Protein AF-0000000068953647 (afdb_homodimer)

Organism: Cupriavidus necator (strain ATCC 17699 / DSM 428 / KCTC 22496 / NCIMB 10442 / H16 / Stanier 337) (NCBI:txid381666)

Radius of gyration: 33.57 Å; Cα contacts (8 Å, |Δi|>4): 2293; chains: 2; bounding box: 99×95×108 Å

Foldseek 3Di:
DCPDPPPPDPPPPPPPPPPDPPDDDDADPVLLVLLCVLCPPPDLELLCLVVSLCSNCVVQVAAELNNLVSNCVSSVHDSVQSVCLQVLFPQHHYFYADPVRDTDGHAPWEKEWELELLQVLLPRVVLLVPQDVVQDDSYHYYYAHDLQPSLQHRWMATQLDIDGVDDSVSSNVCVVVVVHDHAADDAQADVNCVVVVFCVVVVCPQVVVDDLVVLLVLQQLLLQFFLQFPGHRQSVLLVLLLPADDPEAEEEDALQGFRLHRQLVVCLSYYVRLLVSLVQSSCSSSVHQEYEYEHEQSSRNSVVRCVVRVVVCVVPPPDPDGHHYHYHYHRHFSLCSPPQLVLCSSSNGHSDHDFDPPDCCDQGRVGHRYRYGYRVSSSCSVVSSVVTSCVQQVQAPPPGGGWAFAQEHAFFQRGDTDIHHQFAFQVCCRVPPRVHGHPPWAFFWKQQAGLLFAIAGPVRRNFGRDAPRCVVVLGHNGSRRMYTDTPVDDLLVSLLSSLVSLQVNDSCPDDLSNVLSVVQSVQSVDLAHPVVVLVVSLVCQLPPPRDSSSNRSSRSVVNCVVHVVVSRD/DPPPPPPPDPPPPPPPPPPPPPDDDDADPVLLVLLCVLCDPPDLELLCLVVSLCSSCVVQVAAELNNLVSNCVSSVHDSVFSVCLQVLFPQHHYFYADPVRDTDGHAPWEKEWELELLQVLLPRVVLQVPQDVVQDDSYHYYYAHALQPSLQHRWMATQLDIDGVDDSVSSNVCVVVVVHDHAADDAQADVNCVVVVFCVVVVCPQVVVDPLVVLLVLQQLLLQFFLQFPGHRQSVLLVLLLPADDPEAEEEDALQRFRLHRQLVVCLSYYVRLLVSLVQSSCSSSVHQEYEYEHEQSSRNSVVRCVVRVVVCVVPPPDPDGHHYHYHYHRHFSLCSPPQLVLCSSSNGHSDHDFDPPDCCDQGRVGHRYRYGYRVSSSCSVVSSVVTSCVQQVQAPPPGGGWAFAQEHAFFQRGDTDIHHQFAFQVCCRVPPRVHGHPPWAFFWKQQAGLLFAIAGPVRRNFGRDAPRCVVLLGHNGSRRMYTDTPVDDLLVSLLSSLVSLQVNDSCPDDLSNVLSVVCSVQSVDLAHPVVVLVVSLVCQLPPPRDSSSNRSSRSVVNCVVHVVVSRD

Sequence (1138 aa):
MNQVVIPLEATGLGRQRKRRQPKGRQVDAAALAEVRVALGDMPRRRDLLIEHLHCINDRYGQLAMPHLVALASELRLSMTEVYEVATFYHHFDVVREDADGQIAPPPALTVRVCEGIACELAGAQALIDKLPALLGTEVRVVAAPCIGRCEKAPAALVGQNPVDTATAEAIDAAVQAKAVRHAPEPYIGYDAYRKDGGYALLKSLASGDLDPAAVLCTMEDSGLRGLGGAGFPTGRKWRIVQNEPAPRLMAINIDEGEPGTFKDRVYLERDPHRFLEGMLIAATVVNVSAIYIYLRDEYAGCRELLAEELQRLQQDPPIPGLPTIELRRGAGAYICGEESAMIESIEGKRGMPRLRPPYVAQVGLFGRPTLEHNFETLYWVRDIIEKGAEWFASQGRNGRKGLRSFSVSGRVKRPGVHLAPAGITVRELIDEYCGGMLDGHAFYGYLPGGASGGILPASMGNIPLDFDTLQPYGCFIGSAAVVILSDQDSATQAARNLMHFFKHESCGQCTPCRTGTAKTLDLIRQPKWDLPALDDLSAVMRDASICGLGQAAPNPVDCVIKYFPHELAMNQVVIPLEATGLGRQRKRRQPKGRQVDAAALAEVRVALGDMPRRRDLLIEHLHCINDRYGQLAMPHLVALASELRLSMTEVYEVATFYHHFDVVREDADGQIAPPPALTVRVCEGIACELAGAQALIDKLPALLGTEVRVVAAPCIGRCEKAPAALVGQNPVDTATAEAIDAAVQAKAVRHAPEPYIGYDAYRKDGGYALLKSLASGDLDPAAVLCTMEDSGLRGLGGAGFPTGRKWRIVQNEPAPRLMAINIDEGEPGTFKDRVYLERDPHRFLEGMLIAATVVNVSAIYIYLRDEYAGCRELLAEELQRLQQDPPIPGLPTIELRRGAGAYICGEESAMIESIEGKRGMPRLRPPYVAQVGLFGRPTLEHNFETLYWVRDIIEKGAEWFASQGRNGRKGLRSFSVSGRVKRPGVHLAPAGITVRELIDEYCGGMLDGHAFYGYLPGGASGGILPASMGNIPLDFDTLQPYGCFIGSAAVVILSDQDSATQAARNLMHFFKHESCGQCTPCRTGTAKTLDLIRQPKWDLPALDDLSAVMRDASICGLGQAAPNPVDCVIKYFPHELA

Nearest PDB structures (foldseek):
  8j83-assembly1_B  TM=9.722E-01  e=3.122E-77  Methylorubrum extorquens AM1
  7vw6-assembly1_B  TM=9.761E-01  e=2.009E-76  Methylorubrum extorquens AM1
  7p5h-assembly1_b  TM=7.940E-01  e=3.194E-42  Thermotoga maritima MSB8
  7p91-assembly1_b  TM=7.967E-01  e=4.437E-42  Thermotoga maritima MSB8
  7p92-assembly1_B  TM=7.937E-01  e=2.294E-41  Thermotoga maritima MSB8

InterPro domains:
  IPR001949 NADH:ubiquinone oxidoreductase, 51kDa subunit, conserved site [PS00644] (330-345)
  IPR001949 NADH:ubiquinone oxidoreductase, 51kDa subunit, conserved site [PS00645] (505-516)
  IPR011538 NADH-ubiquinone oxidoreductase 51kDa subunit, FMN-binding domain [PF01512] (220-381)
  IPR019554 Soluble ligand binding domain [PF10531] (407-441)
  IPR019575 NADH-ubiquinone oxidoreductase 51kDa subunit, iron-sulphur binding domain [PF10589] (494-568)
  IPR019575 NADH-ubiquinone oxidoreductase 51kDa subunit, iron-sulphur binding domain [SM00928] (492-537)
  IPR036249 Thioredoxin-like superfamily [SSF52833] (29-198)
  IPR037207 NADH-ubiquinone oxidoreductase 51kDa subunit, iron-sulphur binding domain superfamily [G3DSA:1.20.1440.230] (491-569)
  IPR037207 NADH-ubiquinone oxidoreductase 51kDa subunit, iron-sulphur binding domain superfamily [SSF140490] (491-568)
  IPR037225 NADH-ubiquinone oxidoreductase 51kDa subunit, FMN-binding domain superfamily [G3DSA:3.40.50.11540] (224-394)
  IPR037225 NADH-ubiquinone oxidoreductase 51kDa subunit, FMN-binding domain superfamily [SSF142019] (187-402)
  IPR041921 NADH-quinone oxidoreductase subunit E, N-terminal [G3DSA:1.10.10.1590] (28-94)

Structure (mmCIF, N/CA/C/O backbone):
data_AF-0000000068953647-model_v1
#
loop_
_entity.id
_entity.type
_entity.pdbx_description
1 polymer 'NADH-quinone oxidoreductase subunit F'
#
loop_
_atom_site.group_PDB
_atom_site.id
_atom_site.type_symbol
_atom_site.label_atom_id
_atom_site.label_alt_id
_atom_site.label_comp_id
_atom_site.label_asym_id
_atom_site.label_entity_id
_atom_site.label_seq_id
_atom_site.pdbx_PDB_ins_code
_atom_site.Cartn_x
_atom_site.Cartn_y
_atom_site.Cartn_z
_atom_site.occupancy
_atom_site.B_iso_or_equiv
_atom_site.auth_seq_id
_atom_site.auth_comp_id
_atom_site.auth_asym_id
_atom_site.auth_atom_id
_atom_site.pdbx_PDB_model_num
ATOM 1 N N . MET A 1 1 ? -36.5 26.703 68 1 23.91 1 MET A N 1
ATOM 2 C CA . MET A 1 1 ? -37.406 26.5 66.875 1 23.91 1 MET A CA 1
ATOM 3 C C . MET A 1 1 ? -36.656 25.812 65.75 1 23.91 1 MET A C 1
ATOM 5 O O . MET A 1 1 ? -35.625 26.281 65.25 1 23.91 1 MET A O 1
ATOM 9 N N . ASN A 1 2 ? -36.781 24.422 65.375 1 23.78 2 ASN A N 1
ATOM 10 C CA . ASN A 1 2 ? -36.125 23.203 64.938 1 23.78 2 ASN A CA 1
ATOM 11 C C . ASN A 1 2 ? -36.125 23.094 63.438 1 23.78 2 ASN A C 1
ATOM 13 O O . ASN A 1 2 ? -37.094 22.672 62.844 1 23.78 2 ASN A O 1
ATOM 17 N N . GLN A 1 3 ? -35.719 24.109 62.719 1 24.86 3 GLN A N 1
ATOM 18 C CA . GLN A 1 3 ? -36.219 24.203 61.344 1 24.86 3 GLN A CA 1
ATOM 19 C C . GLN A 1 3 ? -35.75 23.016 60.531 1 24.86 3 GLN A C 1
ATOM 21 O O . GLN A 1 3 ? -34.562 22.688 60.5 1 24.86 3 GLN A O 1
ATOM 26 N N . VAL A 1 4 ? -36.5 22.047 60.125 1 27.14 4 VAL A N 1
ATOM 27 C CA . VAL A 1 4 ? -36.469 20.719 59.531 1 27.14 4 VAL A CA 1
ATOM 28 C C . VAL A 1 4 ? -35.906 20.797 58.125 1 27.14 4 VAL A C 1
ATOM 30 O O . VAL A 1 4 ? -36.469 21.516 57.281 1 27.14 4 VAL A O 1
ATOM 33 N N . VAL A 1 5 ? -34.625 20.766 57.875 1 28.38 5 VAL A N 1
ATOM 34 C CA . VAL A 1 5 ? -33.969 20.906 56.562 1 28.38 5 VAL A CA 1
ATOM 35 C C . VAL A 1 5 ? -34.531 19.891 55.594 1 28.38 5 VAL A C 1
ATOM 37 O O . VAL A 1 5 ? -34.531 18.688 55.875 1 28.38 5 VAL A O 1
ATOM 40 N N . ILE A 1 6 ? -35.406 20.125 54.75 1 28.08 6 ILE A N 1
ATOM 41 C CA . ILE A 1 6 ? -36.219 19.25 53.906 1 28.08 6 ILE A CA 1
ATOM 42 C C . ILE A 1 6 ? -35.344 18.484 52.938 1 28.08 6 ILE A C 1
ATOM 44 O O . ILE A 1 6 ? -34.594 19.078 52.188 1 28.08 6 ILE A O 1
ATOM 48 N N . PRO A 1 7 ? -35.031 17.109 53.031 1 26.98 7 PRO A N 1
ATOM 49 C CA . PRO A 1 7 ? -34.094 16.234 52.344 1 26.98 7 PRO A CA 1
ATOM 50 C C . PRO A 1 7 ? -34.406 16.109 50.875 1 26.98 7 PRO A C 1
ATOM 52 O O . PRO A 1 7 ? -35.531 15.891 50.469 1 26.98 7 PRO A O 1
ATOM 55 N N . LEU A 1 8 ? -33.875 16.984 50 1 29.28 8 LEU A N 1
ATOM 56 C CA . LEU A 1 8 ? -34.438 16.938 48.656 1 29.28 8 LEU A CA 1
ATOM 57 C C . LEU A 1 8 ? -34.406 15.516 48.094 1 29.28 8 LEU A C 1
ATOM 59 O O . LEU A 1 8 ? -33.438 14.797 48.281 1 29.28 8 LEU A O 1
ATOM 63 N N . GLU A 1 9 ? -35.406 14.828 48 1 24.08 9 GLU A N 1
ATOM 64 C CA . GLU A 1 9 ? -35.781 13.516 47.5 1 24.08 9 GLU A CA 1
ATOM 65 C C . GLU A 1 9 ? -35.156 13.258 46.125 1 24.08 9 GLU A C 1
ATOM 67 O O . GLU A 1 9 ? -35.312 14.055 45.219 1 24.08 9 GLU A O 1
ATOM 72 N N . ALA A 1 10 ? -33.969 12.406 46.062 1 29.42 10 ALA A N 1
ATOM 73 C CA . ALA A 1 10 ? -33.156 11.656 45.094 1 29.42 10 ALA A CA 1
ATOM 74 C C . ALA A 1 10 ? -34.031 10.844 44.156 1 29.42 10 ALA A C 1
ATOM 76 O O . ALA A 1 10 ? -34.469 9.742 44.5 1 29.42 10 ALA A O 1
ATOM 77 N N . THR A 1 11 ? -34.969 11.375 43.531 1 28.66 11 THR A N 1
ATOM 78 C CA . THR A 1 11 ? -35.906 10.633 42.688 1 28.66 11 THR A CA 1
ATOM 79 C C . THR A 1 11 ? -35.188 9.906 41.562 1 28.66 11 THR A C 1
ATOM 81 O O . THR A 1 11 ? -34.406 10.508 40.844 1 28.66 11 THR A O 1
ATOM 84 N N . GLY A 1 12 ? -34.875 8.539 41.531 1 24.95 12 GLY A N 1
ATOM 85 C CA . GLY A 1 12 ? -34.031 7.438 41.062 1 24.95 12 GLY A CA 1
ATOM 86 C C . GLY A 1 12 ? -34.094 7.25 39.531 1 24.95 12 GLY A C 1
ATOM 87 O O . GLY A 1 12 ? -33.812 6.168 39.031 1 24.95 12 GLY A O 1
ATOM 88 N N . LEU A 1 13 ? -34.844 7.938 38.719 1 29.42 13 LEU A N 1
ATOM 89 C CA . LEU A 1 13 ? -35.125 7.531 37.344 1 29.42 13 LEU A CA 1
ATOM 90 C C . LEU A 1 13 ? -33.844 7.516 36.5 1 29.42 13 LEU A C 1
ATOM 92 O O . LEU A 1 13 ? -33.312 8.57 36.188 1 29.42 13 LEU A O 1
ATOM 96 N N . GLY A 1 14 ? -32.812 6.645 36.75 1 24.61 14 GLY A N 1
ATOM 97 C CA . GLY A 1 14 ? -31.438 6.391 36.312 1 24.61 14 GLY A CA 1
ATOM 98 C C . GLY A 1 14 ? -31.297 6.254 34.812 1 24.61 14 GLY A C 1
ATOM 99 O O . GLY A 1 14 ? -31.734 5.262 34.25 1 24.61 14 GLY A O 1
ATOM 100 N N . ARG A 1 15 ? -31.453 7.281 33.969 1 29.62 15 ARG A N 1
ATOM 101 C CA . ARG A 1 15 ? -31.422 7.234 32.531 1 29.62 15 ARG A CA 1
ATOM 102 C C . ARG A 1 15 ? -30.234 6.426 32 1 29.62 15 ARG A C 1
ATOM 104 O O . ARG A 1 15 ? -29.094 6.68 32.406 1 29.62 15 ARG A O 1
ATOM 111 N N . GLN A 1 16 ? -30.359 5.242 31.484 1 26.58 16 GLN A N 1
ATOM 112 C CA . GLN A 1 16 ? -29.547 4.32 30.703 1 26.58 16 GLN A CA 1
ATOM 113 C C . GLN A 1 16 ? -28.672 5.074 29.688 1 26.58 16 GLN A C 1
ATOM 115 O O . GLN A 1 16 ? -29.188 5.738 28.797 1 26.58 16 GLN A O 1
ATOM 120 N N . ARG A 1 17 ? -27.641 5.789 29.984 1 29.88 17 ARG A N 1
ATOM 121 C CA . ARG A 1 17 ? -26.625 6.387 29.125 1 29.88 17 ARG A CA 1
ATOM 122 C C . ARG A 1 17 ? -26.406 5.551 27.875 1 29.88 17 ARG A C 1
ATOM 124 O O . ARG A 1 17 ? -25.984 4.395 27.953 1 29.88 17 ARG A O 1
ATOM 131 N N . LYS A 1 18 ? -27.156 5.727 26.875 1 30.94 18 LYS A N 1
ATOM 132 C CA . LYS A 1 18 ? -26.859 5.184 25.562 1 30.94 18 LYS A CA 1
ATOM 133 C C . LYS A 1 18 ? -25.359 5.219 25.266 1 30.94 18 LYS A C 1
ATOM 135 O O . LYS A 1 18 ? -24.75 6.289 25.266 1 30.94 18 LYS A O 1
ATOM 140 N N . ARG A 1 19 ? -24.641 4.238 25.641 1 31.31 19 ARG A N 1
ATOM 141 C CA . ARG A 1 19 ? -23.266 3.9 25.312 1 31.31 19 ARG A CA 1
ATOM 142 C C . ARG A 1 19 ? -22.844 4.496 23.969 1 31.31 19 ARG A C 1
ATOM 144 O O . ARG A 1 19 ? -23.609 4.449 23 1 31.31 19 ARG A O 1
ATOM 151 N N . ARG A 1 20 ? -21.844 5.312 23.906 1 33.91 20 ARG A N 1
ATOM 152 C CA . ARG A 1 20 ? -21.156 5.871 22.75 1 33.91 20 ARG A CA 1
ATOM 153 C C . ARG A 1 20 ? -21.062 4.844 21.625 1 33.91 20 ARG A C 1
ATOM 155 O O . ARG A 1 20 ? -20.484 3.773 21.797 1 33.91 20 ARG A O 1
ATOM 162 N N . GLN A 1 21 ? -21.969 4.648 20.734 1 35 21 GLN A N 1
ATOM 163 C CA . GLN A 1 21 ? -21.891 3.777 19.562 1 35 21 GLN A CA 1
ATOM 164 C C . GLN A 1 21 ? -20.516 3.818 18.938 1 35 21 GLN A C 1
ATOM 166 O O . GLN A 1 21 ? -19.984 4.898 18.641 1 35 21 GLN A O 1
ATOM 171 N N . PRO A 1 22 ? -19.531 2.906 19.141 1 41.19 22 PRO A N 1
ATOM 172 C CA . PRO A 1 22 ? -18.203 2.855 18.5 1 41.19 22 PRO A CA 1
ATOM 173 C C . PRO A 1 22 ? -18.219 3.34 17.062 1 41.19 22 PRO A C 1
ATOM 175 O O . PRO A 1 22 ? -19.234 3.215 16.375 1 41.19 22 PRO A O 1
ATOM 178 N N . LYS A 1 23 ? -17.297 4.137 16.75 1 49.72 23 LYS A N 1
ATOM 179 C CA . LYS A 1 23 ? -17 4.59 15.391 1 49.72 23 LYS A CA 1
ATOM 180 C C . LYS A 1 23 ? -16.797 3.412 14.445 1 49.72 23 LYS A C 1
ATOM 182 O O . LYS A 1 23 ? -16.047 2.488 14.742 1 49.72 23 LYS A O 1
ATOM 187 N N . GLY A 1 24 ? -17.812 3.164 13.531 1 60.97 24 GLY A N 1
ATOM 188 C CA . GLY A 1 24 ? -17.812 2.152 12.492 1 60.97 24 GLY A CA 1
ATOM 189 C C . GLY A 1 24 ? -19.141 1.426 12.375 1 60.97 24 GLY A C 1
ATOM 190 O O . GLY A 1 24 ? -20.062 1.658 13.164 1 60.97 24 GLY A O 1
ATOM 191 N N . ARG A 1 25 ? -19.297 0.699 11.438 1 70.88 25 ARG A N 1
ATOM 192 C CA . ARG A 1 25 ? -20.516 -0.078 11.188 1 70.88 25 ARG A CA 1
ATOM 193 C C . ARG A 1 25 ? -20.766 -1.073 12.312 1 70.88 25 ARG A C 1
ATOM 195 O O . ARG A 1 25 ? -19.844 -1.746 12.773 1 70.88 25 ARG A O 1
ATOM 202 N N . GLN A 1 26 ? -21.984 -1.005 12.898 1 80.25 26 GLN A N 1
ATOM 203 C CA . GLN A 1 26 ? -22.359 -1.912 13.977 1 80.25 26 GLN A CA 1
ATOM 204 C C . GLN A 1 26 ? -22.656 -3.311 13.445 1 80.25 26 GLN A C 1
ATOM 206 O O . GLN A 1 26 ? -23.109 -3.465 12.312 1 80.25 26 GLN A O 1
ATOM 211 N N . VAL A 1 27 ? -22.422 -4.273 14.266 1 91.12 27 VAL A N 1
ATOM 212 C CA . VAL A 1 27 ? -22.594 -5.676 13.906 1 91.12 27 VAL A CA 1
ATOM 213 C C . VAL A 1 27 ? -24.094 -6.008 13.859 1 91.12 27 VAL A C 1
ATOM 215 O O . VAL A 1 27 ? -24.828 -5.711 14.812 1 91.12 27 VAL A O 1
ATOM 218 N N . ASP A 1 28 ? -24.531 -6.512 12.766 1 91.38 28 ASP A N 1
ATOM 219 C CA . ASP A 1 28 ? -25.891 -7.012 12.602 1 91.38 28 ASP A CA 1
ATOM 220 C C . ASP A 1 28 ? -26.047 -8.406 13.203 1 91.38 28 ASP A C 1
ATOM 222 O O . ASP A 1 28 ? -25.312 -9.328 12.836 1 91.38 28 ASP A O 1
ATOM 226 N N . ALA A 1 29 ? -27.016 -8.602 14.055 1 94.56 29 ALA A N 1
ATOM 227 C CA . ALA A 1 29 ? -27.188 -9.852 14.797 1 94.56 29 ALA A CA 1
ATOM 228 C C . ALA A 1 29 ? -27.484 -11.016 13.852 1 94.56 29 ALA A C 1
ATOM 230 O O . ALA A 1 29 ? -27 -12.133 14.062 1 94.56 29 ALA A O 1
ATOM 231 N N . ALA A 1 30 ? -28.297 -10.781 12.875 1 95.5 30 ALA A N 1
ATOM 232 C CA . ALA A 1 30 ? -28.625 -11.828 11.914 1 95.5 30 ALA A CA 1
ATOM 233 C C . ALA A 1 30 ? -27.391 -12.242 11.117 1 95.5 30 ALA A C 1
ATOM 235 O O . ALA A 1 30 ? -27.156 -13.43 10.883 1 95.5 30 ALA A O 1
ATOM 236 N N . ALA A 1 31 ? -26.656 -11.289 10.688 1 96.25 31 ALA A N 1
ATOM 237 C CA . ALA A 1 31 ? -25.422 -11.555 9.938 1 96.25 31 ALA A CA 1
ATOM 238 C C . ALA A 1 31 ? -24.422 -12.328 10.789 1 96.25 31 ALA A C 1
ATOM 240 O O . ALA A 1 31 ? -23.719 -13.211 10.289 1 96.25 31 ALA A O 1
ATOM 241 N N . LEU A 1 32 ? -24.328 -11.953 12.016 1 97.31 32 LEU A N 1
ATOM 242 C CA . LEU A 1 32 ? -23.422 -12.633 12.922 1 97.31 32 LEU A CA 1
ATOM 243 C C . LEU A 1 32 ? -23.797 -14.102 13.078 1 97.31 32 LEU A C 1
ATOM 245 O O . LEU A 1 32 ? -22.922 -14.977 13.078 1 97.31 32 LEU A O 1
ATOM 249 N N . ALA A 1 33 ? -25.078 -14.367 13.195 1 97.62 33 ALA A N 1
ATOM 250 C CA . ALA A 1 33 ? -25.547 -15.742 13.305 1 97.62 33 ALA A CA 1
ATOM 251 C C . ALA A 1 33 ? -25.219 -16.531 12.039 1 97.62 33 ALA A C 1
ATOM 253 O O . ALA A 1 33 ? -24.812 -17.688 12.117 1 97.62 33 ALA A O 1
ATOM 254 N N . GLU A 1 34 ? -25.406 -15.938 10.93 1 97.88 34 GLU A N 1
ATOM 255 C CA . GLU A 1 34 ? -25.125 -16.578 9.648 1 97.88 34 GLU A CA 1
ATOM 256 C C . GLU A 1 34 ? -23.641 -16.891 9.516 1 97.88 34 GLU A C 1
ATOM 258 O O . GLU A 1 34 ? -23.266 -17.969 9.047 1 97.88 34 GLU A O 1
ATOM 263 N N . VAL A 1 35 ? -22.828 -15.984 9.914 1 98.25 35 VAL A N 1
ATOM 264 C CA . VAL A 1 35 ? -21.375 -16.156 9.836 1 98.25 35 VAL A CA 1
ATOM 265 C C . VAL A 1 35 ? -20.953 -17.312 10.75 1 98.25 35 VAL A C 1
ATOM 267 O O . VAL A 1 35 ? -20.141 -18.156 10.359 1 98.25 35 VAL A O 1
ATOM 270 N N . ARG A 1 36 ? -21.516 -17.375 11.93 1 97.94 36 ARG A N 1
ATOM 271 C CA . ARG A 1 36 ? -21.172 -18.438 12.875 1 97.94 36 ARG A CA 1
ATOM 272 C C . ARG A 1 36 ? -21.578 -19.797 12.328 1 97.94 36 ARG A C 1
ATOM 274 O O . ARG A 1 36 ? -20.859 -20.781 12.516 1 97.94 36 ARG A O 1
ATOM 281 N N . VAL A 1 37 ? -22.672 -19.859 11.656 1 97.88 37 VAL A N 1
ATOM 282 C CA . VAL A 1 37 ? -23.094 -21.109 11.023 1 97.88 37 VAL A CA 1
ATOM 283 C C . VAL A 1 37 ? -22.109 -21.5 9.922 1 97.88 37 VAL A C 1
ATOM 285 O O . VAL A 1 37 ? -21.719 -22.656 9.828 1 97.88 37 VAL A O 1
ATOM 288 N N . ALA A 1 38 ? -21.703 -20.578 9.117 1 98.06 38 ALA A N 1
ATOM 289 C CA . ALA A 1 38 ? -20.797 -20.844 8 1 98.06 38 ALA A CA 1
ATOM 290 C C . ALA A 1 38 ? -19.438 -21.328 8.508 1 98.06 38 ALA A C 1
ATOM 292 O O . ALA A 1 38 ? -18.812 -22.203 7.891 1 98.06 38 ALA A O 1
ATOM 293 N N . LEU A 1 39 ? -18.969 -20.797 9.57 1 97.81 39 LEU A N 1
ATOM 294 C CA . LEU A 1 39 ? -17.625 -21.109 10.078 1 97.81 39 LEU A CA 1
ATOM 295 C C . LEU A 1 39 ? -17.641 -22.422 10.852 1 97.81 39 LEU A C 1
ATOM 297 O O . LEU A 1 39 ? -16.609 -23.094 10.945 1 97.81 39 LEU A O 1
ATOM 301 N N . GLY A 1 40 ? -18.797 -22.734 11.477 1 96.94 40 GLY A N 1
ATOM 302 C CA . GLY A 1 40 ? -18.891 -23.953 12.273 1 96.94 40 GLY A CA 1
ATOM 303 C C . GLY A 1 40 ? -17.906 -23.969 13.43 1 96.94 40 GLY A C 1
ATOM 304 O O . GLY A 1 40 ? -17.812 -23 14.188 1 96.94 40 GLY A O 1
ATOM 305 N N . ASP A 1 41 ? -17.141 -25.062 13.531 1 95.5 41 ASP A N 1
ATOM 306 C CA . ASP A 1 41 ? -16.25 -25.266 14.68 1 95.5 41 ASP A CA 1
ATOM 307 C C . ASP A 1 41 ? -14.82 -24.891 14.336 1 95.5 41 ASP A C 1
ATOM 309 O O . ASP A 1 41 ? -13.906 -25.109 15.133 1 95.5 41 ASP A O 1
ATOM 313 N N . MET A 1 42 ? -14.609 -24.375 13.227 1 95.75 42 MET A N 1
ATOM 314 C CA . MET A 1 42 ? -13.258 -23.969 12.852 1 95.75 42 MET A CA 1
ATOM 315 C C . MET A 1 42 ? -12.68 -23 13.875 1 95.75 42 MET A C 1
ATOM 317 O O . MET A 1 42 ? -13.375 -22.109 14.367 1 95.75 42 MET A O 1
ATOM 321 N N . PRO A 1 43 ? -11.414 -23.156 14.203 1 96.38 43 PRO A N 1
ATOM 322 C CA . PRO A 1 43 ? -10.805 -22.219 15.148 1 96.38 43 PRO A CA 1
ATOM 323 C C . PRO A 1 43 ? -10.875 -20.766 14.664 1 96.38 43 PRO A C 1
ATOM 325 O O . PRO A 1 43 ? -10.688 -20.5 13.469 1 96.38 43 PRO A O 1
ATOM 328 N N . ARG A 1 44 ? -11.078 -19.875 15.578 1 97 44 ARG A N 1
ATOM 329 C CA . ARG A 1 44 ? -11.164 -18.453 15.25 1 97 44 ARG A CA 1
ATOM 330 C C . ARG A 1 44 ? -9.797 -17.781 15.32 1 97 44 ARG A C 1
ATOM 332 O O . ARG A 1 44 ? -9.578 -16.891 16.141 1 97 44 ARG A O 1
ATOM 339 N N . ARG A 1 45 ? -8.922 -18.219 14.438 1 96.56 45 ARG A N 1
ATOM 340 C CA . ARG A 1 45 ? -7.566 -17.688 14.352 1 96.56 45 ARG A CA 1
ATOM 341 C C . ARG A 1 45 ? -7.449 -16.672 13.234 1 96.56 45 ARG A C 1
ATOM 343 O O . ARG A 1 45 ? -8.062 -16.828 12.172 1 96.56 45 ARG A O 1
ATOM 350 N N . ARG A 1 46 ? -6.648 -15.695 13.469 1 95.19 46 ARG A N 1
ATOM 351 C CA . ARG A 1 46 ? -6.457 -14.617 12.508 1 95.19 46 ARG A CA 1
ATOM 352 C C . ARG A 1 46 ? -5.883 -15.148 11.195 1 95.19 46 ARG A C 1
ATOM 354 O O . ARG A 1 46 ? -6.242 -14.672 10.117 1 95.19 46 ARG A O 1
ATOM 361 N N . ASP A 1 47 ? -4.961 -16.172 11.289 1 97.56 47 ASP A N 1
ATOM 362 C CA . ASP A 1 47 ? -4.293 -16.656 10.086 1 97.56 47 ASP A CA 1
ATOM 363 C C . ASP A 1 47 ? -5.246 -17.484 9.219 1 97.56 47 ASP A C 1
ATOM 365 O O . ASP A 1 47 ? -4.934 -17.797 8.07 1 97.56 47 ASP A O 1
ATOM 369 N N . LEU A 1 48 ? -6.469 -17.734 9.68 1 98.44 48 LEU A N 1
ATOM 370 C CA . LEU A 1 48 ? -7.461 -18.5 8.938 1 98.44 48 LEU A CA 1
ATOM 371 C C . LEU A 1 48 ? -8.492 -17.578 8.297 1 98.44 48 LEU A C 1
ATOM 373 O O . LEU A 1 48 ? -9.547 -18.031 7.844 1 98.44 48 LEU A O 1
ATOM 377 N N . LEU A 1 49 ? -8.195 -16.312 8.234 1 98.5 49 LEU A N 1
ATOM 378 C CA . LEU A 1 49 ? -9.148 -15.336 7.715 1 98.5 49 LEU A CA 1
ATOM 379 C C . LEU A 1 49 ? -9.594 -15.703 6.305 1 98.5 49 LEU A C 1
ATOM 381 O O . LEU A 1 49 ? -10.789 -15.672 5.996 1 98.5 49 LEU A O 1
ATOM 385 N N . ILE A 1 50 ? -8.672 -16.062 5.469 1 98.69 50 ILE A N 1
ATOM 386 C CA . ILE A 1 50 ? -8.992 -16.391 4.086 1 98.69 50 ILE A CA 1
ATOM 387 C C . ILE A 1 50 ? -9.852 -17.641 4.035 1 98.69 50 ILE A C 1
ATOM 389 O O . ILE A 1 50 ? -10.805 -17.719 3.254 1 98.69 50 ILE A O 1
ATOM 393 N N . GLU A 1 51 ? -9.562 -18.609 4.891 1 98.56 51 GLU A N 1
ATOM 394 C CA . GLU A 1 51 ? -10.398 -19.812 5 1 98.56 51 GLU A CA 1
ATOM 395 C C . GLU A 1 51 ? -11.82 -19.453 5.418 1 98.56 51 GLU A C 1
ATOM 397 O O . GLU A 1 51 ? -12.789 -20 4.879 1 98.56 51 GLU A O 1
ATOM 402 N N . HIS A 1 52 ? -11.914 -18.547 6.375 1 98.75 52 HIS A N 1
ATOM 403 C CA . HIS A 1 52 ? -13.227 -18.109 6.84 1 98.75 52 HIS A CA 1
ATOM 404 C C . HIS A 1 52 ? -13.992 -17.391 5.734 1 98.75 52 HIS A C 1
ATOM 406 O O . HIS A 1 52 ? -15.195 -17.594 5.578 1 98.75 52 HIS A O 1
ATOM 412 N N . LEU A 1 53 ? -13.312 -16.562 5.02 1 98.75 53 LEU A N 1
ATOM 413 C CA . LEU A 1 53 ? -13.938 -15.867 3.896 1 98.75 53 LEU A CA 1
ATOM 414 C C . LEU A 1 53 ? -14.445 -16.859 2.859 1 98.75 53 LEU A C 1
ATOM 416 O O . LEU A 1 53 ? -15.523 -16.688 2.289 1 98.75 53 LEU A O 1
ATOM 420 N N . HIS A 1 54 ? -13.68 -17.922 2.596 1 98.38 54 HIS A N 1
ATOM 421 C CA . HIS A 1 54 ? -14.125 -18.969 1.691 1 98.38 54 HIS A CA 1
ATOM 422 C C . HIS A 1 54 ? -15.406 -19.625 2.203 1 98.38 54 HIS A C 1
ATOM 424 O O . HIS A 1 54 ? -16.344 -19.859 1.43 1 98.38 54 HIS A O 1
ATOM 430 N N . CYS A 1 55 ? -15.445 -19.938 3.496 1 98.31 55 CYS A N 1
ATOM 431 C CA . CYS A 1 55 ? -16.625 -20.578 4.074 1 98.31 55 CYS A CA 1
ATOM 432 C C . CYS A 1 55 ? -17.875 -19.75 3.822 1 98.31 55 CYS A C 1
ATOM 434 O O . CYS A 1 55 ? -18.906 -20.281 3.418 1 98.31 55 CYS A O 1
ATOM 436 N N . ILE A 1 56 ? -17.75 -18.469 4.027 1 98.5 56 ILE A N 1
ATOM 437 C CA . ILE A 1 56 ? -18.891 -17.578 3.85 1 98.5 56 ILE A CA 1
ATOM 438 C C . ILE A 1 56 ? -19.219 -17.453 2.365 1 98.5 56 ILE A C 1
ATOM 440 O O . ILE A 1 56 ? -20.375 -17.594 1.971 1 98.5 56 ILE A O 1
ATOM 444 N N . ASN A 1 57 ? -18.234 -17.219 1.558 1 97.62 57 ASN A N 1
ATOM 445 C CA . ASN A 1 57 ? -18.422 -17.047 0.12 1 97.62 57 ASN A CA 1
ATOM 446 C C . ASN A 1 57 ? -19.016 -18.297 -0.518 1 97.62 57 ASN A C 1
ATOM 448 O O . ASN A 1 57 ? -19.875 -18.203 -1.397 1 97.62 57 ASN A O 1
ATOM 452 N N . ASP A 1 58 ? -18.547 -19.469 -0.117 1 95.75 58 ASP A N 1
ATOM 453 C CA . ASP A 1 58 ? -19.047 -20.719 -0.671 1 95.75 58 ASP A CA 1
ATOM 454 C C . ASP A 1 58 ? -20.5 -20.969 -0.272 1 95.75 58 ASP A C 1
ATOM 456 O O . ASP A 1 58 ? -21.297 -21.469 -1.068 1 95.75 58 ASP A O 1
ATOM 460 N N . ARG A 1 59 ? -20.844 -20.625 0.919 1 96.31 59 ARG A N 1
ATOM 461 C CA . ARG A 1 59 ? -22.172 -20.891 1.432 1 96.31 59 ARG A CA 1
ATOM 462 C C . ARG A 1 59 ? -23.203 -19.938 0.846 1 96.31 59 ARG A C 1
ATOM 464 O O . ARG A 1 59 ? -24.312 -20.328 0.484 1 96.31 59 ARG A O 1
ATOM 471 N N . TYR A 1 60 ? -22.844 -18.703 0.726 1 96.5 60 TYR A N 1
ATOM 472 C CA . TYR A 1 60 ? -23.844 -17.703 0.383 1 96.5 60 TYR A CA 1
ATOM 473 C C . TYR A 1 60 ? -23.625 -17.172 -1.033 1 96.5 60 TYR A C 1
ATOM 475 O O . TYR A 1 60 ? -24.438 -16.391 -1.539 1 96.5 60 TYR A O 1
ATOM 483 N N . GLY A 1 61 ? -22.547 -17.562 -1.684 1 94.75 61 GLY A N 1
ATOM 484 C CA . GLY A 1 61 ? -22.266 -17.203 -3.062 1 94.75 61 GLY A CA 1
ATOM 485 C C . GLY A 1 61 ? -21.672 -15.812 -3.201 1 94.75 61 GLY A C 1
ATOM 486 O O . GLY A 1 61 ? -21.406 -15.352 -4.312 1 94.75 61 GLY A O 1
ATOM 487 N N . GLN A 1 62 ? -21.531 -15.109 -2.066 1 96.75 62 GLN A N 1
ATOM 488 C CA . GLN A 1 62 ? -21 -13.75 -2.018 1 96.75 62 GLN A CA 1
ATOM 489 C C . GLN A 1 62 ? -20.578 -13.375 -0.6 1 96.75 62 GLN A C 1
ATOM 491 O O . GLN A 1 62 ? -20.812 -14.133 0.344 1 96.75 62 GLN A O 1
ATOM 496 N N . LEU A 1 63 ? -19.875 -12.289 -0.482 1 97.75 63 LEU A N 1
ATOM 497 C CA . LEU A 1 63 ? -19.5 -11.688 0.792 1 97.75 63 LEU A CA 1
ATOM 498 C C . LEU A 1 63 ? -20.203 -10.352 0.993 1 97.75 63 LEU A C 1
ATOM 500 O O . LEU A 1 63 ? -19.688 -9.305 0.581 1 97.75 63 LEU A O 1
ATOM 504 N N . ALA A 1 64 ? -21.328 -10.438 1.652 1 96.19 64 ALA A N 1
ATOM 505 C CA . ALA A 1 64 ? -22.062 -9.203 1.929 1 96.19 64 ALA A CA 1
ATOM 506 C C . ALA A 1 64 ? -21.375 -8.398 3.029 1 96.19 64 ALA A C 1
ATOM 508 O O . ALA A 1 64 ? -20.828 -8.969 3.977 1 96.19 64 ALA A O 1
ATOM 509 N N . MET A 1 65 ? -21.5 -7.098 2.953 1 93.94 65 MET A N 1
ATOM 510 C CA . MET A 1 65 ? -20.844 -6.203 3.904 1 93.94 65 MET A CA 1
ATOM 511 C C . MET A 1 65 ? -21.234 -6.547 5.336 1 93.94 65 MET A C 1
ATOM 513 O O . MET A 1 65 ? -20.391 -6.574 6.227 1 93.94 65 MET A O 1
ATOM 517 N N . PRO A 1 66 ? -22.5 -6.824 5.645 1 94.56 66 PRO A N 1
ATOM 518 C CA . PRO A 1 66 ? -22.844 -7.203 7.02 1 94.56 66 PRO A CA 1
ATOM 519 C C . PRO A 1 66 ? -22.109 -8.461 7.48 1 94.56 66 PRO A C 1
ATOM 521 O O . PRO A 1 66 ? -21.766 -8.586 8.664 1 94.56 66 PRO A O 1
ATOM 524 N N . HIS A 1 67 ? -21.875 -9.391 6.539 1 97.56 67 HIS A N 1
ATOM 525 C CA . HIS A 1 67 ? -21.125 -10.586 6.875 1 97.56 67 HIS A CA 1
ATOM 526 C C . HIS A 1 67 ? -19.672 -10.242 7.23 1 97.56 67 HIS A C 1
ATOM 528 O O . HIS A 1 67 ? -19.109 -10.836 8.148 1 97.56 67 HIS A O 1
ATOM 534 N N . LEU A 1 68 ? -19.141 -9.336 6.469 1 96.94 68 LEU A N 1
ATOM 535 C CA . LEU A 1 68 ? -17.766 -8.945 6.723 1 96.94 68 LEU A CA 1
ATOM 536 C C . LEU A 1 68 ? -17.625 -8.258 8.078 1 96.94 68 LEU A C 1
ATOM 538 O O . LEU A 1 68 ? -16.672 -8.492 8.805 1 96.94 68 LEU A O 1
ATOM 542 N N . VAL A 1 69 ? -18.562 -7.383 8.422 1 94.5 69 VAL A N 1
ATOM 543 C CA . VAL A 1 69 ? -18.578 -6.715 9.719 1 94.5 69 VAL A CA 1
ATOM 544 C C . VAL A 1 69 ? -18.703 -7.75 10.828 1 94.5 69 VAL A C 1
ATOM 546 O O . VAL A 1 69 ? -18 -7.676 11.844 1 94.5 69 VAL A O 1
ATOM 549 N N . ALA A 1 70 ? -19.578 -8.695 10.641 1 97.25 70 ALA A N 1
ATOM 550 C CA . ALA A 1 70 ? -19.781 -9.766 11.617 1 97.25 70 ALA A CA 1
ATOM 551 C C . ALA A 1 70 ? -18.516 -10.594 11.789 1 97.25 70 ALA A C 1
ATOM 553 O O . ALA A 1 70 ? -18.141 -10.953 12.914 1 97.25 70 ALA A O 1
ATOM 554 N N . LEU A 1 71 ? -17.875 -10.93 10.68 1 98 71 LEU A N 1
ATOM 555 C CA . LEU A 1 71 ? -16.641 -11.719 10.719 1 98 71 LEU A CA 1
ATOM 556 C C . LEU A 1 71 ? -15.539 -10.977 11.469 1 98 71 LEU A C 1
ATOM 558 O O . LEU A 1 71 ? -14.805 -11.57 12.258 1 98 71 LEU A O 1
ATOM 562 N N . ALA A 1 72 ? -15.398 -9.703 11.164 1 94.69 72 ALA A N 1
ATOM 563 C CA . ALA A 1 72 ? -14.422 -8.875 11.859 1 94.69 72 ALA A CA 1
ATOM 564 C C . ALA A 1 72 ? -14.625 -8.922 13.367 1 94.69 72 ALA A C 1
ATOM 566 O O . ALA A 1 72 ? -13.672 -9.07 14.133 1 94.69 72 ALA A O 1
ATOM 567 N N . SER A 1 73 ? -15.836 -8.805 13.75 1 94.88 73 SER A N 1
ATOM 568 C CA . SER A 1 73 ? -16.172 -8.859 15.164 1 94.88 73 SER A CA 1
ATOM 569 C C . SER A 1 73 ? -15.867 -10.234 15.75 1 94.88 73 SER A C 1
ATOM 571 O O . SER A 1 73 ? -15.289 -10.336 16.844 1 94.88 73 SER A O 1
ATOM 573 N N . GLU A 1 74 ? -16.219 -11.266 14.992 1 95.75 74 GLU A N 1
ATOM 574 C CA . GLU A 1 74 ? -16.016 -12.641 15.438 1 95.75 74 GLU A CA 1
ATOM 575 C C . GLU A 1 74 ? -14.539 -12.945 15.633 1 95.75 74 GLU A C 1
ATOM 577 O O . GLU A 1 74 ? -14.164 -13.688 16.547 1 95.75 74 GLU A O 1
ATOM 582 N N . LEU A 1 75 ? -13.695 -12.391 14.852 1 96.06 75 LEU A N 1
ATOM 583 C CA . LEU A 1 75 ? -12.266 -12.672 14.891 1 96.06 75 LEU A CA 1
ATOM 584 C C . LEU A 1 75 ? -11.516 -11.602 15.688 1 96.06 75 LEU A C 1
ATOM 586 O O . LEU A 1 75 ? -10.305 -11.688 15.867 1 96.06 75 LEU A O 1
ATOM 590 N N . ARG A 1 76 ? -12.266 -10.57 16.125 1 92 76 ARG A N 1
ATOM 591 C CA . ARG A 1 76 ? -11.68 -9.445 16.844 1 92 76 ARG A CA 1
ATOM 592 C C . ARG A 1 76 ? -10.633 -8.727 15.992 1 92 76 ARG A C 1
ATOM 594 O O . ARG A 1 76 ? -9.516 -8.492 16.438 1 92 76 ARG A O 1
ATOM 601 N N . LEU A 1 77 ? -11 -8.547 14.727 1 91.38 77 LEU A N 1
ATOM 602 C CA . LEU A 1 77 ? -10.211 -7.773 13.773 1 91.38 77 LEU A CA 1
ATOM 603 C C . LEU A 1 77 ? -10.922 -6.477 13.406 1 91.38 77 LEU A C 1
ATOM 605 O O . LEU A 1 77 ? -12.125 -6.34 13.617 1 91.38 77 LEU A O 1
ATOM 609 N N . SER A 1 78 ? -10.117 -5.512 12.883 1 87.19 78 SER A N 1
ATOM 610 C CA . SER A 1 78 ? -10.75 -4.312 12.352 1 87.19 78 SER A CA 1
ATOM 611 C C . SER A 1 78 ? -11.484 -4.605 11.047 1 87.19 78 SER A C 1
ATOM 613 O O . SER A 1 78 ? -11.078 -5.48 10.281 1 87.19 78 SER A O 1
ATOM 615 N N . MET A 1 79 ? -12.523 -3.904 10.797 1 88.19 79 MET A N 1
ATOM 616 C CA . MET A 1 79 ? -13.297 -4.062 9.562 1 88.19 79 MET A CA 1
ATOM 617 C C . MET A 1 79 ? -12.43 -3.781 8.344 1 88.19 79 MET A C 1
ATOM 619 O O . MET A 1 79 ? -12.57 -4.441 7.312 1 88.19 79 MET A O 1
ATOM 623 N N . THR A 1 80 ? -11.539 -2.846 8.445 1 88.69 80 THR A N 1
ATOM 624 C CA . THR A 1 80 ? -10.672 -2.482 7.328 1 88.69 80 THR A CA 1
ATOM 625 C C . THR A 1 80 ? -9.773 -3.656 6.93 1 88.69 80 THR A C 1
ATOM 627 O O . THR A 1 80 ? -9.586 -3.922 5.742 1 88.69 80 THR A O 1
ATOM 630 N N . GLU A 1 81 ? -9.266 -4.328 7.922 1 91.81 81 GLU A N 1
ATOM 631 C CA . GLU A 1 81 ? -8.398 -5.473 7.648 1 91.81 81 GLU A CA 1
ATOM 632 C C . GLU A 1 81 ? -9.156 -6.566 6.902 1 91.81 81 GLU A C 1
ATOM 634 O O . GLU A 1 81 ? -8.648 -7.121 5.926 1 91.81 81 GLU A O 1
ATOM 639 N N . VAL A 1 82 ? -10.344 -6.875 7.359 1 95.5 82 VAL A N 1
ATOM 640 C CA . VAL A 1 82 ? -11.156 -7.926 6.746 1 95.5 82 VAL A CA 1
ATOM 641 C C . VAL A 1 82 ? -11.562 -7.508 5.336 1 95.5 82 VAL A C 1
ATOM 643 O O . VAL A 1 82 ? -11.469 -8.297 4.398 1 95.5 82 VAL A O 1
ATOM 646 N N . TYR A 1 83 ? -11.945 -6.238 5.156 1 94.5 83 TYR A N 1
ATOM 647 C CA . TYR A 1 83 ? -12.383 -5.723 3.865 1 94.5 83 TYR A CA 1
ATOM 648 C C . TYR A 1 83 ? -11.242 -5.734 2.857 1 94.5 83 TYR A C 1
ATOM 650 O O . TYR A 1 83 ? -11.438 -6.098 1.695 1 94.5 83 TYR A O 1
ATOM 658 N N . GLU A 1 84 ? -10.109 -5.316 3.312 1 93.19 84 GLU A N 1
ATOM 659 C CA . GLU A 1 84 ? -8.953 -5.25 2.422 1 93.19 84 GLU A CA 1
ATOM 660 C C . GLU A 1 84 ? -8.547 -6.637 1.934 1 93.19 84 GLU A C 1
ATOM 662 O O . GLU A 1 84 ? -8.18 -6.809 0.771 1 93.19 84 GLU A O 1
ATOM 667 N N . VAL A 1 85 ? -8.609 -7.629 2.812 1 97.06 85 VAL A N 1
ATOM 668 C CA . VAL A 1 85 ? -8.281 -8.992 2.408 1 97.06 85 VAL A CA 1
ATOM 669 C C . VAL A 1 85 ? -9.359 -9.523 1.46 1 97.06 85 VAL A C 1
ATOM 671 O O . VAL A 1 85 ? -9.039 -10.094 0.414 1 97.06 85 VAL A O 1
ATOM 674 N N . ALA A 1 86 ? -10.617 -9.258 1.781 1 97.75 86 ALA A N 1
ATOM 675 C CA . ALA A 1 86 ? -11.727 -9.758 0.974 1 97.75 86 ALA A CA 1
ATOM 676 C C . ALA A 1 86 ? -11.688 -9.18 -0.439 1 97.75 86 ALA A C 1
ATOM 678 O O . ALA A 1 86 ? -11.992 -9.875 -1.41 1 97.75 86 ALA A O 1
ATOM 679 N N . THR A 1 87 ? -11.258 -7.926 -0.541 1 95.56 87 THR A N 1
ATOM 680 C CA . THR A 1 87 ? -11.312 -7.254 -1.835 1 95.56 87 THR A CA 1
ATOM 681 C C . THR A 1 87 ? -10.008 -7.441 -2.6 1 95.56 87 THR A C 1
ATOM 683 O O . THR A 1 87 ? -9.922 -7.113 -3.783 1 95.56 87 THR A O 1
ATOM 686 N N . PHE A 1 88 ? -9.031 -7.984 -1.895 1 96.31 88 PHE A N 1
ATOM 687 C CA . PHE A 1 88 ? -7.742 -8.211 -2.531 1 96.31 88 PHE A CA 1
ATOM 688 C C . PHE A 1 88 ? -7.805 -9.414 -3.469 1 96.31 88 PHE A C 1
ATOM 690 O O . PHE A 1 88 ? -7.211 -9.391 -4.547 1 96.31 88 PHE A O 1
ATOM 697 N N . TYR A 1 89 ? -8.484 -10.414 -3.066 1 97.69 89 TYR A N 1
ATOM 698 C CA . TYR A 1 89 ? -8.516 -11.68 -3.791 1 97.69 89 TYR A CA 1
ATOM 699 C C . TYR A 1 89 ? -9.688 -11.727 -4.762 1 97.69 89 TYR A C 1
ATOM 701 O O . TYR A 1 89 ? -10.812 -11.383 -4.398 1 97.69 89 TYR A O 1
ATOM 709 N N . HIS A 1 90 ? -9.484 -12.219 -5.953 1 95.25 90 HIS A N 1
ATOM 710 C CA . HIS A 1 90 ? -10.406 -12.094 -7.074 1 95.25 90 HIS A CA 1
ATOM 711 C C . HIS A 1 90 ? -11.586 -13.055 -6.926 1 95.25 90 HIS A C 1
ATOM 713 O O . HIS A 1 90 ? -12.617 -12.883 -7.574 1 95.25 90 HIS A O 1
ATOM 719 N N . HIS A 1 91 ? -11.438 -14.039 -6.148 1 96.12 91 HIS A N 1
ATOM 720 C CA . HIS A 1 91 ? -12.477 -15.062 -6.094 1 96.12 91 HIS A CA 1
ATOM 721 C C . HIS A 1 91 ? -13.508 -14.742 -5.012 1 96.12 91 HIS A C 1
ATOM 723 O O . HIS A 1 91 ? -14.453 -15.5 -4.809 1 96.12 91 HIS A O 1
ATOM 729 N N . PHE A 1 92 ? -13.352 -13.641 -4.305 1 96.94 92 PHE A N 1
ATOM 730 C CA . PHE A 1 92 ? -14.352 -13.172 -3.355 1 96.94 92 PHE A CA 1
ATOM 731 C C . PHE A 1 92 ? -15.219 -12.086 -3.98 1 96.94 92 PHE A C 1
ATOM 733 O O . PHE A 1 92 ? -14.711 -11.156 -4.617 1 96.94 92 PHE A O 1
ATOM 740 N N . ASP A 1 93 ? -16.484 -12.234 -3.85 1 95.06 93 ASP A N 1
ATOM 741 C CA . ASP A 1 93 ? -17.453 -11.266 -4.367 1 95.06 93 ASP A CA 1
ATOM 742 C C . ASP A 1 93 ? -18.031 -10.406 -3.244 1 95.06 93 ASP A C 1
ATOM 744 O O . ASP A 1 93 ? -19.094 -10.719 -2.701 1 95.06 93 ASP A O 1
ATOM 748 N N . VAL A 1 94 ? -17.453 -9.289 -3.039 1 95.06 94 VAL A N 1
ATOM 749 C CA . VAL A 1 94 ? -17.891 -8.398 -1.971 1 95.06 94 VAL A CA 1
ATOM 750 C C . VAL A 1 94 ? -19.047 -7.52 -2.469 1 95.06 94 VAL A C 1
ATOM 752 O O . VAL A 1 94 ? -18.906 -6.844 -3.49 1 95.06 94 VAL A O 1
ATOM 755 N N . VAL A 1 95 ? -20.125 -7.574 -1.77 1 93.88 95 VAL A N 1
ATOM 756 C CA . VAL A 1 95 ? -21.297 -6.809 -2.188 1 93.88 95 VAL A CA 1
ATOM 757 C C . VAL A 1 95 ? -21.797 -5.945 -1.03 1 93.88 95 VAL A C 1
ATOM 759 O O . VAL A 1 95 ? -21.594 -6.285 0.138 1 93.88 95 VAL A O 1
ATOM 762 N N . ARG A 1 96 ? -22.438 -4.902 -1.375 1 89.19 96 ARG A N 1
ATOM 763 C CA . ARG A 1 96 ? -22.953 -3.969 -0.379 1 89.19 96 ARG A CA 1
ATOM 764 C C . ARG A 1 96 ? -24.469 -3.801 -0.514 1 89.19 96 ARG A C 1
ATOM 766 O O . ARG A 1 96 ? -25.047 -4.191 -1.525 1 89.19 96 ARG A O 1
ATOM 773 N N . GLU A 1 97 ? -24.969 -3.197 0.53 1 88.44 97 GLU A N 1
ATOM 774 C CA . GLU A 1 97 ? -26.391 -2.877 0.499 1 88.44 97 GLU A CA 1
ATOM 775 C C . GLU A 1 97 ? -26.688 -1.766 -0.504 1 88.44 97 GLU A C 1
ATOM 777 O O . GLU A 1 97 ? -25.875 -0.865 -0.698 1 88.44 97 GLU A O 1
ATOM 782 N N . ASP A 1 98 ? -27.828 -1.96 -1.11 1 82.5 98 ASP A N 1
ATOM 783 C CA . ASP A 1 98 ? -28.25 -0.875 -1.986 1 82.5 98 ASP A CA 1
ATOM 784 C C . ASP A 1 98 ? -28.875 0.266 -1.184 1 82.5 98 ASP A C 1
ATOM 786 O O . ASP A 1 98 ? -28.797 0.284 0.047 1 82.5 98 ASP A O 1
ATOM 790 N N . ALA A 1 99 ? -29.5 1.279 -1.856 1 74.19 99 ALA A N 1
ATOM 791 C CA . ALA A 1 99 ? -30.047 2.48 -1.242 1 74.19 99 ALA A CA 1
ATOM 792 C C . ALA A 1 99 ? -31.188 2.131 -0.277 1 74.19 99 ALA A C 1
ATOM 794 O O . ALA A 1 99 ? -31.406 2.846 0.702 1 74.19 99 ALA A O 1
ATOM 795 N N . ASP A 1 100 ? -31.812 0.988 -0.543 1 79.19 100 ASP A N 1
ATOM 796 C CA . ASP A 1 100 ? -32.938 0.542 0.291 1 79.19 100 ASP A CA 1
ATOM 797 C C . ASP A 1 100 ? -32.438 -0.404 1.388 1 79.19 100 ASP A C 1
ATOM 799 O O . ASP A 1 100 ? -33.25 -0.969 2.127 1 79.19 100 ASP A O 1
ATOM 803 N N . GLY A 1 101 ? -31.125 -0.574 1.364 1 82.69 101 GLY A N 1
ATOM 804 C CA . GLY A 1 101 ? -30.531 -1.421 2.393 1 82.69 101 GLY A CA 1
ATOM 805 C C . GLY A 1 101 ? -30.578 -2.896 2.043 1 82.69 101 GLY A C 1
ATOM 806 O O . GLY A 1 101 ? -30.344 -3.748 2.9 1 82.69 101 GLY A O 1
ATOM 807 N N . GLN A 1 102 ? -30.891 -3.18 0.812 1 90.19 102 GLN A N 1
ATOM 808 C CA . GLN A 1 102 ? -31.016 -4.574 0.396 1 90.19 102 GLN A CA 1
ATOM 809 C C . GLN A 1 102 ? -29.75 -5.055 -0.298 1 90.19 102 GLN A C 1
ATOM 811 O O . GLN A 1 102 ? -29.047 -4.266 -0.943 1 90.19 102 GLN A O 1
ATOM 816 N N . ILE A 1 103 ? -29.469 -6.367 -0.11 1 91.94 103 ILE A N 1
ATOM 817 C CA . ILE A 1 103 ? -28.344 -7.012 -0.784 1 91.94 103 ILE A CA 1
ATOM 818 C C . ILE A 1 103 ? -28.844 -7.766 -2.012 1 91.94 103 ILE A C 1
ATOM 820 O O . ILE A 1 103 ? -29.719 -8.633 -1.901 1 91.94 103 ILE A O 1
ATOM 824 N N . ALA A 1 104 ? -28.312 -7.422 -3.121 1 90.44 104 ALA A N 1
ATOM 825 C CA . ALA A 1 104 ? -28.688 -8.133 -4.34 1 90.44 104 ALA A CA 1
ATOM 826 C C . ALA A 1 104 ? -28.297 -9.609 -4.258 1 90.44 104 ALA A C 1
ATOM 828 O O . ALA A 1 104 ? -27.234 -9.953 -3.732 1 90.44 104 ALA A O 1
ATOM 829 N N . PRO A 1 105 ? -29.203 -10.461 -4.723 1 92.56 105 PRO A N 1
ATOM 830 C CA . PRO A 1 105 ? -28.859 -11.891 -4.719 1 92.56 105 PRO A CA 1
ATOM 831 C C . PRO A 1 105 ? -27.641 -12.203 -5.598 1 92.56 105 PRO A C 1
ATOM 833 O O . PRO A 1 105 ? -27.422 -11.539 -6.613 1 92.56 105 PRO A O 1
ATOM 836 N N . PRO A 1 106 ? -26.844 -13.203 -5.172 1 93.88 106 PRO A N 1
ATOM 837 C CA . PRO A 1 106 ? -25.719 -13.602 -6.012 1 93.88 106 PRO A CA 1
ATOM 838 C C . PRO A 1 106 ? -26.156 -14.273 -7.312 1 93.88 106 PRO A C 1
ATOM 840 O O . PRO A 1 106 ? -27.281 -14.758 -7.41 1 93.88 106 PRO A O 1
ATOM 843 N N . PRO A 1 107 ? -25.234 -14.25 -8.289 1 91.62 107 PRO A N 1
ATOM 844 C CA . PRO A 1 107 ? -25.562 -15.047 -9.477 1 91.62 107 PRO A CA 1
ATOM 845 C C . PRO A 1 107 ? -25.719 -16.531 -9.164 1 91.62 107 PRO A C 1
ATOM 847 O O . PRO A 1 107 ? -25.047 -17.062 -8.273 1 91.62 107 PRO A O 1
ATOM 850 N N . ALA A 1 108 ? -26.594 -17.125 -9.961 1 91.5 108 ALA A N 1
ATOM 851 C CA . ALA A 1 108 ? -26.859 -18.547 -9.758 1 91.5 108 ALA A CA 1
ATOM 852 C C . ALA A 1 108 ? -25.609 -19.375 -10.078 1 91.5 108 ALA A C 1
ATOM 854 O O . ALA A 1 108 ? -25.391 -20.422 -9.453 1 91.5 108 ALA A O 1
ATOM 855 N N . LEU A 1 109 ? -24.953 -18.938 -11.07 1 94.81 109 LEU A N 1
ATOM 856 C CA . LEU A 1 109 ? -23.75 -19.641 -11.531 1 94.81 109 LEU A CA 1
ATOM 857 C C . LEU A 1 109 ? -22.766 -18.688 -12.18 1 94.81 109 LEU A C 1
ATOM 859 O O . LEU A 1 109 ? -23.172 -17.703 -12.805 1 94.81 109 LEU A O 1
ATOM 863 N N . THR A 1 110 ? -21.531 -18.891 -11.914 1 95.31 110 THR A N 1
ATOM 864 C CA . THR A 1 110 ? -20.484 -18.109 -12.562 1 95.31 110 THR A CA 1
ATOM 865 C C . THR A 1 110 ? -19.641 -18.984 -13.492 1 95.31 110 THR A C 1
ATOM 867 O O . THR A 1 110 ? -19.188 -20.047 -13.094 1 95.31 110 THR A O 1
ATOM 870 N N . VAL A 1 111 ? -19.516 -18.562 -14.703 1 97.31 111 VAL A N 1
ATOM 871 C CA . VAL A 1 111 ? -18.625 -19.172 -15.68 1 97.31 111 VAL A CA 1
ATOM 872 C C . VAL A 1 111 ? -17.391 -18.297 -15.867 1 97.31 111 VAL A C 1
ATOM 874 O O . VAL A 1 111 ? -17.5 -17.094 -16.156 1 97.31 111 VAL A O 1
ATOM 877 N N . ARG A 1 112 ? -16.219 -18.875 -15.648 1 97.31 112 ARG A N 1
ATOM 878 C CA . ARG A 1 112 ? -14.961 -18.172 -15.844 1 97.31 112 ARG A CA 1
ATOM 879 C C . ARG A 1 112 ? -14.242 -18.656 -17.094 1 97.31 112 ARG A C 1
ATOM 881 O O . ARG A 1 112 ? -13.922 -19.844 -17.219 1 97.31 112 ARG A O 1
ATOM 888 N N . VAL A 1 113 ? -14.008 -17.766 -18.016 1 98.12 113 VAL A N 1
ATOM 889 C CA . VAL A 1 113 ? -13.273 -18.094 -19.234 1 98.12 113 VAL A CA 1
ATOM 890 C C . VAL A 1 113 ? -11.844 -17.562 -19.141 1 98.12 113 VAL A C 1
ATOM 892 O O . VAL A 1 113 ? -11.633 -16.375 -18.922 1 98.12 113 VAL A O 1
ATOM 895 N N . CYS A 1 114 ? -10.906 -18.484 -19.281 1 98 114 CYS A N 1
ATOM 896 C CA . CYS A 1 114 ? -9.508 -18.078 -19.203 1 98 114 CYS A CA 1
ATOM 897 C C . CYS A 1 114 ? -9.148 -17.125 -20.328 1 98 114 CYS A C 1
ATOM 899 O O . CYS A 1 114 ? -9.406 -17.422 -21.5 1 98 114 CYS A O 1
ATOM 901 N N . GLU A 1 115 ? -8.57 -16.016 -19.938 1 97.25 115 GLU A N 1
ATOM 902 C CA . GLU A 1 115 ? -8.148 -15.047 -20.953 1 97.25 115 GLU A CA 1
ATOM 903 C C . GLU A 1 115 ? -6.629 -14.977 -21.062 1 97.25 115 GLU A C 1
ATOM 905 O O . GLU A 1 115 ? -6.078 -14.031 -21.625 1 97.25 115 GLU A O 1
ATOM 910 N N . GLY A 1 116 ? -5.91 -15.977 -20.5 1 96.81 116 GLY A N 1
ATOM 911 C CA . GLY A 1 116 ? -4.461 -16.047 -20.609 1 96.81 116 GLY A CA 1
ATOM 912 C C . GLY A 1 116 ? -3.98 -16.203 -22.031 1 96.81 116 GLY A C 1
ATOM 913 O O . GLY A 1 116 ? -4.777 -16.469 -22.938 1 96.81 116 GLY A O 1
ATOM 914 N N . ILE A 1 117 ? -2.729 -16.125 -22.234 1 97.62 117 ILE A N 1
ATOM 915 C CA . ILE A 1 117 ? -2.111 -15.984 -23.547 1 97.62 117 ILE A CA 1
ATOM 916 C C . ILE A 1 117 ? -2.484 -17.188 -24.406 1 97.62 117 ILE A C 1
ATOM 918 O O . ILE A 1 117 ? -2.912 -17.016 -25.562 1 97.62 117 ILE A O 1
ATOM 922 N N . ALA A 1 118 ? -2.324 -18.375 -23.906 1 97.81 118 ALA A N 1
ATOM 923 C CA . ALA A 1 118 ? -2.635 -19.562 -24.703 1 97.81 118 ALA A CA 1
ATOM 924 C C . ALA A 1 118 ? -4.117 -19.609 -25.062 1 97.81 118 ALA A C 1
ATOM 926 O O . ALA A 1 118 ? -4.484 -19.984 -26.188 1 97.81 118 ALA A O 1
ATOM 927 N N . CYS A 1 119 ? -5 -19.266 -24.125 1 98.06 119 CYS A N 1
ATOM 928 C CA . CYS A 1 119 ? -6.441 -19.281 -24.359 1 98.06 119 CYS A CA 1
ATOM 929 C C . CYS A 1 119 ? -6.848 -18.172 -25.328 1 98.06 119 CYS A C 1
ATOM 931 O O . CYS A 1 119 ? -7.742 -18.344 -26.156 1 98.06 119 CYS A O 1
ATOM 933 N N . GLU A 1 120 ? -6.211 -17.016 -25.188 1 97.12 120 GLU A N 1
ATOM 934 C CA . GLU A 1 120 ? -6.469 -15.945 -26.141 1 97.12 120 GLU A CA 1
ATOM 935 C C . GLU A 1 120 ? -6.137 -16.375 -27.562 1 97.12 120 GLU A C 1
ATOM 937 O O . GLU A 1 120 ? -6.902 -16.125 -28.484 1 97.12 120 GLU A O 1
ATOM 942 N N . LEU A 1 121 ? -4.98 -17.016 -27.75 1 96.69 121 LEU A N 1
ATOM 943 C CA . LEU A 1 121 ? -4.566 -17.516 -29.062 1 96.69 121 LEU A CA 1
ATOM 944 C C . LEU A 1 121 ? -5.598 -18.5 -29.609 1 96.69 121 LEU A C 1
ATOM 946 O O . LEU A 1 121 ? -5.781 -18.594 -30.828 1 96.69 121 LEU A O 1
ATOM 950 N N . ALA A 1 122 ? -6.281 -19.172 -28.688 1 97 122 ALA A N 1
ATOM 951 C CA . ALA A 1 122 ? -7.211 -20.234 -29.078 1 97 122 ALA A CA 1
ATOM 952 C C . ALA A 1 122 ? -8.633 -19.688 -29.219 1 97 122 ALA A C 1
ATOM 954 O O . ALA A 1 122 ? -9.578 -20.453 -29.438 1 97 122 ALA A O 1
ATOM 955 N N . GLY A 1 123 ? -8.844 -18.438 -28.969 1 95.81 123 GLY A N 1
ATOM 956 C CA . GLY A 1 123 ? -10.133 -17.828 -29.281 1 95.81 123 GLY A CA 1
ATOM 957 C C . GLY A 1 123 ? -10.977 -17.562 -28.047 1 95.81 123 GLY A C 1
ATOM 958 O O . GLY A 1 123 ? -12.203 -17.5 -28.125 1 95.81 123 GLY A O 1
ATOM 959 N N . ALA A 1 124 ? -10.406 -17.375 -26.953 1 97.31 124 ALA A N 1
ATOM 960 C CA . ALA A 1 124 ? -11.109 -17.172 -25.703 1 97.31 124 ALA A CA 1
ATOM 961 C C . ALA A 1 124 ? -11.961 -15.898 -25.75 1 97.31 124 ALA A C 1
ATOM 963 O O . ALA A 1 124 ? -13.047 -15.852 -25.172 1 97.31 124 ALA A O 1
ATOM 964 N N . GLN A 1 125 ? -11.477 -14.82 -26.359 1 96.25 125 GLN A N 1
ATOM 965 C CA . GLN A 1 125 ? -12.203 -13.555 -26.406 1 96.25 125 GLN A CA 1
ATOM 966 C C . GLN A 1 125 ? -13.562 -13.727 -27.078 1 96.25 125 GLN A C 1
ATOM 968 O O . GLN A 1 125 ? -14.555 -13.156 -26.625 1 96.25 125 GLN A O 1
ATOM 973 N N . ALA A 1 126 ? -13.562 -14.453 -28.141 1 95.94 126 ALA A N 1
ATOM 974 C CA . ALA A 1 126 ? -14.812 -14.711 -28.844 1 95.94 126 ALA A CA 1
ATOM 975 C C . ALA A 1 126 ? -15.812 -15.43 -27.938 1 95.94 126 ALA A C 1
ATOM 977 O O . ALA A 1 126 ? -17.016 -15.172 -28 1 95.94 126 ALA A O 1
ATOM 978 N N . LEU A 1 127 ? -15.328 -16.359 -27.156 1 96.62 127 LEU A N 1
ATOM 979 C CA . LEU A 1 127 ? -16.172 -17.062 -26.203 1 96.62 127 LEU A CA 1
ATOM 980 C C . LEU A 1 127 ? -16.734 -16.109 -25.156 1 96.62 127 LEU A C 1
ATOM 982 O O . LEU A 1 127 ? -17.922 -16.141 -24.844 1 96.62 127 LEU A O 1
ATOM 986 N N . ILE A 1 128 ? -15.906 -15.258 -24.609 1 97.12 128 ILE A N 1
ATOM 987 C CA . ILE A 1 128 ? -16.297 -14.297 -23.578 1 97.12 128 ILE A CA 1
ATOM 988 C C . ILE A 1 128 ? -17.391 -13.375 -24.109 1 97.12 128 ILE A C 1
ATOM 990 O O . ILE A 1 128 ? -18.328 -13.031 -23.391 1 97.12 128 ILE A O 1
ATOM 994 N N . ASP A 1 129 ? -17.312 -13.023 -25.344 1 96.06 129 ASP A N 1
ATOM 995 C CA . ASP A 1 129 ? -18.25 -12.102 -25.953 1 96.06 129 ASP A CA 1
ATOM 996 C C . ASP A 1 129 ? -19.594 -12.781 -26.219 1 96.06 129 ASP A C 1
ATOM 998 O O . ASP A 1 129 ? -20.641 -12.156 -26.109 1 96.06 129 ASP A O 1
ATOM 1002 N N . LYS A 1 130 ? -19.562 -14.008 -26.5 1 96.62 130 LYS A N 1
ATOM 1003 C CA . LYS A 1 130 ? -20.75 -14.734 -26.969 1 96.62 130 LYS A CA 1
ATOM 1004 C C . LYS A 1 130 ? -21.531 -15.312 -25.797 1 96.62 130 LYS A C 1
ATOM 1006 O O . LYS A 1 130 ? -22.766 -15.43 -25.875 1 96.62 130 LYS A O 1
ATOM 1011 N N . LEU A 1 131 ? -20.953 -15.672 -24.766 1 97.31 131 LEU A N 1
ATOM 1012 C CA . LEU A 1 131 ? -21.531 -16.516 -23.719 1 97.31 131 LEU A CA 1
ATOM 1013 C C . LEU A 1 131 ? -22.625 -15.781 -22.969 1 97.31 131 LEU A C 1
ATOM 1015 O O . LEU A 1 131 ? -23.641 -16.375 -22.609 1 97.31 131 LEU A O 1
ATOM 1019 N N . PRO A 1 132 ? -22.438 -14.477 -22.719 1 95.56 132 PRO A N 1
ATOM 1020 C CA . PRO A 1 132 ? -23.484 -13.805 -21.938 1 95.56 132 PRO A CA 1
ATOM 1021 C C . PRO A 1 132 ? -24.844 -13.883 -22.625 1 95.56 132 PRO A C 1
ATOM 1023 O O . PRO A 1 132 ? -25.859 -14.117 -21.953 1 95.56 132 PRO A O 1
ATOM 1026 N N . ALA A 1 133 ? -24.922 -13.711 -23.875 1 95 133 ALA A N 1
ATOM 1027 C CA . ALA A 1 133 ? -26.172 -13.797 -24.609 1 95 133 ALA A CA 1
ATOM 1028 C C . ALA A 1 133 ? -26.703 -15.227 -24.641 1 95 133 ALA A C 1
ATOM 1030 O O . ALA A 1 133 ? -27.922 -15.445 -24.594 1 95 133 ALA A O 1
ATOM 1031 N N . LEU A 1 134 ? -25.859 -16.156 -24.734 1 95.44 134 LEU A N 1
ATOM 1032 C CA . LEU A 1 134 ? -26.234 -17.562 -24.859 1 95.44 134 LEU A CA 1
ATOM 1033 C C . LEU A 1 134 ? -26.75 -18.109 -23.531 1 95.44 134 LEU A C 1
ATOM 1035 O O . LEU A 1 134 ? -27.703 -18.891 -23.5 1 95.44 134 LEU A O 1
ATOM 1039 N N . LEU A 1 135 ? -26.141 -17.734 -22.438 1 95.19 135 LEU A N 1
ATOM 1040 C CA . LEU A 1 135 ? -26.391 -18.359 -21.156 1 95.19 135 LEU A CA 1
ATOM 1041 C C . LEU A 1 135 ? -27.469 -17.609 -20.375 1 95.19 135 LEU A C 1
ATOM 1043 O O . LEU A 1 135 ? -28.031 -18.141 -19.422 1 95.19 135 LEU A O 1
ATOM 1047 N N . GLY A 1 136 ? -27.75 -16.406 -20.75 1 90.25 136 GLY A N 1
ATOM 1048 C CA . GLY A 1 136 ? -28.781 -15.633 -20.094 1 90.25 136 GLY A CA 1
ATOM 1049 C C . GLY A 1 136 ? -28.266 -14.805 -18.938 1 90.25 136 GLY A C 1
ATOM 1050 O O . GLY A 1 136 ? -27.062 -14.75 -18.688 1 90.25 136 GLY A O 1
ATOM 1051 N N . THR A 1 137 ? -29.188 -14.273 -18.156 1 87.56 137 THR A N 1
ATOM 1052 C CA . THR A 1 137 ? -28.828 -13.273 -17.156 1 87.56 137 THR A CA 1
ATOM 1053 C C . THR A 1 137 ? -28.562 -13.938 -15.812 1 87.56 137 THR A C 1
ATOM 1055 O O . THR A 1 137 ? -27.953 -13.32 -14.922 1 87.56 137 THR A O 1
ATOM 1058 N N . GLU A 1 138 ? -28.922 -15.102 -15.727 1 89.62 138 GLU A N 1
ATOM 1059 C CA . GLU A 1 138 ? -28.75 -15.781 -14.445 1 89.62 138 GLU A CA 1
ATOM 1060 C C . GLU A 1 138 ? -27.328 -16.297 -14.266 1 89.62 138 GLU A C 1
ATOM 1062 O O . GLU A 1 138 ? -26.891 -16.531 -13.141 1 89.62 138 GLU A O 1
ATOM 1067 N N . VAL A 1 139 ? -26.672 -16.484 -15.43 1 94.75 139 VAL A N 1
ATOM 1068 C CA . VAL A 1 139 ? -25.297 -16.969 -15.406 1 94.75 139 VAL A CA 1
ATOM 1069 C C . VAL A 1 139 ? -24.328 -15.812 -15.641 1 94.75 139 VAL A C 1
ATOM 1071 O O . VAL A 1 139 ? -24.438 -15.102 -16.641 1 94.75 139 VAL A O 1
ATOM 1074 N N . ARG A 1 140 ? -23.469 -15.602 -14.672 1 95.56 140 ARG A N 1
ATOM 1075 C CA . ARG A 1 140 ? -22.422 -14.578 -14.805 1 95.56 140 ARG A CA 1
ATOM 1076 C C . ARG A 1 140 ? -21.219 -15.117 -15.562 1 95.56 140 ARG A C 1
ATOM 1078 O O . ARG A 1 140 ? -20.719 -16.203 -15.25 1 95.56 140 ARG A O 1
ATOM 1085 N N . VAL A 1 141 ? -20.812 -14.477 -16.578 1 96.62 141 VAL A N 1
ATOM 1086 C CA . VAL A 1 141 ? -19.625 -14.828 -17.328 1 96.62 141 VAL A CA 1
ATOM 1087 C C . VAL A 1 141 ? -18.5 -13.836 -17.031 1 96.62 141 VAL A C 1
ATOM 1089 O O . VAL A 1 141 ? -18.688 -12.625 -17.188 1 96.62 141 VAL A O 1
ATOM 1092 N N . VAL A 1 142 ? -17.359 -14.352 -16.547 1 95.12 142 VAL A N 1
ATOM 1093 C CA . VAL A 1 142 ? -16.25 -13.477 -16.219 1 95.12 142 VAL A CA 1
ATOM 1094 C C . VAL A 1 142 ? -14.969 -13.992 -16.859 1 95.12 142 VAL A C 1
ATOM 1096 O O . VAL A 1 142 ? -14.797 -15.203 -17.031 1 95.12 142 VAL A O 1
ATOM 1099 N N . ALA A 1 143 ? -14.109 -13.07 -17.281 1 96.06 143 ALA A N 1
ATOM 1100 C CA . ALA A 1 143 ? -12.773 -13.438 -17.734 1 96.06 143 ALA A CA 1
ATOM 1101 C C . ALA A 1 143 ? -11.859 -13.766 -16.547 1 96.06 143 ALA A C 1
ATOM 1103 O O . ALA A 1 143 ? -11.898 -13.094 -15.523 1 96.06 143 ALA A O 1
ATOM 1104 N N . ALA A 1 144 ? -11.156 -14.852 -16.625 1 94.81 144 ALA A N 1
ATOM 1105 C CA . ALA A 1 144 ? -10.164 -15.234 -15.625 1 94.81 144 ALA A CA 1
ATOM 1106 C C . ALA A 1 144 ? -8.75 -15.133 -16.188 1 94.81 144 ALA A C 1
ATOM 1108 O O . ALA A 1 144 ? -8.5 -15.477 -17.344 1 94.81 144 ALA A O 1
ATOM 1109 N N . PRO A 1 145 ? -7.855 -14.688 -15.352 1 93 145 PRO A N 1
ATOM 1110 C CA . PRO A 1 145 ? -6.504 -14.484 -15.875 1 93 145 PRO A CA 1
ATOM 1111 C C . PRO A 1 145 ? -5.781 -15.789 -16.188 1 93 145 PRO A C 1
ATOM 1113 O O . PRO A 1 145 ? -5 -15.859 -17.141 1 93 145 PRO A O 1
ATOM 1116 N N . CYS A 1 146 ? -5.855 -16.812 -15.359 1 94.75 146 CYS A N 1
ATOM 1117 C CA . CYS A 1 146 ? -5.227 -18.109 -15.578 1 94.75 146 CYS A CA 1
ATOM 1118 C C . CYS A 1 146 ? -5.941 -19.203 -14.789 1 94.75 146 CYS A C 1
ATOM 1120 O O . CYS A 1 146 ? -6.078 -19.094 -13.57 1 94.75 146 CYS A O 1
ATOM 1122 N N . ILE A 1 147 ? -6.316 -20.25 -15.531 1 94.94 147 ILE A N 1
ATOM 1123 C CA . ILE A 1 147 ? -6.961 -21.344 -14.781 1 94.94 147 ILE A CA 1
ATOM 1124 C C . ILE A 1 147 ? -6.074 -22.578 -14.812 1 94.94 147 ILE A C 1
ATOM 1126 O O . ILE A 1 147 ? -6.496 -23.656 -14.391 1 94.94 147 ILE A O 1
ATOM 1130 N N . GLY A 1 148 ? -4.848 -22.469 -15.391 1 96.06 148 GLY A N 1
ATOM 1131 C CA . GLY A 1 148 ? -3.832 -23.5 -15.305 1 96.06 148 GLY A CA 1
ATOM 1132 C C . GLY A 1 148 ? -4.113 -24.688 -16.203 1 96.06 148 GLY A C 1
ATOM 1133 O O . GLY A 1 148 ? -3.873 -25.844 -15.828 1 96.06 148 GLY A O 1
ATOM 1134 N N . ARG A 1 149 ? -4.633 -24.391 -17.453 1 97.38 149 ARG A N 1
ATOM 1135 C CA . ARG A 1 149 ? -4.98 -25.469 -18.375 1 97.38 149 ARG A CA 1
ATOM 1136 C C . ARG A 1 149 ? -4.66 -25.062 -19.812 1 97.38 149 ARG A C 1
ATOM 1138 O O . ARG A 1 149 ? -5.469 -25.281 -20.719 1 97.38 149 ARG A O 1
ATOM 1145 N N . CYS A 1 150 ? -3.531 -24.516 -19.984 1 97.62 150 CYS A N 1
ATOM 1146 C CA . CYS A 1 150 ? -3.137 -23.969 -21.281 1 97.62 150 CYS A CA 1
ATOM 1147 C C . CYS A 1 150 ? -3.045 -25.078 -22.328 1 97.62 150 CYS A C 1
ATOM 1149 O O . CYS A 1 150 ? -3.217 -24.812 -23.516 1 97.62 150 CYS A O 1
ATOM 1151 N N . GLU A 1 151 ? -2.74 -26.312 -21.969 1 97.38 151 GLU A N 1
ATOM 1152 C CA . GLU A 1 151 ? -2.639 -27.422 -22.922 1 97.38 151 GLU A CA 1
ATOM 1153 C C . GLU A 1 151 ? -4.004 -27.766 -23.516 1 97.38 151 GLU A C 1
ATOM 1155 O O . GLU A 1 151 ? -4.086 -28.453 -24.531 1 97.38 151 GLU A O 1
ATOM 1160 N N . LYS A 1 152 ? -5.016 -27.281 -22.891 1 97.12 152 LYS A N 1
ATOM 1161 C CA . LYS A 1 152 ? -6.387 -27.531 -23.312 1 97.12 152 LYS A CA 1
ATOM 1162 C C . LYS A 1 152 ? -7.09 -26.219 -23.688 1 97.12 152 LYS A C 1
ATOM 1164 O O . LYS A 1 152 ? -8.305 -26.094 -23.516 1 97.12 152 LYS A O 1
ATOM 1169 N N . ALA A 1 153 ? -6.41 -25.281 -24.172 1 97.81 153 ALA A N 1
ATOM 1170 C CA . ALA A 1 153 ? -6.938 -23.969 -24.5 1 97.81 153 ALA A CA 1
ATOM 1171 C C . ALA A 1 153 ? -7.883 -24.031 -25.703 1 97.81 153 ALA A C 1
ATOM 1173 O O . ALA A 1 153 ? -7.684 -24.828 -26.609 1 97.81 153 ALA A O 1
ATOM 1174 N N . PRO A 1 154 ? -8.945 -23.219 -25.797 1 97.81 154 PRO A N 1
ATOM 1175 C CA . PRO A 1 154 ? -9.367 -22.375 -24.688 1 97.81 154 PRO A CA 1
ATOM 1176 C C . PRO A 1 154 ? -10.039 -23.172 -23.562 1 97.81 154 PRO A C 1
ATOM 1178 O O . PRO A 1 154 ? -10.688 -24.188 -23.812 1 97.81 154 PRO A O 1
ATOM 1181 N N . ALA A 1 155 ? -9.828 -22.734 -22.375 1 98.06 155 ALA A N 1
ATOM 1182 C CA . ALA A 1 155 ? -10.375 -23.438 -21.234 1 98.06 155 ALA A CA 1
ATOM 1183 C C . ALA A 1 155 ? -11.297 -22.531 -20.422 1 98.06 155 ALA A C 1
ATOM 1185 O O . ALA A 1 155 ? -11.148 -21.312 -20.438 1 98.06 155 ALA A O 1
ATOM 1186 N N . ALA A 1 156 ? -12.234 -23.109 -19.75 1 98.12 156 ALA A N 1
ATOM 1187 C CA . ALA A 1 156 ? -13.188 -22.375 -18.906 1 98.12 156 ALA A CA 1
ATOM 1188 C C . ALA A 1 156 ? -13.531 -23.188 -17.656 1 98.12 156 ALA A C 1
ATOM 1190 O O . ALA A 1 156 ? -13.258 -24.391 -17.594 1 98.12 156 ALA A O 1
ATOM 1191 N N . LEU A 1 157 ? -14.039 -22.5 -16.703 1 97.56 157 LEU A N 1
ATOM 1192 C CA . LEU A 1 157 ? -14.586 -23.125 -15.5 1 97.56 157 LEU A CA 1
ATOM 1193 C C . LEU A 1 157 ? -16.078 -22.844 -15.375 1 97.56 157 LEU A C 1
ATOM 1195 O O . LEU A 1 157 ? -16.5 -21.688 -15.336 1 97.56 157 LEU A O 1
ATOM 1199 N N . VAL A 1 158 ? -16.875 -23.875 -15.375 1 97.5 158 VAL A N 1
ATOM 1200 C CA . VAL A 1 158 ? -18.266 -23.781 -14.977 1 97.5 158 VAL A CA 1
ATOM 1201 C C . VAL A 1 158 ? -18.406 -24.094 -13.484 1 97.5 158 VAL A C 1
ATOM 1203 O O . VAL A 1 158 ? -18.391 -25.266 -13.094 1 97.5 158 VAL A O 1
ATOM 1206 N N . GLY A 1 159 ? -18.594 -23.047 -12.656 1 95 159 GLY A N 1
ATOM 1207 C CA . GLY A 1 159 ? -18.328 -23.25 -11.242 1 95 159 GLY A CA 1
ATOM 1208 C C . GLY A 1 159 ? -16.891 -23.672 -10.961 1 95 159 GLY A C 1
ATOM 1209 O O . GLY A 1 159 ? -15.953 -22.922 -11.266 1 95 159 GLY A O 1
ATOM 1210 N N . GLN A 1 160 ? -16.797 -24.859 -10.523 1 94.88 160 GLN A N 1
ATOM 1211 C CA . GLN A 1 160 ? -15.461 -25.391 -10.258 1 94.88 160 GLN A CA 1
ATOM 1212 C C . GLN A 1 160 ? -15.07 -26.453 -11.281 1 94.88 160 GLN A C 1
ATOM 1214 O O . GLN A 1 160 ? -13.969 -26.984 -11.242 1 94.88 160 GLN A O 1
ATOM 1219 N N . ASN A 1 161 ? -15.898 -26.625 -12.289 1 96.5 161 ASN A N 1
ATOM 1220 C CA . ASN A 1 161 ? -15.711 -27.688 -13.273 1 96.5 161 ASN A CA 1
ATOM 1221 C C . ASN A 1 161 ? -14.977 -27.188 -14.508 1 96.5 161 ASN A C 1
ATOM 1223 O O . ASN A 1 161 ? -15.508 -26.359 -15.258 1 96.5 161 ASN A O 1
ATOM 1227 N N . PRO A 1 162 ? -13.844 -27.75 -14.789 1 96.88 162 PRO A N 1
ATOM 1228 C CA . PRO A 1 162 ? -13.141 -27.312 -16 1 96.88 162 PRO A CA 1
ATOM 1229 C C . PRO A 1 162 ? -13.766 -27.859 -17.281 1 96.88 162 PRO A C 1
ATOM 1231 O O . PRO A 1 162 ? -14.211 -29 -17.312 1 96.88 162 PRO A O 1
ATOM 1234 N N . VAL A 1 163 ? -13.898 -27.016 -18.25 1 97.5 163 VAL A N 1
ATOM 1235 C CA . VAL A 1 163 ? -14.266 -27.375 -19.609 1 97.5 163 VAL A CA 1
ATOM 1236 C C . VAL A 1 163 ? -13.07 -27.172 -20.547 1 97.5 163 VAL A C 1
ATOM 1238 O O . VAL A 1 163 ? -12.719 -26.031 -20.859 1 97.5 163 VAL A O 1
ATOM 1241 N N . ASP A 1 164 ? -12.508 -28.281 -20.969 1 96.31 164 ASP A N 1
ATOM 1242 C CA . ASP A 1 164 ? -11.328 -28.281 -21.828 1 96.31 164 ASP A CA 1
ATOM 1243 C C . ASP A 1 164 ? -11.719 -28.062 -23.281 1 96.31 164 ASP A C 1
ATOM 1245 O O . ASP A 1 164 ? -12.812 -28.453 -23.719 1 96.31 164 ASP A O 1
ATOM 1249 N N . THR A 1 165 ? -10.758 -27.484 -24.016 1 96.94 165 THR A N 1
ATOM 1250 C CA . THR A 1 165 ? -11.062 -27.141 -25.406 1 96.94 165 THR A CA 1
ATOM 1251 C C . THR A 1 165 ? -12.477 -26.578 -25.531 1 96.94 165 THR A C 1
ATOM 1253 O O . THR A 1 165 ? -13.273 -27.078 -26.328 1 96.94 165 THR A O 1
ATOM 1256 N N . ALA A 1 166 ? -12.695 -25.578 -24.797 1 97.94 166 ALA A N 1
ATOM 1257 C CA . ALA A 1 166 ? -14.039 -25.078 -24.531 1 97.94 166 ALA A CA 1
ATOM 1258 C C . ALA A 1 166 ? -14.648 -24.453 -25.781 1 97.94 166 ALA A C 1
ATOM 1260 O O . ALA A 1 166 ? -13.969 -23.719 -26.516 1 97.94 166 ALA A O 1
ATOM 1261 N N . THR A 1 167 ? -15.828 -24.781 -26.047 1 97.69 167 THR A N 1
ATOM 1262 C CA . THR A 1 167 ? -16.703 -24.109 -27.016 1 97.69 167 THR A CA 1
ATOM 1263 C C . THR A 1 167 ? -17.953 -23.578 -26.328 1 97.69 167 THR A C 1
ATOM 1265 O O . THR A 1 167 ? -18.25 -23.953 -25.188 1 97.69 167 THR A O 1
ATOM 1268 N N . ALA A 1 168 ? -18.562 -22.656 -27.031 1 97.62 168 ALA A N 1
ATOM 1269 C CA . ALA A 1 168 ? -19.797 -22.109 -26.484 1 97.62 168 ALA A CA 1
ATOM 1270 C C . ALA A 1 168 ? -20.797 -23.234 -26.188 1 97.62 168 ALA A C 1
ATOM 1272 O O . ALA A 1 168 ? -21.469 -23.203 -25.156 1 97.62 168 ALA A O 1
ATOM 1273 N N . GLU A 1 169 ? -20.859 -24.203 -27 1 97.06 169 GLU A N 1
ATOM 1274 C CA . GLU A 1 169 ? -21.797 -25.328 -26.875 1 97.06 169 GLU A CA 1
ATOM 1275 C C . GLU A 1 169 ? -21.422 -26.203 -25.688 1 97.06 169 GLU A C 1
ATOM 1277 O O . GLU A 1 169 ? -22.297 -26.625 -24.922 1 97.06 169 GLU A O 1
ATOM 1282 N N . ALA A 1 170 ? -20.188 -26.484 -25.594 1 97.69 170 ALA A N 1
ATOM 1283 C CA . ALA A 1 170 ? -19.719 -27.344 -24.5 1 97.69 170 ALA A CA 1
ATOM 1284 C C . ALA A 1 170 ? -19.984 -26.672 -23.141 1 97.69 170 ALA A C 1
ATOM 1286 O O . ALA A 1 170 ? -20.359 -27.344 -22.188 1 97.69 170 ALA A O 1
ATOM 1287 N N . ILE A 1 171 ? -19.766 -25.375 -23.047 1 97.94 171 ILE A N 1
ATOM 1288 C CA . ILE A 1 171 ? -20 -24.625 -21.828 1 97.94 171 ILE A CA 1
ATOM 1289 C C . ILE A 1 171 ? -21.5 -24.609 -21.5 1 97.94 171 ILE A C 1
ATOM 1291 O O . ILE A 1 171 ? -21.891 -24.859 -20.359 1 97.94 171 ILE A O 1
ATOM 1295 N N . ASP A 1 172 ? -22.25 -24.359 -22.531 1 97.56 172 ASP A N 1
ATOM 1296 C CA . ASP A 1 172 ? -23.688 -24.359 -22.344 1 97.56 172 ASP A CA 1
ATOM 1297 C C . ASP A 1 172 ? -24.188 -25.719 -21.859 1 97.56 172 ASP A C 1
ATOM 1299 O O . ASP A 1 172 ? -25.047 -25.797 -20.984 1 97.56 172 ASP A O 1
ATOM 1303 N N . ALA A 1 173 ? -23.656 -26.719 -22.422 1 97.56 173 ALA A N 1
ATOM 1304 C CA . ALA A 1 173 ? -24.031 -28.062 -22.031 1 97.56 173 ALA A CA 1
ATOM 1305 C C . ALA A 1 173 ? -23.703 -28.312 -20.547 1 97.56 173 ALA A C 1
ATOM 1307 O O . ALA A 1 173 ? -24.5 -28.922 -19.828 1 97.56 173 ALA A O 1
ATOM 1308 N N . ALA A 1 174 ? -22.547 -27.891 -20.141 1 97.06 174 ALA A N 1
ATOM 1309 C CA . ALA A 1 174 ? -22.141 -28.047 -18.75 1 97.06 174 ALA A CA 1
ATOM 1310 C C . ALA A 1 174 ? -23.062 -27.25 -17.812 1 97.06 174 ALA A C 1
ATOM 1312 O O . ALA A 1 174 ? -23.391 -27.719 -16.734 1 97.06 174 ALA A O 1
ATOM 1313 N N . VAL A 1 175 ? -23.406 -26.062 -18.234 1 97 175 VAL A N 1
ATOM 1314 C CA . VAL A 1 175 ? -24.281 -25.203 -17.453 1 97 175 VAL A CA 1
ATOM 1315 C C . VAL A 1 175 ? -25.656 -25.859 -17.328 1 97 175 VAL A C 1
ATOM 1317 O O . VAL A 1 175 ? -26.219 -25.938 -16.219 1 97 175 VAL A O 1
ATOM 1320 N N . GLN A 1 176 ? -26.188 -26.406 -18.406 1 95.75 176 GLN A N 1
ATOM 1321 C CA . GLN A 1 176 ? -27.5 -27.031 -18.406 1 95.75 176 GLN A CA 1
ATOM 1322 C C . GLN A 1 176 ? -27.516 -28.297 -17.547 1 95.75 176 GLN A C 1
ATOM 1324 O O . GLN A 1 176 ? -28.516 -28.594 -16.891 1 95.75 176 GLN A O 1
ATOM 1329 N N . ALA A 1 177 ? -26.484 -28.938 -17.625 1 96.31 177 ALA A N 1
ATOM 1330 C CA . ALA A 1 177 ? -26.359 -30.172 -16.859 1 96.31 177 ALA A CA 1
ATOM 1331 C C . ALA A 1 177 ? -26.078 -29.891 -15.398 1 96.31 177 ALA A C 1
ATOM 1333 O O . ALA A 1 177 ? -26.047 -30.812 -14.57 1 96.31 177 ALA A O 1
ATOM 1334 N N . LYS A 1 178 ? -25.75 -28.641 -15.078 1 94.75 178 LYS A N 1
ATOM 1335 C CA . LYS A 1 178 ? -25.375 -28.219 -13.734 1 94.75 178 LYS A CA 1
ATOM 1336 C C . LYS A 1 178 ? -24.125 -28.969 -13.266 1 94.75 178 LYS A C 1
ATOM 1338 O O . LYS A 1 178 ? -24.031 -29.375 -12.109 1 94.75 178 LYS A O 1
ATOM 1343 N N . ALA A 1 179 ? -23.25 -29.25 -14.242 1 95.12 179 ALA A N 1
ATOM 1344 C CA . ALA A 1 179 ? -21.969 -29.859 -13.93 1 95.12 179 ALA A CA 1
ATOM 1345 C C . ALA A 1 179 ? -20.984 -28.828 -13.406 1 95.12 179 ALA A C 1
ATOM 1347 O O . ALA A 1 179 ? -20.172 -28.281 -14.164 1 95.12 179 ALA A O 1
ATOM 1348 N N . VAL A 1 180 ? -21 -28.609 -12.109 1 94.88 180 VAL A N 1
ATOM 1349 C CA . VAL A 1 180 ? -20.297 -27.453 -11.57 1 94.88 180 VAL A CA 1
ATOM 1350 C C . VAL A 1 180 ? -19.141 -27.922 -10.68 1 94.88 180 VAL A C 1
ATOM 1352 O O . VAL A 1 180 ? -18.359 -27.109 -10.18 1 94.88 180 VAL A O 1
ATOM 1355 N N . ARG A 1 181 ? -19 -29.188 -10.508 1 92.81 181 ARG A N 1
ATOM 1356 C CA . ARG A 1 181 ? -17.938 -29.719 -9.664 1 92.81 181 ARG A CA 1
ATOM 1357 C C . ARG A 1 181 ? -16.922 -30.516 -10.492 1 92.81 181 ARG A C 1
ATOM 1359 O O . ARG A 1 181 ? -17.297 -31.219 -11.43 1 92.81 181 ARG A O 1
ATOM 1366 N N . HIS A 1 182 ? -15.688 -30.406 -10.102 1 89.75 182 HIS A N 1
ATOM 1367 C CA . HIS A 1 182 ? -14.617 -31.141 -10.758 1 89.75 182 HIS A CA 1
ATOM 1368 C C . HIS A 1 182 ? -14.414 -32.5 -10.109 1 89.75 182 HIS A C 1
ATOM 1370 O O . HIS A 1 182 ? -13.93 -32.594 -8.977 1 89.75 182 HIS A O 1
ATOM 1376 N N . ALA A 1 183 ? -14.805 -33.469 -10.805 1 84.81 183 ALA A N 1
ATOM 1377 C CA . ALA A 1 183 ? -14.539 -34.812 -10.305 1 84.81 183 ALA A CA 1
ATOM 1378 C C . ALA A 1 183 ? -13.109 -35.25 -10.594 1 84.81 183 ALA A C 1
ATOM 1380 O O . ALA A 1 183 ? -12.633 -35.094 -11.727 1 84.81 183 ALA A O 1
ATOM 1381 N N . PRO A 1 184 ? -12.484 -35.688 -9.641 1 84.56 184 PRO A N 1
ATOM 1382 C CA . PRO A 1 184 ? -11.086 -36.094 -9.875 1 84.56 184 PRO A CA 1
ATOM 1383 C C . PRO A 1 184 ? -10.953 -37.25 -10.859 1 84.56 184 PRO A C 1
ATOM 1385 O O . PRO A 1 184 ? -11.812 -38.125 -10.883 1 84.56 184 PRO A O 1
ATOM 1388 N N . GLU A 1 185 ? -9.875 -37.219 -11.633 1 85.31 185 GLU A N 1
ATOM 1389 C CA . GLU A 1 185 ? -9.484 -38.375 -12.469 1 85.31 185 GLU A CA 1
ATOM 1390 C C . GLU A 1 185 ? -8.781 -39.438 -11.648 1 85.31 185 GLU A C 1
ATOM 1392 O O . GLU A 1 185 ? -8.398 -39.219 -10.5 1 85.31 185 GLU A O 1
ATOM 1397 N N . PRO A 1 186 ? -8.742 -40.625 -12.266 1 92.06 186 PRO A N 1
ATOM 1398 C CA . PRO A 1 186 ? -8 -41.656 -11.547 1 92.06 186 PRO A CA 1
ATOM 1399 C C . PRO A 1 186 ? -6.539 -41.281 -11.305 1 92.06 186 PRO A C 1
ATOM 1401 O O . PRO A 1 186 ? -5.898 -40.688 -12.18 1 92.06 186 PRO A O 1
ATOM 1404 N N . TYR A 1 187 ? -6.098 -41.5 -10.141 1 96.25 187 TYR A N 1
ATOM 1405 C CA . TYR A 1 187 ? -4.73 -41.188 -9.742 1 96.25 187 TYR A CA 1
ATOM 1406 C C . TYR A 1 187 ? -4.168 -42.25 -8.82 1 96.25 187 TYR A C 1
ATOM 1408 O O . TYR A 1 187 ? -4.891 -43.156 -8.383 1 96.25 187 TYR A O 1
ATOM 1416 N N . ILE A 1 188 ? -2.846 -42.281 -8.516 1 97.75 188 ILE A N 1
ATOM 1417 C CA . ILE A 1 188 ? -2.182 -43.219 -7.609 1 97.75 188 ILE A CA 1
ATOM 1418 C C . ILE A 1 188 ? -2.424 -42.781 -6.164 1 97.75 188 ILE A C 1
ATOM 1420 O O . ILE A 1 188 ? -1.713 -41.938 -5.633 1 97.75 188 ILE A O 1
ATOM 1424 N N . GLY A 1 189 ? -3.371 -43.438 -5.52 1 97.12 189 GLY A N 1
ATOM 1425 C CA . GLY A 1 189 ? -3.742 -43.094 -4.152 1 97.12 189 GLY A CA 1
ATOM 1426 C C . GLY A 1 189 ? -2.781 -43.656 -3.121 1 97.12 189 GLY A C 1
ATOM 1427 O O . GLY A 1 189 ? -1.783 -44.312 -3.475 1 97.12 189 GLY A O 1
ATOM 1428 N N . TYR A 1 190 ? -3.102 -43.438 -1.904 1 97.94 190 TYR A N 1
ATOM 1429 C CA . TYR A 1 190 ? -2.24 -43.781 -0.772 1 97.94 190 TYR A CA 1
ATOM 1430 C C . TYR A 1 190 ? -1.885 -45.25 -0.765 1 97.94 190 TYR A C 1
ATOM 1432 O O . TYR A 1 190 ? -0.708 -45.625 -0.697 1 97.94 190 TYR A O 1
ATOM 1440 N N . ASP A 1 191 ? -2.848 -46.156 -0.894 1 97.06 191 ASP A N 1
ATOM 1441 C CA . ASP A 1 191 ? -2.635 -47.594 -0.8 1 97.06 191 ASP A CA 1
ATOM 1442 C C . ASP A 1 191 ? -1.83 -48.125 -1.992 1 97.06 191 ASP A C 1
ATOM 1444 O O . ASP A 1 191 ? -0.918 -48.938 -1.827 1 97.06 191 ASP A O 1
ATOM 1448 N N . ALA A 1 192 ? -2.236 -47.594 -3.115 1 97.75 192 ALA A N 1
ATOM 1449 C CA . ALA A 1 192 ? -1.531 -48.031 -4.324 1 97.75 192 ALA A CA 1
ATOM 1450 C C . ALA A 1 192 ? -0.072 -47.562 -4.293 1 97.75 192 ALA A C 1
ATOM 1452 O O . ALA A 1 192 ? 0.821 -48.312 -4.707 1 97.75 192 ALA A O 1
ATOM 1453 N N . TYR A 1 193 ? 0.127 -46.406 -3.867 1 98.12 193 TYR A N 1
ATOM 1454 C CA . TYR A 1 193 ? 1.479 -45.875 -3.787 1 98.12 193 TYR A CA 1
ATOM 1455 C C . TYR A 1 193 ? 2.34 -46.688 -2.836 1 98.12 193 TYR A C 1
ATOM 1457 O O . TYR A 1 193 ? 3.482 -47.031 -3.158 1 98.12 193 TYR A O 1
ATOM 1465 N N . ARG A 1 194 ? 1.885 -47.062 -1.699 1 97.31 194 ARG A N 1
ATOM 1466 C CA . ARG A 1 194 ? 2.596 -47.844 -0.7 1 97.31 194 ARG A CA 1
ATOM 1467 C C . ARG A 1 194 ? 2.889 -49.25 -1.222 1 97.31 194 ARG A C 1
ATOM 1469 O O . ARG A 1 194 ? 3.973 -49.812 -0.992 1 97.31 194 ARG A O 1
ATOM 1476 N N . LYS A 1 195 ? 1.892 -49.781 -1.864 1 97.31 195 LYS A N 1
ATOM 1477 C CA . LYS A 1 195 ? 2.045 -51.125 -2.41 1 97.31 195 LYS A CA 1
ATOM 1478 C C . LYS A 1 195 ? 3.205 -51.188 -3.398 1 97.31 195 LYS A C 1
ATOM 1480 O O . LYS A 1 195 ? 3.889 -52.219 -3.494 1 97.31 195 LYS A O 1
ATOM 1485 N N . ASP A 1 196 ? 3.447 -50.094 -4.031 1 96.69 196 ASP A N 1
ATOM 1486 C CA . ASP A 1 196 ? 4.496 -50.031 -5.047 1 96.69 196 ASP A CA 1
ATOM 1487 C C . ASP A 1 196 ? 5.801 -49.5 -4.469 1 96.69 196 ASP A C 1
ATOM 1489 O O . ASP A 1 196 ? 6.66 -49.031 -5.207 1 96.69 196 ASP A O 1
ATOM 1493 N N . GLY A 1 197 ? 5.918 -49.531 -3.186 1 96.31 197 GLY A N 1
ATOM 1494 C CA . GLY A 1 197 ? 7.176 -49.188 -2.545 1 96.31 197 GLY A CA 1
ATOM 1495 C C . GLY A 1 197 ? 7.215 -47.75 -2.035 1 96.31 197 GLY A C 1
ATOM 1496 O O . GLY A 1 197 ? 8.234 -47.281 -1.524 1 96.31 197 GLY A O 1
ATOM 1497 N N . GLY A 1 198 ? 6.137 -47.094 -2.133 1 97.81 198 GLY A N 1
ATOM 1498 C CA . GLY A 1 198 ? 6.055 -45.719 -1.647 1 97.81 198 GLY A CA 1
ATOM 1499 C C . GLY A 1 198 ? 6.336 -45.594 -0.162 1 97.81 198 GLY A C 1
ATOM 1500 O O . GLY A 1 198 ? 5.988 -46.5 0.617 1 97.81 198 GLY A O 1
ATOM 1501 N N . TYR A 1 199 ? 7.012 -44.5 0.231 1 98.12 199 TYR A N 1
ATOM 1502 C CA . TYR A 1 199 ? 7.328 -44.125 1.597 1 98.12 199 TYR A CA 1
ATOM 1503 C C . TYR A 1 199 ? 8.398 -45 2.197 1 98.12 199 TYR A C 1
ATOM 1505 O O . TYR A 1 199 ? 8.711 -44.906 3.387 1 98.12 199 TYR A O 1
ATOM 1513 N N . ALA A 1 200 ? 9.008 -45.875 1.42 1 97.62 200 ALA A N 1
ATOM 1514 C CA . ALA A 1 200 ? 10.094 -46.719 1.906 1 97.62 200 ALA A CA 1
ATOM 1515 C C . ALA A 1 200 ? 11.312 -45.875 2.279 1 97.62 200 ALA A C 1
ATOM 1517 O O . ALA A 1 200 ? 11.977 -46.156 3.287 1 97.62 200 ALA A O 1
ATOM 1518 N N . LEU A 1 201 ? 11.602 -44.938 1.444 1 97.56 201 LEU A N 1
ATOM 1519 C CA . LEU A 1 201 ? 12.734 -44.062 1.719 1 97.56 201 LEU A CA 1
ATOM 1520 C C . LEU A 1 201 ? 12.508 -43.25 3.002 1 97.56 201 LEU A C 1
ATOM 1522 O O . LEU A 1 201 ? 13.43 -43.094 3.805 1 97.56 201 LEU A O 1
ATOM 1526 N N . LEU A 1 202 ? 11.328 -42.781 3.152 1 98 202 LEU A N 1
ATOM 1527 C CA . LEU A 1 202 ? 10.977 -42.031 4.359 1 98 202 LEU A CA 1
ATOM 1528 C C . LEU A 1 202 ? 11.125 -42.906 5.598 1 98 202 LEU A C 1
ATOM 1530 O O . LEU A 1 202 ? 11.641 -42.469 6.625 1 98 202 LEU A O 1
ATOM 1534 N N . LYS A 1 203 ? 10.695 -44.125 5.523 1 97.25 203 LYS A N 1
ATOM 1535 C CA . LYS A 1 203 ? 10.812 -45.062 6.629 1 97.25 203 LYS A CA 1
ATOM 1536 C C . LYS A 1 203 ? 12.273 -45.344 6.977 1 97.25 203 LYS A C 1
ATOM 1538 O O . LYS A 1 203 ? 12.633 -45.406 8.156 1 97.25 203 LYS A O 1
ATOM 1543 N N . SER A 1 204 ? 13.031 -45.5 5.941 1 97.31 204 SER A N 1
ATOM 1544 C CA . SER A 1 204 ? 14.453 -45.719 6.152 1 97.31 204 SER A CA 1
ATOM 1545 C C . SER A 1 204 ? 15.109 -44.531 6.848 1 97.31 204 SER A C 1
ATOM 1547 O O . SER A 1 204 ? 16.016 -44.688 7.668 1 97.31 204 SER A O 1
ATOM 1549 N N . LEU A 1 205 ? 14.703 -43.375 6.512 1 96.06 205 LEU A N 1
ATOM 1550 C CA . LEU A 1 205 ? 15.211 -42.156 7.148 1 96.06 205 LEU A CA 1
ATOM 1551 C C . LEU A 1 205 ? 14.797 -42.094 8.617 1 96.06 205 LEU A C 1
ATOM 1553 O O . LEU A 1 205 ? 15.609 -41.781 9.484 1 96.06 205 LEU A O 1
ATOM 1557 N N . ALA A 1 206 ? 13.57 -42.438 8.875 1 94.88 206 ALA A N 1
ATOM 1558 C CA . ALA A 1 206 ? 13.023 -42.406 10.227 1 94.88 206 ALA A CA 1
ATOM 1559 C C . ALA A 1 206 ? 13.672 -43.438 11.125 1 94.88 206 ALA A C 1
ATOM 1561 O O . ALA A 1 206 ? 13.859 -43.188 12.32 1 94.88 206 ALA A O 1
ATOM 1562 N N . SER A 1 207 ? 14 -44.562 10.562 1 94.62 207 SER A N 1
ATOM 1563 C CA . SER A 1 207 ? 14.57 -45.656 11.344 1 94.62 207 SER A CA 1
ATOM 1564 C C . SER A 1 207 ? 16.062 -45.438 11.57 1 94.62 207 SER A C 1
ATOM 1566 O O . SER A 1 207 ? 16.656 -46.094 12.43 1 94.62 207 SER A O 1
ATOM 1568 N N . GLY A 1 208 ? 16.609 -44.594 10.758 1 94 208 GLY A N 1
ATOM 1569 C CA . GLY A 1 208 ? 18.031 -44.375 10.875 1 94 208 GLY A CA 1
ATOM 1570 C C . GLY A 1 208 ? 18.859 -45.188 9.898 1 94 208 GLY A C 1
ATOM 1571 O O . GLY A 1 208 ? 20.078 -45 9.805 1 94 208 GLY A O 1
ATOM 1572 N N . ASP A 1 209 ? 18.281 -45.969 9.102 1 95.94 209 ASP A N 1
ATOM 1573 C CA . ASP A 1 209 ? 18.969 -46.75 8.094 1 95.94 209 ASP A CA 1
ATOM 1574 C C . ASP A 1 209 ? 19.547 -45.875 6.996 1 95.94 209 ASP A C 1
ATOM 1576 O O . ASP A 1 209 ? 20.531 -46.25 6.355 1 95.94 209 ASP A O 1
ATOM 1580 N N . LEU A 1 210 ? 18.891 -44.812 6.734 1 96.31 210 LEU A N 1
ATOM 1581 C CA . LEU A 1 210 ? 19.375 -43.781 5.809 1 96.31 210 LEU A CA 1
ATOM 1582 C C . LEU A 1 210 ? 19.781 -42.531 6.555 1 96.31 210 LEU A C 1
ATOM 1584 O O . LEU A 1 210 ? 19 -41.969 7.34 1 96.31 210 LEU A O 1
ATOM 1588 N N . ASP A 1 211 ? 21.016 -42.125 6.332 1 96.88 211 ASP A N 1
ATOM 1589 C CA . ASP A 1 211 ? 21.578 -40.969 7.027 1 96.88 211 ASP A CA 1
ATOM 1590 C C . ASP A 1 211 ? 21.062 -39.656 6.422 1 96.88 211 ASP A C 1
ATOM 1592 O O . ASP A 1 211 ? 21.281 -39.406 5.234 1 96.88 211 ASP A O 1
ATOM 1596 N N . PRO A 1 212 ? 20.469 -38.875 7.27 1 97 212 PRO A N 1
ATOM 1597 C CA . PRO A 1 212 ? 19.984 -37.594 6.758 1 97 212 PRO A CA 1
ATOM 1598 C C . PRO A 1 212 ? 21.094 -36.75 6.109 1 97 212 PRO A C 1
ATOM 1600 O O . PRO A 1 212 ? 20.859 -36.062 5.129 1 97 212 PRO A O 1
ATOM 1603 N N . ALA A 1 213 ? 22.25 -36.781 6.645 1 97.31 213 ALA A N 1
ATOM 1604 C CA . ALA A 1 213 ? 23.375 -36.062 6.082 1 97.31 213 ALA A CA 1
ATOM 1605 C C . ALA A 1 213 ? 23.719 -36.531 4.676 1 97.31 213 ALA A C 1
ATOM 1607 O O . ALA A 1 213 ? 24.078 -35.75 3.805 1 97.31 213 ALA A O 1
ATOM 1608 N N . ALA A 1 214 ? 23.656 -37.812 4.516 1 97.38 214 ALA A N 1
ATOM 1609 C CA . ALA A 1 214 ? 23.906 -38.375 3.197 1 97.38 214 ALA A CA 1
ATOM 1610 C C . ALA A 1 214 ? 22.844 -37.938 2.197 1 97.38 214 ALA A C 1
ATOM 1612 O O . ALA A 1 214 ? 23.141 -37.688 1.028 1 97.38 214 ALA A O 1
ATOM 1613 N N . VAL A 1 215 ? 21.625 -37.938 2.646 1 98.19 215 VAL A N 1
ATOM 1614 C CA . VAL A 1 215 ? 20.516 -37.469 1.809 1 98.19 215 VAL A CA 1
ATOM 1615 C C . VAL A 1 215 ? 20.766 -36.031 1.383 1 98.19 215 VAL A C 1
ATOM 1617 O O . VAL A 1 215 ? 20.609 -35.688 0.208 1 98.19 215 VAL A O 1
ATOM 1620 N N . LEU A 1 216 ? 21.109 -35.156 2.355 1 98.19 216 LEU A N 1
ATOM 1621 C CA . LEU A 1 216 ? 21.391 -33.781 2.072 1 98.19 216 LEU A CA 1
ATOM 1622 C C . LEU A 1 216 ? 22.516 -33.625 1.047 1 98.19 216 LEU A C 1
ATOM 1624 O O . LEU A 1 216 ? 22.422 -32.812 0.121 1 98.19 216 LEU A O 1
ATOM 1628 N N . CYS A 1 217 ? 23.516 -34.406 1.176 1 97.75 217 CYS A N 1
ATOM 1629 C CA . CYS A 1 217 ? 24.641 -34.375 0.241 1 97.75 217 CYS A CA 1
ATOM 1630 C C . CYS A 1 217 ? 24.203 -34.781 -1.155 1 97.75 217 CYS A C 1
ATOM 1632 O O . CYS A 1 217 ? 24.609 -34.188 -2.148 1 97.75 217 CYS A O 1
ATOM 1634 N N . THR A 1 218 ? 23.438 -35.844 -1.211 1 98.19 218 THR A N 1
ATOM 1635 C CA . THR A 1 218 ? 22.922 -36.312 -2.494 1 98.19 218 THR A CA 1
ATOM 1636 C C . THR A 1 218 ? 22.125 -35.188 -3.178 1 98.19 218 THR A C 1
ATOM 1638 O O . THR A 1 218 ? 22.266 -34.969 -4.383 1 98.19 218 THR A O 1
ATOM 1641 N N . MET A 1 219 ? 21.312 -34.531 -2.436 1 98.12 219 MET A N 1
ATOM 1642 C CA . MET A 1 219 ? 20.516 -33.406 -2.984 1 98.12 219 MET A CA 1
ATOM 1643 C C . MET A 1 219 ? 21.422 -32.281 -3.459 1 98.12 219 MET A C 1
ATOM 1645 O O . MET A 1 219 ? 21.156 -31.688 -4.504 1 98.12 219 MET A O 1
ATOM 1649 N N . GLU A 1 220 ? 22.438 -31.938 -2.695 1 97.62 220 GLU A N 1
ATOM 1650 C CA . GLU A 1 220 ? 23.391 -30.906 -3.092 1 97.62 220 GLU A CA 1
ATOM 1651 C C . GLU A 1 220 ? 24.125 -31.297 -4.371 1 97.62 220 GLU A C 1
ATOM 1653 O O . GLU A 1 220 ? 24.297 -30.469 -5.273 1 97.62 220 GLU A O 1
ATOM 1658 N N . ASP A 1 221 ? 24.438 -32.562 -4.461 1 97.06 221 ASP A N 1
ATOM 1659 C CA . ASP A 1 221 ? 25.234 -33.062 -5.586 1 97.06 221 ASP A CA 1
ATOM 1660 C C . ASP A 1 221 ? 24.375 -33.188 -6.844 1 97.06 221 ASP A C 1
ATOM 1662 O O . ASP A 1 221 ? 24.891 -33.156 -7.961 1 97.06 221 ASP A O 1
ATOM 1666 N N . SER A 1 222 ? 23.141 -33.344 -6.684 1 96.69 222 SER A N 1
ATOM 1667 C CA . SER A 1 222 ? 22.234 -33.531 -7.812 1 96.69 222 SER A CA 1
ATOM 1668 C C . SER A 1 222 ? 22.156 -32.281 -8.688 1 96.69 222 SER A C 1
ATOM 1670 O O . SER A 1 222 ? 21.844 -32.375 -9.875 1 96.69 222 SER A O 1
ATOM 1672 N N . GLY A 1 223 ? 22.359 -31.141 -8.055 1 95.12 223 GLY A N 1
ATOM 1673 C CA . GLY A 1 223 ? 22.234 -29.891 -8.789 1 95.12 223 GLY A CA 1
ATOM 1674 C C . GLY A 1 223 ? 20.797 -29.484 -9.016 1 95.12 223 GLY A C 1
ATOM 1675 O O . GLY A 1 223 ? 20.516 -28.531 -9.766 1 95.12 223 GLY A O 1
ATOM 1676 N N . LEU A 1 224 ? 19.875 -30.188 -8.375 1 97.06 224 LEU A N 1
ATOM 1677 C CA . LEU A 1 224 ? 18.469 -29.797 -8.492 1 97.06 224 LEU A CA 1
ATOM 1678 C C . LEU A 1 224 ? 18.266 -28.359 -8.023 1 97.06 224 LEU A C 1
ATOM 1680 O O . LEU A 1 224 ? 18.719 -27.984 -6.941 1 97.06 224 LEU A O 1
ATOM 1684 N N . ARG A 1 225 ? 17.641 -27.578 -8.891 1 96.25 225 ARG A N 1
ATOM 1685 C CA . ARG A 1 225 ? 17.297 -26.203 -8.562 1 96.25 225 ARG A CA 1
ATOM 1686 C C . ARG A 1 225 ? 15.789 -26.047 -8.352 1 96.25 225 ARG A C 1
ATOM 1688 O O . ARG A 1 225 ? 15.008 -26.922 -8.742 1 96.25 225 ARG A O 1
ATOM 1695 N N . GLY A 1 226 ? 15.461 -25.016 -7.641 1 95.88 226 GLY A N 1
ATOM 1696 C CA . GLY A 1 226 ? 14.039 -24.75 -7.469 1 95.88 226 GLY A CA 1
ATOM 1697 C C . GLY A 1 226 ? 13.289 -24.609 -8.781 1 95.88 226 GLY A C 1
ATOM 1698 O O . GLY A 1 226 ? 13.594 -23.719 -9.578 1 95.88 226 GLY A O 1
ATOM 1699 N N . LEU A 1 227 ? 12.305 -25.359 -8.922 1 96.94 227 LEU A N 1
ATOM 1700 C CA . LEU A 1 227 ? 11.688 -25.484 -10.234 1 96.94 227 LEU A CA 1
ATOM 1701 C C . LEU A 1 227 ? 10.398 -24.672 -10.32 1 96.94 227 LEU A C 1
ATOM 1703 O O . LEU A 1 227 ? 9.664 -24.766 -11.305 1 96.94 227 LEU A O 1
ATOM 1707 N N . GLY A 1 228 ? 10.156 -23.875 -9.32 1 93.38 228 GLY A N 1
ATOM 1708 C CA . GLY A 1 228 ? 9.062 -22.906 -9.367 1 93.38 228 GLY A CA 1
ATOM 1709 C C . GLY A 1 228 ? 9.414 -21.641 -10.133 1 93.38 228 GLY A C 1
ATOM 1710 O O . GLY A 1 228 ? 8.547 -20.797 -10.359 1 93.38 228 GLY A O 1
ATOM 1711 N N . GLY A 1 229 ? 10.695 -21.484 -10.477 1 89.81 229 GLY A N 1
ATOM 1712 C CA . GLY A 1 229 ? 11.062 -20.344 -11.305 1 89.81 229 GLY A CA 1
ATOM 1713 C C . GLY A 1 229 ? 12.336 -19.656 -10.844 1 89.81 229 GLY A C 1
ATOM 1714 O O . GLY A 1 229 ? 13.109 -19.156 -11.656 1 89.81 229 GLY A O 1
ATOM 1715 N N . ALA A 1 230 ? 12.656 -19.672 -9.609 1 87.12 230 ALA A N 1
ATOM 1716 C CA . ALA A 1 230 ? 13.773 -18.906 -9.07 1 87.12 230 ALA A CA 1
ATOM 1717 C C . ALA A 1 230 ? 15.102 -19.609 -9.328 1 87.12 230 ALA A C 1
ATOM 1719 O O . ALA A 1 230 ? 16.141 -18.953 -9.461 1 87.12 230 ALA A O 1
ATOM 1720 N N . GLY A 1 231 ? 15.102 -20.922 -9.227 1 92.62 231 GLY A N 1
ATOM 1721 C CA . GLY A 1 231 ? 16.266 -21.703 -9.609 1 92.62 231 GLY A CA 1
ATOM 1722 C C . GLY A 1 231 ? 17.344 -21.75 -8.531 1 92.62 231 GLY A C 1
ATOM 1723 O O . GLY A 1 231 ? 18.516 -21.984 -8.828 1 92.62 231 GLY A O 1
ATOM 1724 N N . PHE A 1 232 ? 16.984 -21.5 -7.301 1 93.56 232 PHE A N 1
ATOM 1725 C CA . PHE A 1 232 ? 17.953 -21.609 -6.211 1 93.56 232 PHE A CA 1
ATOM 1726 C C . PHE A 1 232 ? 18.297 -23.078 -5.957 1 93.56 232 PHE A C 1
ATOM 1728 O O . PHE A 1 232 ? 17.422 -23.938 -5.984 1 93.56 232 PHE A O 1
ATOM 1735 N N . PRO A 1 233 ? 19.516 -23.391 -5.707 1 96.69 233 PRO A N 1
ATOM 1736 C CA . PRO A 1 233 ? 19.906 -24.781 -5.469 1 96.69 233 PRO A CA 1
ATOM 1737 C C . PRO A 1 233 ? 19.172 -25.391 -4.266 1 96.69 233 PRO A C 1
ATOM 1739 O O . PRO A 1 233 ? 19.297 -24.891 -3.15 1 96.69 233 PRO A O 1
ATOM 1742 N N . THR A 1 234 ? 18.562 -26.531 -4.484 1 97.69 234 THR A N 1
ATOM 1743 C CA . THR A 1 234 ? 17.656 -27.125 -3.5 1 97.69 234 THR A CA 1
ATOM 1744 C C . THR A 1 234 ? 18.438 -27.609 -2.281 1 97.69 234 THR A C 1
ATOM 1746 O O . THR A 1 234 ? 18.062 -27.328 -1.143 1 97.69 234 THR A O 1
ATOM 1749 N N . GLY A 1 235 ? 19.516 -28.359 -2.502 1 98 235 GLY A N 1
ATOM 1750 C CA . GLY A 1 235 ? 20.312 -28.859 -1.391 1 98 235 GLY A CA 1
ATOM 1751 C C . GLY A 1 235 ? 20.859 -27.75 -0.503 1 98 235 GLY A C 1
ATOM 1752 O O . GLY A 1 235 ? 20.859 -27.875 0.723 1 98 235 GLY A O 1
ATOM 1753 N N . ARG A 1 236 ? 21.297 -26.734 -1.13 1 97.25 236 ARG A N 1
ATOM 1754 C CA . ARG A 1 236 ? 21.812 -25.594 -0.391 1 97.25 236 ARG A CA 1
ATOM 1755 C C . ARG A 1 236 ? 20.719 -24.938 0.454 1 97.25 236 ARG A C 1
ATOM 1757 O O . ARG A 1 236 ? 20.969 -24.516 1.583 1 97.25 236 ARG A O 1
ATOM 1764 N N . LYS A 1 237 ? 19.578 -24.891 -0.1 1 97.06 237 LYS A N 1
ATOM 1765 C CA . LYS A 1 237 ? 18.453 -24.328 0.633 1 97.06 237 LYS A CA 1
ATOM 1766 C C . LYS A 1 237 ? 18.172 -25.125 1.899 1 97.06 237 LYS A C 1
ATOM 1768 O O . LYS A 1 237 ? 17.859 -24.562 2.949 1 97.06 237 LYS A O 1
ATOM 1773 N N . TRP A 1 238 ? 18.203 -26.422 1.783 1 98.62 238 TRP A N 1
ATOM 1774 C CA . TRP A 1 238 ? 18 -27.297 2.938 1 98.62 238 TRP A CA 1
ATOM 1775 C C . TRP A 1 238 ? 19.016 -27 4.031 1 98.62 238 TRP A C 1
ATOM 1777 O O . TRP A 1 238 ? 18.656 -26.859 5.203 1 98.62 238 TRP A O 1
ATOM 1787 N N . ARG A 1 239 ? 20.25 -26.906 3.641 1 97.81 239 ARG A N 1
ATOM 1788 C CA . ARG A 1 239 ? 21.344 -26.656 4.578 1 97.81 239 ARG A CA 1
ATOM 1789 C C . ARG A 1 239 ? 21.172 -25.328 5.293 1 97.81 239 ARG A C 1
ATOM 1791 O O . ARG A 1 239 ? 21.359 -25.234 6.508 1 97.81 239 ARG A O 1
ATOM 1798 N N . ILE A 1 240 ? 20.812 -24.281 4.555 1 97.62 240 ILE A N 1
ATOM 1799 C CA . ILE A 1 24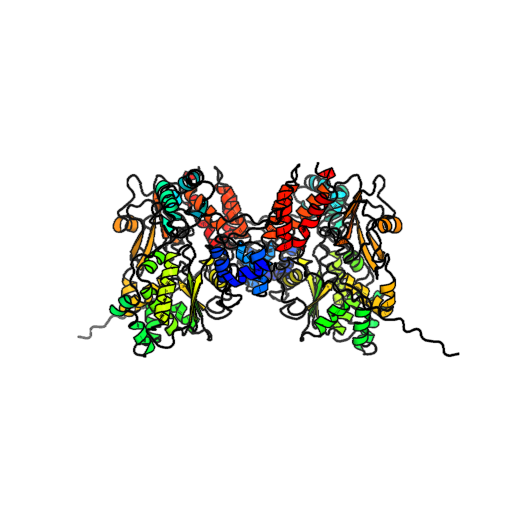0 ? 20.641 -22.938 5.102 1 97.62 240 ILE A CA 1
ATOM 1800 C C . ILE A 1 240 ? 19.562 -22.969 6.184 1 97.62 240 ILE A C 1
ATOM 1802 O O . ILE A 1 240 ? 19.781 -22.469 7.293 1 97.62 240 ILE A O 1
ATOM 1806 N N . VAL A 1 241 ? 18.438 -23.562 5.93 1 98.38 241 VAL A N 1
ATOM 1807 C CA . VAL A 1 241 ? 17.312 -23.531 6.871 1 98.38 241 VAL A CA 1
ATOM 1808 C C . VAL A 1 241 ? 17.609 -24.453 8.047 1 98.38 241 VAL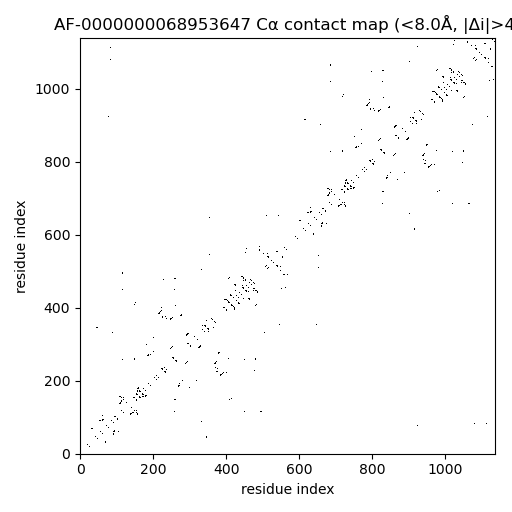 A C 1
ATOM 1810 O O . VAL A 1 241 ? 17.234 -24.156 9.188 1 98.38 241 VAL A O 1
ATOM 1813 N N . GLN A 1 242 ? 18.297 -25.531 7.758 1 97.81 242 GLN A N 1
ATOM 1814 C CA . GLN A 1 242 ? 18.688 -26.453 8.812 1 97.81 242 GLN A CA 1
ATOM 1815 C C . GLN A 1 242 ? 19.547 -25.781 9.867 1 97.81 242 GLN A C 1
ATOM 1817 O O . GLN A 1 242 ? 19.484 -26.125 11.047 1 97.81 242 GLN A O 1
ATOM 1822 N N . ASN A 1 243 ? 20.281 -24.828 9.461 1 97.62 243 ASN A N 1
ATOM 1823 C CA . ASN A 1 243 ? 21.203 -24.141 10.352 1 97.62 243 ASN A CA 1
ATOM 1824 C C . ASN A 1 243 ? 20.531 -23.016 11.125 1 97.62 243 ASN A C 1
ATOM 1826 O O . ASN A 1 243 ? 21.141 -22.375 11.984 1 97.62 243 ASN A O 1
ATOM 1830 N N . GLU A 1 244 ? 19.297 -22.719 10.828 1 97.81 244 GLU A N 1
ATOM 1831 C CA . GLU A 1 244 ? 18.531 -21.719 11.555 1 97.81 244 GLU A CA 1
ATOM 1832 C C . GLU A 1 244 ? 17.938 -22.297 12.836 1 97.81 244 GLU A C 1
ATOM 1834 O O . GLU A 1 244 ? 17.734 -23.5 12.945 1 97.81 244 GLU A O 1
ATOM 1839 N N . PRO A 1 245 ? 17.609 -21.469 13.828 1 97.25 245 PRO A N 1
ATOM 1840 C CA . PRO A 1 245 ? 17.062 -21.969 15.094 1 97.25 245 PRO A CA 1
ATOM 1841 C C . PRO A 1 245 ? 15.672 -22.578 14.945 1 97.25 245 PRO A C 1
ATOM 1843 O O . PRO A 1 245 ? 14.859 -22.078 14.164 1 97.25 245 PRO A O 1
ATOM 1846 N N . ALA A 1 246 ? 15.438 -23.656 15.688 1 95.88 246 ALA A N 1
ATOM 1847 C CA . ALA A 1 246 ? 14.109 -24.266 15.75 1 95.88 246 ALA A CA 1
ATOM 1848 C C . ALA A 1 246 ? 13.156 -23.406 16.578 1 95.88 246 ALA A C 1
ATOM 1850 O O . ALA A 1 246 ? 13.586 -22.625 17.422 1 95.88 246 ALA A O 1
ATOM 1851 N N . PRO A 1 247 ? 11.891 -23.578 16.375 1 97.69 247 PRO A N 1
ATOM 1852 C CA . PRO A 1 247 ? 11.219 -24.438 15.398 1 97.69 247 PRO A CA 1
ATOM 1853 C C . PRO A 1 247 ? 11.266 -23.859 13.977 1 97.69 247 PRO A C 1
ATOM 1855 O O . PRO A 1 247 ? 11.18 -22.656 13.789 1 97.69 247 PRO A O 1
ATOM 1858 N N . ARG A 1 248 ? 11.469 -24.766 13.031 1 98.44 248 ARG A N 1
ATOM 1859 C CA . ARG A 1 248 ? 11.469 -24.422 11.609 1 98.44 248 ARG A CA 1
ATOM 1860 C C . ARG A 1 248 ? 10.18 -24.891 10.938 1 98.44 248 ARG A C 1
ATOM 1862 O O . ARG A 1 248 ? 9.609 -25.906 11.312 1 98.44 248 ARG A O 1
ATOM 1869 N N . LEU A 1 249 ? 9.727 -24.094 10.023 1 98.81 249 LEU A N 1
ATOM 1870 C CA . LEU A 1 249 ? 8.492 -24.406 9.32 1 98.81 249 LEU A CA 1
ATOM 1871 C C . LEU A 1 249 ? 8.758 -24.625 7.832 1 98.81 249 LEU A C 1
ATOM 1873 O O . LEU A 1 249 ? 9.875 -24.391 7.355 1 98.81 249 LEU A O 1
ATOM 1877 N N . MET A 1 250 ? 7.762 -25.125 7.145 1 98.81 250 MET A N 1
ATOM 1878 C CA . MET A 1 250 ? 7.863 -25.375 5.707 1 98.81 250 MET A CA 1
ATOM 1879 C C . MET A 1 250 ? 6.621 -24.859 4.98 1 98.81 250 MET A C 1
ATOM 1881 O O . MET A 1 250 ? 5.504 -25 5.477 1 98.81 250 MET A O 1
ATOM 1885 N N . ALA A 1 251 ? 6.844 -24.172 3.887 1 98.75 251 ALA A N 1
ATOM 1886 C CA . ALA A 1 251 ? 5.766 -23.734 3.01 1 98.75 251 ALA A CA 1
ATOM 1887 C C . ALA A 1 251 ? 5.926 -24.312 1.606 1 98.75 251 ALA A C 1
ATOM 1889 O O . ALA A 1 251 ? 7.023 -24.312 1.048 1 98.75 251 ALA A O 1
ATOM 1890 N N . ILE A 1 252 ? 4.891 -24.844 1.087 1 98.75 252 ILE A N 1
ATOM 1891 C CA . ILE A 1 252 ? 4.883 -25.406 -0.257 1 98.75 252 ILE A CA 1
ATOM 1892 C C . ILE A 1 252 ? 4.008 -24.562 -1.172 1 98.75 252 ILE A C 1
ATOM 1894 O O . ILE A 1 252 ? 2.842 -24.297 -0.869 1 98.75 252 ILE A O 1
ATOM 1898 N N . ASN A 1 253 ? 4.555 -24.188 -2.271 1 98.19 253 ASN A N 1
ATOM 1899 C CA . ASN A 1 253 ? 3.875 -23.297 -3.215 1 98.19 253 ASN A CA 1
ATOM 1900 C C . ASN A 1 253 ? 3.285 -24.078 -4.387 1 98.19 253 ASN A C 1
ATOM 1902 O O . ASN A 1 253 ? 4.02 -24.562 -5.254 1 98.19 253 ASN A O 1
ATOM 1906 N N . ILE A 1 254 ? 2.035 -24.219 -4.418 1 98.31 254 ILE A N 1
ATOM 1907 C CA . ILE A 1 254 ? 1.341 -24.797 -5.559 1 98.31 254 ILE A CA 1
ATOM 1908 C C . ILE A 1 254 ? 0.412 -23.766 -6.188 1 98.31 254 ILE A C 1
ATOM 1910 O O . ILE A 1 254 ? -0.704 -24.094 -6.602 1 98.31 254 ILE A O 1
ATOM 1914 N N . ASP A 1 255 ? 0.753 -22.531 -6.023 1 97 255 ASP A N 1
ATOM 1915 C CA . ASP A 1 255 ? 0.064 -21.438 -6.719 1 97 255 ASP A CA 1
ATOM 1916 C C . ASP A 1 255 ? 0.64 -21.234 -8.117 1 97 255 ASP A C 1
ATOM 1918 O O . ASP A 1 255 ? 1.24 -20.203 -8.398 1 97 255 ASP A O 1
ATOM 1922 N N . GLU A 1 256 ? 0.333 -22.109 -8.945 1 93.19 256 GLU A N 1
ATOM 1923 C CA . GLU A 1 256 ? 0.787 -22.141 -10.328 1 93.19 256 GLU A CA 1
ATOM 1924 C C . GLU A 1 256 ? -0.031 -21.188 -11.195 1 93.19 256 GLU A C 1
ATOM 1926 O O . GLU A 1 256 ? -0.789 -21.609 -12.062 1 93.19 256 GLU A O 1
ATOM 1931 N N . GLY A 1 257 ? 0.177 -19.844 -10.953 1 93.56 257 GLY A N 1
ATOM 1932 C CA . GLY A 1 257 ? -0.677 -18.844 -11.586 1 93.56 257 GLY A CA 1
ATOM 1933 C C . GLY A 1 257 ? -0.046 -18.203 -12.805 1 93.56 257 GLY A C 1
ATOM 1934 O O . GLY A 1 257 ? -0.711 -17.484 -13.547 1 93.56 257 GLY A O 1
ATOM 1935 N N . GLU A 1 258 ? 1.263 -18.562 -13.094 1 93.88 258 GLU A N 1
ATOM 1936 C CA . GLU A 1 258 ? 1.942 -18.031 -14.273 1 93.88 258 GLU A CA 1
ATOM 1937 C C . GLU A 1 258 ? 1.322 -18.562 -15.562 1 93.88 258 GLU A C 1
ATOM 1939 O O . GLU A 1 258 ? 1.325 -19.781 -15.797 1 93.88 258 GLU A O 1
ATOM 1944 N N . PRO A 1 259 ? 0.77 -17.625 -16.375 1 95.81 259 PRO A N 1
ATOM 1945 C CA . PRO A 1 259 ? 0.207 -18.125 -17.641 1 95.81 259 PRO A CA 1
ATOM 1946 C C . PRO A 1 259 ? 1.186 -19 -18.422 1 95.81 259 PRO A C 1
ATOM 1948 O O . PRO A 1 259 ? 2.352 -18.641 -18.578 1 95.81 259 PRO A O 1
ATOM 1951 N N . GLY A 1 260 ? 0.711 -20.109 -18.844 1 96.56 260 GLY A N 1
ATOM 1952 C CA . GLY A 1 260 ? 1.532 -21.062 -19.547 1 96.56 260 GLY A CA 1
ATOM 1953 C C . GLY A 1 260 ? 1.979 -22.234 -18.672 1 96.56 260 GLY A C 1
ATOM 1954 O O . GLY A 1 260 ? 2.418 -23.266 -19.188 1 96.56 260 GLY A O 1
ATOM 1955 N N . THR A 1 261 ? 1.881 -22.094 -17.391 1 97.31 261 THR A N 1
ATOM 1956 C CA . THR A 1 261 ? 2.375 -23.125 -16.469 1 97.31 261 THR A CA 1
ATOM 1957 C C . THR A 1 261 ? 1.234 -24.031 -16 1 97.31 261 THR A C 1
ATOM 1959 O O . THR A 1 261 ? 0.181 -23.531 -15.594 1 97.31 261 THR A O 1
ATOM 1962 N N . PHE A 1 262 ? 1.417 -25.359 -16.047 1 98 262 PHE A N 1
ATOM 1963 C CA . PHE A 1 262 ? 0.392 -26.281 -15.578 1 98 262 PHE A CA 1
ATOM 1964 C C . PHE A 1 262 ? 1.002 -27.625 -15.211 1 98 262 PHE A C 1
ATOM 1966 O O . PHE A 1 262 ? 0.289 -28.625 -15.086 1 98 262 PHE A O 1
ATOM 1973 N N . LYS A 1 263 ? 2.279 -27.688 -15.078 1 98 263 LYS A N 1
ATOM 1974 C CA . LYS A 1 263 ? 2.988 -28.938 -14.836 1 98 263 LYS A CA 1
ATOM 1975 C C . LYS A 1 263 ? 2.67 -29.5 -13.453 1 98 263 LYS A C 1
ATOM 1977 O O . LYS A 1 263 ? 2.496 -30.703 -13.281 1 98 263 LYS A O 1
ATOM 1982 N N . ASP A 1 264 ? 2.639 -28.672 -12.422 1 98 264 ASP A N 1
ATOM 1983 C CA . ASP A 1 264 ? 2.367 -29.125 -11.062 1 98 264 ASP A CA 1
ATOM 1984 C C . ASP A 1 264 ? 0.977 -29.75 -10.961 1 98 264 ASP A C 1
ATOM 1986 O O . ASP A 1 264 ? 0.8 -30.781 -10.312 1 98 264 ASP A O 1
ATOM 1990 N N . ARG A 1 265 ? 0.047 -29.078 -11.594 1 97.25 265 ARG A N 1
ATOM 1991 C CA . ARG A 1 265 ? -1.303 -29.641 -11.617 1 97.25 265 ARG A CA 1
ATOM 1992 C C . ARG A 1 265 ? -1.311 -31.031 -12.219 1 97.25 265 ARG A C 1
ATOM 1994 O O . ARG A 1 265 ? -1.892 -31.953 -11.648 1 97.25 265 ARG A O 1
ATOM 2001 N N . VAL A 1 266 ? -0.669 -31.156 -13.367 1 97.19 266 VAL A N 1
ATOM 2002 C CA . VAL A 1 266 ? -0.665 -32.406 -14.109 1 97.19 266 VAL A CA 1
ATOM 2003 C C . VAL A 1 266 ? -0.075 -33.531 -13.242 1 97.19 266 VAL A C 1
ATOM 2005 O O . VAL A 1 266 ? -0.625 -34.625 -13.172 1 97.19 266 VAL A O 1
ATOM 2008 N N . TYR A 1 267 ? 0.993 -33.219 -12.57 1 97.69 267 TYR A N 1
ATOM 2009 C CA . TYR A 1 267 ? 1.628 -34.219 -11.711 1 97.69 267 TYR A CA 1
ATOM 2010 C C . TYR A 1 267 ? 0.778 -34.5 -10.477 1 97.69 267 TYR A C 1
ATOM 2012 O O . TYR A 1 267 ? 0.63 -35.656 -10.07 1 97.69 267 TYR A O 1
ATOM 2020 N N . LEU A 1 268 ? 0.239 -33.469 -9.883 1 97.75 268 LEU A N 1
ATOM 2021 C CA . LEU A 1 268 ? -0.547 -33.594 -8.664 1 97.75 268 LEU A CA 1
ATOM 2022 C C . LEU A 1 268 ? -1.79 -34.469 -8.914 1 97.75 268 LEU A C 1
ATOM 2024 O O . LEU A 1 268 ? -2.15 -35.281 -8.086 1 97.75 268 LEU A O 1
ATOM 2028 N N . GLU A 1 269 ? -2.393 -34.281 -10.039 1 96.62 269 GLU A N 1
ATOM 2029 C CA . GLU A 1 269 ? -3.619 -35 -10.391 1 96.62 269 GLU A CA 1
ATOM 2030 C C . GLU A 1 269 ? -3.344 -36.469 -10.641 1 96.62 269 GLU A C 1
ATOM 2032 O O . GLU A 1 269 ? -4.27 -37.281 -10.688 1 96.62 269 GLU A O 1
ATOM 2037 N N . ARG A 1 270 ? -2.096 -36.906 -10.695 1 96.62 270 ARG A N 1
ATOM 2038 C CA . ARG A 1 270 ? -1.781 -38.25 -11.117 1 96.62 270 ARG A CA 1
ATOM 2039 C C . ARG A 1 270 ? -1.033 -39 -10.023 1 96.62 270 ARG A C 1
ATOM 2041 O O . ARG A 1 270 ? -1.268 -40.219 -9.812 1 96.62 270 ARG A O 1
ATOM 2048 N N . ASP A 1 271 ? -0.133 -38.344 -9.391 1 97.38 271 ASP A N 1
ATOM 2049 C CA . ASP A 1 271 ? 0.749 -39 -8.438 1 97.38 271 ASP A CA 1
ATOM 2050 C C . ASP A 1 271 ? 1.021 -38.094 -7.23 1 97.38 271 ASP A C 1
ATOM 2052 O O . ASP A 1 271 ? 2.164 -37.719 -6.988 1 97.38 271 ASP A O 1
ATOM 2056 N N . PRO A 1 272 ? -0.025 -37.844 -6.391 1 97.94 272 PRO A N 1
ATOM 2057 C CA . PRO A 1 272 ? 0.123 -36.906 -5.289 1 97.94 272 PRO A CA 1
ATOM 2058 C C . PRO A 1 272 ? 1.102 -37.375 -4.219 1 97.94 272 PRO A C 1
ATOM 2060 O O . PRO A 1 272 ? 1.814 -36.562 -3.621 1 97.94 272 PRO A O 1
ATOM 2063 N N . HIS A 1 273 ? 1.253 -38.656 -3.975 1 98.44 273 HIS A N 1
ATOM 2064 C CA . HIS A 1 273 ? 2.031 -39.156 -2.854 1 98.44 273 HIS A CA 1
ATOM 2065 C C . HIS A 1 273 ? 3.527 -39.125 -3.15 1 98.44 273 HIS A C 1
ATOM 2067 O O . HIS A 1 273 ? 4.344 -39.031 -2.23 1 98.44 273 HIS A O 1
ATOM 2073 N N . ARG A 1 274 ? 3.9 -39.156 -4.434 1 98.06 274 ARG A N 1
ATOM 2074 C CA . ARG A 1 274 ? 5.305 -38.938 -4.773 1 98.06 274 ARG A CA 1
ATOM 2075 C C . ARG A 1 274 ? 5.797 -37.594 -4.266 1 98.06 274 ARG A C 1
ATOM 2077 O O . ARG A 1 274 ? 6.895 -37.5 -3.711 1 98.06 274 ARG A O 1
ATOM 2084 N N . PHE A 1 275 ? 4.996 -36.656 -4.449 1 98.38 275 PHE A N 1
ATOM 2085 C CA . PHE A 1 275 ? 5.254 -35.312 -3.928 1 98.38 275 PHE A CA 1
ATOM 2086 C C . PHE A 1 275 ? 5.242 -35.312 -2.404 1 98.38 275 PHE A C 1
ATOM 2088 O O . PHE A 1 275 ? 6.148 -34.75 -1.771 1 98.38 275 PHE A O 1
ATOM 2095 N N . LEU A 1 276 ? 4.242 -35.844 -1.791 1 98.69 276 LEU A N 1
ATOM 2096 C CA . LEU A 1 276 ? 4.102 -35.844 -0.339 1 98.69 276 LEU A CA 1
ATOM 2097 C C . LEU A 1 276 ? 5.293 -36.531 0.319 1 98.69 276 LEU A C 1
ATOM 2099 O O . LEU A 1 276 ? 5.77 -36.094 1.368 1 98.69 276 LEU A O 1
ATOM 2103 N N . GLU A 1 277 ? 5.766 -37.656 -0.305 1 98.62 277 GLU A N 1
ATOM 2104 C CA . GLU A 1 277 ? 6.941 -38.312 0.248 1 98.62 277 GLU A CA 1
ATOM 2105 C C . GLU A 1 277 ? 8.172 -37.406 0.173 1 98.62 277 GLU A C 1
ATOM 2107 O O . GLU A 1 277 ? 8.938 -37.312 1.134 1 98.62 277 GLU A O 1
ATOM 2112 N N . GLY A 1 278 ? 8.367 -36.781 -1.024 1 98.75 278 GLY A N 1
ATOM 2113 C CA . GLY A 1 278 ? 9.469 -35.844 -1.138 1 98.75 278 GLY A CA 1
ATOM 2114 C C . GLY A 1 278 ? 9.406 -34.719 -0.108 1 98.75 278 GLY A C 1
ATOM 2115 O O . GLY A 1 278 ? 10.438 -34.344 0.455 1 98.75 278 GLY A O 1
ATOM 2116 N N . MET A 1 279 ? 8.211 -34.188 0.144 1 98.75 279 MET A N 1
ATOM 2117 C CA . MET A 1 279 ? 7.957 -33.156 1.138 1 98.75 279 MET A CA 1
ATOM 2118 C C . MET A 1 279 ? 8.359 -33.625 2.531 1 98.75 279 MET A C 1
ATOM 2120 O O . MET A 1 279 ? 9.055 -32.906 3.254 1 98.75 279 MET A O 1
ATOM 2124 N N . LEU A 1 280 ? 7.973 -34.812 2.867 1 98.56 280 LEU A N 1
ATOM 2125 C CA . LEU A 1 280 ? 8.227 -35.344 4.203 1 98.56 280 LEU A CA 1
ATOM 2126 C C . LEU A 1 280 ? 9.703 -35.688 4.391 1 98.56 280 LEU A C 1
ATOM 2128 O O . LEU A 1 280 ? 10.242 -35.531 5.488 1 98.56 280 LEU A O 1
ATOM 2132 N N . ILE A 1 281 ? 10.359 -36.156 3.336 1 98.56 281 ILE A N 1
ATOM 2133 C CA . ILE A 1 281 ? 11.797 -36.406 3.396 1 98.56 281 ILE A CA 1
ATOM 2134 C C . ILE A 1 281 ? 12.539 -35.094 3.691 1 98.56 281 ILE A C 1
ATOM 2136 O O . ILE A 1 281 ? 13.367 -35.031 4.602 1 98.56 281 ILE A O 1
ATOM 2140 N N . ALA A 1 282 ? 12.211 -34.062 2.93 1 98.75 282 ALA A N 1
ATOM 2141 C CA . ALA A 1 282 ? 12.82 -32.781 3.164 1 98.75 282 ALA A CA 1
ATOM 2142 C C . ALA A 1 282 ? 12.57 -32.281 4.59 1 98.75 282 ALA A C 1
ATOM 2144 O O . ALA A 1 282 ? 13.477 -31.797 5.258 1 98.75 282 ALA A O 1
ATOM 2145 N N . ALA A 1 283 ? 11.352 -32.438 5.016 1 98.38 283 ALA A N 1
ATOM 2146 C CA . ALA A 1 283 ? 10.961 -32.031 6.359 1 98.38 283 ALA A CA 1
ATOM 2147 C C . ALA A 1 283 ? 11.766 -32.75 7.422 1 98.38 283 ALA A C 1
ATOM 2149 O O . ALA A 1 283 ? 12.164 -32.156 8.43 1 98.38 283 ALA A O 1
ATOM 2150 N N . THR A 1 284 ? 11.977 -34.031 7.219 1 97.38 284 THR A N 1
ATOM 2151 C CA . THR A 1 284 ? 12.711 -34.844 8.172 1 97.38 284 THR A CA 1
ATOM 2152 C C . THR A 1 284 ? 14.18 -34.438 8.219 1 97.38 284 THR A C 1
ATOM 2154 O O . THR A 1 284 ? 14.75 -34.281 9.297 1 97.38 284 THR A O 1
ATOM 2157 N N . VAL A 1 285 ? 14.734 -34.25 7.066 1 97.88 285 VAL A N 1
ATOM 2158 C CA . VAL A 1 285 ? 16.156 -33.906 6.973 1 97.88 285 VAL A CA 1
ATOM 2159 C C . VAL A 1 285 ? 16.391 -32.562 7.629 1 97.88 285 VAL A C 1
ATOM 2161 O O . VAL A 1 285 ? 17.391 -32.375 8.336 1 97.88 285 VAL A O 1
ATOM 2164 N N . VAL A 1 286 ? 15.484 -31.562 7.496 1 98.06 286 VAL A N 1
ATOM 2165 C CA . VAL A 1 286 ? 15.656 -30.188 7.957 1 98.06 286 VAL A CA 1
ATOM 2166 C C . VAL A 1 286 ? 15.047 -30.031 9.352 1 98.06 286 VAL A C 1
ATOM 2168 O O . VAL A 1 286 ? 15.203 -28.984 9.992 1 98.06 286 VAL A O 1
ATOM 2171 N N . ASN A 1 287 ? 14.391 -31.031 9.844 1 96.56 287 ASN A N 1
ATOM 2172 C CA . ASN A 1 287 ? 13.711 -31.031 11.133 1 96.56 287 ASN A CA 1
ATOM 2173 C C . ASN A 1 287 ? 12.633 -29.953 11.203 1 96.56 287 ASN A C 1
ATOM 2175 O O . ASN A 1 287 ? 12.664 -29.094 12.086 1 96.56 287 ASN A O 1
ATOM 2179 N N . VAL A 1 288 ? 11.648 -30.031 10.352 1 97.75 288 VAL A N 1
ATOM 2180 C CA . VAL A 1 288 ? 10.531 -29.109 10.227 1 97.75 288 VAL A CA 1
ATOM 2181 C C . VAL A 1 288 ? 9.406 -29.516 11.172 1 97.75 288 VAL A C 1
ATOM 2183 O O . VAL A 1 288 ? 9.078 -30.703 11.281 1 97.75 288 VAL A O 1
ATOM 2186 N N . SER A 1 289 ? 8.812 -28.5 11.852 1 97.56 289 SER A N 1
ATOM 2187 C CA . SER A 1 289 ? 7.801 -28.781 12.867 1 97.56 289 SER A CA 1
ATOM 2188 C C . SER A 1 289 ? 6.398 -28.781 12.266 1 97.56 289 SER A C 1
ATOM 2190 O O . SER A 1 289 ? 5.5 -29.453 12.773 1 97.56 289 SER A O 1
ATOM 2192 N N . ALA A 1 290 ? 6.207 -27.984 11.258 1 98.44 290 ALA A N 1
ATOM 2193 C CA . ALA A 1 290 ? 4.902 -27.891 10.609 1 98.44 290 ALA A CA 1
ATOM 2194 C C . ALA A 1 290 ? 5.043 -27.516 9.141 1 98.44 290 ALA A C 1
ATOM 2196 O O . ALA A 1 290 ? 5.977 -26.812 8.758 1 98.44 290 ALA A O 1
ATOM 2197 N N . ILE A 1 291 ? 4.145 -28.062 8.336 1 98.75 291 ILE A N 1
ATOM 2198 C CA . ILE A 1 291 ? 4.156 -27.859 6.895 1 98.75 291 ILE A CA 1
ATOM 2199 C C . ILE A 1 291 ? 2.842 -27.203 6.461 1 98.75 291 ILE A C 1
ATOM 2201 O O . ILE A 1 291 ? 1.762 -27.656 6.848 1 98.75 291 ILE A O 1
ATOM 2205 N N . TYR A 1 292 ? 2.926 -26.125 5.684 1 98.88 292 TYR A N 1
ATOM 2206 C CA . TYR A 1 292 ? 1.772 -25.453 5.09 1 98.88 292 TYR A CA 1
ATOM 2207 C C . TYR A 1 292 ? 1.782 -25.594 3.572 1 98.88 292 TYR A C 1
ATOM 2209 O O . TYR A 1 292 ? 2.695 -25.094 2.904 1 98.88 292 TYR A O 1
ATOM 2217 N N . ILE A 1 293 ? 0.806 -26.266 3.031 1 98.81 293 ILE A N 1
ATOM 2218 C CA . ILE A 1 293 ? 0.655 -26.422 1.587 1 98.81 293 ILE A CA 1
ATOM 2219 C C . ILE A 1 293 ? -0.321 -25.375 1.057 1 98.81 293 ILE A C 1
ATOM 2221 O O . ILE A 1 293 ? -1.491 -25.344 1.443 1 98.81 293 ILE A O 1
ATOM 2225 N N . TYR A 1 294 ? 0.161 -24.484 0.238 1 98.75 294 TYR A N 1
ATOM 2226 C CA . TYR A 1 294 ? -0.665 -23.453 -0.365 1 98.75 294 TYR A CA 1
ATOM 2227 C C . TYR A 1 294 ? -1.098 -23.844 -1.771 1 98.75 294 TYR A C 1
ATOM 2229 O O . TYR A 1 294 ? -0.259 -24.031 -2.656 1 98.75 294 TYR A O 1
ATOM 2237 N N . LEU A 1 295 ? -2.359 -23.984 -1.969 1 98.5 295 LEU A N 1
ATOM 2238 C CA . LEU A 1 295 ? -2.912 -24.422 -3.246 1 98.5 295 LEU A CA 1
ATOM 2239 C C . LEU A 1 295 ? -3.857 -23.375 -3.818 1 98.5 295 LEU A C 1
ATOM 2241 O O . LEU A 1 295 ? -4.758 -22.891 -3.123 1 98.5 295 LEU A O 1
ATOM 2245 N N . ARG A 1 296 ? -3.635 -23.016 -5.047 1 97.5 296 ARG A N 1
ATOM 2246 C CA . ARG A 1 296 ? -4.488 -22.016 -5.68 1 97.5 296 ARG A CA 1
ATOM 2247 C C . ARG A 1 296 ? -5.93 -22.5 -5.762 1 97.5 296 ARG A C 1
ATOM 2249 O O . ARG A 1 296 ? -6.184 -23.703 -5.891 1 97.5 296 ARG A O 1
ATOM 2256 N N . ASP A 1 297 ? -6.863 -21.641 -5.805 1 96.38 297 ASP A N 1
ATOM 2257 C CA . ASP A 1 297 ? -8.289 -21.938 -5.715 1 96.38 297 ASP A CA 1
ATOM 2258 C C . ASP A 1 297 ? -8.805 -22.547 -7.016 1 96.38 297 ASP A C 1
ATOM 2260 O O . ASP A 1 297 ? -9.758 -23.328 -7 1 96.38 297 ASP A O 1
ATOM 2264 N N . GLU A 1 298 ? -8.219 -22.25 -8.133 1 94.56 298 GLU A N 1
ATOM 2265 C CA . GLU A 1 298 ? -8.664 -22.703 -9.438 1 94.56 298 GLU A CA 1
ATOM 2266 C C . GLU A 1 298 ? -8.562 -24.219 -9.562 1 94.56 298 GLU A C 1
ATOM 2268 O O . GLU A 1 298 ? -9.195 -24.828 -10.422 1 94.56 298 GLU A O 1
ATOM 2273 N N . TYR A 1 299 ? -7.723 -24.781 -8.727 1 96.12 299 TYR A N 1
ATOM 2274 C CA . TYR A 1 299 ? -7.5 -26.219 -8.766 1 96.12 299 TYR A CA 1
ATOM 2275 C C . TYR A 1 299 ? -8.375 -26.938 -7.746 1 96.12 299 TYR A C 1
ATOM 2277 O O . TYR A 1 299 ? -7.867 -27.656 -6.887 1 96.12 299 TYR A O 1
ATOM 2285 N N . ALA A 1 300 ? -9.672 -26.828 -7.941 1 95.38 300 ALA A N 1
ATOM 2286 C CA . ALA A 1 300 ? -10.633 -27.375 -6.98 1 95.38 300 ALA A CA 1
ATOM 2287 C C . ALA A 1 300 ? -10.516 -28.891 -6.895 1 95.38 300 ALA A C 1
ATOM 2289 O O . ALA A 1 300 ? -10.617 -29.469 -5.809 1 95.38 300 ALA A O 1
ATOM 2290 N N . GLY A 1 301 ? -10.328 -29.531 -8.023 1 95.25 301 GLY A N 1
ATOM 2291 C CA . GLY A 1 301 ? -10.141 -30.969 -8.008 1 95.25 301 GLY A CA 1
ATOM 2292 C C . GLY A 1 301 ? -8.914 -31.422 -7.234 1 95.25 301 GLY A C 1
ATOM 2293 O O . GLY A 1 301 ? -8.961 -32.406 -6.496 1 95.25 301 GLY A O 1
ATOM 2294 N N . CYS A 1 302 ? -7.863 -30.703 -7.426 1 96.5 302 CYS A N 1
ATOM 2295 C CA . CYS A 1 302 ? -6.633 -31 -6.695 1 96.5 302 CYS A CA 1
ATOM 2296 C C . CYS A 1 302 ? -6.828 -30.797 -5.199 1 96.5 302 CYS A C 1
ATOM 2298 O O . CYS A 1 302 ? -6.266 -31.531 -4.387 1 96.5 302 CYS A O 1
ATOM 2300 N N . ARG A 1 303 ? -7.566 -29.797 -4.832 1 96.44 303 ARG A N 1
ATOM 2301 C CA . ARG A 1 303 ? -7.82 -29.5 -3.424 1 96.44 303 ARG A CA 1
ATOM 2302 C C . ARG A 1 303 ? -8.555 -30.672 -2.756 1 96.44 303 ARG A C 1
ATOM 2304 O O . ARG A 1 303 ? -8.195 -31.078 -1.652 1 96.44 303 ARG A O 1
ATOM 2311 N N . GLU A 1 304 ? -9.57 -31.125 -3.412 1 95.5 304 GLU A N 1
ATOM 2312 C CA . GLU A 1 304 ? -10.328 -32.25 -2.883 1 95.5 304 GLU A CA 1
ATOM 2313 C C . GLU A 1 304 ? -9.453 -33.5 -2.744 1 95.5 304 GLU A C 1
ATOM 2315 O O . GLU A 1 304 ? -9.5 -34.188 -1.72 1 95.5 304 GLU A O 1
ATOM 2320 N N . LEU A 1 305 ? -8.719 -33.719 -3.77 1 96.19 305 LEU A N 1
ATOM 2321 C CA . LEU A 1 305 ? -7.812 -34.844 -3.795 1 96.19 305 LEU A CA 1
ATOM 2322 C C . LEU A 1 305 ? -6.797 -34.75 -2.66 1 96.19 305 LEU A C 1
ATOM 2324 O O . LEU A 1 305 ? -6.598 -35.719 -1.924 1 96.19 305 LEU A O 1
ATOM 2328 N N . LEU A 1 306 ? -6.164 -33.625 -2.531 1 97.06 306 LEU A N 1
ATOM 2329 C CA . LEU A 1 306 ? -5.141 -33.438 -1.507 1 97.06 306 LEU A CA 1
ATOM 2330 C C . LEU A 1 306 ? -5.746 -33.531 -0.11 1 97.06 306 LEU A C 1
ATOM 2332 O O . LEU A 1 306 ? -5.125 -34.094 0.795 1 97.06 306 LEU A O 1
ATOM 2336 N N . ALA A 1 307 ? -6.902 -32.969 0.09 1 96.31 307 ALA A N 1
ATOM 2337 C CA . ALA A 1 307 ? -7.562 -33.062 1.389 1 96.31 307 ALA A CA 1
ATOM 2338 C C . ALA A 1 307 ? -7.801 -34.531 1.79 1 96.31 307 ALA A C 1
ATOM 2340 O O . ALA A 1 307 ? -7.543 -34.906 2.934 1 96.31 307 ALA A O 1
ATOM 2341 N N . GLU A 1 308 ? -8.258 -35.281 0.876 1 96.31 308 GLU A N 1
ATOM 2342 C CA . GLU A 1 308 ? -8.531 -36.688 1.125 1 96.31 308 GLU A CA 1
ATOM 2343 C C . GLU A 1 308 ? -7.25 -37.469 1.435 1 96.31 308 GLU A C 1
ATOM 2345 O O . GLU A 1 308 ? -7.195 -38.219 2.4 1 96.31 308 GLU A O 1
ATOM 2350 N N . GLU A 1 309 ? -6.305 -37.25 0.607 1 97.5 309 GLU A N 1
ATOM 2351 C CA . GLU A 1 309 ? -5.07 -38.031 0.75 1 97.5 309 GLU A CA 1
ATOM 2352 C C . GLU A 1 309 ? -4.301 -37.594 1.999 1 97.5 309 GLU A C 1
ATOM 2354 O O . GLU A 1 309 ? -3.627 -38.406 2.625 1 97.5 309 GLU A O 1
ATOM 2359 N N . LEU A 1 310 ? -4.391 -36.344 2.389 1 97.88 310 LEU A N 1
ATOM 2360 C CA . LEU A 1 310 ? -3.773 -35.875 3.629 1 97.88 310 LEU A CA 1
ATOM 2361 C C . LEU A 1 310 ? -4.469 -36.5 4.84 1 97.88 310 LEU A C 1
ATOM 2363 O O . LEU A 1 310 ? -3.82 -36.812 5.836 1 97.88 310 LEU A O 1
ATOM 2367 N N . GLN A 1 311 ? -5.766 -36.625 4.738 1 96.88 311 GLN A N 1
ATOM 2368 C CA . GLN A 1 311 ? -6.5 -37.312 5.805 1 96.88 311 GLN A CA 1
ATOM 2369 C C . GLN A 1 311 ? -6.062 -38.75 5.941 1 96.88 311 GLN A C 1
ATOM 2371 O O . GLN A 1 311 ? -5.875 -39.25 7.051 1 96.88 311 GLN A O 1
ATOM 2376 N N . ARG A 1 312 ? -5.879 -39.406 4.832 1 96.56 312 ARG A N 1
ATOM 2377 C CA . ARG A 1 312 ? -5.414 -40.781 4.84 1 96.56 312 ARG A CA 1
ATOM 2378 C C . ARG A 1 312 ? -4.027 -40.906 5.469 1 96.56 312 ARG A C 1
ATOM 2380 O O . ARG A 1 312 ? -3.771 -41.812 6.262 1 96.56 312 ARG A O 1
ATOM 2387 N N . LEU A 1 313 ? -3.236 -40 5.066 1 96.25 313 LEU A N 1
ATOM 2388 C CA . LEU A 1 313 ? -1.876 -39.969 5.59 1 96.25 313 LEU A CA 1
ATOM 2389 C C . LEU A 1 313 ? -1.882 -39.781 7.105 1 96.25 313 LEU A C 1
ATOM 2391 O O . LEU A 1 313 ? -1.076 -40.406 7.812 1 96.25 313 LEU A O 1
ATOM 2395 N N . GLN A 1 314 ? -2.736 -38.938 7.59 1 94.69 314 GLN A N 1
ATOM 2396 C CA . GLN A 1 314 ? -2.838 -38.688 9.023 1 94.69 314 GLN A CA 1
ATOM 2397 C C . GLN A 1 314 ? -3.404 -39.906 9.758 1 94.69 314 GLN A C 1
ATOM 2399 O O . GLN A 1 314 ? -2.994 -40.188 10.883 1 94.69 314 GLN A O 1
ATOM 2404 N N . GLN A 1 315 ? -4.285 -40.594 9.172 1 95.75 315 GLN A N 1
ATOM 2405 C CA . GLN A 1 315 ? -4.945 -41.719 9.789 1 95.75 315 GLN A CA 1
ATOM 2406 C C . GLN A 1 315 ? -4.012 -42.938 9.859 1 95.75 315 GLN A C 1
ATOM 2408 O O . GLN A 1 315 ? -4.105 -43.75 10.781 1 95.75 315 GLN A O 1
ATOM 2413 N N . ASP A 1 316 ? -3.223 -43.031 8.836 1 96.5 316 ASP A N 1
ATOM 2414 C CA . ASP A 1 316 ? -2.264 -44.125 8.758 1 96.5 316 ASP A CA 1
ATOM 2415 C C . ASP A 1 316 ? -0.88 -43.625 8.359 1 96.5 316 ASP A C 1
ATOM 2417 O O . ASP A 1 316 ? -0.419 -43.875 7.242 1 96.5 316 ASP A O 1
ATOM 2421 N N . PRO A 1 317 ? -0.267 -43.031 9.258 1 96.94 317 PRO A N 1
ATOM 2422 C CA . PRO A 1 317 ? 1.026 -42.406 8.922 1 96.94 317 PRO A CA 1
ATOM 2423 C C . PRO A 1 317 ? 2.098 -43.469 8.609 1 96.94 317 PRO A C 1
ATOM 2425 O O . PRO A 1 317 ? 2.219 -44.469 9.312 1 96.94 317 PRO A O 1
ATOM 2428 N N . PRO A 1 318 ? 2.846 -43.219 7.629 1 95.62 318 PRO A N 1
ATOM 2429 C CA . PRO A 1 318 ? 3.908 -44.188 7.273 1 95.62 318 PRO A CA 1
ATOM 2430 C C . PRO A 1 318 ? 5.016 -44.25 8.32 1 95.62 318 PRO A C 1
ATOM 2432 O O . PRO A 1 318 ? 5.75 -45.219 8.391 1 95.62 318 PRO A O 1
ATOM 2435 N N . ILE A 1 319 ? 5.164 -43.156 9.023 1 95.12 319 ILE A N 1
ATOM 2436 C CA . ILE A 1 319 ? 6.121 -43.094 10.125 1 95.12 319 ILE A CA 1
ATOM 2437 C C . ILE A 1 319 ? 5.473 -42.406 11.328 1 95.12 319 ILE A C 1
ATOM 2439 O O . ILE A 1 319 ? 4.523 -41.625 11.172 1 95.12 319 ILE A O 1
ATOM 2443 N N . PRO A 1 320 ? 6.047 -42.719 12.523 1 92.12 320 PRO A N 1
ATOM 2444 C CA . PRO A 1 320 ? 5.508 -42 13.688 1 92.12 320 PRO A CA 1
ATOM 2445 C C . PRO A 1 320 ? 5.918 -40.531 13.719 1 92.12 320 PRO A C 1
ATOM 2447 O O . PRO A 1 320 ? 6.996 -40.188 13.234 1 92.12 320 PRO A O 1
ATOM 2450 N N . GLY A 1 321 ? 5.035 -39.719 14.25 1 90.75 321 GLY A N 1
ATOM 2451 C CA . GLY A 1 321 ? 5.383 -38.344 14.555 1 90.75 321 GLY A CA 1
ATOM 2452 C C . GLY A 1 321 ? 5.465 -37.469 13.328 1 90.75 321 GLY A C 1
ATOM 2453 O O . GLY A 1 321 ? 6.379 -36.656 13.203 1 90.75 321 GLY A O 1
ATOM 2454 N N . LEU A 1 322 ? 4.625 -37.562 12.375 1 93.69 322 LEU A N 1
ATOM 2455 C CA . LEU A 1 322 ? 4.566 -36.688 11.234 1 93.69 322 LEU A CA 1
ATOM 2456 C C . LEU A 1 322 ? 4.355 -35.219 11.688 1 93.69 322 LEU A C 1
ATOM 2458 O O . LEU A 1 322 ? 3.643 -34.969 12.656 1 93.69 322 LEU A O 1
ATOM 2462 N N . PRO A 1 323 ? 5.059 -34.281 11.062 1 95.75 323 PRO A N 1
ATOM 2463 C CA . PRO A 1 323 ? 4.727 -32.875 11.359 1 95.75 323 PRO A CA 1
ATOM 2464 C C . PRO A 1 323 ? 3.266 -32.531 11.062 1 95.75 323 PRO A C 1
ATOM 2466 O O . PRO A 1 323 ? 2.605 -33.281 10.312 1 95.75 323 PRO A O 1
ATOM 2469 N N . THR A 1 324 ? 2.848 -31.516 11.727 1 96.12 324 THR A N 1
ATOM 2470 C CA . THR A 1 324 ? 1.53 -31 11.359 1 96.12 324 THR A CA 1
ATOM 2471 C C . THR A 1 324 ? 1.523 -30.516 9.914 1 96.12 324 THR A C 1
ATOM 2473 O O . THR A 1 324 ? 2.459 -29.828 9.477 1 96.12 324 THR A O 1
ATOM 2476 N N . ILE A 1 325 ? 0.529 -31 9.141 1 98.12 325 ILE A N 1
ATOM 2477 C CA . ILE A 1 325 ? 0.386 -30.562 7.754 1 98.12 325 ILE A CA 1
ATOM 2478 C C . ILE A 1 325 ? -0.941 -29.828 7.578 1 98.12 325 ILE A C 1
ATOM 2480 O O . ILE A 1 325 ? -2.006 -30.375 7.875 1 98.12 325 ILE A O 1
ATOM 2484 N N . GLU A 1 326 ? -0.878 -28.547 7.141 1 97.69 326 GLU A N 1
ATOM 2485 C CA . GLU A 1 326 ? -2.084 -27.766 6.895 1 97.69 326 GLU A CA 1
ATOM 2486 C C . GLU A 1 326 ? -2.215 -27.391 5.422 1 97.69 326 GLU A C 1
ATOM 2488 O O . GLU A 1 326 ? -1.239 -26.984 4.789 1 97.69 326 GLU A O 1
ATOM 2493 N N . LEU A 1 327 ? -3.365 -27.688 4.91 1 98.31 327 LEU A N 1
ATOM 2494 C CA . LEU A 1 327 ? -3.701 -27.25 3.559 1 98.31 327 LEU A CA 1
ATOM 2495 C C . LEU A 1 327 ? -4.348 -25.875 3.574 1 98.31 327 LEU A C 1
ATOM 2497 O O . LEU A 1 327 ? -5.297 -25.641 4.324 1 98.31 327 LEU A O 1
ATOM 2501 N N . ARG A 1 328 ? -3.801 -24.922 2.832 1 98.5 328 ARG A N 1
ATOM 2502 C CA . ARG A 1 328 ? -4.316 -23.562 2.711 1 98.5 328 ARG A CA 1
ATOM 2503 C C . ARG A 1 328 ? -4.836 -23.297 1.303 1 98.5 328 ARG A C 1
ATOM 2505 O O . ARG A 1 328 ? -4.133 -23.547 0.319 1 98.5 328 ARG A O 1
ATOM 2512 N N . ARG A 1 329 ? -6.059 -22.797 1.248 1 98.25 329 ARG A N 1
ATOM 2513 C CA . ARG A 1 329 ? -6.73 -22.5 -0.015 1 98.25 329 ARG A CA 1
ATOM 2514 C C . ARG A 1 329 ? -6.477 -21.062 -0.461 1 98.25 329 ARG A C 1
ATOM 2516 O O . ARG A 1 329 ? -6.781 -20.125 0.267 1 98.25 329 ARG A O 1
ATOM 2523 N N . GLY A 1 330 ? -5.844 -20.922 -1.695 1 98 330 GLY A N 1
ATOM 2524 C CA . GLY A 1 330 ? -5.727 -19.594 -2.26 1 98 330 GLY A CA 1
ATOM 2525 C C . GLY A 1 330 ? -7.059 -19 -2.686 1 98 330 GLY A C 1
ATOM 2526 O O . GLY A 1 330 ? -8.094 -19.672 -2.625 1 98 330 GLY A O 1
ATOM 2527 N N . ALA A 1 331 ? -7.059 -17.766 -3.119 1 97.62 331 ALA A N 1
ATOM 2528 C CA . ALA A 1 331 ? -8.328 -17.125 -3.441 1 97.62 331 ALA A CA 1
ATOM 2529 C C . ALA A 1 331 ? -8.211 -16.266 -4.699 1 97.62 331 ALA A C 1
ATOM 2531 O O . ALA A 1 331 ? -8.883 -15.242 -4.828 1 97.62 331 ALA A O 1
ATOM 2532 N N . GLY A 1 332 ? -7.348 -16.625 -5.578 1 96 332 GLY A N 1
ATOM 2533 C CA . GLY A 1 332 ? -7.316 -16.031 -6.898 1 96 332 GLY A CA 1
ATOM 2534 C C . GLY A 1 332 ? -6.379 -14.836 -6.988 1 96 332 GLY A C 1
ATOM 2535 O O . GLY A 1 332 ? -6.762 -13.773 -7.473 1 96 332 GLY A O 1
ATOM 2536 N N . ALA A 1 333 ? -5.141 -15 -6.512 1 96.62 333 ALA A N 1
ATOM 2537 C CA . ALA A 1 333 ? -4.105 -13.977 -6.633 1 96.62 333 ALA A CA 1
ATOM 2538 C C . ALA A 1 333 ? -2.803 -14.578 -7.168 1 96.62 333 ALA A C 1
ATOM 2540 O O . ALA A 1 333 ? -2.105 -15.297 -6.453 1 96.62 333 ALA A O 1
ATOM 2541 N N . TYR A 1 334 ? -2.434 -14.117 -8.383 1 95.88 334 TYR A N 1
ATOM 2542 C CA . TYR A 1 334 ? -1.215 -14.594 -9.031 1 95.88 334 TYR A CA 1
ATOM 2543 C C . TYR A 1 334 ? 0.013 -14.266 -8.195 1 95.88 334 TYR A C 1
ATOM 2545 O O . TYR A 1 334 ? 0.957 -15.055 -8.125 1 95.88 334 TYR A O 1
ATOM 2553 N N . ILE A 1 335 ? -0.025 -13.188 -7.516 1 97.31 335 ILE A N 1
ATOM 2554 C CA . ILE A 1 335 ? 1.128 -12.664 -6.789 1 97.31 335 ILE A CA 1
ATOM 2555 C C . ILE A 1 335 ? 1.531 -13.641 -5.688 1 97.31 335 ILE A C 1
ATOM 2557 O O . ILE A 1 335 ? 2.674 -13.625 -5.227 1 97.31 335 ILE A O 1
ATOM 2561 N N . CYS A 1 336 ? 0.626 -14.484 -5.301 1 97.5 336 CYS A N 1
ATOM 2562 C CA . CYS A 1 336 ? 0.917 -15.43 -4.23 1 97.5 336 CYS A CA 1
ATOM 2563 C C . CYS A 1 336 ? 1.837 -16.547 -4.719 1 97.5 336 CYS A C 1
ATOM 2565 O O . CYS A 1 336 ? 2.357 -17.328 -3.918 1 97.5 336 CYS A O 1
ATOM 2567 N N . GLY A 1 337 ? 2.123 -16.516 -5.984 1 96.06 337 GLY A N 1
ATOM 2568 C CA . GLY A 1 337 ? 3.201 -17.359 -6.469 1 96.06 337 GLY A CA 1
ATOM 2569 C C . GLY A 1 337 ? 4.57 -16.922 -5.988 1 96.06 337 GLY A C 1
ATOM 2570 O O . GLY A 1 337 ? 5.512 -17.719 -5.961 1 96.06 337 GLY A O 1
ATOM 2571 N N . GLU A 1 338 ? 4.66 -15.695 -5.656 1 95.56 338 GLU A N 1
ATOM 2572 C CA . GLU A 1 338 ? 5.863 -15.18 -5.004 1 95.56 338 GLU A CA 1
ATOM 2573 C C . GLU A 1 338 ? 5.953 -15.664 -3.559 1 95.56 338 GLU A C 1
ATOM 2575 O O . GLU A 1 338 ? 4.961 -15.625 -2.824 1 95.56 338 GLU A O 1
ATOM 2580 N N . GLU A 1 339 ? 7.059 -16.125 -3.139 1 96 339 GLU A N 1
ATOM 2581 C CA . GLU A 1 339 ? 7.195 -16.906 -1.907 1 96 339 GLU A CA 1
ATOM 2582 C C . GLU A 1 339 ? 6.73 -16.094 -0.697 1 96 339 GLU A C 1
ATOM 2584 O O . GLU A 1 339 ? 6 -16.609 0.152 1 96 339 GLU A O 1
ATOM 2589 N N . SER A 1 340 ? 7.215 -14.828 -0.559 1 97.06 340 SER A N 1
ATOM 2590 C CA . SER A 1 340 ? 6.844 -14.07 0.628 1 97.06 340 SER A CA 1
ATOM 2591 C C . SER A 1 340 ? 5.383 -13.633 0.567 1 97.06 340 SER A C 1
ATOM 2593 O O . SER A 1 340 ? 4.719 -13.516 1.601 1 97.06 340 SER A O 1
ATOM 2595 N N . ALA A 1 341 ? 4.871 -13.383 -0.592 1 97.94 341 ALA A N 1
ATOM 2596 C CA . ALA A 1 341 ? 3.445 -13.094 -0.75 1 97.94 341 ALA A CA 1
ATOM 2597 C C . ALA A 1 341 ? 2.598 -14.297 -0.335 1 97.94 341 ALA A C 1
ATOM 2599 O O . ALA A 1 341 ? 1.548 -14.133 0.292 1 97.94 341 ALA A O 1
ATOM 2600 N N . MET A 1 342 ? 3.039 -15.43 -0.733 1 98.38 342 MET A N 1
ATOM 2601 C CA . MET A 1 342 ? 2.352 -16.641 -0.315 1 98.38 342 MET A CA 1
ATOM 2602 C C . MET A 1 342 ? 2.303 -16.75 1.206 1 98.38 342 MET A C 1
ATOM 2604 O O . MET A 1 342 ? 1.265 -17.094 1.775 1 98.38 342 MET A O 1
ATOM 2608 N N . ILE A 1 343 ? 3.402 -16.469 1.829 1 98.5 343 ILE A N 1
ATOM 2609 C CA . ILE A 1 343 ? 3.484 -16.531 3.285 1 98.5 343 ILE A CA 1
ATOM 2610 C C . ILE A 1 343 ? 2.48 -15.562 3.898 1 98.5 343 ILE A C 1
ATOM 2612 O O . ILE A 1 343 ? 1.772 -15.906 4.848 1 98.5 343 ILE A O 1
ATOM 2616 N N . GLU A 1 344 ? 2.41 -14.367 3.283 1 98.31 344 GLU A N 1
ATOM 2617 C CA . GLU A 1 344 ? 1.418 -13.406 3.75 1 98.31 344 GLU A CA 1
ATOM 2618 C C . GLU A 1 344 ? 0.003 -13.961 3.615 1 98.31 344 GLU A C 1
ATOM 2620 O O . GLU A 1 344 ? -0.829 -13.773 4.508 1 98.31 344 GLU A O 1
ATOM 2625 N N . SER A 1 345 ? -0.236 -14.625 2.578 1 98.69 345 SER A N 1
ATOM 2626 C CA . SER A 1 345 ? -1.552 -15.211 2.348 1 98.69 345 SER A CA 1
ATOM 2627 C C . SER A 1 345 ? -1.847 -16.312 3.354 1 98.69 345 SER A C 1
ATOM 2629 O O . SER A 1 345 ? -2.941 -16.375 3.916 1 98.69 345 SER A O 1
ATOM 2631 N N . ILE A 1 346 ? -0.897 -17.141 3.576 1 98.75 346 ILE A N 1
ATOM 2632 C CA . ILE A 1 346 ? -1.047 -18.234 4.543 1 98.75 346 ILE A CA 1
ATOM 2633 C C . ILE A 1 346 ? -1.359 -17.656 5.922 1 98.75 346 ILE A C 1
ATOM 2635 O O . ILE A 1 346 ? -2.146 -18.234 6.676 1 98.75 346 ILE A O 1
ATOM 2639 N N . GLU A 1 347 ? -0.813 -16.531 6.211 1 98.44 347 GLU A N 1
ATOM 2640 C CA . GLU A 1 347 ? -1.001 -15.883 7.508 1 98.44 347 GLU A CA 1
ATOM 2641 C C . GLU A 1 347 ? -2.309 -15.094 7.547 1 98.44 347 GLU A C 1
ATOM 2643 O O . GLU A 1 347 ? -2.6 -14.414 8.531 1 98.44 347 GLU A O 1
ATOM 2648 N N . GLY A 1 348 ? -3.123 -15.156 6.465 1 98.12 348 GLY A N 1
ATOM 2649 C CA . GLY A 1 348 ? -4.453 -14.562 6.453 1 98.12 348 GLY A CA 1
ATOM 2650 C C . GLY A 1 348 ? -4.453 -13.109 6.035 1 98.12 348 GLY A C 1
ATOM 2651 O O . GLY A 1 348 ? -5.383 -12.359 6.355 1 98.12 348 GLY A O 1
ATOM 2652 N N . LYS A 1 349 ? -3.404 -12.672 5.367 1 97.5 349 LYS A N 1
ATOM 2653 C CA . LYS A 1 349 ? -3.242 -11.281 4.965 1 97.5 349 LYS A CA 1
ATOM 2654 C C . LYS A 1 349 ? -3.334 -11.133 3.451 1 97.5 349 LYS A C 1
ATOM 2656 O O . LYS A 1 349 ? -3.527 -12.117 2.734 1 97.5 349 LYS A O 1
ATOM 2661 N N . ARG A 1 350 ? -3.344 -9.852 2.945 1 96.69 350 ARG A N 1
ATOM 2662 C CA . ARG A 1 350 ? -3.135 -9.609 1.521 1 96.69 350 ARG A CA 1
ATOM 2663 C C . ARG A 1 350 ? -1.807 -10.203 1.058 1 96.69 350 ARG A C 1
ATOM 2665 O O . ARG A 1 350 ? -0.806 -10.125 1.773 1 96.69 350 ARG A O 1
ATOM 2672 N N . GLY A 1 351 ? -1.819 -10.852 -0.068 1 97.75 351 GLY A N 1
ATOM 2673 C CA . GLY A 1 351 ? -0.612 -11.461 -0.598 1 97.75 351 GLY A CA 1
ATOM 2674 C C . GLY A 1 351 ? 0.383 -10.453 -1.139 1 97.75 351 GLY A C 1
ATOM 2675 O O . GLY A 1 351 ? 0.7 -10.461 -2.33 1 97.75 351 GLY A O 1
ATOM 2676 N N . MET A 1 352 ? 0.935 -9.625 -0.265 1 96.38 352 MET A N 1
ATOM 2677 C CA . MET A 1 352 ? 1.902 -8.602 -0.65 1 96.38 352 MET A CA 1
ATOM 2678 C C . MET A 1 352 ? 3.324 -9.039 -0.317 1 96.38 352 MET A C 1
ATOM 2680 O O . MET A 1 352 ? 3.635 -9.328 0.84 1 96.38 352 MET A O 1
ATOM 2684 N N . PRO A 1 353 ? 4.184 -9.023 -1.296 1 96.31 353 PRO A N 1
ATOM 2685 C CA . PRO A 1 353 ? 5.559 -9.477 -1.065 1 96.31 353 PRO A CA 1
ATOM 2686 C C . PRO A 1 353 ? 6.285 -8.641 -0.011 1 96.31 353 PRO A C 1
ATOM 2688 O O . PRO A 1 353 ? 6.051 -7.434 0.093 1 96.31 353 PRO A O 1
ATOM 2691 N N . ARG A 1 354 ? 7.176 -9.281 0.685 1 93.12 354 ARG A N 1
ATOM 2692 C CA . ARG A 1 354 ? 7.984 -8.625 1.713 1 93.12 354 ARG A CA 1
ATOM 2693 C C . ARG A 1 354 ? 9.281 -8.078 1.126 1 93.12 354 ARG A C 1
ATOM 2695 O O . ARG A 1 354 ? 9.805 -8.617 0.153 1 93.12 354 ARG A O 1
ATOM 2702 N N . LEU A 1 355 ? 9.727 -6.992 1.763 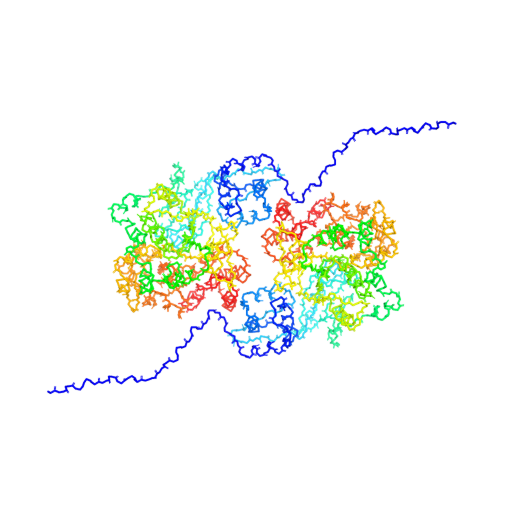1 85.69 355 LEU A N 1
ATOM 2703 C CA . LEU A 1 355 ? 11.055 -6.496 1.432 1 85.69 355 LEU A CA 1
ATOM 2704 C C . LEU A 1 355 ? 12.133 -7.402 2.018 1 85.69 355 LEU A C 1
ATOM 2706 O O . LEU A 1 355 ? 12 -7.891 3.143 1 85.69 355 LEU A O 1
ATOM 2710 N N . ARG A 1 356 ? 13.164 -7.641 1.278 1 82.12 356 ARG A N 1
ATOM 2711 C CA . ARG A 1 356 ? 14.328 -8.414 1.7 1 82.12 356 ARG A CA 1
ATOM 2712 C C . ARG A 1 356 ? 15.57 -7.543 1.777 1 82.12 356 ARG A C 1
ATOM 2714 O O . ARG A 1 356 ? 15.766 -6.656 0.944 1 82.12 356 ARG A O 1
ATOM 2721 N N . PRO A 1 357 ? 16.5 -7.629 2.789 1 82.38 357 PRO A N 1
ATOM 2722 C CA . PRO A 1 357 ? 16.359 -8.57 3.9 1 82.38 357 PRO A CA 1
ATOM 2723 C C . PRO A 1 357 ? 15.359 -8.086 4.957 1 82.38 357 PRO A C 1
ATOM 2725 O O . PRO A 1 357 ? 15.023 -6.902 4.992 1 82.38 357 PRO A O 1
ATOM 2728 N N . PRO A 1 358 ? 15 -9.094 5.883 1 88.44 358 PRO A N 1
ATOM 2729 C CA . PRO A 1 358 ? 15.438 -10.484 6.043 1 88.44 358 PRO A CA 1
ATOM 2730 C C . PRO A 1 358 ? 14.828 -11.422 5 1 88.44 358 PRO A C 1
ATOM 2732 O O . PRO A 1 358 ? 13.82 -11.078 4.375 1 88.44 358 PRO A O 1
ATOM 2735 N N . TYR A 1 359 ? 15.484 -12.586 4.844 1 91.44 359 TYR A N 1
ATOM 2736 C CA . TYR A 1 359 ? 15 -13.609 3.92 1 91.44 359 TYR A CA 1
ATOM 2737 C C . TYR A 1 359 ? 14.055 -14.578 4.621 1 91.44 359 TYR A C 1
ATOM 2739 O O . TYR A 1 359 ? 14.109 -14.734 5.844 1 91.44 359 TYR A O 1
ATOM 2747 N N . VAL A 1 360 ? 13.227 -15.258 3.855 1 95.25 360 VAL A N 1
ATOM 2748 C CA . VAL A 1 360 ? 12.203 -16.156 4.391 1 95.25 360 VAL A CA 1
ATOM 2749 C C . VAL A 1 360 ? 12.859 -17.328 5.102 1 95.25 360 VAL A C 1
ATOM 2751 O O . VAL A 1 360 ? 12.281 -17.906 6.023 1 95.25 360 VAL A O 1
ATOM 2754 N N . ALA A 1 361 ? 14.078 -17.625 4.672 1 96.19 361 ALA A N 1
ATOM 2755 C CA . ALA A 1 361 ? 14.828 -18.719 5.301 1 96.19 361 ALA A CA 1
ATOM 2756 C C . ALA A 1 361 ? 15.109 -18.406 6.77 1 96.19 361 ALA A C 1
ATOM 2758 O O . ALA A 1 361 ? 15.289 -19.312 7.578 1 96.19 361 ALA A O 1
ATOM 2759 N N . GLN A 1 362 ? 15.125 -17.094 7.086 1 96 362 GLN A N 1
ATOM 2760 C CA . GLN A 1 362 ? 15.391 -16.656 8.453 1 96 362 GLN A CA 1
ATOM 2761 C C . GLN A 1 362 ? 14.102 -16.25 9.156 1 96 362 GLN A C 1
ATOM 2763 O O . GLN A 1 362 ? 13.883 -16.594 10.32 1 96 362 GLN A O 1
ATOM 2768 N N . VAL A 1 363 ? 13.328 -15.453 8.477 1 96.5 363 VAL A N 1
ATOM 2769 C CA . VAL A 1 363 ? 12.07 -14.938 9.016 1 96.5 363 VAL A CA 1
ATOM 2770 C C . VAL A 1 363 ? 10.945 -15.141 8.008 1 96.5 363 VAL A C 1
ATOM 2772 O O . VAL A 1 363 ? 10.633 -14.242 7.227 1 96.5 363 VAL A O 1
ATOM 2775 N N . GLY A 1 364 ? 10.266 -16.25 8.117 1 97.75 364 GLY A N 1
ATOM 2776 C CA . GLY A 1 364 ? 9.18 -16.594 7.203 1 97.75 364 GLY A CA 1
ATOM 2777 C C . GLY A 1 364 ? 7.832 -16.688 7.887 1 97.75 364 GLY A C 1
ATOM 2778 O O . GLY A 1 364 ? 7.383 -15.75 8.531 1 97.75 364 GLY A O 1
ATOM 2779 N N . LEU A 1 365 ? 7.281 -17.891 7.879 1 98.38 365 LEU A N 1
ATOM 2780 C CA . LEU A 1 365 ? 5.973 -18.141 8.469 1 98.38 365 LEU A CA 1
ATOM 2781 C C . LEU A 1 365 ? 5.98 -17.844 9.961 1 98.38 365 LEU A C 1
ATOM 2783 O O . LEU A 1 365 ? 6.812 -18.375 10.703 1 98.38 365 LEU A O 1
ATOM 2787 N N . PHE A 1 366 ? 5.043 -16.875 10.297 1 97.69 366 PHE A N 1
ATOM 2788 C CA . PHE A 1 366 ? 4.816 -16.531 11.703 1 97.69 366 PHE A CA 1
ATOM 2789 C C . PHE A 1 366 ? 6.117 -16.125 12.375 1 97.69 366 PHE A C 1
ATOM 2791 O O . PHE A 1 366 ? 6.336 -16.406 13.547 1 97.69 366 PHE A O 1
ATOM 2798 N N . GLY A 1 367 ? 7.023 -15.586 11.602 1 96.44 367 GLY A N 1
ATOM 2799 C CA . GLY A 1 367 ? 8.266 -15.055 12.125 1 96.44 367 GLY A CA 1
ATOM 2800 C C . GLY A 1 367 ? 9.328 -16.109 12.344 1 96.44 367 GLY A C 1
ATOM 2801 O O . GLY A 1 367 ? 10.359 -15.844 12.961 1 96.44 367 GLY A O 1
ATOM 2802 N N . ARG A 1 368 ? 9.156 -17.312 11.75 1 98.12 368 ARG A N 1
ATOM 2803 C CA . ARG A 1 368 ? 10.078 -18.422 11.969 1 98.12 368 ARG A CA 1
ATOM 2804 C C . ARG A 1 368 ? 10.836 -18.766 10.688 1 98.12 368 ARG A C 1
ATOM 2806 O O . ARG A 1 368 ? 10.359 -18.484 9.586 1 98.12 368 ARG A O 1
ATOM 2813 N N . PRO A 1 369 ? 12.031 -19.344 10.898 1 98.31 369 PRO A N 1
ATOM 2814 C CA . PRO A 1 369 ? 12.703 -19.859 9.703 1 98.31 369 PRO A CA 1
ATOM 2815 C C . PRO A 1 369 ? 11.828 -20.797 8.883 1 98.31 369 PRO A C 1
ATOM 2817 O O . PRO A 1 369 ? 11.156 -21.672 9.445 1 98.31 369 PRO A O 1
ATOM 2820 N N . THR A 1 370 ? 11.844 -20.609 7.57 1 98.75 370 THR A N 1
ATOM 2821 C CA . THR A 1 370 ? 10.883 -21.359 6.754 1 98.75 370 THR A CA 1
ATOM 2822 C C . THR A 1 370 ? 11.555 -21.906 5.504 1 98.75 370 THR A C 1
ATOM 2824 O O . THR A 1 370 ? 12.219 -21.172 4.766 1 98.75 370 THR A O 1
ATOM 2827 N N . LEU A 1 371 ? 11.422 -23.203 5.32 1 98.75 371 LEU A N 1
ATOM 2828 C CA . LEU A 1 371 ? 11.836 -23.875 4.094 1 98.75 371 LEU A CA 1
ATOM 2829 C C . LEU A 1 371 ? 10.734 -23.812 3.041 1 98.75 371 LEU A C 1
ATOM 2831 O O . LEU A 1 371 ? 9.68 -24.422 3.201 1 98.75 371 LEU A O 1
ATOM 2835 N N . GLU A 1 372 ? 11 -23.094 1.966 1 98.06 372 GLU A N 1
ATOM 2836 C CA . GLU A 1 372 ? 10 -22.922 0.921 1 98.06 372 GLU A CA 1
ATOM 2837 C C . GLU A 1 372 ? 10.344 -23.75 -0.318 1 98.06 372 GLU A C 1
ATOM 2839 O O . GLU A 1 372 ? 11.492 -23.766 -0.756 1 98.06 372 GLU A O 1
ATOM 2844 N N . HIS A 1 373 ? 9.367 -24.453 -0.853 1 98.19 373 HIS A N 1
ATOM 2845 C CA . HIS A 1 373 ? 9.57 -25.188 -2.096 1 98.19 373 HIS A CA 1
ATOM 2846 C C . HIS A 1 373 ? 8.336 -25.125 -2.986 1 98.19 373 HIS A C 1
ATOM 2848 O O . HIS A 1 373 ? 7.223 -24.938 -2.494 1 98.19 373 HIS A O 1
ATOM 2854 N N . ASN A 1 374 ? 8.656 -25.266 -4.195 1 97.62 374 ASN A N 1
ATOM 2855 C CA . ASN A 1 374 ? 7.613 -25.578 -5.16 1 97.62 374 ASN A CA 1
ATOM 2856 C C . ASN A 1 374 ? 7.297 -27.062 -5.195 1 97.62 374 ASN A C 1
ATOM 2858 O O . ASN A 1 374 ? 8.141 -27.891 -4.836 1 97.62 374 ASN A O 1
ATOM 2862 N N . PHE A 1 375 ? 6.168 -27.391 -5.707 1 98.19 375 PHE A N 1
ATOM 2863 C CA . PHE A 1 375 ? 5.672 -28.766 -5.801 1 98.19 375 PHE A CA 1
ATOM 2864 C C . PHE A 1 375 ? 6.648 -29.641 -6.574 1 98.19 375 PHE A C 1
ATOM 2866 O O . PHE A 1 375 ? 7.082 -30.672 -6.074 1 98.19 375 PHE A O 1
ATOM 2873 N N . GLU A 1 376 ? 7.02 -29.281 -7.766 1 98 376 GLU A N 1
ATOM 2874 C CA . GLU A 1 376 ? 7.82 -30.125 -8.648 1 98 376 GLU A CA 1
ATOM 2875 C C . GLU A 1 376 ? 9.18 -30.438 -8.031 1 98 376 GLU A C 1
ATOM 2877 O O . GLU A 1 376 ? 9.711 -31.531 -8.195 1 98 376 GLU A O 1
ATOM 2882 N N . THR A 1 377 ? 9.719 -29.422 -7.418 1 98.38 377 THR A N 1
ATOM 2883 C CA . THR A 1 377 ? 11.008 -29.625 -6.781 1 98.38 377 THR A CA 1
ATOM 2884 C C . THR A 1 377 ? 10.977 -30.812 -5.836 1 98.38 377 THR A C 1
ATOM 2886 O O . THR A 1 377 ? 11.852 -31.688 -5.887 1 98.38 377 THR A O 1
ATOM 2889 N N . LEU A 1 378 ? 9.945 -30.906 -5.059 1 98.69 378 LEU A N 1
ATOM 2890 C CA . LEU A 1 378 ? 9.82 -31.984 -4.07 1 98.69 378 LEU A CA 1
ATOM 2891 C C . LEU A 1 378 ? 9.445 -33.281 -4.734 1 98.69 378 LEU A C 1
ATOM 2893 O O . LEU A 1 378 ? 9.766 -34.375 -4.223 1 98.69 378 LEU A O 1
ATOM 2897 N N . TYR A 1 379 ? 8.797 -33.156 -5.898 1 98.19 379 TYR A N 1
ATOM 2898 C CA . TYR A 1 379 ? 8.383 -34.312 -6.676 1 98.19 379 TYR A CA 1
ATOM 2899 C C . TYR A 1 379 ? 9.586 -35.125 -7.102 1 98.19 379 TYR A C 1
ATOM 2901 O O . TYR A 1 379 ? 9.492 -36.375 -7.23 1 98.19 379 TYR A O 1
ATOM 2909 N N . TRP A 1 380 ? 10.742 -34.562 -7.234 1 97.88 380 TRP A N 1
ATOM 2910 C CA . TRP A 1 380 ? 11.93 -35.219 -7.762 1 97.88 380 TRP A CA 1
ATOM 2911 C C . TRP A 1 380 ? 12.773 -35.781 -6.637 1 97.88 380 TRP A C 1
ATOM 2913 O O . TRP A 1 380 ? 13.672 -36.594 -6.883 1 97.88 380 TRP A O 1
ATOM 2923 N N . VAL A 1 381 ? 12.516 -35.5 -5.422 1 98.44 381 VAL A N 1
ATOM 2924 C CA . VAL A 1 381 ? 13.383 -35.812 -4.289 1 98.44 381 VAL A CA 1
ATOM 2925 C C . VAL A 1 381 ? 13.547 -37.312 -4.18 1 98.44 381 VAL A C 1
ATOM 2927 O O . VAL A 1 381 ? 14.672 -37.812 -4.094 1 98.44 381 VAL A O 1
ATOM 2930 N N . ARG A 1 382 ? 12.484 -38.062 -4.242 1 97.62 382 ARG A N 1
ATOM 2931 C CA . ARG A 1 382 ? 12.531 -39.5 -4.078 1 97.62 382 ARG A CA 1
ATOM 2932 C C . ARG A 1 382 ? 13.406 -40.156 -5.145 1 97.62 382 ARG A C 1
ATOM 2934 O O . ARG A 1 382 ? 14.305 -40.938 -4.828 1 97.62 382 ARG A O 1
ATOM 2941 N N . ASP A 1 383 ? 13.211 -39.75 -6.422 1 97.12 383 ASP A N 1
ATOM 2942 C CA . ASP A 1 383 ? 13.938 -40.375 -7.531 1 97.12 383 ASP A CA 1
ATOM 2943 C C . ASP A 1 383 ? 15.43 -40.062 -7.441 1 97.12 383 ASP A C 1
ATOM 2945 O O . ASP A 1 383 ? 16.266 -40.906 -7.699 1 97.12 383 ASP A O 1
ATOM 2949 N N . ILE A 1 384 ? 15.703 -38.844 -7.09 1 98.12 384 ILE A N 1
ATOM 2950 C CA . ILE A 1 384 ? 17.094 -38.438 -7.012 1 98.12 384 ILE A CA 1
ATOM 2951 C C . ILE A 1 384 ? 17.812 -39.219 -5.918 1 98.12 384 ILE A C 1
ATOM 2953 O O . ILE A 1 384 ? 18.953 -39.656 -6.102 1 98.12 384 ILE A O 1
ATOM 2957 N N . ILE A 1 385 ? 17.141 -39.438 -4.793 1 97.88 385 ILE A N 1
ATOM 2958 C CA . ILE A 1 385 ? 17.766 -40.156 -3.693 1 97.88 385 ILE A CA 1
ATOM 2959 C C . ILE A 1 385 ? 17.875 -41.625 -4.062 1 97.88 385 ILE A C 1
ATOM 2961 O O . ILE A 1 385 ? 18.891 -42.281 -3.811 1 97.88 385 ILE A O 1
ATOM 2965 N N . GLU A 1 386 ? 16.875 -42.188 -4.672 1 96.81 386 GLU A N 1
ATOM 2966 C CA . GLU A 1 386 ? 16.844 -43.625 -5.016 1 96.81 386 GLU A CA 1
ATOM 2967 C C . GLU A 1 386 ? 17.844 -43.938 -6.121 1 96.81 386 GLU A C 1
ATOM 2969 O O . GLU A 1 386 ? 18.547 -44.969 -6.055 1 96.81 386 GLU A O 1
ATOM 2974 N N . LYS A 1 387 ? 17.938 -43.062 -7.141 1 97.31 387 LYS A N 1
ATOM 2975 C CA . LYS A 1 387 ? 18.719 -43.375 -8.328 1 97.31 387 LYS A CA 1
ATOM 2976 C C . LYS A 1 387 ? 20.094 -42.719 -8.273 1 97.31 387 LYS A C 1
ATOM 2978 O O . LYS A 1 387 ? 21 -43.094 -9.016 1 97.31 387 LYS A O 1
ATOM 2983 N N . GLY A 1 388 ? 20.156 -41.75 -7.406 1 96.56 388 GLY A N 1
ATOM 2984 C CA . GLY A 1 388 ? 21.438 -41.094 -7.219 1 96.56 388 GLY A CA 1
ATOM 2985 C C . GLY A 1 388 ? 21.531 -39.75 -7.918 1 96.56 388 GLY A C 1
ATOM 2986 O O . GLY A 1 388 ? 20.844 -39.531 -8.922 1 96.56 388 GLY A O 1
ATOM 2987 N N . ALA A 1 389 ? 22.391 -38.906 -7.379 1 97.38 389 ALA A N 1
ATOM 2988 C CA . ALA A 1 389 ? 22.594 -37.562 -7.887 1 97.38 389 ALA A CA 1
ATOM 2989 C C . ALA A 1 389 ? 23.062 -37.594 -9.344 1 97.38 389 ALA A C 1
ATOM 2991 O O . ALA A 1 389 ? 22.625 -36.781 -10.156 1 97.38 389 ALA A O 1
ATOM 2992 N N . GLU A 1 390 ? 23.938 -38.438 -9.648 1 97 390 GLU A N 1
ATOM 2993 C CA . GLU A 1 390 ? 24.516 -38.531 -10.984 1 97 390 GLU A CA 1
ATOM 2994 C C . GLU A 1 390 ? 23.469 -38.906 -12.023 1 97 390 GLU A C 1
ATOM 2996 O O . GLU A 1 390 ? 23.547 -38.469 -13.172 1 97 390 GLU A O 1
ATOM 3001 N N . TRP A 1 391 ? 22.641 -39.75 -11.625 1 97.25 391 TRP A N 1
ATOM 3002 C CA . TRP A 1 391 ? 21.562 -40.125 -12.531 1 97.25 391 TRP A CA 1
ATOM 3003 C C . TRP A 1 391 ? 20.812 -38.875 -13.023 1 97.25 391 TRP A C 1
ATOM 3005 O O . TRP A 1 391 ? 20.562 -38.75 -14.227 1 97.25 391 TRP A O 1
ATOM 3015 N N . PHE A 1 392 ? 20.422 -38.031 -12.141 1 96.44 392 PHE A N 1
ATOM 3016 C CA . PHE A 1 392 ? 19.688 -36.812 -12.492 1 96.44 392 PHE A CA 1
ATOM 3017 C C . PHE A 1 392 ? 20.562 -35.875 -13.312 1 96.44 392 PHE A C 1
ATOM 3019 O O . PHE A 1 392 ? 20.125 -35.375 -14.352 1 96.44 392 PHE A O 1
ATOM 3026 N N . ALA A 1 393 ? 21.781 -35.656 -12.906 1 94.88 393 ALA A N 1
ATOM 3027 C CA . ALA A 1 393 ? 22.688 -34.656 -13.5 1 94.88 393 ALA A CA 1
ATOM 3028 C C . ALA A 1 393 ? 23.062 -35.062 -14.922 1 94.88 393 ALA A C 1
ATOM 3030 O O . ALA A 1 393 ? 23.359 -34.188 -15.75 1 94.88 393 ALA A O 1
ATOM 3031 N N . SER A 1 394 ? 22.969 -36.281 -15.258 1 95.19 394 SER A N 1
ATOM 3032 C CA . SER A 1 394 ? 23.453 -36.781 -16.547 1 95.19 394 SER A CA 1
ATOM 3033 C C . SER A 1 394 ? 22.375 -36.656 -17.625 1 95.19 394 SER A C 1
ATOM 3035 O O . SER A 1 394 ? 22.656 -36.875 -18.812 1 95.19 394 SER A O 1
ATOM 3037 N N . GLN A 1 395 ? 21.203 -36.25 -17.312 1 94.69 395 GLN A N 1
ATOM 3038 C CA . GLN A 1 395 ? 20.078 -36.25 -18.234 1 94.69 395 GLN A CA 1
ATOM 3039 C C . GLN A 1 395 ? 20.031 -34.969 -19.062 1 94.69 395 GLN A C 1
ATOM 3041 O O . GLN A 1 395 ? 19.188 -34.844 -19.969 1 94.69 395 GLN A O 1
ATOM 3046 N N . GLY A 1 396 ? 20.875 -34.031 -18.969 1 95.19 396 GLY A N 1
ATOM 3047 C CA . GLY A 1 396 ? 20.812 -32.719 -19.641 1 95.19 396 GLY A CA 1
ATOM 3048 C C . GLY A 1 396 ? 21.312 -32.781 -21.078 1 95.19 396 GLY A C 1
ATOM 3049 O O . GLY A 1 396 ? 21.781 -33.812 -21.547 1 95.19 396 GLY A O 1
ATOM 3050 N N . ARG A 1 397 ? 21.047 -31.734 -21.766 1 96.62 397 ARG A N 1
ATOM 3051 C CA . ARG A 1 397 ? 21.484 -31.516 -23.141 1 96.62 397 ARG A CA 1
ATOM 3052 C C . ARG A 1 397 ? 22.125 -30.141 -23.297 1 96.62 397 ARG A C 1
ATOM 3054 O O . ARG A 1 397 ? 21.859 -29.234 -22.516 1 96.62 397 ARG A O 1
ATOM 3061 N N . ASN A 1 398 ? 23.016 -30.047 -24.312 1 96.56 398 ASN A N 1
ATOM 3062 C CA . ASN A 1 398 ? 23.641 -28.781 -24.672 1 96.56 398 ASN A CA 1
ATOM 3063 C C . ASN A 1 398 ? 24.375 -28.172 -23.469 1 96.56 398 ASN A C 1
ATOM 3065 O O . ASN A 1 398 ? 24.234 -26.969 -23.203 1 96.56 398 ASN A O 1
ATOM 3069 N N . GLY A 1 399 ? 25.031 -29.047 -22.703 1 94.31 399 GLY A N 1
ATOM 3070 C CA . GLY A 1 399 ? 25.875 -28.609 -21.609 1 94.31 399 GLY A CA 1
ATOM 3071 C C . GLY A 1 399 ? 25.125 -28.375 -20.312 1 94.31 399 GLY A C 1
ATOM 3072 O O . GLY A 1 399 ? 25.703 -27.938 -19.312 1 94.31 399 GLY A O 1
ATOM 3073 N N . ARG A 1 400 ? 23.859 -28.641 -20.359 1 95.81 400 ARG A N 1
ATOM 3074 C CA . ARG A 1 400 ? 23.062 -28.438 -19.156 1 95.81 400 ARG A CA 1
ATOM 3075 C C . ARG A 1 400 ? 22.828 -29.766 -18.422 1 95.81 400 ARG A C 1
ATOM 3077 O O . ARG A 1 400 ? 23.172 -30.828 -18.938 1 95.81 400 ARG A O 1
ATOM 3084 N N . LYS A 1 401 ? 22.297 -29.672 -17.234 1 94.75 401 LYS A N 1
ATOM 3085 C CA . LYS A 1 401 ? 22.188 -30.844 -16.375 1 94.75 401 LYS A CA 1
ATOM 3086 C C . LYS A 1 401 ? 20.75 -31.031 -15.891 1 94.75 401 LYS A C 1
ATOM 3088 O O . LYS A 1 401 ? 20.078 -30.062 -15.555 1 94.75 401 LYS A O 1
ATOM 3093 N N . GLY A 1 402 ? 20.344 -32.375 -15.906 1 95.75 402 GLY A N 1
ATOM 3094 C CA . GLY A 1 402 ? 19.078 -32.719 -15.281 1 95.75 402 GLY A CA 1
ATOM 3095 C C . GLY A 1 402 ? 17.906 -32.719 -16.25 1 95.75 402 GLY A C 1
ATOM 3096 O O . GLY A 1 402 ? 18.109 -32.688 -17.469 1 95.75 402 GLY A O 1
ATOM 3097 N N . LEU A 1 403 ? 16.703 -32.844 -15.688 1 96.38 403 LEU A N 1
ATOM 3098 C CA . LEU A 1 403 ? 15.438 -32.906 -16.422 1 96.38 403 LEU A CA 1
ATOM 3099 C C . LEU A 1 403 ? 14.57 -31.688 -16.094 1 96.38 403 LEU A C 1
ATOM 3101 O O . LEU A 1 403 ? 14.727 -31.062 -15.039 1 96.38 403 LEU A O 1
ATOM 3105 N N . ARG A 1 404 ? 13.781 -31.406 -17.047 1 96.38 404 ARG A N 1
ATOM 3106 C CA . ARG A 1 404 ? 12.797 -30.344 -16.859 1 96.38 404 ARG A CA 1
ATOM 3107 C C . ARG A 1 404 ? 11.422 -30.766 -17.359 1 96.38 404 ARG A C 1
ATOM 3109 O O . ARG A 1 404 ? 11.312 -31.453 -18.391 1 96.38 404 ARG A O 1
ATOM 3116 N N . SER A 1 405 ? 10.43 -30.453 -16.547 1 98 405 SER A N 1
ATOM 3117 C CA . SER A 1 405 ? 9.062 -30.578 -17.031 1 98 405 SER A CA 1
ATOM 3118 C C . SER A 1 405 ? 8.625 -29.312 -17.766 1 98 405 SER A C 1
ATOM 3120 O O . SER A 1 405 ? 8.344 -28.297 -17.141 1 98 405 SER A O 1
ATOM 3122 N N . PHE A 1 406 ? 8.539 -29.391 -19.062 1 98.56 406 PHE A N 1
ATOM 3123 C CA . PHE A 1 406 ? 8.125 -28.25 -19.859 1 98.56 406 PHE A CA 1
ATOM 3124 C C . PHE A 1 406 ? 6.609 -28.234 -20.047 1 98.56 406 PHE A C 1
ATOM 3126 O O . PHE A 1 406 ? 6.031 -29.203 -20.547 1 98.56 406 PHE A O 1
ATOM 3133 N N . SER A 1 407 ? 5.953 -27.219 -19.531 1 98.69 407 SER A N 1
ATOM 3134 C CA . SER A 1 407 ? 4.578 -26.953 -19.938 1 98.69 407 SER A CA 1
ATOM 3135 C C . SER A 1 407 ? 4.535 -26.266 -21.297 1 98.69 407 SER A C 1
ATOM 3137 O O . SER A 1 407 ? 4.887 -25.094 -21.422 1 98.69 407 SER A O 1
ATOM 3139 N N . VAL A 1 408 ? 4.125 -26.984 -22.328 1 98.81 408 VAL A N 1
ATOM 3140 C CA . VAL A 1 408 ? 4.141 -26.438 -23.688 1 98.81 408 VAL A CA 1
ATOM 3141 C C . VAL A 1 408 ? 2.707 -26.203 -24.156 1 98.81 408 VAL A C 1
ATOM 3143 O O . VAL A 1 408 ? 1.861 -27.094 -24.047 1 98.81 408 VAL A O 1
ATOM 3146 N N . SER A 1 409 ? 2.414 -25.016 -24.609 1 98.62 409 SER A N 1
ATOM 3147 C CA . SER A 1 409 ? 1.105 -24.656 -25.156 1 98.62 409 SER A CA 1
ATOM 3148 C C . SER A 1 409 ? 1.238 -23.75 -26.375 1 98.62 409 SER A C 1
ATOM 3150 O O . SER A 1 409 ? 2.352 -23.422 -26.797 1 98.62 409 SER A O 1
ATOM 3152 N N . GLY A 1 410 ? 0.14 -23.375 -26.984 1 98.19 410 GLY A N 1
ATOM 3153 C CA . GLY A 1 410 ? 0.133 -22.562 -28.188 1 98.19 410 GLY A CA 1
ATOM 3154 C C . GLY A 1 410 ? -0.034 -23.375 -29.453 1 98.19 410 GLY A C 1
ATOM 3155 O O . GLY A 1 410 ? -0.913 -24.234 -29.531 1 98.19 410 GLY A O 1
ATOM 3156 N N . ARG A 1 411 ? 0.812 -23.016 -30.5 1 98.44 411 ARG A N 1
ATOM 3157 C CA . ARG A 1 411 ? 0.57 -23.5 -31.859 1 98.44 411 ARG A CA 1
ATOM 3158 C C . ARG A 1 411 ? 1.389 -24.75 -32.156 1 98.44 411 ARG A C 1
ATOM 3160 O O . ARG A 1 411 ? 2.143 -24.781 -33.125 1 98.44 411 ARG A O 1
ATOM 3167 N N . VAL A 1 412 ? 1.163 -25.797 -31.391 1 98.62 412 VAL A N 1
ATOM 3168 C CA . VAL A 1 412 ? 1.834 -27.078 -31.609 1 98.62 412 VAL A CA 1
ATOM 3169 C C . VAL A 1 412 ? 0.8 -28.203 -31.688 1 98.62 412 VAL A C 1
ATOM 3171 O O . VAL A 1 412 ? -0.341 -28.031 -31.25 1 98.62 412 VAL A O 1
ATOM 3174 N N . LYS A 1 413 ? 1.201 -29.297 -32.125 1 98.38 413 LYS A N 1
ATOM 3175 C CA . LYS A 1 413 ? 0.295 -30.422 -32.344 1 98.38 413 LYS A CA 1
ATOM 3176 C C . LYS A 1 413 ? -0.017 -31.125 -31.031 1 98.38 413 LYS A C 1
ATOM 3178 O O . LYS A 1 413 ? -1.118 -31.656 -30.844 1 98.38 413 LYS A O 1
ATOM 3183 N N . ARG A 1 414 ? 0.946 -31.203 -30.188 1 98.38 414 ARG A N 1
ATOM 3184 C CA . ARG A 1 414 ? 0.766 -31.922 -28.938 1 98.38 414 ARG A CA 1
ATOM 3185 C C . ARG A 1 414 ? 1.146 -31.047 -27.734 1 98.38 414 ARG A C 1
ATOM 3187 O O . ARG A 1 414 ? 2.146 -31.312 -27.078 1 98.38 414 ARG A O 1
ATOM 3194 N N . PRO A 1 415 ? 0.304 -30.062 -27.453 1 98.44 415 PRO A N 1
ATOM 3195 C CA . PRO A 1 415 ? 0.538 -29.328 -26.203 1 98.44 415 PRO A CA 1
ATOM 3196 C C . PRO A 1 415 ? 0.432 -30.219 -24.969 1 98.44 415 PRO A C 1
ATOM 3198 O O . PRO A 1 415 ? -0.266 -31.234 -25 1 98.44 415 PRO A O 1
ATOM 3201 N N . GLY A 1 416 ? 1.12 -29.922 -23.906 1 98.44 416 GLY A N 1
ATOM 3202 C CA . GLY A 1 416 ? 1.124 -30.734 -22.703 1 98.44 416 GLY A CA 1
ATOM 3203 C C . GLY A 1 416 ? 2.404 -30.609 -21.891 1 98.44 416 GLY A C 1
ATOM 3204 O O . GLY A 1 416 ? 3.24 -29.75 -22.188 1 98.44 416 GLY A O 1
ATOM 3205 N N . VAL A 1 417 ? 2.432 -31.359 -20.859 1 98.62 417 VAL A N 1
ATOM 3206 C CA . VAL A 1 417 ? 3.656 -31.422 -20.062 1 98.62 417 VAL A CA 1
ATOM 3207 C C . VAL A 1 417 ? 4.609 -32.438 -20.672 1 98.62 417 VAL A C 1
ATOM 3209 O O . VAL A 1 417 ? 4.242 -33.625 -20.844 1 98.62 417 VAL A O 1
ATOM 3212 N N . HIS A 1 418 ? 5.766 -31.984 -21.047 1 98.69 418 HIS A N 1
ATOM 3213 C CA . HIS A 1 418 ? 6.777 -32.875 -21.625 1 98.69 418 HIS A CA 1
ATOM 3214 C C . HIS A 1 418 ? 8.023 -32.906 -20.75 1 98.69 418 HIS A C 1
ATOM 3216 O O . HIS A 1 418 ? 8.656 -31.875 -20.5 1 98.69 418 HIS A O 1
ATOM 3222 N N . LEU A 1 419 ? 8.297 -34.062 -20.234 1 98.25 419 LEU A N 1
ATOM 3223 C CA . LEU A 1 419 ? 9.562 -34.281 -19.516 1 98.25 419 LEU A CA 1
ATOM 3224 C C . LEU A 1 419 ? 10.719 -34.406 -20.5 1 98.25 419 LEU A C 1
ATOM 3226 O O . LEU A 1 419 ? 10.75 -35.344 -21.312 1 98.25 419 LEU A O 1
ATOM 3230 N N . ALA A 1 420 ? 11.625 -33.469 -20.516 1 98.31 420 ALA A N 1
ATOM 3231 C CA . ALA A 1 420 ? 12.734 -33.406 -21.469 1 98.31 420 ALA A CA 1
ATOM 3232 C C . ALA A 1 420 ? 14.023 -32.969 -20.781 1 98.31 420 ALA A C 1
ATOM 3234 O O . ALA A 1 420 ? 14 -32.5 -19.641 1 98.31 420 ALA A O 1
ATOM 3235 N N . PRO A 1 421 ? 15.156 -33.25 -21.453 1 97.94 421 PRO A N 1
ATOM 3236 C CA . PRO A 1 421 ? 16.422 -32.812 -20.875 1 97.94 421 PRO A CA 1
ATOM 3237 C C . PRO A 1 421 ? 16.516 -31.297 -20.719 1 97.94 421 PRO A C 1
ATOM 3239 O O . PRO A 1 421 ? 16.094 -30.562 -21.625 1 97.94 421 PRO A O 1
ATOM 3242 N N . ALA A 1 422 ? 17.047 -30.922 -19.531 1 97.44 422 ALA A N 1
ATOM 3243 C CA . ALA A 1 422 ? 17.391 -29.516 -19.406 1 97.44 422 ALA A CA 1
ATOM 3244 C C . ALA A 1 422 ? 18.359 -29.078 -20.5 1 97.44 422 ALA A C 1
ATOM 3246 O O . ALA A 1 422 ? 19.297 -29.797 -20.828 1 97.44 422 ALA A O 1
ATOM 3247 N N . GLY A 1 423 ? 18.094 -27.922 -21.094 1 97.88 423 GLY A N 1
ATOM 3248 C CA . GLY A 1 423 ? 18.984 -27.406 -22.125 1 97.88 423 GLY A CA 1
ATOM 3249 C C . GLY A 1 423 ? 18.516 -27.734 -23.531 1 97.88 423 GLY A C 1
ATOM 3250 O O . GLY A 1 423 ? 19.141 -27.328 -24.516 1 97.88 423 GLY A O 1
ATOM 3251 N N . ILE A 1 424 ? 17.469 -28.469 -23.625 1 98.44 424 ILE A N 1
ATOM 3252 C CA . ILE A 1 424 ? 16.891 -28.688 -24.938 1 98.44 424 ILE A CA 1
ATOM 3253 C C . ILE A 1 424 ? 16.516 -27.344 -25.578 1 98.44 424 ILE A C 1
ATOM 3255 O O . ILE A 1 424 ? 16.297 -26.359 -24.859 1 98.44 424 ILE A O 1
ATOM 3259 N N . THR A 1 425 ? 16.531 -27.266 -26.875 1 98.62 425 THR A N 1
ATOM 3260 C CA . THR A 1 425 ? 16.109 -26.047 -27.562 1 98.62 425 THR A CA 1
ATOM 3261 C C . THR A 1 425 ? 14.617 -26.094 -27.875 1 98.62 425 THR A C 1
ATOM 3263 O O . THR A 1 425 ? 14.008 -27.172 -27.844 1 98.62 425 THR A O 1
ATOM 3266 N N . VAL A 1 426 ? 14.047 -24.938 -28.172 1 98.75 426 VAL A N 1
ATOM 3267 C CA . VAL A 1 426 ? 12.617 -24.922 -28.438 1 98.75 426 VAL A CA 1
ATOM 3268 C C . VAL A 1 426 ? 12.32 -25.672 -29.75 1 98.75 426 VAL A C 1
ATOM 3270 O O . VAL A 1 426 ? 11.289 -26.328 -29.875 1 98.75 426 VAL A O 1
ATOM 3273 N N . ARG A 1 427 ? 13.203 -25.578 -30.734 1 98.62 427 ARG A N 1
ATOM 3274 C CA . ARG A 1 427 ? 13.016 -26.328 -31.969 1 98.62 427 ARG A CA 1
ATOM 3275 C C . ARG A 1 427 ? 13 -27.828 -31.719 1 98.62 427 ARG A C 1
ATOM 3277 O O . ARG A 1 427 ? 12.156 -28.547 -32.25 1 98.62 427 ARG A O 1
ATOM 3284 N N . GLU A 1 428 ? 13.961 -28.281 -30.906 1 98.56 428 GLU A N 1
ATOM 3285 C CA . GLU A 1 428 ? 13.984 -29.688 -30.531 1 98.56 428 GLU A CA 1
ATOM 3286 C C . GLU A 1 428 ? 12.719 -30.078 -29.781 1 98.56 428 GLU A C 1
ATOM 3288 O O . GLU A 1 428 ? 12.164 -31.156 -30 1 98.56 428 GLU A O 1
ATOM 3293 N N . LEU A 1 429 ? 12.289 -29.219 -28.906 1 98.69 429 LEU A N 1
ATOM 3294 C CA . LEU A 1 429 ? 11.086 -29.469 -28.109 1 98.69 429 LEU A CA 1
ATOM 3295 C C . LEU A 1 429 ? 9.867 -29.609 -29.016 1 98.69 429 LEU A C 1
ATOM 3297 O O . LEU A 1 429 ? 9.062 -30.531 -28.828 1 98.69 429 LEU A O 1
ATOM 3301 N N . ILE A 1 430 ? 9.727 -28.688 -29.984 1 98.81 430 ILE A N 1
ATOM 3302 C CA . ILE A 1 430 ? 8.617 -28.719 -30.938 1 98.81 430 ILE A CA 1
ATOM 3303 C C . ILE A 1 430 ? 8.672 -30 -31.766 1 98.81 430 ILE A C 1
ATOM 3305 O O . ILE A 1 430 ? 7.668 -30.703 -31.891 1 98.81 430 ILE A O 1
ATOM 3309 N N . ASP A 1 431 ? 9.836 -30.406 -32.219 1 98.38 431 ASP A N 1
ATOM 3310 C CA . ASP A 1 431 ? 9.992 -31.5 -33.188 1 98.38 431 ASP A CA 1
ATOM 3311 C C . ASP A 1 431 ? 9.93 -32.844 -32.5 1 98.38 431 ASP A C 1
ATOM 3313 O O . ASP A 1 431 ? 9.305 -33.781 -33 1 98.38 431 ASP A O 1
ATOM 3317 N N . GLU A 1 432 ? 10.539 -32.969 -31.344 1 98.44 432 GLU A N 1
ATOM 3318 C CA . GLU A 1 432 ? 10.727 -34.25 -30.734 1 98.44 432 GLU A CA 1
ATOM 3319 C C . GLU A 1 432 ? 9.586 -34.594 -29.766 1 98.44 432 GLU A C 1
ATOM 3321 O O . GLU A 1 432 ? 9.234 -35.75 -29.578 1 98.44 432 GLU A O 1
ATOM 3326 N N . TYR A 1 433 ? 9.023 -33.562 -29.188 1 98.56 433 TYR A N 1
ATOM 3327 C CA . TYR A 1 433 ? 8.102 -33.844 -28.094 1 98.56 433 TYR A CA 1
ATOM 3328 C C . TYR A 1 433 ? 6.691 -33.375 -28.438 1 98.56 433 TYR A C 1
ATOM 3330 O O . TYR A 1 433 ? 5.703 -33.938 -27.969 1 98.56 433 TYR A O 1
ATOM 3338 N N . CYS A 1 434 ? 6.574 -32.344 -29.312 1 98.69 434 CYS A N 1
ATOM 3339 C CA . CYS A 1 434 ? 5.266 -31.734 -29.516 1 98.69 434 CYS A CA 1
ATOM 3340 C C . CYS A 1 434 ? 4.672 -32.156 -30.859 1 98.69 434 CYS A C 1
ATOM 3342 O O . CYS A 1 434 ? 3.605 -31.688 -31.25 1 98.69 434 CYS A O 1
ATOM 3344 N N . GLY A 1 435 ? 5.363 -32.938 -31.578 1 98.19 435 GLY A N 1
ATOM 3345 C CA . GLY A 1 435 ? 4.848 -33.438 -32.844 1 98.19 435 GLY A CA 1
ATOM 3346 C C . GLY A 1 435 ? 4.883 -32.406 -33.938 1 98.19 435 GLY A C 1
ATOM 3347 O O . GLY A 1 435 ? 4.305 -32.625 -35.031 1 98.19 435 GLY A O 1
ATOM 3348 N N . GLY A 1 436 ? 5.492 -31.328 -33.719 1 98.38 436 GLY A N 1
ATOM 3349 C CA . GLY A 1 436 ? 5.562 -30.266 -34.719 1 98.38 436 GLY A CA 1
ATOM 3350 C C . GLY A 1 436 ? 4.539 -29.172 -34.469 1 98.38 436 GLY A C 1
ATOM 3351 O O . GLY A 1 436 ? 3.844 -29.172 -33.469 1 98.38 436 GLY A O 1
ATOM 3352 N N . MET A 1 437 ? 4.57 -28.203 -35.438 1 98.5 437 MET A N 1
ATOM 3353 C CA . MET A 1 437 ? 3.631 -27.094 -35.375 1 98.5 437 MET A CA 1
ATOM 3354 C C . MET A 1 437 ? 2.215 -27.547 -35.688 1 98.5 437 MET A C 1
ATOM 3356 O O . MET A 1 437 ? 2.029 -28.562 -36.375 1 98.5 437 MET A O 1
ATOM 3360 N N . LEU A 1 438 ? 1.249 -26.906 -35.188 1 97.56 438 LEU A N 1
ATOM 3361 C CA . LEU A 1 438 ? -0.135 -27.125 -35.594 1 97.56 438 LEU A CA 1
ATOM 3362 C C . LEU A 1 438 ? -0.284 -27 -37.125 1 97.56 438 LEU A C 1
ATOM 3364 O O . LEU A 1 438 ? 0.394 -26.188 -37.75 1 97.56 438 LEU A O 1
ATOM 3368 N N . ASP A 1 439 ? -1.21 -27.766 -37.656 1 97.31 439 ASP A N 1
ATOM 3369 C CA . ASP A 1 439 ? -1.394 -27.734 -39.125 1 97.31 439 ASP A CA 1
ATOM 3370 C C . ASP A 1 439 ? -1.691 -26.328 -39.594 1 97.31 439 ASP A C 1
ATOM 3372 O O . ASP A 1 439 ? -2.529 -25.625 -39.031 1 97.31 439 ASP A O 1
ATOM 3376 N N . GLY A 1 440 ? -1 -25.938 -40.625 1 97.31 440 GLY A N 1
ATOM 3377 C CA . GLY A 1 440 ? -1.216 -24.625 -41.219 1 97.31 440 GLY A CA 1
ATOM 3378 C C . GLY A 1 440 ? -0.439 -23.516 -40.5 1 97.31 440 GLY A C 1
ATOM 3379 O O . GLY A 1 440 ? -0.505 -22.359 -40.906 1 97.31 440 GLY A O 1
ATOM 3380 N N . HIS A 1 441 ? 0.265 -23.844 -39.531 1 97.94 441 HIS A N 1
ATOM 3381 C CA . HIS A 1 441 ? 1.028 -22.859 -38.781 1 97.94 441 HIS A CA 1
ATOM 3382 C C . HIS A 1 441 ? 2.527 -23.062 -38.969 1 97.94 441 HIS A C 1
ATOM 3384 O O . HIS A 1 441 ? 3.008 -24.188 -39.062 1 97.94 441 HIS A O 1
ATOM 3390 N N . ALA A 1 442 ? 3.227 -21.938 -39.031 1 98.56 442 ALA A N 1
ATOM 3391 C CA . ALA A 1 442 ? 4.688 -21.953 -39.062 1 98.56 442 ALA A CA 1
ATOM 3392 C C . ALA A 1 442 ? 5.27 -21.281 -37.844 1 98.56 442 ALA A C 1
ATOM 3394 O O . ALA A 1 442 ? 4.746 -20.266 -37.375 1 98.56 442 ALA A O 1
ATOM 3395 N N . PHE A 1 443 ? 6.367 -21.859 -37.375 1 98.62 443 PHE A N 1
ATOM 3396 C CA . PHE A 1 443 ? 7.016 -21.359 -36.156 1 98.62 443 PHE A CA 1
ATOM 3397 C C . PHE A 1 443 ? 7.461 -19.922 -36.344 1 98.62 443 PHE A C 1
ATOM 3399 O O . PHE A 1 443 ? 8.242 -19.609 -37.25 1 98.62 443 PHE A O 1
ATOM 3406 N N . TYR A 1 444 ? 6.984 -18.969 -35.469 1 98.69 444 TYR A N 1
ATOM 3407 C CA . TYR A 1 444 ? 7.219 -17.547 -35.625 1 98.69 444 TYR A CA 1
ATOM 3408 C C . TYR A 1 444 ? 7.98 -16.984 -34.438 1 98.69 444 TYR A C 1
ATOM 3410 O O . TYR A 1 444 ? 8.891 -16.172 -34.594 1 98.69 444 TYR A O 1
ATOM 3418 N N . GLY A 1 445 ? 7.574 -17.391 -33.25 1 98.75 445 GLY A N 1
ATOM 3419 C CA . GLY A 1 445 ? 8.172 -16.969 -31.984 1 98.75 445 GLY A CA 1
ATOM 3420 C C . GLY A 1 445 ? 7.711 -17.797 -30.797 1 98.75 445 GLY A C 1
ATOM 3421 O O . GLY A 1 445 ? 6.961 -18.75 -30.953 1 98.75 445 GLY A O 1
ATOM 3422 N N . TYR A 1 446 ? 8.242 -17.438 -29.609 1 98.81 446 TYR A N 1
ATOM 3423 C CA . TYR A 1 446 ? 7.855 -18.219 -28.453 1 98.81 446 TYR A CA 1
ATOM 3424 C C . TYR A 1 446 ? 8.156 -17.453 -27.156 1 98.81 446 TYR A C 1
ATOM 3426 O O . TYR A 1 446 ? 9.008 -16.562 -27.141 1 98.81 446 TYR A O 1
ATOM 3434 N N . LEU A 1 447 ? 7.375 -17.688 -26.156 1 98.75 447 LEU A N 1
ATOM 3435 C CA . LEU A 1 447 ? 7.703 -17.344 -24.781 1 98.75 447 LEU A CA 1
ATOM 3436 C C . LEU A 1 447 ? 8.492 -18.453 -24.094 1 98.75 447 LEU A C 1
ATOM 3438 O O . LEU A 1 447 ? 7.961 -19.547 -23.875 1 98.75 447 LEU A O 1
ATOM 3442 N N . PRO A 1 448 ? 9.664 -18.266 -23.672 1 98.06 448 PRO A N 1
ATOM 3443 C CA . PRO A 1 448 ? 10.492 -19.344 -23.141 1 98.06 448 PRO A CA 1
ATOM 3444 C C . PRO A 1 448 ? 10.195 -19.656 -21.672 1 98.06 448 PRO A C 1
ATOM 3446 O O . PRO A 1 448 ? 10.57 -20.719 -21.172 1 98.06 448 PRO A O 1
ATOM 3449 N N . GLY A 1 449 ? 9.633 -18.766 -21 1 96.5 449 GLY A N 1
ATOM 3450 C CA . GLY A 1 449 ? 9.414 -18.906 -19.562 1 96.5 449 GLY A CA 1
ATOM 3451 C C . GLY A 1 449 ? 8.102 -18.312 -19.094 1 96.5 449 GLY A C 1
ATOM 3452 O O . GLY A 1 449 ? 8.062 -17.625 -18.062 1 96.5 449 GLY A O 1
ATOM 3453 N N . GLY A 1 450 ? 7.055 -18.516 -19.828 1 95.38 450 GLY A N 1
ATOM 3454 C CA . GLY A 1 450 ? 5.758 -17.984 -19.453 1 95.38 450 GLY A CA 1
ATOM 3455 C C . GLY A 1 450 ? 5.633 -16.484 -19.688 1 95.38 450 GLY A C 1
ATOM 3456 O O . GLY A 1 450 ? 6.363 -15.914 -20.5 1 95.38 450 GLY A O 1
ATOM 3457 N N . ALA A 1 451 ? 4.695 -15.883 -19 1 94.81 451 ALA A N 1
ATOM 3458 C CA . ALA A 1 451 ? 4.371 -14.477 -19.188 1 94.81 451 ALA A CA 1
ATOM 3459 C C . ALA A 1 451 ? 5.566 -13.586 -18.859 1 94.81 451 ALA A C 1
ATOM 3461 O O . ALA A 1 451 ? 5.816 -12.586 -19.547 1 94.81 451 ALA A O 1
ATOM 3462 N N . SER A 1 452 ? 6.312 -13.906 -17.859 1 95.06 452 SER A N 1
ATOM 3463 C CA . SER A 1 452 ? 7.398 -13.062 -17.375 1 95.06 452 SER A CA 1
ATOM 3464 C C . SER A 1 452 ? 8.695 -13.336 -18.141 1 95.06 452 SER A C 1
ATOM 3466 O O . SER A 1 452 ? 9.641 -12.547 -18.062 1 95.06 452 SER A O 1
ATOM 3468 N N . GLY A 1 453 ? 8.742 -14.406 -18.891 1 96.5 453 GLY A N 1
ATOM 3469 C CA . GLY A 1 453 ? 10 -14.883 -19.453 1 96.5 453 GLY A CA 1
ATOM 3470 C C . GLY A 1 453 ? 10.422 -14.125 -20.703 1 96.5 453 GLY A C 1
ATOM 3471 O O . GLY A 1 453 ? 11.547 -14.281 -21.172 1 96.5 453 GLY A O 1
ATOM 3472 N N . GLY A 1 454 ? 9.523 -13.289 -21.281 1 97.69 454 GLY A N 1
ATOM 3473 C CA . GLY A 1 454 ? 9.828 -12.555 -22.5 1 97.69 454 GLY A CA 1
ATOM 3474 C C . GLY A 1 454 ? 9.328 -13.242 -23.75 1 97.69 454 GLY A C 1
ATOM 3475 O O . GLY A 1 454 ? 8.547 -14.203 -23.672 1 97.69 454 GLY A O 1
ATOM 3476 N N . ILE A 1 455 ? 9.703 -12.664 -24.938 1 98.75 455 ILE A N 1
ATOM 3477 C CA . ILE A 1 455 ? 9.32 -13.195 -26.25 1 98.75 455 ILE A CA 1
ATOM 3478 C C . ILE A 1 455 ? 10.539 -13.234 -27.172 1 98.75 455 ILE A C 1
ATOM 3480 O O . ILE A 1 455 ? 11.227 -12.227 -27.344 1 98.75 455 ILE A O 1
ATOM 3484 N N . LEU A 1 456 ? 10.781 -14.367 -27.719 1 98.81 456 LEU A N 1
ATOM 3485 C CA . LEU A 1 456 ? 11.891 -14.523 -28.656 1 98.81 456 LEU A CA 1
ATOM 3486 C C . LEU A 1 456 ? 11.391 -14.961 -30.031 1 98.81 456 LEU A C 1
ATOM 3488 O O . LEU A 1 456 ? 10.391 -15.672 -30.141 1 98.81 456 LEU A O 1
ATOM 3492 N N . PRO A 1 457 ? 12.055 -14.555 -31.078 1 98.75 457 PRO A N 1
ATOM 3493 C CA . PRO A 1 457 ? 11.672 -14.961 -32.438 1 98.75 457 PRO A CA 1
ATOM 3494 C C . PRO A 1 457 ? 12.141 -16.375 -32.781 1 98.75 457 PRO A C 1
ATOM 3496 O O . PRO A 1 457 ? 13.016 -16.922 -32.125 1 98.75 457 PRO A O 1
ATOM 3499 N N . ALA A 1 458 ? 11.578 -16.938 -33.812 1 98.56 458 ALA A N 1
ATOM 3500 C CA . ALA A 1 458 ? 11.914 -18.281 -34.312 1 98.56 458 ALA A CA 1
ATOM 3501 C C . ALA A 1 458 ? 13.398 -18.375 -34.656 1 98.56 458 ALA A C 1
ATOM 3503 O O . ALA A 1 458 ? 14.008 -19.438 -34.5 1 98.56 458 ALA A O 1
ATOM 3504 N N . SER A 1 459 ? 13.984 -17.297 -35.094 1 98.38 459 SER A N 1
ATOM 3505 C CA . SER A 1 459 ? 15.398 -17.281 -35.469 1 98.38 459 SER A CA 1
ATOM 3506 C C . SER A 1 459 ? 16.281 -17.578 -34.281 1 98.38 459 SER A C 1
ATOM 3508 O O . SER A 1 459 ? 17.453 -17.969 -34.438 1 98.38 459 SER A O 1
ATOM 3510 N N . MET A 1 460 ? 15.742 -17.453 -33.094 1 98.38 460 MET A N 1
ATOM 3511 C CA . MET A 1 460 ? 16.469 -17.719 -31.875 1 98.38 460 MET A CA 1
ATOM 3512 C C . MET A 1 460 ? 15.961 -19 -31.219 1 98.38 460 MET A C 1
ATOM 3514 O O . MET A 1 460 ? 15.914 -19.094 -29.984 1 98.38 460 MET A O 1
ATOM 3518 N N . GLY A 1 461 ? 15.547 -19.906 -32 1 98.38 461 GLY A N 1
ATOM 3519 C CA . GLY A 1 461 ? 14.938 -21.141 -31.516 1 98.38 461 GLY A CA 1
ATOM 3520 C C . GLY A 1 461 ? 15.953 -22.203 -31.141 1 98.38 461 GLY A C 1
ATOM 3521 O O . GLY A 1 461 ? 15.586 -23.281 -30.688 1 98.38 461 GLY A O 1
ATOM 3522 N N . ASN A 1 462 ? 17.219 -21.906 -31.25 1 98.12 462 ASN A N 1
ATOM 3523 C CA . ASN A 1 462 ? 18.25 -22.891 -30.953 1 98.12 462 ASN A CA 1
ATOM 3524 C C . ASN A 1 462 ? 18.969 -22.562 -29.641 1 98.12 462 ASN A C 1
ATOM 3526 O O . ASN A 1 462 ? 19.969 -23.203 -29.312 1 98.12 462 ASN A O 1
ATOM 3530 N N . ILE A 1 463 ? 18.469 -21.609 -28.891 1 98.12 463 ILE A N 1
ATOM 3531 C CA . ILE A 1 463 ? 19.016 -21.281 -27.578 1 98.12 463 ILE A CA 1
ATOM 3532 C C . ILE A 1 463 ? 18.609 -22.344 -26.562 1 98.12 463 ILE A C 1
ATOM 3534 O O . ILE A 1 463 ? 17.422 -22.703 -26.469 1 98.12 463 ILE A O 1
ATOM 3538 N N . PRO A 1 464 ? 19.578 -22.906 -25.828 1 98.19 464 PRO A N 1
ATOM 3539 C CA . PRO A 1 464 ? 19.188 -23.875 -24.797 1 98.19 464 PRO A CA 1
ATOM 3540 C C . PRO A 1 464 ? 18.203 -23.312 -23.781 1 98.19 464 PRO A C 1
ATOM 3542 O O . PRO A 1 464 ? 18.344 -22.156 -23.344 1 98.19 464 PRO A O 1
ATOM 3545 N N . LEU A 1 465 ? 17.172 -24.078 -23.484 1 98.31 465 LEU A N 1
ATOM 3546 C CA . LEU A 1 465 ? 16.172 -23.688 -22.484 1 98.31 465 LEU A CA 1
ATOM 3547 C C . LEU A 1 465 ? 16.578 -24.156 -21.094 1 98.31 465 LEU A C 1
ATOM 3549 O O . LEU A 1 465 ? 16.359 -25.312 -20.734 1 98.31 465 LEU A O 1
ATOM 3553 N N . ASP A 1 466 ? 17.109 -23.297 -20.312 1 97 466 ASP A N 1
ATOM 3554 C CA . ASP A 1 466 ? 17.5 -23.594 -18.938 1 97 466 ASP A CA 1
ATOM 3555 C C . ASP A 1 466 ? 17.766 -22.297 -18.156 1 97 466 ASP A C 1
ATOM 3557 O O . ASP A 1 466 ? 17.672 -21.203 -18.703 1 97 466 ASP A O 1
ATOM 3561 N N . PHE A 1 467 ? 18.031 -22.5 -16.844 1 95.25 467 PHE A N 1
ATOM 3562 C CA . PHE A 1 467 ? 18.453 -21.375 -16.031 1 95.25 467 PHE A CA 1
ATOM 3563 C C . PHE A 1 467 ? 19.734 -20.766 -16.562 1 95.25 467 PHE A C 1
ATOM 3565 O O . PHE A 1 467 ? 20.641 -21.484 -17 1 95.25 467 PHE A O 1
ATOM 3572 N N . ASP A 1 468 ? 19.844 -19.422 -16.641 1 92.69 468 ASP A N 1
ATOM 3573 C CA . ASP A 1 468 ? 21.031 -18.609 -16.906 1 92.69 468 ASP A CA 1
ATOM 3574 C C . ASP A 1 468 ? 21.391 -18.625 -18.391 1 92.69 468 ASP A C 1
ATOM 3576 O O . ASP A 1 468 ? 22.422 -18.078 -18.781 1 92.69 468 ASP A O 1
ATOM 3580 N N . THR A 1 469 ? 20.609 -19.234 -19.234 1 96.25 469 THR A N 1
ATOM 3581 C CA . THR A 1 469 ? 20.938 -19.297 -20.641 1 96.25 469 THR A CA 1
ATOM 3582 C C . THR A 1 469 ? 20.188 -18.219 -21.422 1 96.25 469 THR A C 1
ATOM 3584 O O . THR A 1 469 ? 20.609 -17.844 -22.531 1 96.25 469 THR A O 1
ATOM 3587 N N . LEU A 1 470 ? 19.203 -17.688 -20.906 1 97.44 470 LEU A N 1
ATOM 3588 C CA . LEU A 1 470 ? 18.312 -16.812 -21.656 1 97.44 470 LEU A CA 1
ATOM 3589 C C . LEU A 1 470 ? 18.484 -15.359 -21.25 1 97.44 470 LEU A C 1
ATOM 3591 O O . LEU A 1 470 ? 18.047 -14.453 -21.953 1 97.44 470 LEU A O 1
ATOM 3595 N N . GLN A 1 471 ? 19.172 -15.062 -20.109 1 93.56 471 GLN A N 1
ATOM 3596 C CA . GLN A 1 471 ? 19.328 -13.734 -19.516 1 93.56 471 GLN A CA 1
ATOM 3597 C C . GLN A 1 471 ? 20 -12.773 -20.5 1 93.56 471 GLN A C 1
ATOM 3599 O O . GLN A 1 471 ? 19.594 -11.617 -20.609 1 93.56 471 GLN A O 1
ATOM 3604 N N . PRO A 1 472 ? 20.984 -13.227 -21.297 1 94.88 472 PRO A N 1
ATOM 3605 C CA . PRO A 1 472 ? 21.625 -12.312 -22.234 1 94.88 472 PRO A CA 1
ATOM 3606 C C . PRO A 1 472 ? 20.656 -11.773 -23.281 1 94.88 472 PRO A C 1
ATOM 3608 O O . PRO A 1 472 ? 20.922 -10.766 -23.938 1 94.88 472 PRO A O 1
ATOM 3611 N N . TYR A 1 473 ? 19.594 -12.453 -23.391 1 96.69 473 TYR A N 1
ATOM 3612 C CA . TYR A 1 473 ? 18.641 -12.086 -24.422 1 96.69 473 TYR A CA 1
ATOM 3613 C C . TYR A 1 473 ? 17.422 -11.383 -23.828 1 96.69 473 TYR A C 1
ATOM 3615 O O . TYR A 1 473 ? 16.406 -11.211 -24.484 1 96.69 473 TYR A O 1
ATOM 3623 N N . GLY A 1 474 ? 17.469 -11.031 -22.547 1 94.69 474 GLY A N 1
ATOM 3624 C CA . GLY A 1 474 ? 16.391 -10.328 -21.875 1 94.69 474 GLY A CA 1
ATOM 3625 C C . GLY A 1 474 ? 15.25 -11.234 -21.469 1 94.69 474 GLY A C 1
ATOM 3626 O O . GLY A 1 474 ? 14.125 -10.766 -21.266 1 94.69 474 GLY A O 1
ATOM 3627 N N . CYS A 1 475 ? 15.555 -12.547 -21.391 1 97.06 475 CYS A N 1
ATOM 3628 C CA . CYS A 1 475 ? 14.539 -13.547 -21.078 1 97.06 475 CYS A CA 1
ATOM 3629 C C . CYS A 1 475 ? 14.992 -14.453 -19.938 1 97.06 475 CYS A C 1
ATOM 3631 O O . CYS A 1 475 ? 16.094 -14.289 -19.406 1 97.06 475 CYS A O 1
ATOM 3633 N N . PHE A 1 476 ? 14.086 -15.297 -19.469 1 95.44 476 PHE A N 1
ATOM 3634 C CA . PHE A 1 476 ? 14.453 -16.359 -18.531 1 95.44 476 PHE A CA 1
ATOM 3635 C C . PHE A 1 476 ? 13.469 -17.516 -18.609 1 95.44 476 PHE A C 1
ATOM 3637 O O . PHE A 1 476 ? 12.367 -17.375 -19.141 1 95.44 476 PHE A O 1
ATOM 3644 N N . ILE A 1 477 ? 13.852 -18.609 -18.094 1 96.38 477 ILE A N 1
ATOM 3645 C CA . ILE A 1 477 ? 13.125 -19.859 -18.297 1 96.38 477 ILE A CA 1
ATOM 3646 C C . ILE A 1 477 ? 11.992 -19.969 -17.266 1 96.38 477 ILE A C 1
ATOM 3648 O O . ILE A 1 477 ? 10.969 -20.594 -17.531 1 96.38 477 ILE A O 1
ATOM 3652 N N . GLY A 1 478 ? 12.133 -19.344 -16.047 1 94.44 478 GLY A N 1
ATOM 3653 C CA . GLY A 1 478 ? 11.133 -19.422 -14.992 1 94.44 478 GLY A CA 1
ATOM 3654 C C . GLY A 1 478 ? 10.711 -20.859 -14.68 1 94.44 478 GLY A C 1
ATOM 3655 O O . GLY A 1 478 ? 11.562 -21.719 -14.43 1 94.44 478 GLY A O 1
ATOM 3656 N N . SER A 1 479 ? 9.406 -21.156 -14.742 1 95.12 479 SER A N 1
ATOM 3657 C CA . SER A 1 479 ? 8.859 -22.469 -14.445 1 95.12 479 SER A CA 1
ATOM 3658 C C . SER A 1 479 ? 8.867 -23.359 -15.68 1 95.12 479 SER A C 1
ATOM 3660 O O . SER A 1 479 ? 8.227 -24.422 -15.695 1 95.12 479 SER A O 1
ATOM 3662 N N . ALA A 1 480 ? 9.539 -22.953 -16.688 1 97.44 480 ALA A N 1
ATOM 3663 C CA . ALA A 1 480 ? 9.68 -23.703 -17.938 1 97.44 480 ALA A CA 1
ATOM 3664 C C . ALA A 1 480 ? 8.336 -23.812 -18.656 1 97.44 480 ALA A C 1
ATOM 3666 O O . ALA A 1 480 ? 8 -24.891 -19.188 1 97.44 480 ALA A O 1
ATOM 3667 N N . ALA A 1 481 ? 7.582 -22.766 -18.594 1 98 481 ALA A N 1
ATOM 3668 C CA . ALA A 1 481 ? 6.363 -22.641 -19.391 1 98 481 ALA A CA 1
ATOM 3669 C C . ALA A 1 481 ? 6.656 -22.062 -20.766 1 98 481 ALA A C 1
ATOM 3671 O O . ALA A 1 481 ? 7.094 -20.906 -20.875 1 98 481 ALA A O 1
ATOM 3672 N N . VAL A 1 482 ? 6.465 -22.859 -21.797 1 98.69 482 VAL A N 1
ATOM 3673 C CA . VAL A 1 482 ? 6.793 -22.438 -23.156 1 98.69 482 VAL A CA 1
ATOM 3674 C C . VAL A 1 482 ? 5.516 -22.281 -23.969 1 98.69 482 VAL A C 1
ATOM 3676 O O . VAL A 1 482 ? 4.73 -23.219 -24.094 1 98.69 482 VAL A O 1
ATOM 3679 N N . VAL A 1 483 ? 5.297 -21.094 -24.453 1 98.81 483 VAL A N 1
ATOM 3680 C CA . VAL A 1 483 ? 4.145 -20.844 -25.312 1 98.81 483 VAL A CA 1
ATOM 3681 C C . VAL A 1 483 ? 4.609 -20.578 -26.75 1 98.81 483 VAL A C 1
ATOM 3683 O O . VAL A 1 483 ? 5.387 -19.656 -26.984 1 98.81 483 VAL A O 1
ATOM 3686 N N . ILE A 1 484 ? 4.141 -21.344 -27.703 1 98.88 484 ILE A N 1
ATOM 3687 C CA . ILE A 1 484 ? 4.598 -21.297 -29.078 1 98.88 484 ILE A CA 1
ATOM 3688 C C . ILE A 1 484 ? 3.658 -20.406 -29.906 1 98.88 484 ILE A C 1
ATOM 3690 O O . ILE A 1 484 ? 2.441 -20.609 -29.875 1 98.88 484 ILE A O 1
ATOM 3694 N N . LEU A 1 485 ? 4.219 -19.469 -30.609 1 98.81 485 LEU A N 1
ATOM 3695 C CA . LEU A 1 485 ? 3.494 -18.594 -31.531 1 98.81 485 LEU A CA 1
ATOM 3696 C C . LEU A 1 485 ? 3.754 -18.984 -32.969 1 98.81 485 LEU A C 1
ATOM 3698 O O . LEU A 1 485 ? 4.816 -19.516 -33.281 1 98.81 485 LEU A O 1
ATOM 3702 N N . SER A 1 486 ? 2.852 -18.734 -33.812 1 98.62 486 SER A N 1
ATOM 3703 C CA . SER A 1 486 ? 2.98 -19.031 -35.219 1 98.62 486 SER A CA 1
ATOM 3704 C C . SER A 1 486 ? 2.891 -17.75 -36.062 1 98.62 486 SER A C 1
ATOM 3706 O O . SER A 1 486 ? 2.727 -16.656 -35.531 1 98.62 486 SER A O 1
ATOM 3708 N N . ASP A 1 487 ? 2.992 -17.953 -37.375 1 97.88 487 ASP A N 1
ATOM 3709 C CA . ASP A 1 487 ? 2.928 -16.859 -38.344 1 97.88 487 ASP A CA 1
ATOM 3710 C C . ASP A 1 487 ? 1.52 -16.266 -38.406 1 97.88 487 ASP A C 1
ATOM 3712 O O . ASP A 1 487 ? 1.304 -15.234 -39.031 1 97.88 487 ASP A O 1
ATOM 3716 N N . GLN A 1 488 ? 0.572 -16.844 -37.719 1 97.31 488 GLN A N 1
ATOM 3717 C CA . GLN A 1 488 ? -0.79 -16.328 -37.656 1 97.31 488 GLN A CA 1
ATOM 3718 C C . GLN A 1 488 ? -1.013 -15.461 -36.438 1 97.31 488 GLN A C 1
ATOM 3720 O O . GLN A 1 488 ? -2.092 -14.898 -36.25 1 97.31 488 GLN A O 1
ATOM 3725 N N . ASP A 1 489 ? 0.031 -15.375 -35.625 1 97.88 489 ASP A N 1
ATOM 3726 C CA . ASP A 1 489 ? -0.026 -14.594 -34.375 1 97.88 489 ASP A CA 1
ATOM 3727 C C . ASP A 1 489 ? 0.854 -13.352 -34.5 1 97.88 489 ASP A C 1
ATOM 3729 O O . ASP A 1 489 ? 1.476 -13.102 -35.531 1 97.88 489 ASP A O 1
ATOM 3733 N N . SER A 1 490 ? 0.791 -12.5 -33.438 1 97.19 490 SER A N 1
ATOM 3734 C CA . SER A 1 490 ? 1.61 -11.297 -33.406 1 97.19 490 SER A CA 1
ATOM 3735 C C . SER A 1 490 ? 2.266 -11.141 -32.031 1 97.19 490 SER A C 1
ATOM 3737 O O . SER A 1 490 ? 1.641 -11.414 -31 1 97.19 490 SER A O 1
ATOM 3739 N N . ALA A 1 491 ? 3.502 -10.75 -32.094 1 98.31 491 ALA A N 1
ATOM 3740 C CA . ALA A 1 491 ? 4.227 -10.531 -30.859 1 98.31 491 ALA A CA 1
ATOM 3741 C C . ALA A 1 491 ? 3.668 -9.328 -30.109 1 98.31 491 ALA A C 1
ATOM 3743 O O . ALA A 1 491 ? 3.646 -9.312 -28.875 1 98.31 491 ALA A O 1
ATOM 3744 N N . THR A 1 492 ? 3.205 -8.312 -30.828 1 98.31 492 THR A N 1
ATOM 3745 C CA . THR A 1 492 ? 2.631 -7.129 -30.203 1 98.31 492 THR A CA 1
ATOM 3746 C C . THR A 1 492 ? 1.347 -7.477 -29.453 1 98.31 492 THR A C 1
ATOM 3748 O O . THR A 1 492 ? 1.117 -6.988 -28.344 1 98.31 492 THR A O 1
ATOM 3751 N N . GLN A 1 493 ? 0.562 -8.312 -30.062 1 97.81 493 GLN A N 1
ATOM 3752 C CA . GLN A 1 493 ? -0.672 -8.719 -29.406 1 97.81 493 GLN A CA 1
ATOM 3753 C C . GLN A 1 493 ? -0.379 -9.57 -28.172 1 97.81 493 GLN A C 1
ATOM 3755 O O . GLN A 1 493 ? -1.072 -9.469 -27.156 1 97.81 493 GLN A O 1
ATOM 3760 N N . ALA A 1 494 ? 0.61 -10.438 -28.328 1 98.31 494 ALA A N 1
ATOM 3761 C CA . ALA A 1 494 ? 1.017 -11.234 -27.172 1 98.31 494 ALA A CA 1
ATOM 3762 C C . ALA A 1 494 ? 1.463 -10.344 -26.016 1 98.31 494 ALA A C 1
ATOM 3764 O O . ALA A 1 494 ? 1.07 -10.555 -24.875 1 98.31 494 ALA A O 1
ATOM 3765 N N . ALA A 1 495 ? 2.229 -9.352 -26.328 1 98.62 495 ALA A N 1
ATOM 3766 C CA . ALA A 1 495 ? 2.713 -8.414 -25.312 1 98.62 495 ALA A CA 1
ATOM 3767 C C . ALA A 1 495 ? 1.555 -7.676 -24.641 1 98.62 495 ALA A C 1
ATOM 3769 O O . ALA A 1 495 ? 1.573 -7.43 -23.438 1 98.62 495 ALA A O 1
ATOM 3770 N N . ARG A 1 496 ? 0.596 -7.27 -25.438 1 98.5 496 ARG A N 1
ATOM 3771 C CA . ARG A 1 496 ? -0.577 -6.59 -24.891 1 98.5 496 ARG A CA 1
ATOM 3772 C C . ARG A 1 496 ? -1.33 -7.488 -23.922 1 98.5 496 ARG A C 1
ATOM 3774 O O . ARG A 1 496 ? -1.741 -7.039 -22.844 1 98.5 496 ARG A O 1
ATOM 3781 N N . ASN A 1 497 ? -1.496 -8.734 -24.297 1 98.31 497 ASN A N 1
ATOM 3782 C CA . ASN A 1 497 ? -2.154 -9.695 -23.406 1 98.31 497 ASN A CA 1
ATOM 3783 C C . ASN A 1 497 ? -1.39 -9.875 -22.109 1 98.31 497 ASN A C 1
ATOM 3785 O O . ASN A 1 497 ? -1.986 -9.859 -21.031 1 98.31 497 ASN A O 1
ATOM 3789 N N . LEU A 1 498 ? -0.126 -10.008 -22.25 1 98.56 498 LEU A N 1
ATOM 3790 C CA . LEU A 1 498 ? 0.709 -10.266 -21.078 1 98.56 498 LEU A CA 1
ATOM 3791 C C . LEU A 1 498 ? 0.747 -9.055 -20.156 1 98.56 498 LEU A C 1
ATOM 3793 O O . LEU A 1 498 ? 0.715 -9.195 -18.938 1 98.56 498 LEU A O 1
ATOM 3797 N N . MET A 1 499 ? 0.82 -7.875 -20.703 1 98.56 499 MET A N 1
ATOM 3798 C CA . MET A 1 499 ? 0.825 -6.664 -19.875 1 98.56 499 MET A CA 1
ATOM 3799 C C . MET A 1 499 ? -0.522 -6.465 -19.188 1 98.56 499 MET A C 1
ATOM 3801 O O . MET A 1 499 ? -0.583 -5.977 -18.062 1 98.56 499 MET A O 1
ATOM 3805 N N . HIS A 1 500 ? -1.573 -6.797 -19.922 1 98.06 500 HIS A N 1
ATOM 3806 C CA . HIS A 1 500 ? -2.891 -6.793 -19.297 1 98.06 500 HIS A CA 1
ATOM 3807 C C . HIS A 1 500 ? -2.926 -7.711 -18.078 1 98.06 500 HIS A C 1
ATOM 3809 O O . HIS A 1 500 ? -3.475 -7.348 -17.047 1 98.06 500 HIS A O 1
ATOM 3815 N N . PHE A 1 501 ? -2.361 -8.82 -18.219 1 97.81 501 PHE A N 1
ATOM 3816 C CA . PHE A 1 501 ? -2.27 -9.781 -17.125 1 97.81 501 PHE A CA 1
ATOM 3817 C C . PHE A 1 501 ? -1.508 -9.188 -15.945 1 97.81 501 PHE A C 1
ATOM 3819 O O . PHE A 1 501 ? -1.967 -9.258 -14.805 1 97.81 501 PHE A O 1
ATOM 3826 N N . PHE A 1 502 ? -0.335 -8.578 -16.188 1 98.31 502 PHE A N 1
ATOM 3827 C CA . PHE A 1 502 ? 0.505 -8.039 -15.133 1 98.31 502 PHE A CA 1
ATOM 3828 C C . PHE A 1 502 ? -0.193 -6.883 -14.43 1 98.31 502 PHE A C 1
ATOM 3830 O O . PHE A 1 502 ? -0.112 -6.758 -13.203 1 98.31 502 PHE A O 1
ATOM 3837 N N . LYS A 1 503 ? -0.824 -6.035 -15.195 1 97.5 503 LYS A N 1
ATOM 3838 C CA . LYS A 1 503 ? -1.586 -4.949 -14.586 1 97.5 503 LYS A CA 1
ATOM 3839 C C . LYS A 1 503 ? -2.674 -5.488 -13.664 1 97.5 503 LYS A C 1
ATOM 3841 O O . LYS A 1 503 ? -2.824 -5.016 -12.531 1 97.5 503 LYS A O 1
ATOM 3846 N N . HIS A 1 504 ? -3.342 -6.465 -14.164 1 96.19 504 HIS A N 1
ATOM 3847 C CA . HIS A 1 504 ? -4.449 -7.051 -13.422 1 96.19 504 HIS A CA 1
ATOM 3848 C C . HIS A 1 504 ? -3.961 -7.73 -12.148 1 96.19 504 HIS A C 1
ATOM 3850 O O . HIS A 1 504 ? -4.617 -7.652 -11.109 1 96.19 504 HIS A O 1
ATOM 3856 N N . GLU A 1 505 ? -2.824 -8.391 -12.203 1 96.31 505 GLU A N 1
ATOM 3857 C CA . GLU A 1 505 ? -2.369 -9.258 -11.117 1 96.31 505 GLU A CA 1
ATOM 3858 C C . GLU A 1 505 ? -1.39 -8.531 -10.203 1 96.31 505 GLU A C 1
ATOM 3860 O O . GLU A 1 505 ? -0.882 -9.109 -9.242 1 96.31 505 GLU A O 1
ATOM 3865 N N . SER A 1 506 ? -1.095 -7.238 -10.531 1 95.62 506 SER A N 1
ATOM 3866 C CA . SER A 1 506 ? -0.292 -6.445 -9.609 1 95.62 506 SER A CA 1
ATOM 3867 C C . SER A 1 506 ? -0.966 -6.34 -8.242 1 95.62 506 SER A C 1
ATOM 3869 O O . SER A 1 506 ? -2.178 -6.125 -8.156 1 95.62 506 SER A O 1
ATOM 3871 N N . CYS A 1 507 ? -0.143 -6.531 -7.207 1 95.38 507 CYS A N 1
ATOM 3872 C CA . CYS A 1 507 ? -0.727 -6.449 -5.871 1 95.38 507 CYS A CA 1
ATOM 3873 C C . CYS A 1 507 ? -0.961 -5 -5.469 1 95.38 507 CYS A C 1
ATOM 3875 O O . CYS A 1 507 ? -1.686 -4.727 -4.508 1 95.38 507 CYS A O 1
ATOM 3877 N N . GLY A 1 508 ? -0.272 -4.109 -6.168 1 92.25 508 GLY A N 1
ATOM 3878 C CA . GLY A 1 508 ? -0.524 -2.691 -5.973 1 92.25 508 GLY A CA 1
ATOM 3879 C C . GLY A 1 508 ? 0.313 -2.084 -4.863 1 92.25 508 GLY A C 1
ATOM 3880 O O . GLY A 1 508 ? 0.221 -0.884 -4.594 1 92.25 508 GLY A O 1
ATOM 3881 N N . GLN A 1 509 ? 1.172 -2.816 -4.266 1 91.12 509 GLN A N 1
ATOM 3882 C CA . GLN A 1 509 ? 1.944 -2.352 -3.119 1 91.12 509 GLN A CA 1
ATOM 3883 C C . GLN A 1 509 ? 2.916 -1.245 -3.521 1 91.12 509 GLN A C 1
ATOM 3885 O O . GLN A 1 509 ? 2.984 -0.203 -2.865 1 91.12 509 GLN A O 1
ATOM 3890 N N . CYS A 1 510 ? 3.713 -1.449 -4.512 1 91.12 510 CYS A N 1
ATOM 3891 C CA . CYS A 1 510 ? 4.703 -0.458 -4.922 1 91.12 510 CYS A CA 1
ATOM 3892 C C . CYS A 1 510 ? 4.195 0.355 -6.109 1 91.12 510 CYS A C 1
ATOM 3894 O O . CYS A 1 510 ? 3.555 -0.186 -7.012 1 91.12 510 CYS A O 1
ATOM 3896 N N . THR A 1 511 ? 4.484 1.561 -6.141 1 88.5 511 THR A N 1
ATOM 3897 C CA . THR A 1 511 ? 3.986 2.496 -7.145 1 88.5 511 THR A CA 1
ATOM 3898 C C . THR A 1 511 ? 4.566 2.178 -8.516 1 88.5 511 THR A C 1
ATOM 3900 O O . THR A 1 511 ? 3.842 2.162 -9.516 1 88.5 511 THR A O 1
ATOM 3903 N N . PRO A 1 512 ? 5.895 1.92 -8.562 1 91.38 512 PRO A N 1
ATOM 3904 C CA . PRO A 1 512 ? 6.457 1.666 -9.891 1 91.38 512 PRO A CA 1
ATOM 3905 C C . PRO A 1 512 ? 5.758 0.523 -10.617 1 91.38 512 PRO A C 1
ATOM 3907 O O . PRO A 1 512 ? 5.504 0.619 -11.82 1 91.38 512 PRO A O 1
ATOM 3910 N N . CYS A 1 513 ? 5.414 -0.514 -9.938 1 95.81 513 CYS A N 1
ATOM 3911 C CA . CYS A 1 513 ? 4.75 -1.653 -10.562 1 95.81 513 CYS A CA 1
ATOM 3912 C C . CYS A 1 513 ? 3.295 -1.333 -10.867 1 95.81 513 CYS A C 1
ATOM 3914 O O . CYS A 1 513 ? 2.834 -1.539 -11.992 1 95.81 513 CYS A O 1
ATOM 3916 N N . ARG A 1 514 ? 2.557 -0.803 -9.891 1 93.88 514 ARG A N 1
ATOM 3917 C CA . ARG A 1 514 ? 1.13 -0.525 -10.023 1 93.88 514 ARG A CA 1
ATOM 3918 C C . ARG A 1 514 ? 0.868 0.483 -11.133 1 93.88 514 ARG A C 1
ATOM 3920 O O . ARG A 1 514 ? 0.066 0.227 -12.039 1 93.88 514 ARG A O 1
ATOM 3927 N N . THR A 1 515 ? 1.525 1.574 -11.148 1 92.06 515 THR A N 1
ATOM 3928 C CA . THR A 1 515 ? 1.335 2.619 -12.148 1 92.06 515 THR A CA 1
ATOM 3929 C C . THR A 1 515 ? 2.051 2.262 -13.445 1 92.06 515 THR A C 1
ATOM 3931 O O . THR A 1 515 ? 1.552 2.553 -14.539 1 92.06 515 THR A O 1
ATOM 3934 N N . GLY A 1 516 ? 3.234 1.654 -13.297 1 96.06 516 GLY A N 1
ATOM 3935 C CA . GLY A 1 516 ? 4.027 1.303 -14.469 1 96.06 516 GLY A CA 1
ATOM 3936 C C . GLY A 1 516 ? 3.316 0.343 -15.398 1 96.06 516 GLY A C 1
ATOM 3937 O O . GLY A 1 516 ? 3.316 0.54 -16.625 1 96.06 516 GLY A O 1
ATOM 3938 N N . THR A 1 517 ? 2.721 -0.685 -14.867 1 98.06 517 THR A N 1
ATOM 3939 C CA . THR A 1 517 ? 2.025 -1.656 -15.703 1 98.06 517 THR A CA 1
ATOM 3940 C C . THR A 1 517 ? 0.81 -1.021 -16.375 1 98.06 517 THR A C 1
ATOM 3942 O O . THR A 1 517 ? 0.545 -1.267 -17.547 1 98.06 517 THR A O 1
ATOM 3945 N N . ALA A 1 518 ? 0.103 -0.199 -15.664 1 96.62 518 ALA A N 1
ATOM 3946 C CA . ALA A 1 518 ? -1.071 0.471 -16.219 1 96.62 518 ALA A CA 1
ATOM 3947 C C . ALA A 1 518 ? -0.683 1.408 -17.359 1 96.62 518 ALA A C 1
ATOM 3949 O O . ALA A 1 518 ? -1.288 1.374 -18.422 1 96.62 518 ALA A O 1
ATOM 3950 N N . LYS A 1 519 ? 0.315 2.193 -17.156 1 96.94 519 LYS A N 1
ATOM 3951 C CA . LYS A 1 519 ? 0.75 3.15 -18.172 1 96.94 519 LYS A CA 1
ATOM 3952 C C . LYS A 1 519 ? 1.335 2.438 -19.375 1 96.94 519 LYS A C 1
ATOM 3954 O O . LYS A 1 519 ? 1.111 2.852 -20.516 1 96.94 519 LYS A O 1
ATOM 3959 N N . THR A 1 520 ? 2.117 1.444 -19.125 1 98.5 520 THR A N 1
ATOM 3960 C CA . THR A 1 520 ? 2.688 0.672 -20.234 1 98.5 520 THR A CA 1
ATOM 3961 C C . THR A 1 520 ? 1.587 0.086 -21.109 1 98.5 520 THR A C 1
ATOM 3963 O O . THR A 1 520 ? 1.661 0.157 -22.328 1 98.5 520 THR A O 1
ATOM 3966 N N . LEU A 1 521 ? 0.597 -0.512 -20.469 1 98.5 521 LEU A N 1
ATOM 3967 C CA . LEU A 1 521 ? -0.501 -1.092 -21.234 1 98.5 521 LEU A CA 1
ATOM 3968 C C . LEU A 1 521 ? -1.188 -0.032 -22.094 1 98.5 521 LEU A C 1
ATOM 3970 O O . LEU A 1 521 ? -1.507 -0.28 -23.266 1 98.5 521 LEU A O 1
ATOM 3974 N N . ASP A 1 522 ? -1.387 1.118 -21.547 1 97.56 522 ASP A N 1
ATOM 3975 C CA . ASP A 1 522 ? -2.014 2.211 -22.281 1 97.56 522 ASP A CA 1
ATOM 3976 C C . ASP A 1 522 ? -1.184 2.598 -23.5 1 97.56 522 ASP A C 1
ATOM 3978 O O . ASP A 1 522 ? -1.73 2.848 -24.578 1 97.56 522 ASP A O 1
ATOM 3982 N N . LEU A 1 523 ? 0.08 2.645 -23.328 1 97.88 523 LEU A N 1
ATOM 3983 C CA . LEU A 1 523 ? 0.982 3.049 -24.406 1 97.88 523 LEU A CA 1
ATOM 3984 C C . LEU A 1 523 ? 1.005 2.008 -25.516 1 97.88 523 LEU A C 1
ATOM 3986 O O . LEU A 1 523 ? 1.013 2.357 -26.703 1 97.88 523 LEU A O 1
ATOM 3990 N N . ILE A 1 524 ? 0.942 0.75 -25.172 1 98.38 524 ILE A N 1
ATOM 3991 C CA . ILE A 1 524 ? 1.144 -0.273 -26.188 1 98.38 524 ILE A CA 1
ATOM 3992 C C . ILE A 1 524 ? -0.196 -0.636 -26.828 1 98.38 524 ILE A C 1
ATOM 3994 O O . ILE A 1 524 ? -0.241 -1.379 -27.812 1 98.38 524 ILE A O 1
ATOM 3998 N N . ARG A 1 525 ? -1.275 -0.182 -26.281 1 97.19 525 ARG A N 1
ATOM 3999 C CA . ARG A 1 525 ? -2.578 -0.334 -26.922 1 97.19 525 ARG A CA 1
ATOM 4000 C C . ARG A 1 525 ? -2.717 0.612 -28.109 1 97.19 525 ARG A C 1
ATOM 4002 O O . ARG A 1 525 ? -3.58 0.417 -28.969 1 97.19 525 ARG A O 1
ATOM 4009 N N . GLN A 1 526 ? -1.819 1.581 -28.156 1 96.12 526 GLN A N 1
ATOM 4010 C CA . GLN A 1 526 ? -1.817 2.498 -29.297 1 96.12 526 GLN A CA 1
ATOM 4011 C C . GLN A 1 526 ? -1.19 1.848 -30.516 1 96.12 526 GLN A C 1
ATOM 4013 O O . GLN A 1 526 ? -0.377 0.93 -30.391 1 96.12 526 GLN A O 1
ATOM 4018 N N . PRO A 1 527 ? -1.622 2.387 -31.703 1 94.19 527 PRO A N 1
ATOM 4019 C CA . PRO A 1 527 ? -1.01 1.847 -32.906 1 94.19 527 PRO A CA 1
ATOM 4020 C C . PRO A 1 527 ? 0.491 2.119 -33 1 94.19 527 PRO A C 1
ATOM 4022 O O . PRO A 1 527 ? 1.259 1.254 -33.438 1 94.19 527 PRO A O 1
ATOM 4025 N N . LYS A 1 528 ? 0.834 3.344 -32.531 1 96.44 528 LYS A N 1
ATOM 4026 C CA . LYS A 1 528 ? 2.25 3.697 -32.469 1 96.44 528 LYS A CA 1
ATOM 4027 C C . LYS A 1 528 ? 2.752 3.725 -31.031 1 96.44 528 LYS A C 1
ATOM 4029 O O . LYS A 1 528 ? 2.211 4.449 -30.188 1 96.44 528 LYS A O 1
ATOM 4034 N N . TRP A 1 529 ? 3.82 2.908 -30.859 1 97.75 529 TRP A N 1
ATOM 4035 C CA . TRP A 1 529 ? 4.367 2.814 -29.5 1 97.75 529 TRP A CA 1
ATOM 4036 C C . TRP A 1 529 ? 5.297 3.988 -29.219 1 97.75 529 TRP A C 1
ATOM 4038 O O . TRP A 1 529 ? 6.141 4.344 -30.047 1 97.75 529 TRP A O 1
ATOM 4048 N N . ASP A 1 530 ? 5.172 4.656 -28.062 1 96.69 530 ASP A N 1
ATOM 4049 C CA . ASP A 1 530 ? 6.094 5.676 -27.578 1 96.69 530 ASP A CA 1
ATOM 4050 C C . ASP A 1 530 ? 7.332 5.039 -26.953 1 96.69 530 ASP A C 1
ATOM 4052 O O . ASP A 1 530 ? 7.395 4.859 -25.734 1 96.69 530 ASP A O 1
ATOM 4056 N N . LEU A 1 531 ? 8.336 4.805 -27.812 1 96.5 531 LEU A N 1
ATOM 4057 C CA . LEU A 1 531 ? 9.484 3.99 -27.422 1 96.5 531 LEU A CA 1
ATOM 4058 C C . LEU A 1 531 ? 10.25 4.648 -26.281 1 96.5 531 LEU A C 1
ATOM 4060 O O . LEU A 1 531 ? 10.633 3.977 -25.312 1 96.5 531 LEU A O 1
ATOM 4064 N N . PRO A 1 532 ? 10.453 6.004 -26.266 1 92.25 532 PRO A N 1
ATOM 4065 C CA . PRO A 1 532 ? 11.156 6.621 -25.141 1 92.25 532 PRO A CA 1
ATOM 4066 C C . PRO A 1 532 ? 10.398 6.469 -23.828 1 92.25 532 PRO A C 1
ATOM 4068 O O . PRO A 1 532 ? 11.008 6.176 -22.781 1 92.25 532 PRO A O 1
ATOM 4071 N N . ALA A 1 533 ? 9.125 6.609 -23.859 1 94.06 533 ALA A N 1
ATOM 4072 C CA . ALA A 1 533 ? 8.312 6.477 -22.656 1 94.06 533 ALA A CA 1
ATOM 4073 C C . ALA A 1 533 ? 8.344 5.043 -22.125 1 94.06 533 ALA A C 1
ATOM 4075 O O . ALA A 1 533 ? 8.391 4.824 -20.922 1 94.06 533 ALA A O 1
ATOM 4076 N N . LEU A 1 534 ? 8.289 4.16 -23.062 1 97.19 534 LEU A N 1
ATOM 4077 C CA . LEU A 1 534 ? 8.32 2.754 -22.688 1 97.19 534 LEU A CA 1
ATOM 4078 C C . LEU A 1 534 ? 9.664 2.387 -22.062 1 97.19 534 LEU A C 1
ATOM 4080 O O . LEU A 1 534 ? 9.719 1.582 -21.125 1 97.19 534 LEU A O 1
ATOM 4084 N N . ASP A 1 535 ? 10.703 2.963 -22.562 1 94.69 535 ASP A N 1
ATOM 4085 C CA . ASP A 1 535 ? 12.039 2.725 -22.016 1 94.69 535 ASP A CA 1
ATOM 4086 C C . ASP A 1 535 ? 12.133 3.246 -20.578 1 94.69 535 ASP A C 1
ATOM 4088 O O . ASP A 1 535 ? 12.695 2.58 -19.703 1 94.69 535 ASP A O 1
ATOM 4092 N N . ASP A 1 536 ? 11.562 4.371 -20.375 1 90.38 536 ASP A N 1
ATOM 4093 C CA . ASP A 1 536 ? 11.555 4.969 -19.047 1 90.38 536 ASP A CA 1
ATOM 4094 C C . ASP A 1 536 ? 10.773 4.105 -18.062 1 90.38 536 ASP A C 1
ATOM 4096 O O . ASP A 1 536 ? 11.227 3.861 -16.938 1 90.38 536 ASP A O 1
ATOM 4100 N N . LEU A 1 537 ? 9.664 3.717 -18.469 1 94.38 537 LEU A N 1
ATOM 4101 C CA . LEU A 1 537 ? 8.805 2.898 -17.609 1 94.38 537 LEU A CA 1
ATOM 4102 C C . LEU A 1 537 ? 9.469 1.563 -17.297 1 94.38 537 LEU A C 1
ATOM 4104 O O . LEU A 1 537 ? 9.406 1.091 -16.156 1 94.38 537 LEU A O 1
ATOM 4108 N N . SER A 1 538 ? 10.102 0.972 -18.281 1 96 538 SER A N 1
ATOM 4109 C CA . SER A 1 538 ? 10.805 -0.292 -18.094 1 96 538 SER A CA 1
ATOM 4110 C C . SER A 1 538 ? 11.906 -0.162 -17.062 1 96 538 SER A C 1
ATOM 4112 O O . SER A 1 538 ? 12.016 -0.989 -16.141 1 96 538 SER A O 1
ATOM 4114 N N . ALA A 1 539 ? 12.641 0.836 -17.141 1 91.25 539 ALA A N 1
ATOM 4115 C CA . ALA A 1 539 ? 13.766 1.053 -16.234 1 91.25 539 ALA A CA 1
ATOM 4116 C C . ALA A 1 539 ? 13.289 1.237 -14.797 1 91.25 539 ALA A C 1
ATOM 4118 O O . ALA A 1 539 ? 13.859 0.658 -13.867 1 91.25 539 ALA A O 1
ATOM 4119 N N . VAL A 1 540 ? 12.273 2.023 -14.633 1 89.56 540 VAL A N 1
ATOM 4120 C CA . VAL A 1 540 ? 11.766 2.314 -13.297 1 89.56 540 VAL A CA 1
ATOM 4121 C C . VAL A 1 540 ? 11.195 1.043 -12.664 1 89.56 540 VAL A C 1
ATOM 4123 O O . VAL A 1 540 ? 11.445 0.76 -11.492 1 89.56 540 VAL A O 1
ATOM 4126 N N . MET A 1 541 ? 10.461 0.3 -13.383 1 94.19 541 MET A N 1
ATOM 4127 C CA . MET A 1 541 ? 9.867 -0.929 -12.867 1 94.19 541 MET A CA 1
ATOM 4128 C C . MET A 1 541 ? 10.945 -1.934 -12.477 1 94.19 541 MET A C 1
ATOM 4130 O O . MET A 1 541 ? 10.875 -2.549 -11.414 1 94.19 541 MET A O 1
ATOM 4134 N N . ARG A 1 542 ? 11.961 -2.08 -13.273 1 92.62 542 ARG A N 1
ATOM 4135 C CA . ARG A 1 542 ? 13.031 -3.033 -13.008 1 92.62 542 ARG A CA 1
ATOM 4136 C C . ARG A 1 542 ? 13.844 -2.621 -11.789 1 92.62 542 ARG A C 1
ATOM 4138 O O . ARG A 1 542 ? 14.211 -3.465 -10.969 1 92.62 542 ARG A O 1
ATOM 4145 N N . ASP A 1 543 ? 13.992 -1.372 -11.617 1 86.12 543 ASP A N 1
ATOM 4146 C CA . ASP A 1 543 ? 14.922 -0.874 -10.609 1 86.12 543 ASP A CA 1
ATOM 4147 C C . ASP A 1 543 ? 14.234 -0.714 -9.258 1 86.12 543 ASP A C 1
ATOM 4149 O O . ASP A 1 543 ? 14.883 -0.823 -8.211 1 86.12 543 ASP A O 1
ATOM 4153 N N . ALA A 1 544 ? 12.961 -0.508 -9.328 1 88.88 544 ALA A N 1
ATOM 4154 C CA . ALA A 1 544 ? 12.391 0.026 -8.094 1 88.88 544 ALA A CA 1
ATOM 4155 C C . ALA A 1 544 ? 11.203 -0.816 -7.629 1 88.88 544 ALA A C 1
ATOM 4157 O O . ALA A 1 544 ? 10.594 -0.523 -6.598 1 88.88 544 ALA A O 1
ATOM 4158 N N . SER A 1 545 ? 10.852 -1.863 -8.312 1 93.19 545 SER A N 1
ATOM 4159 C CA . SER A 1 545 ? 9.773 -2.734 -7.84 1 93.19 545 SER A CA 1
ATOM 4160 C C . SER A 1 545 ? 10.258 -3.652 -6.723 1 93.19 545 SER A C 1
ATOM 4162 O O . SER A 1 545 ? 11.43 -4.035 -6.688 1 93.19 545 SER A O 1
ATOM 4164 N N . ILE A 1 546 ? 9.328 -4.031 -5.863 1 91.5 546 ILE A N 1
ATOM 4165 C CA . ILE A 1 546 ? 9.641 -4.832 -4.68 1 91.5 546 ILE A CA 1
ATOM 4166 C C . ILE A 1 546 ? 9.891 -6.281 -5.09 1 91.5 546 ILE A C 1
ATOM 4168 O O . ILE A 1 546 ? 10.789 -6.938 -4.555 1 91.5 546 ILE A O 1
ATOM 4172 N N . CYS A 1 547 ? 9.117 -6.73 -6.016 1 93.62 547 CYS A N 1
ATOM 4173 C CA . CYS A 1 547 ? 9.156 -8.156 -6.309 1 93.62 547 CYS A CA 1
ATOM 4174 C C . CYS A 1 547 ? 9.375 -8.406 -7.797 1 93.62 547 CYS A C 1
ATOM 4176 O O . CYS A 1 547 ? 9.477 -7.457 -8.578 1 93.62 547 CYS A O 1
ATOM 4178 N N . GLY A 1 548 ? 9.469 -9.68 -8.102 1 93.69 548 GLY A N 1
ATOM 4179 C CA . GLY A 1 548 ? 9.797 -10.094 -9.453 1 93.69 548 GLY A CA 1
ATOM 4180 C C . GLY A 1 548 ? 8.734 -9.727 -10.469 1 93.69 548 GLY A C 1
ATOM 4181 O O . GLY A 1 548 ? 9.039 -9.492 -11.641 1 93.69 548 GLY A O 1
ATOM 4182 N N . LEU A 1 549 ? 7.449 -9.625 -10.078 1 95.88 549 LEU A N 1
ATOM 4183 C CA . LEU A 1 549 ? 6.406 -9.273 -11.031 1 95.88 549 LEU A CA 1
ATOM 4184 C C . LEU A 1 549 ? 6.699 -7.93 -11.688 1 95.88 549 LEU A C 1
ATOM 4186 O O . LEU A 1 549 ? 6.781 -7.832 -12.914 1 95.88 549 LEU A O 1
ATOM 4190 N N . GLY A 1 550 ? 6.887 -6.945 -10.852 1 95.81 550 GLY A N 1
ATOM 4191 C CA . GLY A 1 550 ? 7.176 -5.633 -11.406 1 95.81 550 GLY A CA 1
ATOM 4192 C C . GLY A 1 550 ? 8.492 -5.578 -12.156 1 95.81 550 GLY A C 1
ATOM 4193 O O . GLY A 1 550 ? 8.617 -4.879 -13.164 1 95.81 550 GLY A O 1
ATOM 4194 N N . GLN A 1 551 ? 9.469 -6.316 -11.719 1 95.12 551 GLN A N 1
ATOM 4195 C CA . GLN A 1 551 ? 10.805 -6.309 -12.297 1 95.12 551 GLN A CA 1
ATOM 4196 C C . GLN A 1 551 ? 10.812 -6.98 -13.672 1 95.12 551 GLN A C 1
ATOM 4198 O O . GLN A 1 551 ? 11.594 -6.609 -14.547 1 95.12 551 GLN A O 1
ATOM 4203 N N . ALA A 1 552 ? 9.906 -7.926 -13.812 1 96.56 552 ALA A N 1
ATOM 4204 C CA . ALA A 1 552 ? 9.914 -8.719 -15.039 1 96.56 552 ALA A CA 1
ATOM 4205 C C . ALA A 1 552 ? 8.805 -8.273 -15.984 1 96.56 552 ALA A C 1
ATOM 4207 O O . ALA A 1 552 ? 8.812 -8.609 -17.172 1 96.56 552 ALA A O 1
ATOM 4208 N N . ALA A 1 553 ? 7.848 -7.5 -15.531 1 97.75 553 ALA A N 1
ATOM 4209 C CA . ALA A 1 553 ? 6.66 -7.125 -16.297 1 97.75 553 ALA A CA 1
ATOM 4210 C C . ALA A 1 553 ? 7.047 -6.469 -17.625 1 97.75 553 ALA A C 1
ATOM 4212 O O . ALA A 1 553 ? 6.375 -6.656 -18.641 1 97.75 553 ALA A O 1
ATOM 4213 N N . PRO A 1 554 ? 8.203 -5.762 -17.703 1 97.88 554 PRO A N 1
ATOM 4214 C CA . PRO A 1 554 ? 8.547 -5.09 -18.953 1 97.88 554 PRO A CA 1
ATOM 4215 C C . PRO A 1 554 ? 9.117 -6.047 -20 1 97.88 554 PRO A C 1
ATOM 4217 O O . PRO A 1 554 ? 9.25 -5.684 -21.172 1 97.88 554 PRO A O 1
ATOM 4220 N N . ASN A 1 555 ? 9.477 -7.258 -19.656 1 98.25 555 ASN A N 1
ATOM 4221 C CA . ASN A 1 555 ? 10.227 -8.164 -20.516 1 98.25 555 ASN A CA 1
ATOM 4222 C C . ASN A 1 555 ? 9.531 -8.359 -21.859 1 98.25 555 ASN A C 1
ATOM 4224 O O . ASN A 1 555 ? 10.164 -8.211 -22.906 1 98.25 555 ASN A O 1
ATOM 4228 N N . PRO A 1 556 ? 8.227 -8.656 -21.875 1 98.38 556 PRO A N 1
ATOM 4229 C CA . PRO A 1 556 ? 7.598 -8.891 -23.188 1 98.38 556 PRO A CA 1
ATOM 4230 C C . PRO A 1 556 ? 7.648 -7.668 -24.094 1 98.38 556 PRO A C 1
ATOM 4232 O O . PRO A 1 556 ? 7.922 -7.801 -25.297 1 98.38 556 PRO A O 1
ATOM 4235 N N . VAL A 1 557 ? 7.438 -6.535 -23.516 1 98.62 557 VAL A N 1
ATOM 4236 C CA . VAL A 1 557 ? 7.422 -5.305 -24.297 1 98.62 557 VAL A CA 1
ATOM 4237 C C . VAL A 1 557 ? 8.828 -4.996 -24.812 1 98.62 557 VAL A C 1
ATOM 4239 O O . VAL A 1 557 ? 9.008 -4.684 -25.984 1 98.62 557 VAL A O 1
ATOM 4242 N N . ASP A 1 558 ? 9.805 -5.121 -23.969 1 98.38 558 ASP A N 1
ATOM 4243 C CA . ASP A 1 558 ? 11.188 -4.887 -24.344 1 98.38 558 ASP A CA 1
ATOM 4244 C C . ASP A 1 558 ? 11.625 -5.855 -25.453 1 98.38 558 ASP A C 1
ATOM 4246 O O . ASP A 1 558 ? 12.359 -5.477 -26.359 1 98.38 558 ASP A O 1
ATOM 4250 N N . CYS A 1 559 ? 11.211 -7.047 -25.359 1 98.56 559 CYS A N 1
ATOM 4251 C CA . CYS A 1 559 ? 11.562 -8.055 -26.359 1 98.56 559 CYS A CA 1
ATOM 4252 C C . CYS A 1 559 ? 10.945 -7.727 -27.703 1 98.56 559 CYS A C 1
ATOM 4254 O O . CYS A 1 559 ? 11.586 -7.902 -28.75 1 98.56 559 CYS A O 1
ATOM 4256 N N . VAL A 1 560 ? 9.648 -7.285 -27.703 1 98.62 560 VAL A N 1
ATOM 4257 C CA . VAL A 1 560 ? 9.016 -6.918 -28.969 1 98.62 560 VAL A CA 1
ATOM 4258 C C . VAL A 1 560 ? 9.805 -5.797 -29.641 1 98.62 560 VAL A C 1
ATOM 4260 O O . VAL A 1 560 ? 10.078 -5.855 -30.844 1 98.62 560 VAL A O 1
ATOM 4263 N N . ILE A 1 561 ? 10.18 -4.828 -28.844 1 98.31 561 ILE A N 1
ATOM 4264 C CA . ILE A 1 561 ? 10.914 -3.676 -29.359 1 98.31 561 ILE A CA 1
ATOM 4265 C C . ILE A 1 561 ? 12.25 -4.137 -29.938 1 98.31 561 ILE A C 1
ATOM 4267 O O . ILE A 1 561 ? 12.656 -3.688 -31.016 1 98.31 561 ILE A O 1
ATOM 4271 N N . LYS A 1 562 ? 12.875 -5.02 -29.344 1 98.12 562 LYS A N 1
ATOM 4272 C CA . LYS A 1 562 ? 14.219 -5.438 -29.703 1 98.12 562 LYS A CA 1
ATOM 4273 C C . LYS A 1 562 ? 14.188 -6.453 -30.844 1 98.12 562 LYS A C 1
ATOM 4275 O O . LYS A 1 562 ? 15.008 -6.391 -31.766 1 98.12 562 LYS A O 1
ATOM 4280 N N . TYR A 1 563 ? 13.242 -7.391 -30.844 1 98.5 563 TYR A N 1
ATOM 4281 C CA . TYR A 1 563 ? 13.359 -8.562 -31.703 1 98.5 563 TYR A CA 1
ATOM 4282 C C . TYR A 1 563 ? 12.273 -8.562 -32.781 1 98.5 563 TYR A C 1
ATOM 4284 O O . TYR A 1 563 ? 12.352 -9.312 -33.75 1 98.5 563 TYR A O 1
ATOM 4292 N N . PHE A 1 564 ? 11.25 -7.766 -32.594 1 98.38 564 PHE A N 1
ATOM 4293 C CA . PHE A 1 564 ? 10.164 -7.723 -33.562 1 98.38 564 PHE A CA 1
ATOM 4294 C C . PHE A 1 564 ? 9.891 -6.293 -34 1 98.38 564 PHE A C 1
ATOM 4296 O O . PHE A 1 564 ? 8.734 -5.852 -34.031 1 98.38 564 PHE A O 1
ATOM 4303 N N . PRO A 1 565 ? 10.859 -5.539 -34.344 1 97.12 565 PRO A N 1
ATOM 4304 C CA . PRO A 1 565 ? 10.648 -4.137 -34.719 1 97.12 565 PRO A CA 1
ATOM 4305 C C . PRO A 1 565 ? 9.758 -3.979 -35.938 1 97.12 565 PRO A C 1
ATOM 4307 O O . PRO A 1 565 ? 9.102 -2.949 -36.125 1 97.12 565 PRO A O 1
ATOM 4310 N N . HIS A 1 566 ? 9.688 -5 -36.781 1 96.81 566 HIS A N 1
ATOM 4311 C CA . HIS A 1 566 ? 8.891 -4.953 -38 1 96.81 566 HIS A CA 1
ATOM 4312 C C . HIS A 1 566 ? 7.402 -4.84 -37.688 1 96.81 566 HIS A C 1
ATOM 4314 O O . HIS A 1 566 ? 6.621 -4.383 -38.531 1 96.81 566 HIS A O 1
ATOM 4320 N N . GLU A 1 567 ? 6.996 -5.25 -36.469 1 97.25 567 GLU A N 1
ATOM 4321 C CA . GLU A 1 567 ? 5.59 -5.152 -36.094 1 97.25 567 GLU A CA 1
ATOM 4322 C C . GLU A 1 567 ? 5.246 -3.752 -35.594 1 97.25 567 GLU A C 1
ATOM 4324 O O . GLU A 1 567 ? 4.074 -3.424 -35.406 1 97.25 567 GLU A O 1
ATOM 4329 N N . LEU A 1 568 ? 6.266 -2.957 -35.312 1 95.88 568 LEU A N 1
ATOM 4330 C CA . LEU A 1 568 ? 6.055 -1.63 -34.75 1 95.88 568 LEU A CA 1
ATOM 4331 C C . LEU A 1 568 ? 6.09 -0.562 -35.844 1 95.88 568 LEU A C 1
ATOM 4333 O O . LEU A 1 568 ? 5.832 0.613 -35.562 1 95.88 568 LEU A O 1
ATOM 4337 N N . ALA A 1 569 ? 6.516 -0.807 -37 1 81.44 569 ALA A N 1
ATOM 4338 C CA . ALA A 1 569 ? 6.613 0.11 -38.125 1 81.44 569 ALA A CA 1
ATOM 4339 C C . ALA A 1 569 ? 5.23 0.448 -38.688 1 81.44 569 ALA A C 1
ATOM 4341 O O . ALA A 1 569 ? 4.305 -0.366 -38.625 1 81.44 569 ALA A O 1
ATOM 4342 N N . MET B 1 1 ? 61.781 -48.094 -15.781 1 22.45 1 MET B N 1
ATOM 4343 C CA . MET B 1 1 ? 61.5 -47.031 -16.719 1 22.45 1 MET B CA 1
ATOM 4344 C C . MET B 1 1 ? 60.594 -45.969 -16.094 1 22.45 1 MET B C 1
ATOM 4346 O O . MET B 1 1 ? 59.5 -46.25 -15.602 1 22.45 1 MET B O 1
ATOM 4350 N N . ASN B 1 2 ? 61.125 -44.812 -15.664 1 23.48 2 ASN B N 1
ATOM 4351 C CA . ASN B 1 2 ? 60.906 -43.75 -14.695 1 23.48 2 ASN B CA 1
ATOM 4352 C C . ASN B 1 2 ? 59.875 -42.781 -15.188 1 23.48 2 ASN B C 1
ATOM 4354 O O . ASN B 1 2 ? 60.125 -42 -16.109 1 23.48 2 ASN B O 1
ATOM 4358 N N . GLN B 1 3 ? 58.781 -43.219 -15.461 1 22.94 3 GLN B N 1
ATOM 4359 C CA . GLN B 1 3 ? 57.844 -42.469 -16.297 1 22.94 3 GLN B CA 1
ATOM 4360 C C . GLN B 1 3 ? 57.562 -41.094 -15.719 1 22.94 3 GLN B C 1
ATOM 4362 O O . GLN B 1 3 ? 57.219 -40.969 -14.547 1 22.94 3 GLN B O 1
ATOM 4367 N N . VAL B 1 4 ? 58.188 -40.188 -16.203 1 25.55 4 VAL B N 1
ATOM 4368 C CA . VAL B 1 4 ? 58.344 -38.781 -15.93 1 25.55 4 VAL B CA 1
ATOM 4369 C C . VAL B 1 4 ? 56.969 -38.125 -15.891 1 25.55 4 VAL B C 1
ATOM 4371 O O . VAL B 1 4 ? 56.219 -38.156 -16.875 1 25.55 4 VAL B O 1
ATOM 4374 N N . VAL B 1 5 ? 56.375 -38.094 -14.75 1 28.73 5 VAL B N 1
ATOM 4375 C CA . VAL B 1 5 ? 55 -37.594 -14.547 1 28.73 5 VAL B CA 1
ATOM 4376 C C . VAL B 1 5 ? 54.938 -36.125 -14.945 1 28.73 5 VAL B C 1
ATOM 4378 O O . VAL B 1 5 ? 55.688 -35.281 -14.398 1 28.73 5 VAL B O 1
ATOM 4381 N N . ILE B 1 6 ? 54.938 -35.906 -16.125 1 30.62 6 ILE B N 1
ATOM 4382 C CA . ILE B 1 6 ? 55.125 -34.531 -16.609 1 30.62 6 ILE B CA 1
ATOM 4383 C C . ILE B 1 6 ? 54.188 -33.594 -15.867 1 30.62 6 ILE B C 1
ATOM 4385 O O . ILE B 1 6 ? 52.969 -33.812 -15.859 1 30.62 6 ILE B O 1
ATOM 4389 N N . PRO B 1 7 ? 54.656 -32.812 -14.969 1 26.3 7 PRO B N 1
ATOM 4390 C CA . PRO B 1 7 ? 53.906 -31.953 -14.047 1 26.3 7 PRO B CA 1
ATOM 4391 C C . PRO B 1 7 ? 53.062 -30.906 -14.758 1 26.3 7 PRO B C 1
ATOM 4393 O O . PRO B 1 7 ? 53.562 -30.234 -15.672 1 26.3 7 PRO B O 1
ATOM 4396 N N . LEU B 1 8 ? 51.938 -31.266 -15.156 1 28.25 8 LEU B N 1
ATOM 4397 C CA . LEU B 1 8 ? 51.312 -30.297 -16.031 1 28.25 8 LEU B CA 1
ATOM 4398 C C . LEU B 1 8 ? 51.375 -28.891 -15.43 1 28.25 8 LEU B C 1
ATOM 4400 O O . LEU B 1 8 ? 51.031 -28.703 -14.258 1 28.25 8 LEU B O 1
ATOM 4404 N N . GLU B 1 9 ? 52.281 -28.172 -15.672 1 24.39 9 GLU B N 1
ATOM 4405 C CA . GLU B 1 9 ? 52.562 -26.797 -15.32 1 24.39 9 GLU B CA 1
ATOM 4406 C C . GLU B 1 9 ? 51.312 -25.938 -15.352 1 24.39 9 GLU B C 1
ATOM 4408 O O . GLU B 1 9 ? 50.562 -25.953 -16.344 1 24.39 9 GLU B O 1
ATOM 4413 N N . ALA B 1 10 ? 50.875 -25.594 -14.102 1 28.58 10 ALA B N 1
ATOM 4414 C CA . ALA B 1 10 ? 49.812 -24.672 -13.656 1 28.58 10 ALA B CA 1
ATOM 4415 C C . ALA B 1 10 ? 49.906 -23.344 -14.383 1 28.58 10 ALA B C 1
ATOM 4417 O O . ALA B 1 10 ? 50.75 -22.5 -14.047 1 28.58 10 ALA B O 1
ATOM 4418 N N . THR B 1 11 ? 50.062 -23.219 -15.547 1 28 11 THR B N 1
ATOM 4419 C CA . THR B 1 11 ? 50.219 -21.953 -16.25 1 28 11 THR B CA 1
ATOM 4420 C C . THR B 1 11 ? 49.125 -20.969 -15.812 1 28 11 THR B C 1
ATOM 4422 O O . THR B 1 11 ? 47.938 -21.312 -15.836 1 28 11 THR B O 1
ATOM 4425 N N . GLY B 1 12 ? 49.281 -20.016 -14.883 1 25.95 12 GLY B N 1
ATOM 4426 C CA . GLY B 1 12 ? 48.781 -19.156 -13.828 1 25.95 12 GLY B CA 1
ATOM 4427 C C . GLY B 1 12 ? 47.688 -18.203 -14.312 1 25.95 12 GLY B C 1
ATOM 4428 O O . GLY B 1 12 ? 47.438 -17.172 -13.695 1 25.95 12 GLY B O 1
ATOM 4429 N N . LEU B 1 13 ? 47.344 -18.047 -15.547 1 30.02 13 LEU B N 1
ATOM 4430 C CA . LEU B 1 13 ? 46.562 -16.922 -16.031 1 30.02 13 LEU B CA 1
ATOM 4431 C C . LEU B 1 13 ? 45.188 -16.875 -15.344 1 30.02 13 LEU B C 1
ATOM 4433 O O . LEU B 1 13 ? 44.344 -17.719 -15.625 1 30.02 13 LEU B O 1
ATOM 4437 N N . GLY B 1 14 ? 45.062 -16.703 -14.039 1 25.47 14 GLY B N 1
ATOM 4438 C CA . GLY B 1 14 ? 44.094 -16.703 -12.977 1 25.47 14 GLY B CA 1
ATOM 4439 C C . GLY B 1 14 ? 42.875 -15.867 -13.289 1 25.47 14 GLY B C 1
ATOM 4440 O O . GLY B 1 14 ? 42.938 -14.641 -13.305 1 25.47 14 GLY B O 1
ATOM 4441 N N . ARG B 1 15 ? 42.031 -16.234 -14.195 1 29.59 15 ARG B N 1
ATOM 4442 C CA . ARG B 1 15 ? 40.844 -15.508 -14.633 1 29.59 15 ARG B CA 1
ATOM 4443 C C . ARG B 1 15 ? 40 -15.047 -13.445 1 29.59 15 ARG B C 1
ATOM 4445 O O . ARG B 1 15 ? 39.625 -15.859 -12.602 1 29.59 15 ARG B O 1
ATOM 4452 N N . GLN B 1 16 ? 40.156 -13.828 -12.883 1 26.83 16 GLN B N 1
ATOM 4453 C CA . GLN B 1 16 ? 39.344 -13.008 -12 1 26.83 16 GLN B CA 1
ATOM 4454 C C . GLN B 1 16 ? 37.844 -13.25 -12.234 1 26.83 16 GLN B C 1
ATOM 4456 O O . GLN B 1 16 ? 37.312 -12.945 -13.305 1 26.83 16 GLN B O 1
ATOM 4461 N N . ARG B 1 17 ? 37.219 -14.227 -11.836 1 27.28 17 ARG B N 1
ATOM 4462 C CA . ARG B 1 17 ? 35.781 -14.562 -11.852 1 27.28 17 ARG B CA 1
ATOM 4463 C C . ARG B 1 17 ? 34.938 -13.336 -11.555 1 27.28 17 ARG B C 1
ATOM 4465 O O . ARG B 1 17 ? 35.031 -12.742 -10.484 1 27.28 17 ARG B O 1
ATOM 4472 N N . LYS B 1 18 ? 34.594 -12.672 -12.516 1 30.12 18 LYS B N 1
ATOM 4473 C CA . LYS B 1 18 ? 33.625 -11.586 -12.484 1 30.12 18 LYS B CA 1
ATOM 4474 C C . LYS B 1 18 ? 32.438 -11.914 -11.562 1 30.12 18 LYS B C 1
ATOM 4476 O O . LYS B 1 18 ? 31.734 -12.891 -11.789 1 30.12 18 LYS B O 1
ATOM 4481 N N . ARG B 1 19 ? 32.594 -11.672 -10.305 1 30.61 19 ARG B N 1
ATOM 4482 C CA . ARG B 1 19 ? 31.578 -11.703 -9.242 1 30.61 19 ARG B CA 1
ATOM 4483 C C . ARG B 1 19 ? 30.188 -11.461 -9.805 1 30.61 19 ARG B C 1
ATOM 4485 O O . ARG B 1 19 ? 30 -10.594 -10.664 1 30.61 19 ARG B O 1
ATOM 4492 N N . ARG B 1 20 ? 29.266 -12.344 -9.633 1 33.97 20 ARG B N 1
ATOM 4493 C CA . ARG B 1 20 ? 27.844 -12.242 -9.977 1 33.97 20 ARG B CA 1
ATOM 4494 C C . ARG B 1 20 ? 27.312 -10.852 -9.672 1 33.97 20 ARG B C 1
ATOM 4496 O O . ARG B 1 20 ? 27.391 -10.383 -8.531 1 33.97 20 ARG B O 1
ATOM 4503 N N . GLN B 1 21 ? 27.344 -9.883 -10.453 1 34.91 21 GLN B N 1
ATOM 4504 C CA . GLN B 1 21 ? 26.766 -8.547 -10.312 1 34.91 21 GLN B CA 1
ATOM 4505 C C . GLN B 1 21 ? 25.406 -8.609 -9.617 1 34.91 21 GLN B C 1
ATOM 4507 O O . GLN B 1 21 ? 24.531 -9.367 -10.031 1 34.91 21 GLN B O 1
ATOM 4512 N N . PRO B 1 22 ? 25.234 -8.375 -8.273 1 41.12 22 PRO B N 1
ATOM 4513 C CA . PRO B 1 22 ? 23.953 -8.359 -7.586 1 41.12 22 PRO B CA 1
ATOM 4514 C C . PRO B 1 22 ? 22.812 -7.824 -8.461 1 41.12 22 PRO B C 1
ATOM 4516 O O . PRO B 1 22 ? 23.047 -7.004 -9.352 1 41.12 22 PRO B O 1
ATOM 4519 N N . LYS B 1 23 ? 21.766 -8.523 -8.438 1 49.78 23 LYS B N 1
ATOM 4520 C CA . LYS B 1 23 ? 20.5 -8.102 -9.023 1 49.78 23 LYS B CA 1
ATOM 4521 C C . LYS B 1 23 ? 20.094 -6.723 -8.516 1 49.78 23 LYS B C 1
ATOM 4523 O O . LYS B 1 23 ? 20.094 -6.473 -7.309 1 49.78 23 LYS B O 1
ATOM 4528 N N . GLY B 1 24 ? 20.234 -5.664 -9.398 1 61.16 24 GLY B N 1
ATOM 4529 C CA . GLY B 1 24 ? 19.844 -4.281 -9.164 1 61.16 24 GLY B CA 1
ATOM 4530 C C . GLY B 1 24 ? 20.875 -3.281 -9.664 1 61.16 24 GLY B C 1
ATOM 4531 O O . GLY B 1 24 ? 21.953 -3.666 -10.133 1 61.16 24 GLY B O 1
ATOM 4532 N N . ARG B 1 25 ? 20.609 -2.131 -9.672 1 71.38 25 ARG B N 1
ATOM 4533 C CA . ARG B 1 25 ? 21.469 -1.04 -10.117 1 71.38 25 ARG B CA 1
ATOM 4534 C C . ARG B 1 25 ? 22.719 -0.942 -9.242 1 71.38 25 ARG B C 1
ATOM 4536 O O . ARG B 1 25 ? 22.625 -1.03 -8.016 1 71.38 25 ARG B O 1
ATOM 4543 N N . GLN B 1 26 ? 23.906 -0.977 -9.875 1 80.31 26 GLN B N 1
ATOM 4544 C CA . GLN B 1 26 ? 25.172 -0.88 -9.156 1 80.31 26 GLN B CA 1
ATOM 4545 C C . GLN B 1 26 ? 25.438 0.55 -8.695 1 80.31 26 GLN B C 1
ATOM 4547 O O . GLN B 1 26 ? 25.016 1.507 -9.352 1 80.31 26 GLN B O 1
ATOM 4552 N N . VAL B 1 27 ? 26.141 0.654 -7.629 1 91.25 27 VAL B N 1
ATOM 4553 C CA . VAL B 1 27 ? 26.453 1.946 -7.023 1 91.25 27 VAL B CA 1
ATOM 4554 C C . VAL B 1 27 ? 27.516 2.668 -7.863 1 91.25 27 VAL B C 1
ATOM 4556 O O . VAL B 1 27 ? 28.547 2.092 -8.195 1 91.25 27 VAL B O 1
ATOM 4559 N N . ASP B 1 28 ? 27.219 3.857 -8.258 1 91.25 28 ASP B N 1
ATOM 4560 C CA . ASP B 1 28 ? 28.156 4.738 -8.945 1 91.25 28 ASP B CA 1
ATOM 4561 C C . ASP B 1 28 ? 29.094 5.418 -7.957 1 91.25 28 ASP B C 1
ATOM 4563 O O . ASP B 1 28 ? 28.641 6.082 -7.02 1 91.25 28 ASP B O 1
ATOM 4567 N N . ALA B 1 29 ? 30.375 5.332 -8.164 1 94.5 29 ALA B N 1
ATOM 4568 C CA . ALA B 1 29 ? 31.375 5.828 -7.219 1 94.5 29 ALA B CA 1
ATOM 4569 C C . ALA B 1 29 ? 31.281 7.34 -7.059 1 94.5 29 ALA B C 1
ATOM 4571 O O . ALA B 1 29 ? 31.453 7.867 -5.957 1 94.5 29 ALA B O 1
ATOM 4572 N N . ALA B 1 30 ? 31.094 8.023 -8.141 1 95.56 30 ALA B N 1
ATOM 4573 C CA . ALA B 1 30 ? 30.969 9.477 -8.078 1 95.56 30 ALA B CA 1
ATOM 4574 C C . ALA B 1 30 ? 29.734 9.891 -7.285 1 95.56 30 ALA B C 1
ATOM 4576 O O . ALA B 1 30 ? 29.781 10.82 -6.48 1 95.56 30 ALA B O 1
ATOM 4577 N N . ALA B 1 31 ? 28.656 9.242 -7.539 1 96.31 31 ALA B N 1
ATOM 4578 C CA . ALA B 1 31 ? 27.422 9.523 -6.82 1 96.31 31 ALA B CA 1
ATOM 4579 C C . ALA B 1 31 ? 27.562 9.242 -5.328 1 96.31 31 ALA B C 1
ATOM 4581 O O . ALA B 1 31 ? 27.031 9.969 -4.496 1 96.31 31 ALA B O 1
ATOM 4582 N N . LEU B 1 32 ? 28.234 8.188 -5.031 1 97.31 32 LEU B N 1
ATOM 4583 C CA . LEU B 1 32 ? 28.469 7.832 -3.635 1 97.31 32 LEU B CA 1
ATOM 4584 C C . LEU B 1 32 ? 29.266 8.914 -2.926 1 97.31 32 LEU B C 1
ATOM 4586 O O . LEU B 1 32 ? 28.969 9.281 -1.786 1 97.31 32 LEU B O 1
ATOM 4590 N N . ALA B 1 33 ? 30.281 9.422 -3.596 1 97.62 33 ALA B N 1
ATOM 4591 C CA . ALA B 1 33 ? 31.094 10.5 -3.025 1 97.62 33 ALA B CA 1
ATOM 4592 C C . ALA B 1 33 ? 30.25 11.75 -2.791 1 97.62 33 ALA B C 1
ATOM 4594 O O . ALA B 1 33 ? 30.391 12.414 -1.762 1 97.62 33 ALA B O 1
ATOM 4595 N N . GLU B 1 34 ? 29.438 12.062 -3.719 1 97.88 34 GLU B N 1
ATOM 4596 C CA . GLU B 1 34 ? 28.562 13.227 -3.611 1 97.88 34 GLU B CA 1
ATOM 4597 C C . GLU B 1 34 ? 27.594 13.078 -2.441 1 97.88 34 GLU B C 1
ATOM 4599 O O . GLU B 1 34 ? 27.359 14.039 -1.698 1 97.88 34 GLU B O 1
ATOM 4604 N N . VAL B 1 35 ? 27.031 11.93 -2.301 1 98.25 35 VAL B N 1
ATOM 4605 C CA . VAL B 1 35 ? 26.094 11.656 -1.224 1 98.25 35 VAL B CA 1
ATOM 4606 C C . VAL B 1 35 ? 26.781 11.789 0.127 1 98.25 35 VAL B C 1
ATOM 4608 O O . VAL B 1 35 ? 26.25 12.383 1.061 1 98.25 35 VAL B O 1
ATOM 4611 N N . ARG B 1 36 ? 27.984 11.273 0.229 1 97.94 36 ARG B N 1
ATOM 4612 C CA . ARG B 1 36 ? 28.734 11.352 1.478 1 97.94 36 ARG B CA 1
ATOM 4613 C C . ARG B 1 36 ? 29.047 12.797 1.846 1 97.94 36 ARG B C 1
ATOM 4615 O O . ARG B 1 36 ? 29 13.172 3.02 1 97.94 36 ARG B O 1
ATOM 4622 N N . VAL B 1 37 ? 29.312 13.594 0.881 1 97.88 37 VAL B N 1
ATOM 4623 C CA . VAL B 1 37 ? 29.547 15.016 1.117 1 97.88 37 VAL B CA 1
ATOM 4624 C C . VAL B 1 37 ? 28.266 15.68 1.616 1 97.88 37 VAL B C 1
ATOM 4626 O O . VAL B 1 37 ? 28.297 16.453 2.572 1 97.88 37 VAL B O 1
ATOM 4629 N N . ALA B 1 38 ? 27.156 15.391 1.012 1 98.06 38 ALA B N 1
ATOM 4630 C CA . ALA B 1 38 ? 25.875 15.992 1.372 1 98.06 38 ALA B CA 1
ATOM 4631 C C . ALA B 1 38 ? 25.469 15.617 2.795 1 98.06 38 ALA B C 1
ATOM 4633 O O . ALA B 1 38 ? 24.906 16.438 3.525 1 98.06 38 ALA B O 1
ATOM 4634 N N . LEU B 1 39 ? 25.734 14.422 3.199 1 97.81 39 LEU B N 1
ATOM 4635 C CA . LEU B 1 39 ? 25.297 13.922 4.5 1 97.81 39 LEU B CA 1
ATOM 4636 C C . LEU B 1 39 ? 26.25 14.391 5.605 1 97.81 39 LEU B C 1
ATOM 4638 O O . LEU B 1 39 ? 25.844 14.5 6.766 1 97.81 39 LEU B O 1
ATOM 4642 N N . GLY B 1 40 ? 27.547 14.586 5.246 1 96.94 40 GLY B N 1
ATOM 4643 C CA . GLY B 1 40 ? 28.516 14.984 6.242 1 96.94 40 GLY B CA 1
ATOM 4644 C C . GLY B 1 40 ? 28.672 13.984 7.367 1 96.94 40 GLY B C 1
ATOM 4645 O O . GLY B 1 40 ? 28.828 12.781 7.121 1 96.94 40 GLY B O 1
ATOM 4646 N N . ASP B 1 41 ? 28.562 14.469 8.609 1 95.5 41 ASP B N 1
ATOM 4647 C CA . ASP B 1 41 ? 28.828 13.625 9.773 1 95.5 41 ASP B CA 1
ATOM 4648 C C . ASP B 1 41 ? 27.516 13.125 10.391 1 95.5 41 ASP B C 1
ATOM 4650 O O . ASP B 1 41 ? 27.531 12.5 11.453 1 95.5 41 ASP B O 1
ATOM 4654 N N . MET B 1 42 ? 26.469 13.383 9.797 1 95.81 42 MET B N 1
ATOM 4655 C CA . MET B 1 42 ? 25.188 12.906 10.328 1 95.81 42 MET B CA 1
ATOM 4656 C C . MET B 1 42 ? 25.203 11.398 10.516 1 95.81 42 MET B C 1
ATOM 4658 O O . MET B 1 42 ? 25.734 10.672 9.672 1 95.81 42 MET B O 1
ATOM 4662 N N . PRO B 1 43 ? 24.641 10.93 11.602 1 96.38 43 PRO B N 1
ATOM 4663 C CA . PRO B 1 43 ? 24.594 9.477 11.797 1 96.38 43 PRO B CA 1
ATOM 4664 C C . PRO B 1 43 ? 23.859 8.758 10.664 1 96.38 43 PRO B C 1
ATOM 4666 O O . PRO B 1 43 ? 22.844 9.242 10.172 1 96.38 43 PRO B O 1
ATOM 4669 N N . ARG B 1 44 ? 24.344 7.605 10.32 1 97 44 ARG B N 1
ATOM 4670 C CA . ARG B 1 44 ? 23.75 6.812 9.25 1 97 44 ARG B CA 1
ATOM 4671 C C . ARG B 1 44 ? 22.688 5.859 9.805 1 97 44 ARG B C 1
ATOM 4673 O O . ARG B 1 44 ? 22.828 4.641 9.695 1 97 44 ARG B O 1
ATOM 4680 N N . ARG B 1 45 ? 21.656 6.449 10.344 1 96.56 45 ARG B N 1
ATOM 4681 C CA . ARG B 1 45 ? 20.547 5.699 10.914 1 96.56 45 ARG B CA 1
ATOM 4682 C C . ARG B 1 45 ? 19.375 5.617 9.93 1 96.56 45 ARG B C 1
ATOM 4684 O O . ARG B 1 45 ? 19.094 6.578 9.211 1 96.56 45 ARG B O 1
ATOM 4691 N N . ARG B 1 46 ? 18.703 4.527 9.961 1 95.12 46 ARG B N 1
ATOM 4692 C CA . ARG B 1 46 ? 17.594 4.289 9.055 1 95.12 46 ARG B CA 1
ATOM 4693 C C . ARG B 1 46 ? 16.484 5.309 9.281 1 95.12 46 ARG B C 1
ATOM 4695 O O . ARG B 1 46 ? 15.828 5.75 8.328 1 95.12 46 ARG B O 1
ATOM 4702 N N . ASP B 1 47 ? 16.234 5.715 10.578 1 97.56 47 ASP B N 1
ATOM 4703 C CA . ASP B 1 47 ? 15.125 6.605 10.883 1 97.56 47 ASP B CA 1
ATOM 4704 C C . ASP B 1 47 ? 15.414 8.031 10.406 1 97.56 47 ASP B C 1
ATOM 4706 O O . ASP B 1 47 ? 14.516 8.867 10.367 1 97.56 47 ASP B O 1
ATOM 4710 N N . LEU B 1 48 ? 16.641 8.305 9.914 1 98.38 48 LEU B N 1
ATOM 4711 C CA . LEU B 1 48 ? 17.016 9.625 9.422 1 98.38 48 LEU B CA 1
ATOM 4712 C C . LEU B 1 48 ? 16.969 9.672 7.898 1 98.38 48 LEU B C 1
ATOM 4714 O O . LEU B 1 48 ? 17.5 10.602 7.285 1 98.38 48 LEU B O 1
ATOM 4718 N N . LEU B 1 49 ? 16.328 8.688 7.273 1 98.5 49 LEU B N 1
ATOM 4719 C CA . LEU B 1 49 ? 16.312 8.602 5.82 1 98.5 49 LEU B CA 1
ATOM 4720 C C . LEU B 1 49 ? 15.75 9.883 5.207 1 98.5 49 LEU B C 1
ATOM 4722 O O . LEU B 1 49 ? 16.312 10.422 4.254 1 98.5 49 LEU B O 1
ATOM 4726 N N . ILE B 1 50 ? 14.672 10.383 5.75 1 98.69 50 ILE B N 1
ATOM 4727 C CA . ILE B 1 50 ? 14.039 11.578 5.195 1 98.69 50 ILE B CA 1
ATOM 4728 C C . ILE B 1 50 ? 14.961 12.781 5.367 1 98.69 50 ILE B C 1
ATOM 4730 O O . ILE B 1 50 ? 15.078 13.617 4.469 1 98.69 50 ILE B O 1
ATOM 4734 N N . GLU B 1 51 ? 15.664 12.859 6.496 1 98.56 51 GLU B N 1
ATOM 4735 C CA . GLU B 1 51 ? 16.656 13.906 6.707 1 98.56 51 GLU B CA 1
ATOM 4736 C C . GLU B 1 51 ? 17.766 13.828 5.672 1 98.56 51 GLU B C 1
ATOM 4738 O O . GLU B 1 51 ? 18.219 14.852 5.148 1 98.56 51 GLU B O 1
ATOM 4743 N N . HIS B 1 52 ? 18.203 12.617 5.418 1 98.75 52 HIS B N 1
ATOM 4744 C CA . HIS B 1 52 ? 19.25 12.422 4.426 1 98.75 52 HIS B CA 1
ATOM 4745 C C . HIS B 1 52 ? 18.781 12.82 3.033 1 98.75 52 HIS B C 1
ATOM 4747 O O . HIS B 1 52 ? 19.531 13.422 2.268 1 98.75 52 HIS B O 1
ATOM 4753 N N . LEU B 1 53 ? 17.594 12.453 2.707 1 98.75 53 LEU B N 1
ATOM 4754 C CA . LEU B 1 53 ? 17.016 12.844 1.42 1 98.75 53 LEU B CA 1
ATOM 4755 C C . LEU B 1 53 ? 16.953 14.359 1.294 1 98.75 53 LEU B C 1
ATOM 4757 O O . LEU B 1 53 ? 17.219 14.914 0.222 1 98.75 53 LEU B O 1
ATOM 4761 N N . HIS B 1 54 ? 16.594 15.047 2.379 1 98.38 54 HIS B N 1
ATOM 4762 C CA . HIS B 1 54 ? 16.594 16.5 2.379 1 98.38 54 HIS B CA 1
ATOM 4763 C C . HIS B 1 54 ? 17.984 17.062 2.105 1 98.38 54 HIS B C 1
ATOM 4765 O O . HIS B 1 54 ? 18.141 18 1.321 1 98.38 54 HIS B O 1
ATOM 4771 N N . CYS B 1 55 ? 19 16.5 2.764 1 98.31 55 CYS B N 1
ATOM 4772 C CA . CYS B 1 55 ? 20.359 16.969 2.574 1 98.31 55 CYS B CA 1
ATOM 4773 C C . CYS B 1 55 ? 20.766 16.906 1.105 1 98.31 55 CYS B C 1
ATOM 4775 O O . CYS B 1 55 ? 21.344 17.859 0.574 1 98.31 55 CYS B O 1
ATOM 4777 N N . ILE B 1 56 ? 20.422 15.82 0.477 1 98.5 56 ILE B N 1
ATOM 4778 C CA . ILE B 1 56 ? 20.781 15.633 -0.926 1 98.5 56 ILE B CA 1
ATOM 4779 C C . ILE B 1 56 ? 19.938 16.562 -1.798 1 98.5 56 ILE B C 1
ATOM 4781 O O . ILE B 1 56 ? 20.484 17.266 -2.66 1 98.5 56 ILE B O 1
ATOM 4785 N N . ASN B 1 57 ? 18.656 16.594 -1.574 1 97.69 57 ASN B N 1
ATOM 4786 C CA . ASN B 1 57 ? 17.75 17.422 -2.354 1 97.69 57 ASN B CA 1
ATOM 4787 C C . ASN B 1 57 ? 18.094 18.906 -2.236 1 97.69 57 ASN B C 1
ATOM 4789 O O . ASN B 1 57 ? 18.016 19.641 -3.219 1 97.69 57 ASN B O 1
ATOM 4793 N N . ASP B 1 58 ? 18.422 19.344 -1.039 1 95.81 58 ASP B N 1
ATOM 4794 C CA . ASP B 1 58 ? 18.75 20.75 -0.809 1 95.81 58 ASP B CA 1
ATOM 4795 C C . ASP B 1 58 ? 20.062 21.109 -1.503 1 95.81 58 ASP B C 1
ATOM 4797 O O . ASP B 1 58 ? 20.188 22.219 -2.037 1 95.81 58 ASP B O 1
ATOM 4801 N N . ARG B 1 59 ? 21 20.234 -1.485 1 96.38 59 ARG B N 1
ATOM 4802 C CA . ARG B 1 59 ? 22.328 20.531 -2.033 1 96.38 59 ARG B CA 1
ATOM 4803 C C . ARG B 1 59 ? 22.297 20.5 -3.559 1 96.38 59 ARG B C 1
ATOM 4805 O O . ARG B 1 59 ? 22.906 21.359 -4.203 1 96.38 59 ARG B O 1
ATOM 4812 N N . TYR B 1 60 ? 21.594 19.594 -4.125 1 96.5 60 TYR B N 1
ATOM 4813 C CA . TYR B 1 60 ? 21.719 19.391 -5.566 1 96.5 60 TYR B CA 1
ATOM 4814 C C . TYR B 1 60 ? 20.453 19.828 -6.285 1 96.5 60 TYR B C 1
ATOM 4816 O O . TYR B 1 60 ? 20.391 19.828 -7.52 1 96.5 60 TYR B O 1
ATOM 4824 N N . GLY B 1 61 ? 19.422 20.172 -5.551 1 94.88 61 GLY B N 1
ATOM 4825 C CA . GLY B 1 61 ? 18.172 20.672 -6.109 1 94.88 61 GLY B CA 1
ATOM 4826 C C . GLY B 1 61 ? 17.266 19.578 -6.617 1 94.88 61 GLY B C 1
ATOM 4827 O O . GLY B 1 61 ? 16.188 19.859 -7.156 1 94.88 61 GLY B O 1
ATOM 4828 N N . GLN B 1 62 ? 17.734 18.328 -6.52 1 96.81 62 GLN B N 1
ATOM 4829 C CA . GLN B 1 62 ? 17 17.156 -6.98 1 96.81 62 GLN B CA 1
ATOM 4830 C C . GLN B 1 62 ? 17.578 15.875 -6.383 1 96.81 62 GLN B C 1
ATOM 4832 O O . GLN B 1 62 ? 18.594 15.906 -5.703 1 96.81 62 GLN B O 1
ATOM 4837 N N . LEU B 1 63 ? 16.844 14.797 -6.543 1 97.75 63 LEU B N 1
ATOM 4838 C CA . LEU B 1 63 ? 17.281 13.461 -6.172 1 97.75 63 LEU B CA 1
ATOM 4839 C C . LEU B 1 63 ? 17.469 12.586 -7.406 1 97.75 63 LEU B C 1
ATOM 4841 O O . LEU B 1 63 ? 16.531 11.93 -7.855 1 97.75 63 LEU B O 1
ATOM 4845 N N . ALA B 1 64 ? 18.703 12.594 -7.871 1 96.19 64 ALA B N 1
ATOM 4846 C CA . ALA B 1 64 ? 19 11.758 -9.031 1 96.19 64 ALA B CA 1
ATOM 4847 C C . ALA B 1 64 ? 19.047 10.289 -8.648 1 96.19 64 ALA B C 1
ATOM 4849 O O . ALA B 1 64 ? 19.516 9.945 -7.555 1 96.19 64 ALA B O 1
ATOM 4850 N N . MET B 1 65 ? 18.672 9.414 -9.555 1 93.88 65 MET B N 1
ATOM 4851 C CA . MET B 1 65 ? 18.625 7.977 -9.297 1 93.88 65 MET B CA 1
ATOM 4852 C C . MET B 1 65 ? 19.969 7.461 -8.805 1 93.88 65 MET B C 1
ATOM 4854 O O . MET B 1 65 ? 20.031 6.668 -7.867 1 93.88 65 MET B O 1
ATOM 4858 N N . PRO B 1 66 ? 21.109 7.871 -9.383 1 94.56 66 PRO B N 1
ATOM 4859 C CA . PRO B 1 66 ? 22.391 7.398 -8.859 1 94.56 66 PRO B CA 1
ATOM 4860 C C . PRO B 1 66 ? 22.609 7.797 -7.398 1 94.56 66 PRO B C 1
ATOM 4862 O O . PRO B 1 66 ? 23.234 7.047 -6.641 1 94.56 66 PRO B O 1
ATOM 4865 N N . HIS B 1 67 ? 22.094 8.969 -7.023 1 97.56 67 HIS B N 1
ATOM 4866 C CA . HIS B 1 67 ? 22.188 9.391 -5.629 1 97.56 67 HIS B CA 1
ATOM 4867 C C . HIS B 1 67 ? 21.375 8.477 -4.723 1 97.56 67 HIS B C 1
ATOM 4869 O O . HIS B 1 67 ? 21.797 8.156 -3.611 1 97.56 67 HIS B O 1
ATOM 4875 N N . LEU B 1 68 ? 20.219 8.133 -5.207 1 96.94 68 LEU B N 1
ATOM 4876 C CA . LEU B 1 68 ? 19.359 7.266 -4.41 1 96.94 68 LEU B CA 1
ATOM 4877 C C . LEU B 1 68 ? 20 5.891 -4.227 1 96.94 68 LEU B C 1
ATOM 4879 O O . LEU B 1 68 ? 19.938 5.312 -3.139 1 96.94 68 LEU B O 1
ATOM 4883 N N . VAL B 1 69 ? 20.578 5.332 -5.285 1 94.56 69 VAL B N 1
ATOM 4884 C CA . VAL B 1 69 ? 21.266 4.047 -5.207 1 94.56 69 VAL B CA 1
ATOM 4885 C C . VAL B 1 69 ? 22.438 4.145 -4.223 1 94.56 69 VAL B C 1
ATOM 4887 O O . VAL B 1 69 ? 22.641 3.248 -3.404 1 94.56 69 VAL B O 1
ATOM 4890 N N . ALA B 1 70 ? 23.172 5.215 -4.316 1 97.25 70 ALA B N 1
ATOM 4891 C CA . ALA B 1 70 ? 24.297 5.449 -3.418 1 97.25 70 ALA B CA 1
ATOM 4892 C C . ALA B 1 70 ? 23.828 5.555 -1.968 1 97.25 70 ALA B C 1
ATOM 4894 O O . ALA B 1 70 ? 24.469 5.004 -1.066 1 97.25 70 ALA B O 1
ATOM 4895 N N . LEU B 1 71 ? 22.75 6.277 -1.746 1 98 71 LEU B N 1
ATOM 4896 C CA . LEU B 1 71 ? 22.203 6.445 -0.401 1 98 71 LEU B CA 1
ATOM 4897 C C . LEU B 1 71 ? 21.766 5.109 0.179 1 98 71 LEU B C 1
ATOM 4899 O O . LEU B 1 71 ? 22.016 4.824 1.354 1 98 71 LEU B O 1
ATOM 4903 N N . ALA B 1 72 ? 21.078 4.336 -0.627 1 94.69 72 ALA B N 1
ATOM 4904 C CA . ALA B 1 72 ? 20.641 3.006 -0.202 1 94.69 72 ALA B CA 1
ATOM 4905 C C . ALA B 1 72 ? 21.828 2.17 0.261 1 94.69 72 ALA B C 1
ATOM 4907 O O . ALA B 1 72 ? 21.766 1.507 1.3 1 94.69 72 ALA B O 1
ATOM 4908 N N . SER B 1 73 ? 22.859 2.213 -0.5 1 94.81 73 SER B N 1
ATOM 4909 C CA . SER B 1 73 ? 24.078 1.482 -0.158 1 94.81 73 SER B CA 1
ATOM 4910 C C . SER B 1 73 ? 24.688 2.012 1.132 1 94.81 73 SER B C 1
ATOM 4912 O O . SER B 1 73 ? 25.078 1.233 2.004 1 94.81 73 SER B O 1
ATOM 4914 N N . GLU B 1 74 ? 24.719 3.334 1.234 1 95.69 74 GLU B N 1
ATOM 4915 C CA . GLU B 1 74 ? 25.312 3.988 2.395 1 95.69 74 GLU B CA 1
ATOM 4916 C C . GLU B 1 74 ? 24.562 3.631 3.676 1 95.69 74 GLU B C 1
ATOM 4918 O O . GLU B 1 74 ? 25.172 3.488 4.738 1 95.69 74 GLU B O 1
ATOM 4923 N N . LEU B 1 75 ? 23.297 3.443 3.615 1 96.06 75 LEU B N 1
ATOM 4924 C CA . LEU B 1 75 ? 22.453 3.186 4.781 1 96.06 75 LEU B CA 1
ATOM 4925 C C . LEU B 1 75 ? 22.188 1.694 4.934 1 96.06 75 LEU B C 1
ATOM 4927 O O . LEU B 1 75 ? 21.531 1.275 5.895 1 96.06 75 LEU B O 1
ATOM 4931 N N . ARG B 1 76 ? 22.656 0.904 3.959 1 91.94 76 ARG B N 1
ATOM 4932 C CA . ARG B 1 76 ? 22.406 -0.535 3.941 1 91.94 76 ARG B CA 1
ATOM 4933 C C . ARG B 1 76 ? 20.922 -0.836 3.885 1 91.94 76 ARG B C 1
ATOM 4935 O O . ARG B 1 76 ? 20.406 -1.627 4.684 1 91.94 76 ARG B O 1
ATOM 4942 N N . LEU B 1 77 ? 20.234 -0.073 3.039 1 91.44 77 LEU B N 1
ATOM 4943 C CA . LEU B 1 77 ? 18.828 -0.28 2.738 1 91.44 77 LEU B CA 1
ATOM 4944 C C . LEU B 1 77 ? 18.641 -0.77 1.306 1 91.44 77 LEU B C 1
ATOM 4946 O O . LEU B 1 77 ? 19.547 -0.625 0.475 1 91.44 77 LEU B O 1
ATOM 4950 N N . SER B 1 78 ? 17.469 -1.379 1.057 1 87.19 78 SER B N 1
ATOM 4951 C CA . SER B 1 78 ? 17.156 -1.722 -0.327 1 87.19 78 SER B CA 1
ATOM 4952 C C . SER B 1 78 ? 16.828 -0.476 -1.147 1 87.19 78 SER B C 1
ATOM 4954 O O . SER B 1 78 ? 16.312 0.506 -0.617 1 87.19 78 SER B O 1
ATOM 4956 N N . MET B 1 79 ? 17.141 -0.509 -2.395 1 88 79 MET B N 1
ATOM 4957 C CA . MET B 1 79 ? 16.859 0.604 -3.297 1 88 79 MET B CA 1
ATOM 4958 C C . MET B 1 79 ? 15.359 0.891 -3.348 1 88 79 MET B C 1
ATOM 4960 O O . MET B 1 79 ? 14.953 2.049 -3.43 1 88 79 MET B O 1
ATOM 4964 N N . THR B 1 80 ? 14.555 -0.121 -3.271 1 88.69 80 THR B N 1
ATOM 4965 C CA . THR B 1 80 ? 13.102 0.04 -3.328 1 88.69 80 THR B CA 1
ATOM 4966 C C . THR B 1 80 ? 12.602 0.86 -2.145 1 88.69 80 THR B C 1
ATOM 4968 O O . THR B 1 80 ? 11.742 1.731 -2.303 1 88.69 80 THR B O 1
ATOM 4971 N N . GLU B 1 81 ? 13.141 0.576 -1.005 1 91.81 81 GLU B N 1
ATOM 4972 C CA . GLU B 1 81 ? 12.734 1.307 0.192 1 91.81 81 GLU B CA 1
ATOM 4973 C C . GLU B 1 81 ? 13.055 2.793 0.068 1 91.81 81 GLU B C 1
ATOM 4975 O O . GLU B 1 81 ? 12.227 3.645 0.387 1 91.81 81 GLU B O 1
ATOM 4980 N N . VAL B 1 82 ? 14.258 3.1 -0.38 1 95.5 82 VAL B N 1
ATOM 4981 C CA . VAL B 1 82 ? 14.695 4.484 -0.514 1 95.5 82 VAL B CA 1
ATOM 4982 C C . VAL B 1 82 ? 13.875 5.184 -1.592 1 95.5 82 VAL B C 1
ATOM 4984 O O . VAL B 1 82 ? 13.414 6.312 -1.396 1 95.5 82 VAL B O 1
ATOM 4987 N N . TYR B 1 83 ? 13.625 4.508 -2.715 1 94.38 83 TYR B N 1
ATOM 4988 C CA . TYR B 1 83 ? 12.875 5.074 -3.828 1 94.38 83 TYR B CA 1
ATOM 4989 C C . TYR B 1 83 ? 11.43 5.355 -3.426 1 94.38 83 TYR B C 1
ATOM 4991 O O . TYR B 1 83 ? 10.875 6.398 -3.777 1 94.38 83 TYR B O 1
ATOM 4999 N N . GLU B 1 84 ? 10.852 4.422 -2.719 1 93.19 84 GLU B N 1
ATOM 5000 C CA . GLU B 1 84 ? 9.461 4.57 -2.307 1 93.19 84 GLU B CA 1
ATOM 5001 C C . GLU B 1 84 ? 9.289 5.75 -1.356 1 93.19 84 GLU B C 1
ATOM 5003 O O . GLU B 1 84 ? 8.297 6.484 -1.441 1 93.19 84 GLU B O 1
ATOM 5008 N N . VAL B 1 85 ? 10.234 5.934 -0.45 1 97.06 85 VAL B N 1
ATOM 5009 C CA . VAL B 1 85 ? 10.164 7.066 0.465 1 97.06 85 VAL B CA 1
ATOM 5010 C C . VAL B 1 85 ? 10.383 8.367 -0.305 1 97.06 85 VAL B C 1
ATOM 5012 O O . VAL B 1 85 ? 9.633 9.336 -0.135 1 97.06 85 VAL B O 1
ATOM 5015 N N . ALA B 1 86 ? 11.352 8.367 -1.22 1 97.75 86 ALA B N 1
ATOM 5016 C CA . ALA B 1 86 ? 11.688 9.57 -1.979 1 97.75 86 ALA B CA 1
ATOM 5017 C C . ALA B 1 86 ? 10.516 10.016 -2.844 1 97.75 86 ALA B C 1
ATOM 5019 O O . ALA B 1 86 ? 10.273 11.219 -2.998 1 97.75 86 ALA B O 1
ATOM 5020 N N . THR B 1 87 ? 9.773 9.07 -3.377 1 95.44 87 THR B N 1
ATOM 5021 C CA . THR B 1 87 ? 8.727 9.406 -4.328 1 95.44 87 THR B CA 1
ATOM 5022 C C . THR B 1 87 ? 7.391 9.609 -3.615 1 95.44 87 THR B C 1
ATOM 5024 O O . THR B 1 87 ? 6.418 10.055 -4.223 1 95.44 87 THR B O 1
ATOM 5027 N N . PHE B 1 88 ? 7.371 9.234 -2.34 1 96.25 88 PHE B N 1
ATOM 5028 C CA . PHE B 1 88 ? 6.152 9.398 -1.559 1 96.25 88 PHE B CA 1
ATOM 5029 C C . PHE B 1 88 ? 5.918 10.859 -1.221 1 96.25 88 PHE B C 1
ATOM 5031 O O . PHE B 1 88 ? 4.777 11.336 -1.235 1 96.25 88 PHE B O 1
ATOM 5038 N N . TYR B 1 89 ? 6.98 11.547 -0.907 1 97.62 89 TYR B N 1
ATOM 5039 C CA . TYR B 1 89 ? 6.895 12.922 -0.422 1 97.62 89 TYR B CA 1
ATOM 5040 C C . TYR B 1 89 ? 7.016 13.914 -1.571 1 97.62 89 TYR B C 1
ATOM 5042 O O . TYR B 1 89 ? 7.898 13.781 -2.424 1 97.62 89 TYR B O 1
ATOM 5050 N N . HIS B 1 90 ? 6.211 14.961 -1.562 1 95.38 90 HIS B N 1
ATOM 5051 C CA . HIS B 1 90 ? 6.016 15.852 -2.701 1 95.38 90 HIS B CA 1
ATOM 5052 C C . HIS B 1 90 ? 7.188 16.812 -2.852 1 95.38 90 HIS B C 1
ATOM 5054 O O . HIS B 1 90 ? 7.371 17.422 -3.912 1 95.38 90 HIS B O 1
ATOM 5060 N N . HIS B 1 91 ? 7.938 16.984 -1.846 1 96.19 91 HIS B N 1
ATOM 5061 C CA . HIS B 1 91 ? 8.977 18.016 -1.902 1 96.19 91 HIS B CA 1
ATOM 5062 C C . HIS B 1 91 ? 10.297 17.422 -2.393 1 96.19 91 HIS B C 1
ATOM 5064 O O . HIS B 1 91 ? 11.297 18.141 -2.488 1 96.19 91 HIS B O 1
ATOM 5070 N N . PHE B 1 92 ? 10.336 16.141 -2.701 1 97 92 PHE B N 1
ATOM 5071 C CA . PHE B 1 92 ? 11.5 15.523 -3.316 1 97 92 PHE B CA 1
ATOM 5072 C C . PHE B 1 92 ? 11.312 15.398 -4.824 1 97 92 PHE B C 1
ATOM 5074 O O . PHE B 1 92 ? 10.258 14.977 -5.293 1 97 92 PHE B O 1
ATOM 5081 N N . ASP B 1 93 ? 12.297 15.82 -5.535 1 95.12 93 ASP B N 1
ATOM 5082 C CA . ASP B 1 93 ? 12.273 15.742 -6.992 1 95.12 93 ASP B CA 1
ATOM 5083 C C . ASP B 1 93 ? 13.164 14.602 -7.488 1 95.12 93 ASP B C 1
ATOM 5085 O O . ASP B 1 93 ? 14.328 14.812 -7.82 1 95.12 93 ASP B O 1
ATOM 5089 N N . VAL B 1 94 ? 12.57 13.484 -7.719 1 95.12 94 VAL B N 1
ATOM 5090 C CA . VAL B 1 94 ? 13.32 12.312 -8.164 1 95.12 94 VAL B CA 1
ATOM 5091 C C . VAL B 1 94 ? 13.461 12.336 -9.68 1 95.12 94 VAL B C 1
ATOM 5093 O O . VAL B 1 94 ? 12.469 12.438 -10.406 1 95.12 94 VAL B O 1
ATOM 5096 N N . VAL B 1 95 ? 14.688 12.281 -10.125 1 93.94 95 VAL B N 1
ATOM 5097 C CA . VAL B 1 95 ? 14.938 12.344 -11.562 1 93.94 95 VAL B CA 1
ATOM 5098 C C . VAL B 1 95 ? 15.789 11.156 -11.992 1 93.94 95 VAL B C 1
ATOM 5100 O O . VAL B 1 95 ? 16.547 10.609 -11.195 1 93.94 95 VAL B O 1
ATOM 5103 N N . ARG B 1 96 ? 15.664 10.82 -13.234 1 89.25 96 ARG B N 1
ATOM 5104 C CA . ARG B 1 96 ? 16.406 9.688 -13.781 1 89.25 96 ARG B CA 1
ATOM 5105 C C . ARG B 1 96 ? 17.25 10.117 -14.977 1 89.25 96 ARG B C 1
ATOM 5107 O O . ARG B 1 96 ? 17.062 11.203 -15.523 1 89.25 96 ARG B O 1
ATOM 5114 N N . GLU B 1 97 ? 18.109 9.188 -15.289 1 88.5 97 GLU B N 1
ATOM 5115 C CA . GLU B 1 97 ? 18.938 9.414 -16.484 1 88.5 97 GLU B CA 1
ATOM 5116 C C . GLU B 1 97 ? 18.094 9.328 -17.75 1 88.5 97 GLU B C 1
ATOM 5118 O O . GLU B 1 97 ? 17.141 8.547 -17.828 1 88.5 97 GLU B O 1
ATOM 5123 N N . ASP B 1 98 ? 18.5 10.195 -18.625 1 82.44 98 ASP B N 1
ATOM 5124 C CA . ASP B 1 98 ? 17.844 10.086 -19.938 1 82.44 98 ASP B CA 1
ATOM 5125 C C . ASP B 1 98 ? 18.469 8.953 -20.75 1 82.44 98 ASP B C 1
ATOM 5127 O O . ASP B 1 98 ? 19.25 8.156 -20.234 1 82.44 98 ASP B O 1
ATOM 5131 N N . ALA B 1 99 ? 18.094 8.828 -22.062 1 74.25 99 ALA B N 1
ATOM 5132 C CA . ALA B 1 99 ? 18.516 7.75 -22.953 1 74.25 99 ALA B CA 1
ATOM 5133 C C . ALA B 1 99 ? 20.031 7.758 -23.141 1 74.25 99 ALA B C 1
ATOM 5135 O O . ALA B 1 99 ? 20.641 6.707 -23.359 1 74.25 99 ALA B O 1
ATOM 5136 N N . ASP B 1 100 ? 20.625 8.945 -22.969 1 79.12 100 ASP B N 1
ATOM 5137 C CA . ASP B 1 100 ? 22.062 9.094 -23.141 1 79.12 100 ASP B CA 1
ATOM 5138 C C . ASP B 1 100 ? 22.781 8.953 -21.797 1 79.12 100 ASP B C 1
ATOM 5140 O O . ASP B 1 100 ? 24 9.148 -21.719 1 79.12 100 ASP B O 1
ATOM 5144 N N . GLY B 1 101 ? 21.938 8.664 -20.797 1 82.62 101 GLY B N 1
ATOM 5145 C CA . GLY B 1 101 ? 22.516 8.461 -19.469 1 82.62 101 GLY B CA 1
ATOM 5146 C C . GLY B 1 101 ? 22.75 9.758 -18.719 1 82.62 101 GLY B C 1
ATOM 5147 O O . GLY B 1 101 ? 23.453 9.766 -17.703 1 82.62 101 GLY B O 1
ATOM 5148 N N . GLN B 1 102 ? 22.219 10.82 -19.234 1 90.25 102 GLN B N 1
ATOM 5149 C CA . GLN B 1 102 ? 22.453 12.125 -18.625 1 90.25 102 GLN B CA 1
ATOM 5150 C C . GLN B 1 102 ? 21.281 12.508 -17.719 1 90.25 102 GLN B C 1
ATOM 5152 O O . GLN B 1 102 ? 20.141 12.133 -17.969 1 90.25 102 GLN B O 1
ATOM 5157 N N . ILE B 1 103 ? 21.625 13.25 -16.641 1 91.88 103 ILE B N 1
ATOM 5158 C CA . ILE B 1 103 ? 20.625 13.789 -15.727 1 91.88 103 ILE B CA 1
ATOM 5159 C C . ILE B 1 103 ? 20.344 15.25 -16.062 1 91.88 103 ILE B C 1
ATOM 5161 O O . ILE B 1 103 ? 21.266 16.078 -16.078 1 91.88 103 ILE B O 1
ATOM 5165 N N . ALA B 1 104 ? 19.125 15.531 -16.344 1 90.44 104 ALA B N 1
ATOM 5166 C CA . ALA B 1 104 ? 18.75 16.922 -16.625 1 90.44 104 ALA B CA 1
ATOM 5167 C C . ALA B 1 104 ? 19.016 17.812 -15.414 1 90.44 104 ALA B C 1
ATOM 5169 O O . ALA B 1 104 ? 18.781 17.406 -14.273 1 90.44 104 ALA B O 1
ATOM 5170 N N . PRO B 1 105 ? 19.547 19 -15.672 1 92.62 105 PRO B N 1
ATOM 5171 C CA . PRO B 1 105 ? 19.766 19.922 -14.547 1 92.62 105 PRO B CA 1
ATOM 5172 C C . PRO B 1 105 ? 18.453 20.312 -13.859 1 92.62 105 PRO B C 1
ATOM 5174 O O . PRO B 1 105 ? 17.406 20.406 -14.508 1 92.62 105 PRO B O 1
ATOM 5177 N N . PRO B 1 106 ? 18.531 20.516 -12.523 1 93.94 106 PRO B N 1
ATOM 5178 C CA . PRO B 1 106 ? 17.328 20.969 -11.82 1 93.94 106 PRO B CA 1
ATOM 5179 C C . PRO B 1 106 ? 16.938 22.406 -12.203 1 93.94 106 PRO B C 1
ATOM 5181 O O . PRO B 1 106 ? 17.766 23.156 -12.703 1 93.94 106 PRO B O 1
ATOM 5184 N N . PRO B 1 107 ? 15.648 22.703 -11.969 1 91.62 107 PRO B N 1
ATOM 5185 C CA . PRO B 1 107 ? 15.289 24.109 -12.148 1 91.62 107 PRO B CA 1
ATOM 5186 C C . PRO B 1 107 ? 16.062 25.031 -11.211 1 91.62 107 PRO B C 1
ATOM 5188 O O . PRO B 1 107 ? 16.391 24.656 -10.086 1 91.62 107 PRO B O 1
ATOM 5191 N N . ALA B 1 108 ? 16.281 26.219 -11.75 1 91.5 108 ALA B N 1
ATOM 5192 C CA . ALA B 1 108 ? 17.031 27.188 -10.961 1 91.5 108 ALA B CA 1
ATOM 5193 C C . ALA B 1 108 ? 16.25 27.609 -9.727 1 91.5 108 ALA B C 1
ATOM 5195 O O . ALA B 1 108 ? 16.828 27.906 -8.68 1 91.5 108 ALA B O 1
ATOM 5196 N N . LEU B 1 109 ? 14.984 27.719 -9.922 1 94.81 109 LEU B N 1
ATOM 5197 C CA . LEU B 1 109 ? 14.102 28.141 -8.844 1 94.81 109 LEU B CA 1
ATOM 5198 C C . LEU B 1 109 ? 12.711 27.547 -9.008 1 94.81 109 LEU B C 1
ATOM 5200 O O . LEU B 1 109 ? 12.242 27.359 -10.133 1 94.81 109 LEU B O 1
ATOM 5204 N N . THR B 1 110 ? 12.133 27.156 -7.922 1 95.31 110 THR B N 1
ATOM 5205 C CA . THR B 1 110 ? 10.758 26.672 -7.941 1 95.31 110 THR B CA 1
ATOM 5206 C C . THR B 1 110 ? 9.836 27.625 -7.184 1 95.31 110 THR B C 1
ATOM 5208 O O . THR B 1 110 ? 10.133 28.016 -6.051 1 95.31 110 THR B O 1
ATOM 5211 N N . VAL B 1 111 ? 8.797 28.031 -7.824 1 97.38 111 VAL B N 1
ATOM 5212 C CA . VAL B 1 111 ? 7.719 28.797 -7.211 1 97.38 111 VAL B CA 1
ATOM 5213 C C . VAL B 1 111 ? 6.504 27.906 -6.98 1 97.38 111 VAL B C 1
ATOM 5215 O O . VAL B 1 111 ? 6.02 27.266 -7.906 1 97.38 111 VAL B O 1
ATOM 5218 N N . ARG B 1 112 ? 6.062 27.844 -5.723 1 97.25 112 ARG B N 1
ATOM 5219 C CA . ARG B 1 112 ? 4.879 27.062 -5.367 1 97.25 112 ARG B CA 1
ATOM 5220 C C . ARG B 1 112 ? 3.695 27.969 -5.062 1 97.25 112 ARG B C 1
ATOM 5222 O O . ARG B 1 112 ? 3.758 28.781 -4.145 1 97.25 112 ARG B O 1
ATOM 5229 N N . VAL B 1 113 ? 2.643 27.828 -5.805 1 98.12 113 VAL B N 1
ATOM 5230 C CA . VAL B 1 113 ? 1.422 28.594 -5.566 1 98.12 113 VAL B CA 1
ATOM 5231 C C . VAL B 1 113 ? 0.383 27.703 -4.883 1 98.12 113 VAL B C 1
ATOM 5233 O O . VAL B 1 113 ? 0.036 26.641 -5.395 1 98.12 113 VAL B O 1
ATOM 5236 N N . CYS B 1 114 ? -0.066 28.172 -3.727 1 98 114 CYS B N 1
ATOM 5237 C CA . CYS B 1 114 ? -1.052 27.391 -2.988 1 98 114 CYS B CA 1
ATOM 5238 C C . CYS B 1 114 ? -2.361 27.297 -3.762 1 98 114 CYS B C 1
ATOM 5240 O O . CYS B 1 114 ? -2.9 28.312 -4.207 1 98 114 CYS B O 1
ATOM 5242 N N . GLU B 1 115 ? -2.809 26.078 -3.912 1 97.25 115 GLU B N 1
ATOM 5243 C CA . GLU B 1 115 ? -4.074 25.875 -4.609 1 97.25 115 GLU B CA 1
ATOM 5244 C C . GLU B 1 115 ? -5.168 25.422 -3.648 1 97.25 115 GLU B C 1
ATOM 5246 O O . GLU B 1 115 ? -6.207 24.906 -4.078 1 97.25 115 GLU B O 1
ATOM 5251 N N . GLY B 1 116 ? -4.961 25.562 -2.336 1 96.88 116 GLY B N 1
ATOM 5252 C CA . GLY B 1 116 ? -5.969 25.25 -1.341 1 96.88 116 GLY B CA 1
ATOM 5253 C C . GLY B 1 116 ? -7.219 26.094 -1.461 1 96.88 116 GLY B C 1
ATOM 5254 O O . GLY B 1 116 ? -7.234 27.078 -2.193 1 96.88 116 GLY B O 1
ATOM 5255 N N . ILE B 1 117 ? -8.203 25.766 -0.723 1 97.62 117 ILE B N 1
ATOM 5256 C CA . ILE B 1 117 ? -9.555 26.297 -0.882 1 97.62 117 ILE B CA 1
ATOM 5257 C C . ILE B 1 117 ? -9.539 27.812 -0.728 1 97.62 117 ILE B C 1
ATOM 5259 O O . ILE B 1 117 ? -10.094 28.531 -1.562 1 97.62 117 ILE B O 1
ATOM 5263 N N . ALA B 1 118 ? -8.938 28.328 0.317 1 97.81 118 ALA B N 1
ATOM 5264 C CA . ALA B 1 118 ? -8.922 29.766 0.537 1 97.81 118 ALA B CA 1
ATOM 5265 C C . ALA B 1 118 ? -8.172 30.484 -0.584 1 97.81 118 ALA B C 1
ATOM 5267 O O . ALA B 1 118 ? -8.578 31.562 -1.024 1 97.81 118 ALA B O 1
ATOM 5268 N N . CYS B 1 119 ? -7.051 29.922 -1.058 1 98.06 119 CYS B N 1
ATOM 5269 C CA . CYS B 1 119 ? -6.258 30.516 -2.125 1 98.06 119 CYS B CA 1
ATOM 5270 C C . CYS B 1 119 ? -6.988 30.438 -3.461 1 98.06 119 CYS B C 1
ATOM 5272 O O . CYS B 1 119 ? -6.91 31.359 -4.273 1 98.06 119 CYS B O 1
ATOM 5274 N N . GLU B 1 120 ? -7.66 29.328 -3.676 1 97.06 120 GLU B N 1
ATOM 5275 C CA . GLU B 1 120 ? -8.477 29.219 -4.883 1 97.06 120 GLU B CA 1
ATOM 5276 C C . GLU B 1 120 ? -9.539 30.312 -4.926 1 97.06 120 GLU B C 1
ATOM 5278 O O . GLU B 1 120 ? -9.758 30.938 -5.969 1 97.06 120 GLU B O 1
ATOM 5283 N N . LEU B 1 121 ? -10.234 30.531 -3.822 1 96.62 121 LEU B N 1
ATOM 5284 C CA . LEU B 1 121 ? -11.25 31.578 -3.719 1 96.62 121 LEU B CA 1
ATOM 5285 C C . LEU B 1 121 ? -10.648 32.938 -4.023 1 96.62 121 LEU B C 1
ATOM 5287 O O . LEU B 1 121 ? -11.328 33.812 -4.555 1 96.62 121 LEU B O 1
ATOM 5291 N N . ALA B 1 122 ? -9.359 33.062 -3.725 1 96.94 122 ALA B N 1
ATOM 5292 C CA . ALA B 1 122 ? -8.688 34.344 -3.854 1 96.94 122 ALA B CA 1
ATOM 5293 C C . ALA B 1 122 ? -8.008 34.5 -5.211 1 96.94 122 ALA B C 1
ATOM 5295 O O . ALA B 1 122 ? -7.305 35.469 -5.469 1 96.94 122 ALA B O 1
ATOM 5296 N N . GLY B 1 123 ? -8.086 33.5 -6.051 1 95.69 123 GLY B N 1
ATOM 5297 C CA . GLY B 1 123 ? -7.629 33.656 -7.422 1 95.69 123 GLY B CA 1
ATOM 5298 C C . GLY B 1 123 ? -6.309 32.969 -7.695 1 95.69 123 GLY B C 1
ATOM 5299 O O . GLY B 1 123 ? -5.574 33.344 -8.609 1 95.69 123 GLY B O 1
ATOM 5300 N N . ALA B 1 124 ? -6.004 31.969 -7.012 1 97.31 124 ALA B N 1
ATOM 5301 C CA . ALA B 1 124 ? -4.734 31.25 -7.141 1 97.31 124 ALA B CA 1
ATOM 5302 C C . ALA B 1 124 ? -4.594 30.625 -8.523 1 97.31 124 ALA B C 1
ATOM 5304 O O . ALA B 1 124 ? -3.494 30.578 -9.078 1 97.31 124 ALA B O 1
ATOM 5305 N N . GLN B 1 125 ? -5.664 30.094 -9.094 1 96.25 125 GLN B N 1
ATOM 5306 C CA . GLN B 1 125 ? -5.598 29.438 -10.391 1 96.25 125 GLN B CA 1
ATOM 5307 C C . GLN B 1 125 ? -5.109 30.391 -11.469 1 96.25 125 GLN B C 1
ATOM 5309 O O . GLN B 1 125 ? -4.32 30 -12.336 1 96.25 125 GLN B O 1
ATOM 5314 N N . ALA B 1 126 ? -5.609 31.562 -11.43 1 95.88 126 ALA B N 1
ATOM 5315 C CA . ALA B 1 126 ? -5.18 32.562 -12.391 1 95.88 126 ALA B CA 1
ATOM 5316 C C . ALA B 1 126 ? -3.678 32.844 -12.281 1 95.88 126 ALA B C 1
ATOM 5318 O O . ALA B 1 126 ? -3.006 33.062 -13.289 1 95.88 126 ALA B O 1
ATOM 5319 N N . LEU B 1 127 ? -3.186 32.875 -11.078 1 96.69 127 LEU B N 1
ATOM 5320 C CA . LEU B 1 127 ? -1.755 33.062 -10.852 1 96.69 127 LEU B CA 1
ATOM 5321 C C . LEU B 1 127 ? -0.964 31.891 -11.43 1 96.69 127 LEU B C 1
ATOM 5323 O O . LEU B 1 127 ? 0.049 32.094 -12.102 1 96.69 127 LEU B O 1
ATOM 5327 N N . ILE B 1 128 ? -1.396 30.672 -11.18 1 97.12 128 ILE B N 1
ATOM 5328 C CA . ILE B 1 128 ? -0.731 29.469 -11.648 1 97.12 128 ILE B CA 1
ATOM 5329 C C . ILE B 1 128 ? -0.655 29.469 -13.172 1 97.12 128 ILE B C 1
ATOM 5331 O O . ILE B 1 128 ? 0.357 29.062 -13.75 1 97.12 128 ILE B O 1
ATOM 5335 N N . ASP B 1 129 ? -1.652 29.953 -13.812 1 96.06 129 ASP B N 1
ATOM 5336 C CA . ASP B 1 129 ? -1.734 29.953 -15.266 1 96.06 129 ASP B CA 1
ATOM 5337 C C . ASP B 1 129 ? -0.821 31.031 -15.859 1 96.06 129 ASP B C 1
ATOM 5339 O O . ASP B 1 129 ? -0.236 30.828 -16.922 1 96.06 129 ASP B O 1
ATOM 5343 N N . LYS B 1 130 ? -0.649 32.062 -15.188 1 96.56 130 LYS B N 1
ATOM 5344 C CA . LYS B 1 130 ? 0.029 33.25 -15.719 1 96.56 130 LYS B CA 1
ATOM 5345 C C . LYS B 1 130 ? 1.53 33.188 -15.453 1 96.56 130 LYS B C 1
ATOM 5347 O O . LYS B 1 130 ? 2.328 33.688 -16.25 1 96.56 130 LYS B O 1
ATOM 5352 N N . LEU B 1 131 ? 1.96 32.625 -14.445 1 97.31 131 LEU B N 1
ATOM 5353 C CA . LEU B 1 131 ? 3.311 32.75 -13.914 1 97.31 131 LEU B CA 1
ATOM 5354 C C . LEU B 1 131 ? 4.328 32.094 -14.836 1 97.31 131 LEU B C 1
ATOM 5356 O O . LEU B 1 131 ? 5.43 32.625 -15.031 1 97.31 131 LEU B O 1
ATOM 5360 N N . PRO B 1 132 ? 3.977 30.953 -15.422 1 95.38 132 PRO B N 1
ATOM 5361 C CA . PRO B 1 132 ? 4.988 30.312 -16.266 1 95.38 132 PRO B CA 1
ATOM 5362 C C . PRO B 1 132 ? 5.457 31.203 -17.406 1 95.38 132 PRO B C 1
ATOM 5364 O O . PRO B 1 132 ? 6.652 31.266 -17.703 1 95.38 132 PRO B O 1
ATOM 5367 N N . ALA B 1 133 ? 4.605 31.875 -18.047 1 94.94 133 ALA B N 1
ATOM 5368 C CA . ALA B 1 133 ? 4.957 32.781 -19.141 1 94.94 133 ALA B CA 1
ATOM 5369 C C . ALA B 1 133 ? 5.723 34 -18.625 1 94.94 133 ALA B C 1
ATOM 5371 O O . ALA B 1 133 ? 6.621 34.5 -19.297 1 94.94 133 ALA B O 1
ATOM 5372 N N . LEU B 1 134 ? 5.375 34.438 -17.516 1 95.38 134 LEU B N 1
ATOM 5373 C CA . LEU B 1 134 ? 5.961 35.656 -16.938 1 95.38 134 LEU B CA 1
ATOM 5374 C C . LEU B 1 134 ? 7.379 35.375 -16.438 1 95.38 134 LEU B C 1
ATOM 5376 O O . LEU B 1 134 ? 8.266 36.219 -16.594 1 95.38 134 LEU B O 1
ATOM 5380 N N . LEU B 1 135 ? 7.602 34.25 -15.828 1 95.12 135 LEU B N 1
ATOM 5381 C CA . LEU B 1 135 ? 8.852 34 -15.117 1 95.12 135 LEU B CA 1
ATOM 5382 C C . LEU B 1 135 ? 9.859 33.312 -16.031 1 95.12 135 LEU B C 1
ATOM 5384 O O . LEU B 1 135 ? 11.055 33.25 -15.719 1 95.12 135 LEU B O 1
ATOM 5388 N N . GLY B 1 136 ? 9.43 32.75 -17.094 1 90.31 136 GLY B N 1
ATOM 5389 C CA . GLY B 1 136 ? 10.336 32.125 -18.031 1 90.31 136 GLY B CA 1
ATOM 5390 C C . GLY B 1 136 ? 10.531 30.641 -17.75 1 90.31 136 GLY B C 1
ATOM 5391 O O . GLY B 1 136 ? 9.891 30.078 -16.844 1 90.31 136 GLY B O 1
ATOM 5392 N N . THR B 1 137 ? 11.492 30.062 -18.422 1 87.5 137 THR B N 1
ATOM 5393 C CA . THR B 1 137 ? 11.641 28.609 -18.422 1 87.5 137 THR B CA 1
ATOM 5394 C C . THR B 1 137 ? 12.586 28.156 -17.297 1 87.5 137 THR B C 1
ATOM 5396 O O . THR B 1 137 ? 12.609 26.984 -16.938 1 87.5 137 THR B O 1
ATOM 5399 N N . GLU B 1 138 ? 13.234 29.047 -16.781 1 89.62 138 GLU B N 1
ATOM 5400 C CA . GLU B 1 138 ? 14.211 28.703 -15.766 1 89.62 138 GLU B CA 1
ATOM 5401 C C . GLU B 1 138 ? 13.547 28.516 -14.406 1 89.62 138 GLU B C 1
ATOM 5403 O O . GLU B 1 138 ? 14.102 27.859 -13.523 1 89.62 138 GLU B O 1
ATOM 5408 N N . VAL B 1 139 ? 12.391 29.172 -14.281 1 94.75 139 VAL B N 1
ATOM 5409 C CA . VAL B 1 139 ? 11.641 29.094 -13.031 1 94.75 139 VAL B CA 1
ATOM 5410 C C . VAL B 1 139 ? 10.492 28.109 -13.18 1 94.75 139 VAL B C 1
ATOM 5412 O O . VAL B 1 139 ? 9.656 28.25 -14.078 1 94.75 139 VAL B O 1
ATOM 5415 N N . ARG B 1 140 ? 10.508 27.078 -12.344 1 95.56 140 ARG B N 1
ATOM 5416 C CA . ARG B 1 140 ? 9.414 26.109 -12.32 1 95.56 140 ARG B CA 1
ATOM 5417 C C . ARG B 1 140 ? 8.266 26.594 -11.445 1 95.56 140 ARG B C 1
ATOM 5419 O O . ARG B 1 140 ? 8.484 27.047 -10.32 1 95.56 140 ARG B O 1
ATOM 5426 N N . VAL B 1 141 ? 7.113 26.625 -11.961 1 96.69 141 VAL B N 1
ATOM 5427 C CA . VAL B 1 141 ? 5.918 26.984 -11.203 1 96.69 141 VAL B CA 1
ATOM 5428 C C . VAL B 1 141 ? 5.082 25.734 -10.945 1 96.69 141 VAL B C 1
ATOM 5430 O O . VAL B 1 141 ? 4.723 25.016 -11.875 1 96.69 141 VAL B O 1
ATOM 5433 N N . VAL B 1 142 ? 4.812 25.469 -9.656 1 95.19 142 VAL B N 1
ATOM 5434 C CA . VAL B 1 142 ? 4.031 24.297 -9.312 1 95.19 142 VAL B CA 1
ATOM 5435 C C . VAL B 1 142 ? 2.902 24.688 -8.359 1 95.19 142 VAL B C 1
ATOM 5437 O O . VAL B 1 142 ? 3.043 25.609 -7.562 1 95.19 142 VAL B O 1
ATOM 5440 N N . ALA B 1 143 ? 1.774 24 -8.508 1 96 143 ALA B N 1
ATOM 5441 C CA . ALA B 1 143 ? 0.686 24.141 -7.543 1 96 143 ALA B CA 1
ATOM 5442 C C . ALA B 1 143 ? 0.984 23.359 -6.266 1 96 143 ALA B C 1
ATOM 5444 O O . ALA B 1 143 ? 1.493 22.234 -6.32 1 96 143 ALA B O 1
ATOM 5445 N N . ALA B 1 144 ? 0.812 23.984 -5.133 1 94.88 144 ALA B N 1
ATOM 5446 C CA . ALA B 1 144 ? 0.964 23.328 -3.836 1 94.88 144 ALA B CA 1
ATOM 5447 C C . ALA B 1 144 ? -0.386 23.156 -3.143 1 94.88 144 ALA B C 1
ATOM 5449 O O . ALA B 1 144 ? -1.234 24.047 -3.205 1 94.88 144 ALA B O 1
ATOM 5450 N N . PRO B 1 145 ? -0.541 22.047 -2.492 1 93.12 145 PRO B N 1
ATOM 5451 C CA . PRO B 1 145 ? -1.855 21.812 -1.894 1 93.12 145 PRO B CA 1
ATOM 5452 C C . PRO B 1 145 ? -2.141 22.719 -0.706 1 93.12 145 PRO B C 1
ATOM 5454 O O . PRO B 1 145 ? -3.289 23.125 -0.49 1 93.12 145 PRO B O 1
ATOM 5457 N N . CYS B 1 146 ? -1.214 22.969 0.187 1 94.75 146 CYS B N 1
ATOM 5458 C CA . CYS B 1 146 ? -1.38 23.844 1.341 1 94.75 146 CYS B CA 1
ATOM 5459 C C . CYS B 1 146 ? -0.033 24.375 1.829 1 94.75 146 CYS B C 1
ATOM 5461 O O . CYS B 1 146 ? 0.864 23.578 2.141 1 94.75 146 CYS B O 1
ATOM 5463 N N . ILE B 1 147 ? 0.029 25.703 1.95 1 94.94 147 ILE B N 1
ATOM 5464 C CA . ILE B 1 147 ? 1.293 26.219 2.463 1 94.94 147 ILE B CA 1
ATOM 5465 C C . ILE B 1 147 ? 1.069 26.875 3.83 1 94.94 147 ILE B C 1
ATOM 5467 O O . ILE B 1 147 ? 1.97 27.516 4.375 1 94.94 147 ILE B O 1
ATOM 5471 N N . GLY B 1 148 ? -0.17 26.766 4.375 1 96.06 148 GLY B N 1
ATOM 5472 C CA . GLY B 1 148 ? -0.464 27.141 5.746 1 96.06 148 GLY B CA 1
ATOM 5473 C C . GLY B 1 148 ? -0.537 28.656 5.941 1 96.06 148 GLY B C 1
ATOM 5474 O O . GLY B 1 148 ? -0.089 29.172 6.969 1 96.06 148 GLY B O 1
ATOM 5475 N N . ARG B 1 149 ? -1.127 29.359 4.934 1 97.31 149 ARG B N 1
ATOM 5476 C CA . ARG B 1 149 ? -1.209 30.828 5 1 97.31 149 ARG B CA 1
ATOM 5477 C C . ARG B 1 149 ? -2.529 31.328 4.422 1 97.31 149 ARG B C 1
ATOM 5479 O O . ARG B 1 149 ? -2.549 32.281 3.654 1 97.31 149 ARG B O 1
ATOM 5486 N N . CYS B 1 150 ? -3.561 30.688 4.801 1 97.56 150 CYS B N 1
ATOM 5487 C CA . CYS B 1 150 ? -4.875 30.984 4.238 1 97.56 150 CYS B CA 1
ATOM 5488 C C . CYS B 1 150 ? -5.324 32.406 4.578 1 97.56 150 CYS B C 1
ATOM 5490 O O . CYS B 1 150 ? -6.105 33 3.844 1 97.56 150 CYS B O 1
ATOM 5492 N N . GLU B 1 151 ? -4.902 32.969 5.691 1 97.25 151 GLU B N 1
ATOM 5493 C CA . GLU B 1 151 ? -5.281 34.344 6.082 1 97.25 151 GLU B CA 1
ATOM 5494 C C . GLU B 1 151 ? -4.676 35.375 5.141 1 97.25 151 GLU B C 1
ATOM 5496 O O . GLU B 1 151 ? -5.105 36.531 5.121 1 97.25 151 GLU B O 1
ATOM 5501 N N . LYS B 1 152 ? -3.727 34.938 4.383 1 97.12 152 LYS B N 1
ATOM 5502 C CA . LYS B 1 152 ? -3.037 35.812 3.434 1 97.12 152 LYS B CA 1
ATOM 5503 C C . LYS B 1 152 ? -3.23 35.312 2 1 97.12 152 LYS B C 1
ATOM 5505 O O . LYS B 1 152 ? -2.352 35.5 1.155 1 97.12 152 LYS B O 1
ATOM 5510 N N . ALA B 1 153 ? -4.297 34.719 1.707 1 97.75 153 ALA B N 1
ATOM 5511 C CA . ALA B 1 153 ? -4.582 34.125 0.399 1 97.75 153 ALA B CA 1
ATOM 5512 C C . ALA B 1 153 ? -4.754 35.219 -0.66 1 97.75 153 ALA B C 1
ATOM 5514 O O . ALA B 1 153 ? -5.266 36.312 -0.368 1 97.75 153 ALA B O 1
ATOM 5515 N N . PRO B 1 154 ? -4.375 35.031 -1.928 1 97.81 154 PRO B N 1
ATOM 5516 C CA . PRO B 1 154 ? -3.592 33.844 -2.318 1 97.81 154 PRO B CA 1
ATOM 5517 C C . PRO B 1 154 ? -2.137 33.938 -1.861 1 97.81 154 PRO B C 1
ATOM 5519 O O . PRO B 1 154 ? -1.575 35.031 -1.771 1 97.81 154 PRO B O 1
ATOM 5522 N N . ALA B 1 155 ? -1.589 32.812 -1.538 1 98.06 155 ALA B N 1
ATOM 5523 C CA . ALA B 1 155 ? -0.218 32.781 -1.036 1 98.06 155 ALA B CA 1
ATOM 5524 C C . ALA B 1 155 ? 0.668 31.906 -1.913 1 98.06 155 ALA B C 1
ATOM 5526 O O . ALA B 1 155 ? 0.18 30.984 -2.574 1 98.06 155 ALA B O 1
ATOM 5527 N N . ALA B 1 156 ? 1.918 32.188 -1.956 1 98.12 156 ALA B N 1
ATOM 5528 C CA . ALA B 1 156 ? 2.898 31.453 -2.73 1 98.12 156 ALA B CA 1
ATOM 5529 C C . ALA B 1 156 ? 4.23 31.359 -1.993 1 98.12 156 ALA B C 1
ATOM 5531 O O . ALA B 1 156 ? 4.469 32.094 -1.037 1 98.12 156 ALA B O 1
ATOM 5532 N N . LEU B 1 157 ? 5.016 30.422 -2.393 1 97.56 157 LEU B N 1
ATOM 5533 C CA . LEU B 1 157 ? 6.391 30.297 -1.92 1 97.56 157 LEU B CA 1
ATOM 5534 C C . LEU B 1 157 ? 7.375 30.469 -3.068 1 97.56 157 LEU B C 1
ATOM 5536 O O . LEU B 1 157 ? 7.324 29.734 -4.051 1 97.56 157 LEU B O 1
ATOM 5540 N N . VAL B 1 158 ? 8.211 31.469 -2.971 1 97.5 158 VAL B N 1
ATOM 5541 C CA . VAL B 1 158 ? 9.383 31.578 -3.834 1 97.5 158 VAL B CA 1
ATOM 5542 C C . VAL B 1 158 ? 10.586 30.922 -3.156 1 97.5 158 VAL B C 1
ATOM 5544 O O . VAL B 1 158 ? 11.203 31.516 -2.268 1 97.5 158 VAL B O 1
ATOM 5547 N N . GLY B 1 159 ? 10.969 29.719 -3.623 1 95 159 GLY B N 1
ATOM 5548 C CA . GLY B 1 159 ? 11.82 28.906 -2.773 1 95 159 GLY B CA 1
ATOM 5549 C C . GLY B 1 159 ? 11.195 28.594 -1.429 1 95 159 GLY B C 1
ATOM 5550 O O . GLY B 1 159 ? 10.133 27.953 -1.364 1 95 159 GLY B O 1
ATOM 5551 N N . GLN B 1 160 ? 11.781 29.141 -0.453 1 94.94 160 GLN B N 1
ATOM 5552 C CA . GLN B 1 160 ? 11.25 28.953 0.892 1 94.94 160 GLN B CA 1
ATOM 5553 C C . GLN B 1 160 ? 10.617 30.234 1.418 1 94.94 160 GLN B C 1
ATOM 5555 O O . GLN B 1 160 ? 10.078 30.266 2.525 1 94.94 160 GLN B O 1
ATOM 5560 N N . ASN B 1 161 ? 10.531 31.25 0.584 1 96.56 161 ASN B N 1
ATOM 5561 C CA . ASN B 1 161 ? 10.055 32.562 0.99 1 96.56 161 ASN B CA 1
ATOM 5562 C C . ASN B 1 161 ? 8.57 32.75 0.705 1 96.56 161 ASN B C 1
ATOM 5564 O O . ASN B 1 161 ? 8.156 32.75 -0.456 1 96.56 161 ASN B O 1
ATOM 5568 N N . PRO B 1 162 ? 7.801 32.969 1.734 1 96.81 162 PRO B N 1
ATOM 5569 C CA . PRO B 1 162 ? 6.375 33.188 1.482 1 96.81 162 PRO B CA 1
ATOM 5570 C C . PRO B 1 162 ? 6.082 34.562 0.897 1 96.81 162 PRO B C 1
ATOM 5572 O O . PRO B 1 162 ? 6.707 35.562 1.291 1 96.81 162 PRO B O 1
ATOM 5575 N N . VAL B 1 163 ? 5.242 34.594 -0.088 1 97.56 163 VAL B N 1
ATOM 5576 C CA . VAL B 1 163 ? 4.664 35.812 -0.642 1 97.56 163 VAL B CA 1
ATOM 5577 C C . VAL B 1 163 ? 3.174 35.875 -0.305 1 97.56 163 VAL B C 1
ATOM 5579 O O . VAL B 1 163 ? 2.367 35.156 -0.889 1 97.56 163 VAL B O 1
ATOM 5582 N N . ASP B 1 164 ? 2.85 36.781 0.611 1 96.31 164 ASP B N 1
ATOM 5583 C CA . ASP B 1 164 ? 1.481 36.938 1.087 1 96.31 164 ASP B CA 1
ATOM 5584 C C . ASP B 1 164 ? 0.669 37.812 0.127 1 96.31 164 ASP B C 1
ATOM 5586 O O . ASP B 1 164 ? 1.221 38.688 -0.543 1 96.31 164 ASP B O 1
ATOM 5590 N N . THR B 1 165 ? -0.641 37.562 0.142 1 96.94 165 THR B N 1
ATOM 5591 C CA . THR B 1 165 ? -1.495 38.25 -0.801 1 96.94 165 THR B CA 1
ATOM 5592 C C . THR B 1 165 ? -0.822 38.375 -2.166 1 96.94 165 THR B C 1
ATOM 5594 O O . THR B 1 165 ? -0.687 39.469 -2.711 1 96.94 165 THR B O 1
ATOM 5597 N N . ALA B 1 166 ? -0.476 37.25 -2.656 1 97.94 166 ALA B N 1
ATOM 5598 C CA . ALA B 1 166 ? 0.44 37.125 -3.787 1 97.94 166 ALA B CA 1
ATOM 5599 C C . ALA B 1 166 ? -0.205 37.656 -5.07 1 97.94 166 ALA B C 1
ATOM 5601 O O . ALA B 1 166 ? -1.381 37.375 -5.332 1 97.94 166 ALA B O 1
ATOM 5602 N N . THR B 1 167 ? 0.507 38.438 -5.773 1 97.69 167 THR B N 1
ATOM 5603 C CA . THR B 1 167 ? 0.218 38.812 -7.148 1 97.69 167 THR B CA 1
ATOM 5604 C C . THR B 1 167 ? 1.348 38.375 -8.078 1 97.69 167 THR B C 1
ATOM 5606 O O . THR B 1 167 ? 2.439 38.031 -7.625 1 97.69 167 THR B O 1
ATOM 5609 N N . ALA B 1 168 ? 0.967 38.344 -9.336 1 97.56 168 ALA B N 1
ATOM 5610 C CA . ALA B 1 168 ? 2 38 -10.305 1 97.56 168 ALA B CA 1
ATOM 5611 C C . ALA B 1 168 ? 3.205 38.938 -10.188 1 97.56 168 ALA B C 1
ATOM 5613 O O . ALA B 1 168 ? 4.352 38.469 -10.281 1 97.56 168 ALA B O 1
ATOM 5614 N N . GLU B 1 169 ? 2.992 40.156 -9.945 1 97.06 169 GLU B N 1
ATOM 5615 C CA . GLU B 1 169 ? 4.043 41.156 -9.844 1 97.06 169 GLU B CA 1
ATOM 5616 C C . GLU B 1 169 ? 4.883 40.938 -8.586 1 97.06 169 GLU B C 1
ATOM 5618 O O . GLU B 1 169 ? 6.109 41.031 -8.625 1 97.06 169 GLU B O 1
ATOM 5623 N N . ALA B 1 170 ? 4.215 40.719 -7.527 1 97.62 170 ALA B N 1
ATOM 5624 C CA . ALA B 1 170 ? 4.922 40.5 -6.266 1 97.62 170 ALA B CA 1
ATOM 5625 C C . ALA B 1 170 ? 5.809 39.25 -6.328 1 97.62 170 ALA B C 1
ATOM 5627 O O . ALA B 1 170 ? 6.926 39.25 -5.805 1 97.62 170 ALA B O 1
ATOM 5628 N N . ILE B 1 171 ? 5.332 38.188 -6.969 1 97.94 171 ILE B N 1
ATOM 5629 C CA . ILE B 1 171 ? 6.102 36.969 -7.121 1 97.94 171 ILE B CA 1
ATOM 5630 C C . ILE B 1 171 ? 7.305 37.219 -8.023 1 97.94 171 ILE B C 1
ATOM 5632 O O . ILE B 1 171 ? 8.422 36.812 -7.715 1 97.94 171 ILE B O 1
ATOM 5636 N N . ASP B 1 172 ? 7.02 37.906 -9.102 1 97.56 172 ASP B N 1
ATOM 5637 C CA . ASP B 1 172 ? 8.102 38.25 -10.023 1 97.56 172 ASP B CA 1
ATOM 5638 C C . ASP B 1 172 ? 9.18 39.062 -9.328 1 97.56 172 ASP B C 1
ATOM 5640 O O . ASP B 1 172 ? 10.367 38.844 -9.539 1 97.56 172 ASP B O 1
ATOM 5644 N N . ALA B 1 173 ? 8.742 40 -8.555 1 97.56 173 ALA B N 1
ATOM 5645 C CA . ALA B 1 173 ? 9.688 40.812 -7.82 1 97.56 173 ALA B CA 1
ATOM 5646 C C . ALA B 1 173 ? 10.547 40 -6.883 1 97.56 173 ALA B C 1
ATOM 5648 O O . ALA B 1 173 ? 11.758 40.219 -6.766 1 97.56 173 ALA B O 1
ATOM 5649 N N . ALA B 1 174 ? 9.93 39.062 -6.199 1 97.12 174 ALA B N 1
ATOM 5650 C CA . ALA B 1 174 ? 10.664 38.188 -5.293 1 97.12 174 ALA B CA 1
ATOM 5651 C C . ALA B 1 174 ? 11.664 37.312 -6.055 1 97.12 174 ALA B C 1
ATOM 5653 O O . ALA B 1 174 ? 12.773 37.094 -5.582 1 97.12 174 ALA B O 1
ATOM 5654 N N . VAL B 1 175 ? 11.234 36.844 -7.191 1 97 175 VAL B N 1
ATOM 5655 C CA . VAL B 1 175 ? 12.086 36 -8.031 1 97 175 VAL B CA 1
ATOM 5656 C C . VAL B 1 175 ? 13.289 36.812 -8.508 1 97 175 VAL B C 1
ATOM 5658 O O . VAL B 1 175 ? 14.43 36.344 -8.43 1 97 175 VAL B O 1
ATOM 5661 N N . GLN B 1 176 ? 13.078 38.031 -8.953 1 95.75 176 GLN B N 1
ATOM 5662 C CA . GLN B 1 176 ? 14.133 38.875 -9.477 1 95.75 176 GLN B CA 1
ATOM 5663 C C . GLN B 1 176 ? 15.117 39.281 -8.375 1 95.75 176 GLN B C 1
ATOM 5665 O O . GLN B 1 176 ? 16.328 39.375 -8.617 1 95.75 176 GLN B O 1
ATOM 5670 N N . ALA B 1 177 ? 14.57 39.469 -7.281 1 96.31 177 ALA B N 1
ATOM 5671 C CA . ALA B 1 177 ? 15.406 39.844 -6.145 1 96.31 177 ALA B CA 1
ATOM 5672 C C . ALA B 1 177 ? 16.125 38.656 -5.555 1 96.31 177 ALA B C 1
ATOM 5674 O O . ALA B 1 177 ? 16.953 38.781 -4.656 1 96.31 177 ALA B O 1
ATOM 5675 N N . LYS B 1 178 ? 15.742 37.438 -5.996 1 94.69 178 LYS B N 1
ATOM 5676 C CA . LYS B 1 178 ? 16.266 36.188 -5.477 1 94.69 178 LYS B CA 1
ATOM 5677 C C . LYS B 1 178 ? 16 36.062 -3.979 1 94.69 178 LYS B C 1
ATOM 5679 O O . LYS B 1 178 ? 16.859 35.625 -3.223 1 94.69 178 LYS B O 1
ATOM 5684 N N . ALA B 1 179 ? 14.852 36.594 -3.57 1 95.19 179 ALA B N 1
ATOM 5685 C CA . ALA B 1 179 ? 14.398 36.469 -2.189 1 95.19 179 ALA B CA 1
ATOM 5686 C C . ALA B 1 179 ? 13.797 35.094 -1.951 1 95.19 179 ALA B C 1
ATOM 5688 O O . ALA B 1 179 ? 12.578 34.906 -2.027 1 95.19 179 ALA B O 1
ATOM 5689 N N . VAL B 1 180 ? 14.625 34.125 -1.603 1 94.88 180 VAL B N 1
ATOM 5690 C CA . VAL B 1 180 ? 14.18 32.75 -1.629 1 94.88 180 VAL B CA 1
ATOM 5691 C C . VAL B 1 180 ? 14.172 32.188 -0.212 1 94.88 180 VAL B C 1
ATOM 5693 O O . VAL B 1 180 ? 13.742 31.031 0.006 1 94.88 180 VAL B O 1
ATOM 5696 N N . ARG B 1 181 ? 14.586 32.938 0.73 1 92.81 181 ARG B N 1
ATOM 5697 C CA . ARG B 1 181 ? 14.625 32.469 2.113 1 92.81 181 ARG B CA 1
ATOM 5698 C C . ARG B 1 181 ? 13.641 33.25 2.98 1 92.81 181 ARG B C 1
ATOM 5700 O O . ARG B 1 181 ? 13.461 34.438 2.801 1 92.81 181 ARG B O 1
ATOM 5707 N N . HIS B 1 182 ? 13.055 32.531 3.904 1 89.75 182 HIS B N 1
ATOM 5708 C CA . HIS B 1 182 ? 12.125 33.156 4.848 1 89.75 182 HIS B CA 1
ATOM 5709 C C . HIS B 1 182 ? 12.852 33.656 6.09 1 89.75 182 HIS B C 1
ATOM 5711 O O . HIS B 1 182 ? 13.312 32.844 6.914 1 89.75 182 HIS B O 1
ATOM 5717 N N . ALA B 1 183 ? 12.93 34.906 6.145 1 84.88 183 ALA B N 1
ATOM 5718 C CA . ALA B 1 183 ? 13.523 35.469 7.355 1 84.88 183 ALA B CA 1
ATOM 5719 C C . ALA B 1 183 ? 12.5 35.531 8.484 1 84.88 183 ALA B C 1
ATOM 5721 O O . ALA B 1 183 ? 11.367 35.969 8.281 1 84.88 183 ALA B O 1
ATOM 5722 N N . PRO B 1 184 ? 12.867 35.062 9.562 1 84.75 184 PRO B N 1
ATOM 5723 C CA . PRO B 1 184 ? 11.898 35.062 10.656 1 84.75 184 PRO B CA 1
ATOM 5724 C C . PRO B 1 184 ? 11.5 36.469 11.094 1 84.75 184 PRO B C 1
ATOM 5726 O O . PRO B 1 184 ? 12.328 37.406 11.047 1 84.75 184 PRO B O 1
ATOM 5729 N N . GLU B 1 185 ? 10.258 36.625 11.523 1 85.19 185 GLU B N 1
ATOM 5730 C CA . GLU B 1 185 ? 9.781 37.844 12.164 1 85.19 185 GLU B CA 1
ATOM 5731 C C . GLU B 1 185 ? 10.203 37.906 13.625 1 85.19 185 GLU B C 1
ATOM 5733 O O . GLU B 1 185 ? 10.672 36.906 14.18 1 85.19 185 GLU B O 1
ATOM 5738 N N . PRO B 1 186 ? 10.109 39.125 14.141 1 92 186 PRO B N 1
ATOM 5739 C CA . PRO B 1 186 ? 10.43 39.188 15.57 1 92 186 PRO B CA 1
ATOM 5740 C C . PRO B 1 186 ? 9.516 38.312 16.422 1 92 186 PRO B C 1
ATOM 5742 O O . PRO B 1 186 ? 8.312 38.25 16.172 1 92 186 PRO B O 1
ATOM 5745 N N . TYR B 1 187 ? 10.094 37.625 17.328 1 96.19 187 TYR B N 1
ATOM 5746 C CA . TYR B 1 187 ? 9.367 36.719 18.219 1 96.19 187 TYR B CA 1
ATOM 5747 C C . TYR B 1 187 ? 9.953 36.781 19.625 1 96.19 187 TYR B C 1
ATOM 5749 O O . TYR B 1 187 ? 11.008 37.375 19.844 1 96.19 187 TYR B O 1
ATOM 5757 N N . ILE B 1 188 ? 9.305 36.188 20.656 1 97.75 188 ILE B N 1
ATOM 5758 C CA . ILE B 1 188 ? 9.773 36.094 22.031 1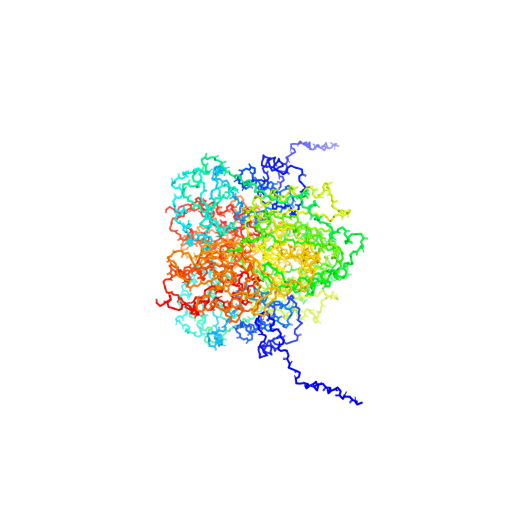 97.75 188 ILE B CA 1
ATOM 5759 C C . ILE B 1 188 ? 10.797 34.969 22.156 1 97.75 188 ILE B C 1
ATOM 5761 O O . ILE B 1 188 ? 10.422 33.812 22.312 1 97.75 188 ILE B O 1
ATOM 5765 N N . GLY B 1 189 ? 12.047 35.344 22.156 1 97.12 189 GLY B N 1
ATOM 5766 C CA . GLY B 1 189 ? 13.133 34.375 22.219 1 97.12 189 GLY B CA 1
ATOM 5767 C C . GLY B 1 189 ? 13.375 33.844 23.625 1 97.12 189 GLY B C 1
ATOM 5768 O O . GLY B 1 189 ? 12.672 34.219 24.562 1 97.12 189 GLY B O 1
ATOM 5769 N N . TYR B 1 190 ? 14.352 33.031 23.734 1 97.94 190 TYR B N 1
ATOM 5770 C CA . TYR B 1 190 ? 14.656 32.281 24.953 1 97.94 190 TYR B CA 1
ATOM 5771 C C . TYR B 1 190 ? 14.883 33.25 26.125 1 97.94 190 TYR B C 1
ATOM 5773 O O . TYR B 1 190 ? 14.266 33.094 27.172 1 97.94 190 TYR B O 1
ATOM 5781 N N . ASP B 1 191 ? 15.719 34.281 25.969 1 97.12 191 ASP B N 1
ATOM 5782 C CA . ASP B 1 191 ? 16.078 35.219 27.047 1 97.12 191 ASP B CA 1
ATOM 5783 C C . ASP B 1 191 ? 14.891 36.062 27.469 1 97.12 191 ASP B C 1
ATOM 5785 O O . ASP B 1 191 ? 14.648 36.281 28.656 1 97.12 191 ASP B O 1
ATOM 5789 N N . ALA B 1 192 ? 14.219 36.531 26.438 1 97.75 192 ALA B N 1
ATOM 5790 C CA . ALA B 1 192 ? 13.055 37.344 26.719 1 97.75 192 ALA B CA 1
ATOM 5791 C C . ALA B 1 192 ? 11.977 36.562 27.453 1 97.75 192 ALA B C 1
ATOM 5793 O O . ALA B 1 192 ? 11.328 37.062 28.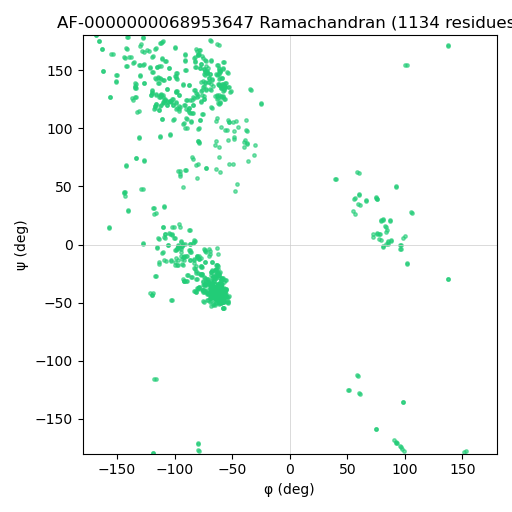375 1 97.75 192 ALA B O 1
ATOM 5794 N N . TYR B 1 193 ? 11.773 35.375 27.016 1 98.12 193 TYR B N 1
ATOM 5795 C CA . TYR B 1 193 ? 10.773 34.531 27.641 1 98.12 193 TYR B CA 1
ATOM 5796 C C . TYR B 1 193 ? 11.109 34.25 29.109 1 98.12 193 TYR B C 1
ATOM 5798 O O . TYR B 1 193 ? 10.234 34.344 29.969 1 98.12 193 TYR B O 1
ATOM 5806 N N . ARG B 1 194 ? 12.305 33.969 29.469 1 97.38 194 ARG B N 1
ATOM 5807 C CA . ARG B 1 194 ? 12.766 33.688 30.828 1 97.38 194 ARG B CA 1
ATOM 5808 C C . ARG B 1 194 ? 12.641 34.938 31.703 1 97.38 194 ARG B C 1
ATOM 5810 O O . ARG B 1 194 ? 12.25 34.844 32.875 1 97.38 194 ARG B O 1
ATOM 5817 N N . LYS B 1 195 ? 13.023 36.031 31.094 1 97.31 195 LYS B N 1
ATOM 5818 C CA . LYS B 1 195 ? 12.961 37.281 31.828 1 97.31 195 LYS B CA 1
ATOM 5819 C C . LYS B 1 195 ? 11.539 37.594 32.281 1 97.31 195 LYS B C 1
ATOM 5821 O O . LYS B 1 195 ? 11.328 38.188 33.344 1 97.31 195 LYS B O 1
ATOM 5826 N N . ASP B 1 196 ? 10.602 37.125 31.531 1 96.62 196 ASP B N 1
ATOM 5827 C CA . ASP B 1 196 ? 9.203 37.375 31.828 1 96.62 196 ASP B CA 1
ATOM 5828 C C . ASP B 1 196 ? 8.578 36.25 32.625 1 96.62 196 ASP B C 1
ATOM 5830 O O . ASP B 1 196 ? 7.352 36.094 32.625 1 96.62 196 ASP B O 1
ATOM 5834 N N . GLY B 1 197 ? 9.383 35.406 33.188 1 96.25 197 GLY B N 1
ATOM 5835 C CA . GLY B 1 197 ? 8.891 34.375 34.094 1 96.25 197 GLY B CA 1
ATOM 5836 C C . GLY B 1 197 ? 8.773 33.031 33.406 1 96.25 197 GLY B C 1
ATOM 5837 O O . GLY B 1 197 ? 8.312 32.062 34.031 1 96.25 197 GLY B O 1
ATOM 5838 N N . GLY B 1 198 ? 9.219 32.938 32.25 1 97.81 198 GLY B N 1
ATOM 5839 C CA . GLY B 1 198 ? 9.188 31.672 31.516 1 97.81 198 GLY B CA 1
ATOM 5840 C C . GLY B 1 198 ? 9.984 30.578 32.188 1 97.81 198 GLY B C 1
ATOM 5841 O O . GLY B 1 198 ? 11.016 30.844 32.812 1 97.81 198 GLY B O 1
ATOM 5842 N N . TYR B 1 199 ? 9.469 29.344 32.125 1 98.12 199 TYR B N 1
ATOM 5843 C CA . TYR B 1 199 ? 10.078 28.109 32.625 1 98.12 199 TYR B CA 1
ATOM 5844 C C . TYR B 1 199 ? 10.055 28.062 34.156 1 98.12 199 TYR B C 1
ATOM 5846 O O . TYR B 1 199 ? 10.641 27.156 34.75 1 98.12 199 TYR B O 1
ATOM 5854 N N . ALA B 1 200 ? 9.383 28.969 34.812 1 97.56 200 ALA B N 1
ATOM 5855 C CA . ALA B 1 200 ? 9.258 28.953 36.25 1 97.56 200 ALA B CA 1
ATOM 5856 C C . ALA B 1 200 ? 8.453 27.734 36.719 1 97.56 200 ALA B C 1
ATOM 5858 O O . ALA B 1 200 ? 8.789 27.109 37.719 1 97.56 200 ALA B O 1
ATOM 5859 N N . LEU B 1 201 ? 7.398 27.469 36 1 97.56 201 LEU B N 1
ATOM 5860 C CA . LEU B 1 201 ? 6.57 26.328 36.344 1 97.56 201 LEU B CA 1
ATOM 5861 C C . LEU B 1 201 ? 7.359 25.031 36.188 1 97.56 201 LEU B C 1
ATOM 5863 O O . LEU B 1 201 ? 7.254 24.125 37.031 1 97.56 201 LEU B O 1
ATOM 5867 N N . LEU B 1 202 ? 8.102 24.938 35.125 1 97.94 202 LEU B N 1
ATOM 5868 C CA . LEU B 1 202 ? 8.938 23.766 34.906 1 97.94 202 LEU B CA 1
ATOM 5869 C C . LEU B 1 202 ? 9.953 23.594 36.031 1 97.94 202 LEU B C 1
ATOM 5871 O O . LEU B 1 202 ? 10.18 22.484 36.5 1 97.94 202 LEU B O 1
ATOM 5875 N N . LYS B 1 203 ? 10.555 24.656 36.469 1 97.25 203 LYS B N 1
ATOM 5876 C CA . LYS B 1 203 ? 11.531 24.625 37.531 1 97.25 203 LYS B CA 1
ATOM 5877 C C . LYS B 1 203 ? 10.883 24.156 38.844 1 97.25 203 LYS B C 1
ATOM 5879 O O . LYS B 1 203 ? 11.477 23.359 39.594 1 97.25 203 LYS B O 1
ATOM 5884 N N . SER B 1 204 ? 9.711 24.672 39.062 1 97.31 204 SER B N 1
ATOM 5885 C CA . SER B 1 204 ? 8.992 24.266 40.25 1 97.31 204 SER B CA 1
ATOM 5886 C C . SER B 1 204 ? 8.672 22.766 40.25 1 97.31 204 SER B C 1
ATOM 5888 O O . SER B 1 204 ? 8.695 22.109 41.281 1 97.31 204 SER B O 1
ATOM 5890 N N . LEU B 1 205 ? 8.344 22.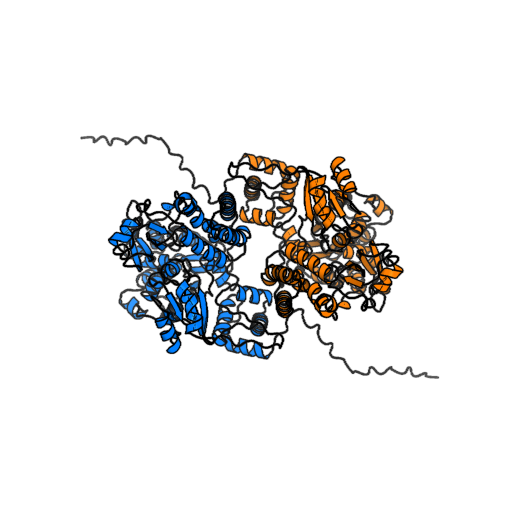266 39.125 1 96.06 205 LEU B N 1
ATOM 5891 C CA . LEU B 1 205 ? 8.078 20.844 38.969 1 96.06 205 LEU B CA 1
ATOM 5892 C C . LEU B 1 205 ? 9.344 20.016 39.188 1 96.06 205 LEU B C 1
ATOM 5894 O O . LEU B 1 205 ? 9.305 19 39.906 1 96.06 205 LEU B O 1
ATOM 5898 N N . ALA B 1 206 ? 10.438 20.484 38.688 1 94.94 206 ALA B N 1
ATOM 5899 C CA . ALA B 1 206 ? 11.711 19.781 38.781 1 94.94 206 ALA B CA 1
ATOM 5900 C C . ALA B 1 206 ? 12.219 19.781 40.219 1 94.94 206 ALA B C 1
ATOM 5902 O O . ALA B 1 206 ? 12.844 18.812 40.656 1 94.94 206 ALA B O 1
ATOM 5903 N N . SER B 1 207 ? 11.953 20.844 40.938 1 94.62 207 SER B N 1
ATOM 5904 C CA . SER B 1 207 ? 12.453 20.969 42.281 1 94.62 207 SER B CA 1
ATOM 5905 C C . SER B 1 207 ? 11.555 20.234 43.281 1 94.62 207 SER B C 1
ATOM 5907 O O . SER B 1 207 ? 11.945 19.984 44.438 1 94.62 207 SER B O 1
ATOM 5909 N N . GLY B 1 208 ? 10.383 19.938 42.812 1 94.06 208 GLY B N 1
ATOM 5910 C CA . GLY B 1 208 ? 9.445 19.25 43.688 1 94.06 208 GLY B CA 1
ATOM 5911 C C . GLY B 1 208 ? 8.477 20.203 44.375 1 94.06 208 GLY B C 1
ATOM 5912 O O . GLY B 1 208 ? 7.555 19.75 45.062 1 94.06 208 GLY B O 1
ATOM 5913 N N . ASP B 1 209 ? 8.57 21.438 44.156 1 96 209 ASP B N 1
ATOM 5914 C CA . ASP B 1 209 ? 7.668 22.438 44.719 1 96 209 ASP B CA 1
ATOM 5915 C C . ASP B 1 209 ? 6.258 22.297 44.156 1 96 209 ASP B C 1
ATOM 5917 O O . ASP B 1 209 ? 5.277 22.641 44.812 1 96 209 ASP B O 1
ATOM 5921 N N . LEU B 1 210 ? 6.18 21.891 42.969 1 96.38 210 LEU B N 1
ATOM 5922 C CA . LEU B 1 210 ? 4.918 21.578 42.281 1 96.38 210 LEU B CA 1
ATOM 5923 C C . LEU B 1 210 ? 4.777 20.062 42.062 1 96.38 210 LEU B C 1
ATOM 5925 O O . LEU B 1 210 ? 5.664 19.438 41.5 1 96.38 210 LEU B O 1
ATOM 5929 N N . ASP B 1 211 ? 3.689 19.531 42.594 1 96.88 211 ASP B N 1
ATOM 5930 C CA . ASP B 1 211 ? 3.447 18.094 42.531 1 96.88 211 ASP B CA 1
ATOM 5931 C C . ASP B 1 211 ? 2.963 17.688 41.125 1 96.88 211 ASP B C 1
ATOM 5933 O O . ASP B 1 211 ? 1.934 18.172 40.656 1 96.88 211 ASP B O 1
ATOM 5937 N N . PRO B 1 212 ? 3.684 16.781 40.562 1 97 212 PRO B N 1
ATOM 5938 C CA . PRO B 1 212 ? 3.248 16.312 39.219 1 97 212 PRO B CA 1
ATOM 5939 C C . PRO B 1 212 ? 1.817 15.773 39.25 1 97 212 PRO B C 1
ATOM 5941 O O . PRO B 1 212 ? 1.086 15.945 38.25 1 97 212 PRO B O 1
ATOM 5944 N N . ALA B 1 213 ? 1.441 15.109 40.25 1 97.25 213 ALA B N 1
ATOM 5945 C CA . ALA B 1 213 ? 0.085 14.578 40.344 1 97.25 213 ALA B CA 1
ATOM 5946 C C . ALA B 1 213 ? -0.947 15.703 40.344 1 97.25 213 ALA B C 1
ATOM 5948 O O . ALA B 1 213 ? -2.031 15.562 39.781 1 97.25 213 ALA B O 1
ATOM 5949 N N . ALA B 1 214 ? -0.628 16.719 41.031 1 97.38 214 ALA B N 1
ATOM 5950 C CA . ALA B 1 214 ? -1.517 17.891 41.062 1 97.38 214 ALA B CA 1
ATOM 5951 C C . ALA B 1 214 ? -1.633 18.516 39.688 1 97.38 214 ALA B C 1
ATOM 5953 O O . ALA B 1 214 ? -2.711 18.969 39.281 1 97.38 214 ALA B O 1
ATOM 5954 N N . VAL B 1 215 ? -0.525 18.594 39 1 98.19 215 VAL B N 1
ATOM 5955 C CA . VAL B 1 215 ? -0.514 19.125 37.625 1 98.19 215 VAL B CA 1
ATOM 5956 C C . VAL B 1 215 ? -1.41 18.266 36.75 1 98.19 215 VAL B C 1
ATOM 5958 O O . VAL B 1 215 ? -2.217 18.797 35.969 1 98.19 215 VAL B O 1
ATOM 5961 N N . LEU B 1 216 ? -1.242 16.953 36.844 1 98.19 216 LEU B N 1
ATOM 5962 C CA . LEU B 1 216 ? -2.051 16.031 36.062 1 98.19 216 LEU B CA 1
ATOM 5963 C C . LEU B 1 216 ? -3.535 16.219 36.344 1 98.19 216 LEU B C 1
ATOM 5965 O O . LEU B 1 216 ? -4.355 16.25 35.406 1 98.19 216 LEU B O 1
ATOM 5969 N N . CYS B 1 217 ? -3.869 16.375 37.562 1 97.75 217 CYS B N 1
ATOM 5970 C CA . CYS B 1 217 ? -5.258 16.594 37.969 1 97.75 217 CYS B CA 1
ATOM 5971 C C . CYS B 1 217 ? -5.793 17.906 37.375 1 97.75 217 CYS B C 1
ATOM 5973 O O . CYS B 1 217 ? -6.934 17.953 36.906 1 97.75 217 CYS B O 1
ATOM 5975 N N . THR B 1 218 ? -5.016 18.938 37.5 1 98.19 218 THR B N 1
ATOM 5976 C CA . THR B 1 218 ? -5.406 20.219 36.938 1 98.19 218 THR B CA 1
ATOM 5977 C C . THR B 1 218 ? -5.691 20.094 35.438 1 98.19 218 THR B C 1
ATOM 5979 O O . THR B 1 218 ? -6.672 20.641 34.938 1 98.19 218 THR B O 1
ATOM 5982 N N . MET B 1 219 ? -4.852 19.391 34.719 1 98.12 219 MET B N 1
ATOM 5983 C CA . MET B 1 219 ? -5.043 19.188 33.312 1 98.12 219 MET B CA 1
ATOM 5984 C C . MET B 1 219 ? -6.312 18.391 33.031 1 98.12 219 MET B C 1
ATOM 5986 O O . MET B 1 219 ? -7.051 18.688 32.094 1 98.12 219 MET B O 1
ATOM 5990 N N . GLU B 1 220 ? -6.566 17.344 33.812 1 97.62 220 GLU B N 1
ATOM 5991 C CA . GLU B 1 220 ? -7.789 16.547 33.656 1 97.62 220 GLU B CA 1
ATOM 5992 C C . GLU B 1 220 ? -9.031 17.406 33.938 1 97.62 220 GLU B C 1
ATOM 5994 O O . GLU B 1 220 ? -10.008 17.312 33.188 1 97.62 220 GLU B O 1
ATOM 5999 N N . ASP B 1 221 ? -8.914 18.266 34.875 1 97.12 221 ASP B N 1
ATOM 6000 C CA . ASP B 1 221 ? -10.047 19.078 35.312 1 97.12 221 ASP B CA 1
ATOM 6001 C C . ASP B 1 221 ? -10.305 20.203 34.312 1 97.12 221 ASP B C 1
ATOM 6003 O O . ASP B 1 221 ? -11.422 20.719 34.219 1 97.12 221 ASP B O 1
ATOM 6007 N N . SER B 1 222 ? -9.344 20.609 33.625 1 96.69 222 SER B N 1
ATOM 6008 C CA . SER B 1 222 ? -9.461 21.734 32.719 1 96.69 222 SER B CA 1
ATOM 6009 C C . SER B 1 222 ? -10.391 21.391 31.547 1 96.69 222 SER B C 1
ATOM 6011 O O . SER B 1 222 ? -10.969 22.297 30.938 1 96.69 222 SER B O 1
ATOM 6013 N N . GLY B 1 223 ? -10.43 20.109 31.219 1 95.19 223 GLY B N 1
ATOM 6014 C CA . GLY B 1 223 ? -11.227 19.703 30.078 1 95.19 223 GLY B CA 1
ATOM 6015 C C . GLY B 1 223 ? -10.562 19.984 28.75 1 95.19 223 GLY B C 1
ATOM 6016 O O . GLY B 1 223 ? -11.188 19.844 27.688 1 95.19 223 GLY B O 1
ATOM 6017 N N . LEU B 1 224 ? -9.312 20.375 28.797 1 97.06 224 LEU B N 1
ATOM 6018 C CA . LEU B 1 224 ? -8.586 20.594 27.547 1 97.06 224 LEU B CA 1
ATOM 6019 C C . LEU B 1 224 ? -8.562 19.344 26.703 1 97.06 224 LEU B C 1
ATOM 6021 O O . LEU B 1 224 ? -8.242 18.25 27.203 1 97.06 224 LEU B O 1
ATOM 6025 N N . ARG B 1 225 ? -8.977 19.5 25.453 1 96.31 225 ARG B N 1
ATOM 6026 C CA . ARG B 1 225 ? -8.953 18.422 24.484 1 96.31 225 ARG B CA 1
ATOM 6027 C C . ARG B 1 225 ? -7.859 18.641 23.453 1 96.31 225 ARG B C 1
ATOM 6029 O O . ARG B 1 225 ? -7.348 19.75 23.297 1 96.31 225 ARG B O 1
ATOM 6036 N N . GLY B 1 226 ? -7.477 17.547 22.844 1 95.88 226 GLY B N 1
ATOM 6037 C CA . GLY B 1 226 ? -6.5 17.688 21.781 1 95.88 226 GLY B CA 1
ATOM 6038 C C . GLY B 1 226 ? -6.953 18.641 20.672 1 95.88 226 GLY B C 1
ATOM 6039 O O . GLY B 1 226 ? -7.969 18.391 20.031 1 95.88 226 GLY B O 1
ATOM 6040 N N . LEU B 1 227 ? -6.184 19.562 20.406 1 96.88 227 LEU B N 1
ATOM 6041 C CA . LEU B 1 227 ? -6.629 20.672 19.562 1 96.88 227 LEU B CA 1
ATOM 6042 C C . LEU B 1 227 ? -6.09 20.531 18.141 1 96.88 227 LEU B C 1
ATOM 6044 O O . LEU B 1 227 ? -6.262 21.422 17.312 1 96.88 227 LEU B O 1
ATOM 6048 N N . GLY B 1 228 ? -5.484 19.406 17.859 1 93.31 228 GLY B N 1
ATOM 6049 C CA . GLY B 1 228 ? -5.086 19.078 16.5 1 93.31 228 GLY B CA 1
ATOM 6050 C C . GLY B 1 228 ? -6.223 18.531 15.656 1 93.31 228 GLY B C 1
ATOM 6051 O O . GLY B 1 228 ? -6.07 18.344 14.453 1 93.31 228 GLY B O 1
ATOM 6052 N N . GLY B 1 229 ? -7.359 18.234 16.312 1 89.88 229 GLY B N 1
ATOM 6053 C CA . GLY B 1 229 ? -8.516 17.812 15.539 1 89.88 229 GLY B CA 1
ATOM 6054 C C . GLY B 1 229 ? -9.25 16.641 16.156 1 89.88 229 GLY B C 1
ATOM 6055 O O . GLY B 1 229 ? -10.477 16.547 16.062 1 89.88 229 GLY B O 1
ATOM 6056 N N . ALA B 1 230 ? -8.617 15.781 16.859 1 87.31 230 ALA B N 1
ATOM 6057 C CA . ALA B 1 230 ? -9.227 14.547 17.344 1 87.31 230 ALA B CA 1
ATOM 6058 C C . ALA B 1 230 ? -10.062 14.805 18.594 1 87.31 230 ALA B C 1
ATOM 6060 O O . ALA B 1 230 ? -11.039 14.094 18.859 1 87.31 230 ALA B O 1
ATOM 6061 N N . GLY B 1 231 ? -9.594 15.695 19.453 1 92.75 231 GLY B N 1
ATOM 6062 C CA . GLY B 1 231 ? -10.383 16.141 20.594 1 92.75 231 GLY B CA 1
ATOM 6063 C C . GLY B 1 231 ? -10.336 15.164 21.766 1 92.75 231 GLY B C 1
ATOM 6064 O O . GLY B 1 231 ? -11.234 15.164 22.609 1 92.75 231 GLY B O 1
ATOM 6065 N N . PHE B 1 232 ? -9.344 14.336 21.828 1 93.56 232 PHE B N 1
ATOM 6066 C CA . PHE B 1 232 ? -9.188 13.445 22.984 1 93.56 232 PHE B CA 1
ATOM 6067 C C . PHE B 1 232 ? -8.797 14.234 24.219 1 93.56 232 PHE B C 1
ATOM 6069 O O . PHE B 1 232 ? -7.977 15.148 24.156 1 93.56 232 PHE B O 1
ATOM 6076 N N . PRO B 1 233 ? -9.328 13.93 25.359 1 96.69 233 PRO B N 1
ATOM 6077 C CA . PRO B 1 233 ? -8.984 14.664 26.578 1 96.69 233 PRO B CA 1
ATOM 6078 C C . PRO B 1 233 ? -7.496 14.586 26.922 1 96.69 233 PRO B C 1
ATOM 6080 O O . PRO B 1 233 ? -6.961 13.492 27.109 1 96.69 233 PRO B O 1
ATOM 6083 N N . THR B 1 234 ? -6.891 15.727 27.109 1 97.75 234 THR B N 1
ATOM 6084 C CA . THR B 1 234 ? -5.441 15.82 27.234 1 97.75 234 THR B CA 1
ATOM 6085 C C . THR B 1 234 ? -4.969 15.18 28.531 1 97.75 234 THR B C 1
ATOM 6087 O O . THR B 1 234 ? -4.023 14.391 28.531 1 97.75 234 THR B O 1
ATOM 6090 N N . GLY B 1 235 ? -5.602 15.531 29.656 1 98 235 GLY B N 1
ATOM 6091 C CA . GLY B 1 235 ? -5.211 14.961 30.938 1 98 235 GLY B CA 1
ATOM 6092 C C . GLY B 1 235 ? -5.301 13.445 30.969 1 98 235 GLY B C 1
ATOM 6093 O O . GLY B 1 235 ? -4.422 12.773 31.516 1 98 235 GLY B O 1
ATOM 6094 N N . ARG B 1 236 ? -6.336 12.961 30.391 1 97.25 236 ARG B N 1
ATOM 6095 C CA . ARG B 1 236 ? -6.523 11.516 30.312 1 97.25 236 ARG B CA 1
ATOM 6096 C C . ARG B 1 236 ? -5.422 10.859 29.484 1 97.25 236 ARG B C 1
ATOM 6098 O O . ARG B 1 236 ? -4.941 9.773 29.828 1 97.25 236 ARG B O 1
ATOM 6105 N N . LYS B 1 237 ? -5.07 11.508 28.469 1 97.06 237 LYS B N 1
ATOM 6106 C CA . LYS B 1 237 ? -3.992 11 27.625 1 97.06 237 LYS B CA 1
ATOM 6107 C C . LYS B 1 237 ? -2.689 10.883 28.406 1 97.06 237 LYS B C 1
ATOM 6109 O O . LYS B 1 237 ? -1.946 9.914 28.25 1 97.06 237 LYS B O 1
ATOM 6114 N N . TRP B 1 238 ? -2.393 11.883 29.203 1 98.62 238 TRP B N 1
ATOM 6115 C CA . TRP B 1 238 ? -1.202 11.859 30.047 1 98.62 238 TRP B CA 1
ATOM 6116 C C . TRP B 1 238 ? -1.217 10.656 30.969 1 98.62 238 TRP B C 1
ATOM 6118 O O . TRP B 1 238 ? -0.219 9.938 31.094 1 98.62 238 TRP B O 1
ATOM 6128 N N . ARG B 1 239 ? -2.328 10.438 31.609 1 97.75 239 ARG B N 1
ATOM 6129 C CA . ARG B 1 239 ? -2.479 9.344 32.562 1 97.75 239 ARG B CA 1
ATOM 6130 C C . ARG B 1 239 ? -2.285 7.992 31.891 1 97.75 239 ARG B C 1
ATOM 6132 O O . ARG B 1 239 ? -1.607 7.113 32.438 1 97.75 239 ARG B O 1
ATOM 6139 N N . ILE B 1 240 ? -2.877 7.82 30.719 1 97.62 240 ILE B N 1
ATOM 6140 C CA . ILE B 1 240 ? -2.797 6.57 29.969 1 97.62 240 ILE B CA 1
ATOM 6141 C C . ILE B 1 240 ? -1.337 6.246 29.656 1 97.62 240 ILE B C 1
ATOM 6143 O O . ILE B 1 240 ? -0.871 5.133 29.906 1 97.62 240 ILE B O 1
ATOM 6147 N N . VAL B 1 241 ? -0.587 7.164 29.156 1 98.38 241 VAL B N 1
ATOM 6148 C CA . VAL B 1 241 ? 0.785 6.91 28.734 1 98.38 241 VAL B CA 1
ATOM 6149 C C . VAL B 1 241 ? 1.683 6.75 29.953 1 98.38 241 VAL B C 1
ATOM 6151 O O . VAL B 1 241 ? 2.621 5.949 29.953 1 98.38 241 VAL B O 1
ATOM 6154 N N . GLN B 1 242 ? 1.358 7.508 31 1 97.81 242 GLN B N 1
ATOM 6155 C CA . GLN B 1 242 ? 2.121 7.406 32.219 1 97.81 242 GLN B CA 1
ATOM 6156 C C . GLN B 1 242 ? 2.062 5.992 32.812 1 97.81 242 GLN B C 1
ATOM 6158 O O . GLN B 1 242 ? 3.021 5.527 33.438 1 97.81 242 GLN B O 1
ATOM 6163 N N . ASN B 1 243 ? 1.004 5.328 32.562 1 97.56 243 ASN B N 1
ATOM 6164 C CA . ASN B 1 243 ? 0.792 3.996 33.125 1 97.56 243 ASN B CA 1
ATOM 6165 C C . ASN B 1 243 ? 1.42 2.918 32.219 1 97.56 243 ASN B C 1
ATOM 6167 O O . ASN B 1 243 ? 1.404 1.737 32.594 1 97.56 243 ASN B O 1
ATOM 6171 N N . GLU B 1 244 ? 1.938 3.268 31.094 1 97.81 244 GLU B N 1
ATOM 6172 C CA . GLU B 1 244 ? 2.633 2.328 30.219 1 97.81 244 GLU B CA 1
ATOM 6173 C C . GLU B 1 244 ? 4.078 2.129 30.672 1 97.81 244 GLU B C 1
ATOM 6175 O O . GLU B 1 244 ? 4.66 3.002 31.312 1 97.81 244 GLU B O 1
ATOM 6180 N N . PRO B 1 245 ? 4.738 1.033 30.312 1 97.19 245 PRO B N 1
ATOM 6181 C CA . PRO B 1 245 ? 6.113 0.768 30.719 1 97.19 245 PRO B CA 1
ATOM 6182 C C . PRO B 1 245 ? 7.121 1.722 30.094 1 97.19 245 PRO B C 1
ATOM 6184 O O . PRO B 1 245 ? 6.969 2.098 28.922 1 97.19 245 PRO B O 1
ATOM 6187 N N . ALA B 1 246 ? 8.109 2.107 30.875 1 95.88 246 ALA B N 1
ATOM 6188 C CA . ALA B 1 246 ? 9.219 2.912 30.375 1 95.88 246 ALA B CA 1
ATOM 6189 C C . ALA B 1 246 ? 10.148 2.076 29.5 1 95.88 246 ALA B C 1
ATOM 6191 O O . ALA B 1 246 ? 10.195 0.85 29.625 1 95.88 246 ALA B O 1
ATOM 6192 N N . PRO B 1 247 ? 10.875 2.719 28.672 1 97.62 247 PRO B N 1
ATOM 6193 C CA . PRO B 1 247 ? 10.922 4.152 28.375 1 97.62 247 PRO B CA 1
ATOM 6194 C C . PRO B 1 247 ? 9.75 4.613 27.5 1 97.62 247 PRO B C 1
ATOM 6196 O O . PRO B 1 247 ? 9.305 3.879 26.625 1 97.62 247 PRO B O 1
ATOM 6199 N N . ARG B 1 248 ? 9.242 5.777 27.828 1 98.38 248 ARG B N 1
ATOM 6200 C CA . ARG B 1 248 ? 8.164 6.422 27.078 1 98.38 248 ARG B CA 1
ATOM 6201 C C . ARG B 1 248 ? 8.703 7.566 26.234 1 98.38 248 ARG B C 1
ATOM 6203 O O . ARG B 1 248 ? 9.648 8.25 26.625 1 98.38 248 ARG B O 1
ATOM 6210 N N . LEU B 1 249 ? 8.125 7.703 25.078 1 98.81 249 LEU B N 1
ATOM 6211 C CA . LEU B 1 249 ? 8.555 8.75 24.156 1 98.81 249 LEU B CA 1
ATOM 6212 C C . LEU B 1 249 ? 7.426 9.742 23.906 1 98.81 249 LEU B C 1
ATOM 6214 O O . LEU B 1 249 ? 6.293 9.523 24.344 1 98.81 249 LEU B O 1
ATOM 6218 N N . MET B 1 250 ? 7.77 10.844 23.281 1 98.81 250 MET B N 1
ATOM 6219 C CA . MET B 1 250 ? 6.789 11.875 22.953 1 98.81 250 MET B CA 1
ATOM 6220 C C . MET B 1 250 ? 6.953 12.344 21.5 1 98.81 250 MET B C 1
ATOM 6222 O O . MET B 1 250 ? 8.078 12.484 21.016 1 98.81 250 MET B O 1
ATOM 6226 N N . ALA B 1 251 ? 5.855 12.453 20.812 1 98.75 251 ALA B N 1
ATOM 6227 C CA . ALA B 1 251 ? 5.828 13.008 19.469 1 98.75 251 ALA B CA 1
ATOM 6228 C C . ALA B 1 251 ? 4.941 14.25 19.406 1 98.75 251 ALA B C 1
ATOM 6230 O O . ALA B 1 251 ? 3.834 14.258 19.938 1 98.75 251 ALA B O 1
ATOM 6231 N N . ILE B 1 252 ? 5.43 15.273 18.812 1 98.75 252 ILE B N 1
ATOM 6232 C CA . ILE B 1 252 ? 4.688 16.516 18.641 1 98.75 252 ILE B CA 1
ATOM 6233 C C . ILE B 1 252 ? 4.371 16.734 17.172 1 98.75 252 ILE B C 1
ATOM 6235 O O . ILE B 1 252 ? 5.273 16.734 16.328 1 98.75 252 ILE B O 1
ATOM 6239 N N . ASN B 1 253 ? 3.148 16.969 16.891 1 98.19 253 ASN B N 1
ATOM 6240 C CA . ASN B 1 253 ? 2.684 17.141 15.516 1 98.19 253 ASN B CA 1
ATOM 6241 C C . ASN B 1 253 ? 2.506 18.609 15.156 1 98.19 253 ASN B C 1
ATOM 6243 O O . ASN B 1 253 ? 1.57 19.25 15.617 1 98.19 253 ASN B O 1
ATOM 6247 N N . ILE B 1 254 ? 3.348 19.109 14.359 1 98.31 254 ILE B N 1
ATOM 6248 C CA . ILE B 1 254 ? 3.201 20.469 13.82 1 98.31 254 ILE B CA 1
ATOM 6249 C C . ILE B 1 254 ? 3.061 20.391 12.297 1 98.31 254 ILE B C 1
ATOM 6251 O O . ILE B 1 254 ? 3.611 21.219 11.578 1 98.31 254 ILE B O 1
ATOM 6255 N N . ASP B 1 255 ? 2.566 19.281 11.82 1 96.88 255 ASP B N 1
ATOM 6256 C CA . ASP B 1 255 ? 2.203 19.156 10.414 1 96.88 255 ASP B CA 1
ATOM 6257 C C . ASP B 1 255 ? 0.796 19.688 10.156 1 96.88 255 ASP B C 1
ATOM 6259 O O . ASP B 1 255 ? -0.116 18.922 9.836 1 96.88 255 ASP B O 1
ATOM 6263 N N . GLU B 1 256 ? 0.7 20.938 10.148 1 93.25 256 GLU B N 1
ATOM 6264 C CA . GLU B 1 256 ? -0.548 21.656 9.953 1 93.25 256 GLU B CA 1
ATOM 6265 C C . GLU B 1 256 ? -0.907 21.766 8.477 1 93.25 256 GLU B C 1
ATOM 6267 O O . GLU B 1 256 ? -0.906 22.859 7.902 1 93.25 256 GLU B O 1
ATOM 6272 N N . GLY B 1 257 ? -1.254 20.562 7.867 1 93.5 257 GLY B N 1
ATOM 6273 C CA . GLY B 1 257 ? -1.434 20.516 6.426 1 93.5 257 GLY B CA 1
ATOM 6274 C C . GLY B 1 257 ? -2.887 20.609 6 1 93.5 257 GLY B C 1
ATOM 6275 O O . GLY B 1 257 ? -3.182 20.75 4.812 1 93.5 257 GLY B O 1
ATOM 6276 N N . GLU B 1 258 ? -3.826 20.656 7.008 1 93.81 258 GLU B N 1
ATOM 6277 C CA . GLU B 1 258 ? -5.246 20.797 6.699 1 93.81 258 GLU B CA 1
ATOM 6278 C C . GLU B 1 258 ? -5.551 22.172 6.117 1 93.81 258 GLU B C 1
ATOM 6280 O O . GLU B 1 258 ? -5.344 23.188 6.777 1 93.81 258 GLU B O 1
ATOM 6285 N N . PRO B 1 259 ? -6.051 22.156 4.84 1 95.75 259 PRO B N 1
ATOM 6286 C CA . PRO B 1 259 ? -6.387 23.469 4.281 1 95.75 259 PRO B CA 1
ATOM 6287 C C . PRO B 1 259 ? -7.297 24.281 5.195 1 95.75 259 PRO B C 1
ATOM 6289 O O . PRO B 1 259 ? -8.297 23.766 5.703 1 95.75 259 PRO B O 1
ATOM 6292 N N . GLY B 1 260 ? -6.93 25.484 5.398 1 96.5 260 GLY B N 1
ATOM 6293 C CA . GLY B 1 260 ? -7.66 26.375 6.293 1 96.5 260 GLY B CA 1
ATOM 6294 C C . GLY B 1 260 ? -7 26.531 7.648 1 96.5 260 GLY B C 1
ATOM 6295 O O . GLY B 1 260 ? -7.312 27.453 8.391 1 96.5 260 GLY B O 1
ATOM 6296 N N . THR B 1 261 ? -6.098 25.672 7.996 1 97.25 261 THR B N 1
ATOM 6297 C CA . THR B 1 261 ? -5.48 25.688 9.32 1 97.25 261 THR B CA 1
ATOM 6298 C C . THR B 1 261 ? -4.129 26.391 9.273 1 97.25 261 THR B C 1
ATOM 6300 O O . THR B 1 261 ? -3.309 26.125 8.391 1 97.25 261 THR B O 1
ATOM 6303 N N . PHE B 1 262 ? -3.871 27.328 10.203 1 97.94 262 PHE B N 1
ATOM 6304 C CA . PHE B 1 262 ? -2.586 28.016 10.258 1 97.94 262 PHE B CA 1
ATOM 6305 C C . PHE B 1 262 ? -2.324 28.578 11.648 1 97.94 262 PHE B C 1
ATOM 6307 O O . PHE B 1 262 ? -1.453 29.422 11.828 1 97.94 262 PHE B O 1
ATOM 6314 N N . LYS B 1 263 ? -3.057 28.141 12.625 1 98 263 LYS B N 1
ATOM 6315 C CA . LYS B 1 263 ? -2.975 28.688 13.977 1 98 263 LYS B CA 1
ATOM 6316 C C . LYS B 1 263 ? -1.646 28.312 14.633 1 98 263 LYS B C 1
ATOM 6318 O O . LYS B 1 263 ? -1.045 29.141 15.328 1 98 263 LYS B O 1
ATOM 6323 N N . ASP B 1 264 ? -1.177 27.094 14.484 1 97.94 264 ASP B N 1
ATOM 6324 C CA . ASP B 1 264 ? 0.073 26.672 15.102 1 97.94 264 ASP B CA 1
ATOM 6325 C C . ASP B 1 264 ? 1.254 27.484 14.578 1 97.94 264 ASP B C 1
ATOM 6327 O O . ASP B 1 264 ? 2.133 27.875 15.344 1 97.94 264 ASP B O 1
ATOM 6331 N N . ARG B 1 265 ? 1.228 27.672 13.289 1 97.19 265 ARG B N 1
ATOM 6332 C CA . ARG B 1 265 ? 2.277 28.5 12.695 1 97.19 265 ARG B CA 1
ATOM 6333 C C . ARG B 1 265 ? 2.299 29.891 13.328 1 97.19 265 ARG B C 1
ATOM 6335 O O . ARG B 1 265 ? 3.359 30.391 13.719 1 97.19 265 ARG B O 1
ATOM 6342 N N . VAL B 1 266 ? 1.133 30.5 13.414 1 97.12 266 VAL B N 1
ATOM 6343 C CA . VAL B 1 266 ? 1.009 31.859 13.914 1 97.12 266 VAL B CA 1
ATOM 6344 C C . VAL B 1 266 ? 1.555 31.953 15.336 1 97.12 266 VAL B C 1
ATOM 6346 O O . VAL B 1 266 ? 2.303 32.875 15.672 1 97.12 266 VAL B O 1
ATOM 6349 N N . TYR B 1 267 ? 1.216 30.984 16.141 1 97.69 267 TYR B N 1
ATOM 6350 C CA . TYR B 1 267 ? 1.688 30.984 17.516 1 97.69 267 TYR B CA 1
ATOM 6351 C C . TYR B 1 267 ? 3.182 30.672 17.578 1 97.69 267 TYR B C 1
ATOM 6353 O O . TYR B 1 267 ? 3.912 31.297 18.359 1 97.69 267 TYR B O 1
ATOM 6361 N N . LEU B 1 268 ? 3.627 29.719 16.797 1 97.75 268 LEU B N 1
ATOM 6362 C CA . LEU B 1 268 ? 5.027 29.312 16.812 1 97.75 268 LEU B CA 1
ATOM 6363 C C . LEU B 1 268 ? 5.934 30.469 16.391 1 97.75 268 LEU B C 1
ATOM 6365 O O . LEU B 1 268 ? 6.996 30.672 16.984 1 97.75 268 LEU B O 1
ATOM 6369 N N . GLU B 1 269 ? 5.52 31.234 15.438 1 96.56 269 GLU B N 1
ATOM 6370 C CA . GLU B 1 269 ? 6.305 32.344 14.906 1 96.56 269 GLU B CA 1
ATOM 6371 C C . GLU B 1 269 ? 6.398 33.469 15.914 1 96.56 269 GLU B C 1
ATOM 6373 O O . GLU B 1 269 ? 7.23 34.375 15.773 1 96.56 269 GLU B O 1
ATOM 6378 N N . ARG B 1 270 ? 5.656 33.438 17 1 96.62 270 ARG B N 1
ATOM 6379 C CA . ARG B 1 270 ? 5.578 34.562 17.906 1 96.62 270 ARG B CA 1
ATOM 6380 C C . ARG B 1 270 ? 6.066 34.219 19.297 1 96.62 270 ARG B C 1
ATOM 6382 O O . ARG B 1 270 ? 6.73 35 19.969 1 96.62 270 ARG B O 1
ATOM 6389 N N . ASP B 1 271 ? 5.699 33.062 19.75 1 97.38 271 ASP B N 1
ATOM 6390 C CA . ASP B 1 271 ? 5.977 32.688 21.125 1 97.38 271 ASP B CA 1
ATOM 6391 C C . A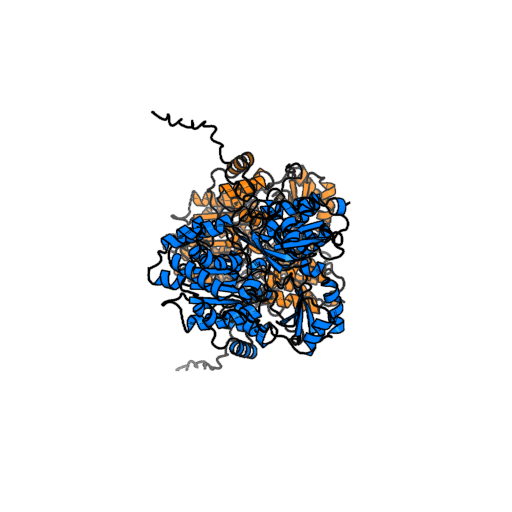SP B 1 271 ? 6.348 31.188 21.219 1 97.38 271 ASP B C 1
ATOM 6393 O O . ASP B 1 271 ? 5.637 30.406 21.844 1 97.38 271 ASP B O 1
ATOM 6397 N N . PRO B 1 272 ? 7.527 30.812 20.656 1 97.94 272 PRO B N 1
ATOM 6398 C CA . PRO B 1 272 ? 7.895 29.391 20.594 1 97.94 272 PRO B CA 1
ATOM 6399 C C . PRO B 1 272 ? 8.125 28.781 21.969 1 97.94 272 PRO B C 1
ATOM 6401 O O . PRO B 1 272 ? 7.82 27.609 22.188 1 97.94 272 PRO B O 1
ATOM 6404 N N . HIS B 1 273 ? 8.594 29.5 22.969 1 98.5 273 HIS B N 1
ATOM 6405 C CA . HIS B 1 273 ? 9.008 28.938 24.25 1 98.5 273 HIS B CA 1
ATOM 6406 C C . HIS B 1 273 ? 7.801 28.625 25.125 1 98.5 273 HIS B C 1
ATOM 6408 O O . HIS B 1 273 ? 7.867 27.734 25.984 1 98.5 273 HIS B O 1
ATOM 6414 N N . ARG B 1 274 ? 6.688 29.328 24.906 1 98.06 274 ARG B N 1
ATOM 6415 C CA . ARG B 1 274 ? 5.465 28.953 25.609 1 98.06 274 ARG B CA 1
ATOM 6416 C C . ARG B 1 274 ? 5.074 27.516 25.312 1 98.06 274 ARG B C 1
ATOM 6418 O O . ARG B 1 274 ? 4.703 26.766 26.219 1 98.06 274 ARG B O 1
ATOM 6425 N N . PHE B 1 275 ? 5.172 27.188 24.109 1 98.38 275 PHE B N 1
ATOM 6426 C CA . PHE B 1 275 ? 4.953 25.812 23.656 1 98.38 275 PHE B CA 1
ATOM 6427 C C . PHE B 1 275 ? 6.012 24.875 24.234 1 98.38 275 PHE B C 1
ATOM 6429 O O . PHE B 1 275 ? 5.684 23.812 24.766 1 98.38 275 PHE B O 1
ATOM 6436 N N . LEU B 1 276 ? 7.262 25.188 24.094 1 98.69 276 LEU B N 1
ATOM 6437 C CA . LEU B 1 276 ? 8.352 24.344 24.562 1 98.69 276 LEU B CA 1
ATOM 6438 C C . LEU B 1 276 ? 8.234 24.062 26.062 1 98.69 276 LEU B C 1
ATOM 6440 O O . LEU B 1 276 ? 8.508 22.953 26.516 1 98.69 276 LEU B O 1
ATOM 6444 N N . GLU B 1 277 ? 7.828 25.109 26.828 1 98.62 277 GLU B N 1
ATOM 6445 C CA . GLU B 1 277 ? 7.637 24.891 28.266 1 98.62 277 GLU B CA 1
ATOM 6446 C C . GLU B 1 277 ? 6.5 23.906 28.516 1 98.62 277 GLU B C 1
ATOM 6448 O O . GLU B 1 277 ? 6.625 23.016 29.359 1 98.62 277 GLU B O 1
ATOM 6453 N N . GLY B 1 278 ? 5.348 24.125 27.797 1 98.75 278 GLY B N 1
ATOM 6454 C CA . GLY B 1 278 ? 4.258 23.172 27.922 1 98.75 278 GLY B CA 1
ATOM 6455 C C . GLY B 1 278 ? 4.66 21.75 27.578 1 98.75 278 GLY B C 1
ATOM 6456 O O . GLY B 1 278 ? 4.246 20.797 28.25 1 98.75 278 GLY B O 1
ATOM 6457 N N . MET B 1 279 ? 5.461 21.578 26.531 1 98.75 279 MET B N 1
ATOM 6458 C CA . MET B 1 279 ? 5.996 20.297 26.094 1 98.75 279 MET B CA 1
ATOM 6459 C C . MET B 1 279 ? 6.832 19.656 27.188 1 98.75 279 MET B C 1
ATOM 6461 O O . MET B 1 279 ? 6.648 18.469 27.5 1 98.75 279 MET B O 1
ATOM 6465 N N . LEU B 1 280 ? 7.684 20.422 27.812 1 98.56 280 LEU B N 1
ATOM 6466 C CA . LEU B 1 280 ? 8.602 19.891 28.812 1 98.56 280 LEU B CA 1
ATOM 6467 C C . LEU B 1 280 ? 7.855 19.562 30.109 1 98.56 280 LEU B C 1
ATOM 6469 O O . LEU B 1 280 ? 8.211 18.609 30.812 1 98.56 280 LEU B O 1
ATOM 6473 N N . ILE B 1 281 ? 6.836 20.344 30.438 1 98.56 281 ILE B N 1
ATOM 6474 C CA . ILE B 1 281 ? 6.008 20.047 31.609 1 98.56 281 ILE B CA 1
ATOM 6475 C C . ILE B 1 281 ? 5.32 18.703 31.422 1 98.56 281 ILE B C 1
ATOM 6477 O O . ILE B 1 281 ? 5.379 17.828 32.312 1 98.56 281 ILE B O 1
ATOM 6481 N N . ALA B 1 282 ? 4.691 18.531 30.266 1 98.75 282 ALA B N 1
ATOM 6482 C CA . ALA B 1 282 ? 4.047 17.266 29.969 1 98.75 282 ALA B CA 1
ATOM 6483 C C . ALA B 1 282 ? 5.047 16.109 30.047 1 98.75 282 ALA B C 1
ATOM 6485 O O . ALA B 1 282 ? 4.746 15.055 30.609 1 98.75 282 ALA B O 1
ATOM 6486 N N . ALA B 1 283 ? 6.191 16.328 29.453 1 98.38 283 ALA B N 1
ATOM 6487 C CA . ALA B 1 283 ? 7.238 15.312 29.438 1 98.38 283 ALA B CA 1
ATOM 6488 C C . ALA B 1 283 ? 7.66 14.945 30.859 1 98.38 283 ALA B C 1
ATOM 6490 O O . ALA B 1 283 ? 7.91 13.773 31.156 1 98.38 283 ALA B O 1
ATOM 6491 N N . THR B 1 284 ? 7.777 15.922 31.734 1 97.38 284 THR B N 1
ATOM 6492 C CA . THR B 1 284 ? 8.195 15.695 33.094 1 97.38 284 THR B CA 1
ATOM 6493 C C . THR B 1 284 ? 7.129 14.914 33.875 1 97.38 284 THR B C 1
ATOM 6495 O O . THR B 1 284 ? 7.445 13.961 34.594 1 97.38 284 THR B O 1
ATOM 6498 N N . VAL B 1 285 ? 5.914 15.328 33.688 1 97.88 285 VAL B N 1
ATOM 6499 C CA . VAL B 1 285 ? 4.812 14.703 34.406 1 97.88 285 VAL B CA 1
ATOM 6500 C C . VAL B 1 285 ? 4.684 13.242 34 1 97.88 285 VAL B C 1
ATOM 6502 O O . VAL B 1 285 ? 4.457 12.359 34.844 1 97.88 285 VAL B O 1
ATOM 6505 N N . VAL B 1 286 ? 4.887 12.883 32.688 1 98.06 286 VAL B N 1
ATOM 6506 C CA . VAL B 1 286 ? 4.672 11.547 32.156 1 98.06 286 VAL B CA 1
ATOM 6507 C C . VAL B 1 286 ? 5.98 10.766 32.156 1 98.06 286 VAL B C 1
ATOM 6509 O O . VAL B 1 286 ? 5.996 9.562 31.875 1 98.06 286 VAL B O 1
ATOM 6512 N N . ASN B 1 287 ? 7.066 11.391 32.531 1 96.5 287 ASN B N 1
ATOM 6513 C CA . ASN B 1 287 ? 8.398 10.805 32.531 1 96.5 287 ASN B CA 1
ATOM 6514 C C . ASN B 1 287 ? 8.82 10.312 31.156 1 96.5 287 ASN B C 1
ATOM 6516 O O . ASN B 1 287 ? 9.141 9.133 30.984 1 96.5 287 ASN B O 1
ATOM 6520 N N . VAL B 1 288 ? 8.914 11.195 30.203 1 97.69 288 VAL B N 1
ATOM 6521 C CA . VAL B 1 288 ? 9.273 10.945 28.812 1 97.69 288 VAL B CA 1
ATOM 6522 C C . VAL B 1 288 ? 10.797 10.992 28.656 1 97.69 288 VAL B C 1
ATOM 6524 O O . VAL B 1 288 ? 11.453 11.883 29.203 1 97.69 288 VAL B O 1
ATOM 6527 N N . SER B 1 289 ? 11.336 10.031 27.875 1 97.56 289 SER B N 1
ATOM 6528 C CA . SER B 1 289 ? 12.789 9.922 27.75 1 97.56 289 SER B CA 1
ATOM 6529 C C . SER B 1 289 ? 13.297 10.727 26.562 1 97.56 289 SER B C 1
ATOM 6531 O O . SER B 1 289 ? 14.445 11.172 26.547 1 97.56 289 SER B O 1
ATOM 6533 N N . ALA B 1 290 ? 12.484 10.828 25.547 1 98.44 290 ALA B N 1
ATOM 6534 C CA . ALA B 1 290 ? 12.875 11.57 24.344 1 98.44 290 ALA B CA 1
ATOM 6535 C C . ALA B 1 290 ? 11.656 12.172 23.656 1 98.44 290 ALA B C 1
ATOM 6537 O O . ALA B 1 290 ? 10.562 11.609 23.703 1 98.44 290 ALA B O 1
ATOM 6538 N N . ILE B 1 291 ? 11.883 13.336 23.078 1 98.75 291 ILE B N 1
ATOM 6539 C CA . ILE B 1 291 ? 10.82 14.07 22.391 1 98.75 291 ILE B CA 1
ATOM 6540 C C . ILE B 1 291 ? 11.188 14.273 20.922 1 98.75 291 ILE B C 1
ATOM 6542 O O . ILE B 1 291 ? 12.305 14.688 20.609 1 98.75 291 ILE B O 1
ATOM 6546 N N . TYR B 1 292 ? 10.266 13.953 20.016 1 98.88 292 TYR B N 1
ATOM 6547 C CA . TYR B 1 292 ? 10.414 14.188 18.594 1 98.88 292 TYR B CA 1
ATOM 6548 C C . TYR B 1 292 ? 9.406 15.227 18.094 1 98.88 292 TYR B C 1
ATOM 6550 O O . TYR B 1 292 ? 8.195 15 18.156 1 98.88 292 TYR B O 1
ATOM 6558 N N . ILE B 1 293 ? 9.891 16.344 17.641 1 98.81 293 ILE B N 1
ATOM 6559 C CA . ILE B 1 293 ? 9.047 17.391 17.078 1 98.81 293 ILE B CA 1
ATOM 6560 C C . ILE B 1 293 ? 9.008 17.266 15.555 1 98.81 293 ILE B C 1
ATOM 6562 O O . ILE B 1 293 ? 10.039 17.359 14.891 1 98.81 293 ILE B O 1
ATOM 6566 N N . TYR B 1 294 ? 7.852 17 15.023 1 98.75 294 TYR B N 1
ATOM 6567 C CA . TYR B 1 294 ? 7.664 16.875 13.586 1 98.75 294 TYR B CA 1
ATOM 6568 C C . TYR B 1 294 ? 7.105 18.172 12.992 1 98.75 294 TYR B C 1
ATOM 6570 O O . TYR B 1 294 ? 6.008 18.594 13.352 1 98.75 294 TYR B O 1
ATOM 6578 N N . LEU B 1 295 ? 7.852 18.781 12.141 1 98.5 295 LEU B N 1
ATOM 6579 C CA . LEU B 1 295 ? 7.477 20.062 11.547 1 98.5 295 LEU B CA 1
ATOM 6580 C C . LEU B 1 295 ? 7.383 19.953 10.031 1 98.5 295 LEU B C 1
ATOM 6582 O O . LEU B 1 295 ? 8.305 19.453 9.383 1 98.5 295 LEU B O 1
ATOM 6586 N N . ARG B 1 296 ? 6.285 20.391 9.484 1 97.5 296 ARG B N 1
ATOM 6587 C CA . ARG B 1 296 ? 6.109 20.312 8.039 1 97.5 296 ARG B CA 1
ATOM 6588 C C . ARG B 1 296 ? 7.152 21.172 7.316 1 97.5 296 ARG B C 1
ATOM 6590 O O . ARG B 1 296 ? 7.598 22.188 7.844 1 97.5 296 ARG B O 1
ATOM 6597 N N . ASP B 1 297 ? 7.469 20.859 6.133 1 96.38 297 ASP B N 1
ATOM 6598 C CA . ASP B 1 297 ? 8.562 21.453 5.371 1 96.38 297 ASP B CA 1
ATOM 6599 C C . ASP B 1 297 ? 8.211 22.859 4.906 1 96.38 297 ASP B C 1
ATOM 6601 O O . ASP B 1 297 ? 9.086 23.703 4.75 1 96.38 297 ASP B O 1
ATOM 6605 N N . GLU B 1 298 ? 6.961 23.156 4.691 1 94.56 298 GLU B N 1
ATOM 6606 C CA . GLU B 1 298 ? 6.5 24.438 4.168 1 94.56 298 GLU B CA 1
ATOM 6607 C C . GLU B 1 298 ? 6.809 25.578 5.137 1 94.56 298 GLU B C 1
ATOM 6609 O O . GLU B 1 298 ? 6.828 26.734 4.746 1 94.56 298 GLU B O 1
ATOM 6614 N N . TYR B 1 299 ? 7.012 25.188 6.383 1 96.12 299 TYR B N 1
ATOM 6615 C CA . TYR B 1 299 ? 7.273 26.188 7.41 1 96.12 299 TYR B CA 1
ATOM 6616 C C . TYR B 1 299 ? 8.773 26.344 7.652 1 96.12 299 TYR B C 1
ATOM 6618 O O . TYR B 1 299 ? 9.25 26.172 8.773 1 96.12 299 TYR B O 1
ATOM 6626 N N . ALA B 1 300 ? 9.469 26.781 6.617 1 95.38 300 ALA B N 1
ATOM 6627 C CA . ALA B 1 300 ? 10.922 26.875 6.672 1 95.38 300 ALA B CA 1
ATOM 6628 C C . ALA B 1 300 ? 11.367 27.875 7.727 1 95.38 300 ALA B C 1
ATOM 6630 O O . ALA B 1 300 ? 12.359 27.656 8.422 1 95.38 300 ALA B O 1
ATOM 6631 N N . GLY B 1 301 ? 10.672 28.984 7.82 1 95.25 301 GLY B N 1
ATOM 6632 C CA . GLY B 1 301 ? 11 29.953 8.844 1 95.25 301 GLY B CA 1
ATOM 6633 C C . GLY B 1 301 ? 10.852 29.422 10.258 1 95.25 301 GLY B C 1
ATOM 6634 O O . GLY B 1 301 ? 11.695 29.688 11.117 1 95.25 301 GLY B O 1
ATOM 6635 N N . CYS B 1 302 ? 9.805 28.703 10.461 1 96.5 302 CYS B N 1
ATOM 6636 C CA . CYS B 1 302 ? 9.578 28.078 11.766 1 96.5 302 CYS B CA 1
ATOM 6637 C C . CYS B 1 302 ? 10.672 27.062 12.078 1 96.5 302 CYS B C 1
ATOM 6639 O O . CYS B 1 302 ? 11.078 26.922 13.227 1 96.5 302 CYS B O 1
ATOM 6641 N N . ARG B 1 303 ? 11.102 26.344 11.086 1 96.44 303 ARG B N 1
ATOM 6642 C CA . ARG B 1 303 ? 12.148 25.344 11.273 1 96.44 303 ARG B CA 1
ATOM 6643 C C . ARG B 1 303 ? 13.445 26 11.75 1 96.44 303 ARG B C 1
ATOM 6645 O O . ARG B 1 303 ? 14.094 25.5 12.672 1 96.44 303 ARG B O 1
ATOM 6652 N N . GLU B 1 304 ? 13.812 27.047 11.086 1 95.44 304 GLU B N 1
ATOM 6653 C CA . GLU B 1 304 ? 15.023 27.781 11.469 1 95.44 304 GLU B CA 1
ATOM 6654 C C . GLU B 1 304 ? 14.922 28.312 12.891 1 95.44 304 GLU B C 1
ATOM 6656 O O . GLU B 1 304 ? 15.859 28.188 13.68 1 95.44 304 GLU B O 1
ATOM 6661 N N . LEU B 1 305 ? 13.789 28.875 13.133 1 96.12 305 LEU B N 1
ATOM 6662 C CA . LEU B 1 305 ? 13.523 29.438 14.461 1 96.12 305 LEU B CA 1
ATOM 6663 C C . LEU B 1 305 ? 13.609 28.344 15.531 1 96.12 305 LEU B C 1
ATOM 6665 O O . LEU B 1 305 ? 14.273 28.531 16.547 1 96.12 305 LEU B O 1
ATOM 6669 N N . LEU B 1 306 ? 12.93 27.25 15.297 1 97 306 LEU B N 1
ATOM 6670 C CA . LEU B 1 306 ? 12.898 26.156 16.266 1 97 306 LEU B CA 1
ATOM 6671 C C . LEU B 1 306 ? 14.289 25.562 16.453 1 97 306 LEU B C 1
ATOM 6673 O O . LEU B 1 306 ? 14.672 25.219 17.578 1 97 306 LEU B O 1
ATOM 6677 N N . ALA B 1 307 ? 15.016 25.406 15.398 1 96.25 307 ALA B N 1
ATOM 6678 C CA . ALA B 1 307 ? 16.375 24.859 15.492 1 96.25 307 ALA B CA 1
ATOM 6679 C C . ALA B 1 307 ? 17.25 25.734 16.391 1 96.25 307 ALA B C 1
ATOM 6681 O O . ALA B 1 307 ? 17.984 25.234 17.234 1 96.25 307 ALA B O 1
ATOM 6682 N N . GLU B 1 308 ? 17.172 27 16.203 1 96.31 308 GLU B N 1
ATOM 6683 C CA . GLU B 1 308 ? 17.953 27.953 16.984 1 96.31 308 GLU B CA 1
ATOM 6684 C C . GLU B 1 308 ? 17.547 27.906 18.453 1 96.31 308 GLU B C 1
ATOM 6686 O O . GLU B 1 308 ? 18.406 27.844 19.328 1 96.31 308 GLU B O 1
ATOM 6691 N N . GLU B 1 309 ? 16.297 27.984 18.656 1 97.5 309 GLU B N 1
ATOM 6692 C CA . GLU B 1 309 ? 15.812 28.078 20.031 1 97.5 309 GLU B CA 1
ATOM 6693 C C . GLU B 1 309 ? 16.031 26.766 20.781 1 97.5 309 GLU B C 1
ATOM 6695 O O . GLU B 1 309 ? 16.266 26.766 21.984 1 97.5 309 GLU B O 1
ATOM 6700 N N . LEU B 1 310 ? 15.953 25.625 20.078 1 97.88 310 LEU B N 1
ATOM 6701 C CA . LEU B 1 310 ? 16.266 24.344 20.703 1 97.88 310 LEU B CA 1
ATOM 6702 C C . LEU B 1 310 ? 17.734 24.25 21.062 1 97.88 310 LEU B C 1
ATOM 6704 O O . LEU B 1 310 ? 18.094 23.656 22.094 1 97.88 310 LEU B O 1
ATOM 6708 N N . GLN B 1 311 ? 18.562 24.812 20.219 1 96.81 311 GLN B N 1
ATOM 6709 C CA . GLN B 1 311 ? 19.984 24.859 20.531 1 96.81 311 GLN B CA 1
ATOM 6710 C C . GLN B 1 311 ? 20.234 25.688 21.797 1 96.81 311 GLN B C 1
ATOM 6712 O O . GLN B 1 311 ? 21.031 25.297 22.656 1 96.81 311 GLN B O 1
ATOM 6717 N N . ARG B 1 312 ? 19.562 26.797 21.922 1 96.62 312 ARG B N 1
ATOM 6718 C CA . ARG B 1 312 ? 19.688 27.656 23.094 1 96.62 312 ARG B CA 1
ATOM 6719 C C . ARG B 1 312 ? 19.25 26.906 24.344 1 96.62 312 ARG B C 1
ATOM 6721 O O . ARG B 1 312 ? 19.891 27 25.391 1 96.62 312 ARG B O 1
ATOM 6728 N N . LEU B 1 313 ? 18.156 26.266 24.172 1 96.25 313 LEU B N 1
ATOM 6729 C CA . LEU B 1 313 ? 17.609 25.484 25.281 1 96.25 313 LEU B CA 1
ATOM 6730 C C . LEU B 1 313 ? 18.594 24.422 25.75 1 96.25 313 LEU B C 1
ATOM 6732 O O . LEU B 1 313 ? 18.75 24.172 26.938 1 96.25 313 LEU B O 1
ATOM 6736 N N . GLN B 1 314 ? 19.234 23.781 24.812 1 94.62 314 GLN B N 1
ATOM 6737 C CA . GLN B 1 314 ? 20.203 22.734 25.141 1 94.62 314 GLN B CA 1
ATOM 6738 C C . GLN B 1 314 ? 21.453 23.328 25.781 1 94.62 314 GLN B C 1
ATOM 6740 O O . GLN B 1 314 ? 22.047 22.719 26.672 1 94.62 314 GLN B O 1
ATOM 6745 N N . GLN B 1 315 ? 21.844 24.469 25.391 1 95.69 315 GLN B N 1
ATOM 6746 C CA . GLN B 1 315 ? 23.062 25.109 25.875 1 95.69 315 GLN B CA 1
ATOM 6747 C C . GLN B 1 315 ? 22.859 25.656 27.281 1 95.69 315 GLN B C 1
ATOM 6749 O O . GLN B 1 315 ? 23.797 25.703 28.078 1 95.69 315 GLN B O 1
ATOM 6754 N N . ASP B 1 316 ? 21.672 26.109 27.516 1 96.44 316 ASP B N 1
ATOM 6755 C CA . ASP B 1 316 ? 21.328 26.656 28.812 1 96.44 316 ASP B CA 1
ATOM 6756 C C . ASP B 1 316 ? 19.984 26.109 29.297 1 96.44 316 ASP B C 1
ATOM 6758 O O . ASP B 1 316 ? 18.984 26.844 29.328 1 96.44 316 ASP B O 1
ATOM 6762 N N . PRO B 1 317 ? 20 24.938 29.688 1 96.88 317 PRO B N 1
ATOM 6763 C CA . PRO B 1 317 ? 18.734 24.297 30.078 1 96.88 317 PRO B CA 1
ATOM 6764 C C . PRO B 1 317 ? 18.125 24.922 31.328 1 96.88 317 PRO B C 1
ATOM 6766 O O . PRO B 1 317 ? 18.844 25.172 32.312 1 96.88 317 PRO B O 1
ATOM 6769 N N . PRO B 1 318 ? 16.906 25.125 31.312 1 95.62 318 PRO B N 1
ATOM 6770 C CA . PRO B 1 318 ? 16.25 25.688 32.5 1 95.62 318 PRO B CA 1
ATOM 6771 C C . PRO B 1 318 ? 16.266 24.75 33.688 1 95.62 318 PRO B C 1
ATOM 6773 O O . PRO B 1 318 ? 16.125 25.188 34.844 1 95.62 318 PRO B O 1
ATOM 6776 N N . ILE B 1 319 ? 16.312 23.5 33.406 1 95.06 319 ILE B N 1
ATOM 6777 C CA . ILE B 1 319 ? 16.406 22.469 34.438 1 95.06 319 ILE B CA 1
ATOM 6778 C C . ILE B 1 319 ? 17.453 21.422 34 1 95.06 319 ILE B C 1
ATOM 6780 O O . ILE B 1 319 ? 17.734 21.25 32.812 1 95.06 319 ILE B O 1
ATOM 6784 N N . PRO B 1 320 ? 17.984 20.734 35.062 1 92.19 320 PRO B N 1
ATOM 6785 C CA . PRO B 1 320 ? 18.922 19.656 34.688 1 92.19 320 PRO B CA 1
ATOM 6786 C C . PRO B 1 320 ? 18.219 18.453 34.062 1 92.19 320 PRO B C 1
ATOM 6788 O O . PRO B 1 320 ? 17.062 18.172 34.406 1 92.19 320 PRO B O 1
ATOM 6791 N N . GLY B 1 321 ? 18.906 17.797 33.156 1 90.81 321 GLY B N 1
ATOM 6792 C CA . GLY B 1 321 ? 18.469 16.5 32.656 1 90.81 321 GLY B CA 1
ATOM 6793 C C . GLY B 1 321 ? 17.297 16.609 31.703 1 90.81 321 GLY B C 1
ATOM 6794 O O . GLY B 1 321 ? 16.359 15.805 31.766 1 90.81 321 GLY B O 1
ATOM 6795 N N . LEU B 1 322 ? 17.234 17.547 30.844 1 93.62 322 LEU B N 1
ATOM 6796 C CA . LEU B 1 322 ? 16.219 17.625 29.812 1 93.62 322 LEU B CA 1
ATOM 6797 C C . LEU B 1 322 ? 16.234 16.375 28.938 1 93.62 322 LEU B C 1
ATOM 6799 O O . LEU B 1 322 ? 17.297 15.812 28.656 1 93.62 322 LEU B O 1
ATOM 6803 N N . PRO B 1 323 ? 15.055 15.844 28.594 1 95.69 323 PRO B N 1
ATOM 6804 C CA . PRO B 1 323 ? 15.047 14.758 27.609 1 95.69 323 PRO B CA 1
ATOM 6805 C C . PRO B 1 323 ? 15.695 15.148 26.281 1 95.69 323 PRO B C 1
ATOM 6807 O O . PRO B 1 323 ? 15.836 16.344 26 1 95.69 323 PRO B O 1
ATOM 6810 N N . THR B 1 324 ? 16.109 14.125 25.609 1 96.06 324 THR B N 1
ATOM 6811 C CA . THR B 1 324 ? 16.578 14.391 24.25 1 96.06 324 THR B CA 1
ATOM 6812 C C . THR B 1 324 ? 15.438 14.93 23.391 1 96.06 324 THR B C 1
ATOM 6814 O O . THR B 1 324 ? 14.312 14.422 23.438 1 96.06 324 THR B O 1
ATOM 6817 N N . ILE B 1 325 ? 15.711 16.062 22.719 1 98.12 325 ILE B N 1
ATOM 6818 C CA . ILE B 1 325 ? 14.727 16.656 21.812 1 98.12 325 ILE B CA 1
ATOM 6819 C C . ILE B 1 325 ? 15.25 16.641 20.391 1 98.12 325 ILE B C 1
ATOM 6821 O O . ILE B 1 325 ? 16.328 17.172 20.109 1 98.12 325 ILE B O 1
ATOM 6825 N N . GLU B 1 326 ? 14.516 15.969 19.469 1 97.69 326 GLU B N 1
ATOM 6826 C CA . GLU B 1 326 ? 14.898 15.922 18.062 1 97.69 326 GLU B CA 1
ATOM 6827 C C . GLU B 1 326 ? 13.859 16.609 17.188 1 97.69 326 GLU B C 1
ATOM 6829 O O . GLU B 1 326 ? 12.656 16.406 17.359 1 97.69 326 GLU B O 1
ATOM 6834 N N . LEU B 1 327 ? 14.367 17.484 16.375 1 98.25 327 LEU B N 1
ATOM 6835 C CA . LEU B 1 327 ? 13.523 18.109 15.367 1 98.25 327 LEU B CA 1
ATOM 6836 C C . LEU B 1 327 ? 13.539 17.312 14.07 1 98.25 327 LEU B C 1
ATOM 6838 O O . LEU B 1 327 ? 14.609 16.969 13.555 1 98.25 327 LEU B O 1
ATOM 6842 N N . ARG B 1 328 ? 12.375 16.906 13.57 1 98.5 328 ARG B N 1
ATOM 6843 C CA . ARG B 1 328 ? 12.219 16.172 12.328 1 98.5 328 ARG B CA 1
ATOM 6844 C C . ARG B 1 328 ? 11.516 17.016 11.266 1 98.5 328 ARG B C 1
ATOM 6846 O O . ARG B 1 328 ? 10.461 17.594 11.523 1 98.5 328 ARG B O 1
ATOM 6853 N N . ARG B 1 329 ? 12.133 17.062 10.086 1 98.25 329 ARG B N 1
ATOM 6854 C CA . ARG B 1 329 ? 11.633 17.844 8.969 1 98.25 329 ARG B CA 1
ATOM 6855 C C . ARG B 1 329 ? 10.711 17 8.086 1 98.25 329 ARG B C 1
ATOM 6857 O O . ARG B 1 329 ? 11.125 15.961 7.566 1 98.25 329 ARG B O 1
ATOM 6864 N N . GLY B 1 330 ? 9.406 17.469 7.961 1 98 330 GLY B N 1
ATOM 6865 C CA . GLY B 1 330 ? 8.531 16.812 6.996 1 98 330 GLY B CA 1
ATOM 6866 C C . GLY B 1 330 ? 8.938 17.078 5.559 1 98 330 GLY B C 1
ATOM 6867 O O . GLY B 1 330 ? 9.859 17.844 5.297 1 98 330 GLY B O 1
ATOM 6868 N N . ALA B 1 331 ? 8.258 16.453 4.617 1 97.62 331 ALA B N 1
ATOM 6869 C CA . ALA B 1 331 ? 8.68 16.578 3.227 1 97.62 331 ALA B CA 1
ATOM 6870 C C . ALA B 1 331 ? 7.477 16.703 2.297 1 97.62 331 ALA B C 1
ATOM 6872 O O . ALA B 1 331 ? 7.52 16.266 1.149 1 97.62 331 ALA B O 1
ATOM 6873 N N . GLY B 1 332 ? 6.422 17.25 2.785 1 96.06 332 GLY B N 1
ATOM 6874 C CA . GLY B 1 332 ? 5.309 17.625 1.926 1 96.06 332 GLY B CA 1
ATOM 6875 C C . GLY B 1 332 ? 4.262 16.531 1.796 1 96.06 332 GLY B C 1
ATOM 6876 O O . GLY B 1 332 ? 3.861 16.172 0.685 1 96.06 332 GLY B O 1
ATOM 6877 N N . ALA B 1 333 ? 3.797 15.984 2.924 1 96.75 333 ALA B N 1
ATOM 6878 C CA . ALA B 1 333 ? 2.719 15 2.949 1 96.75 333 ALA B CA 1
ATOM 6879 C C . ALA B 1 333 ? 1.675 15.352 4.004 1 96.75 333 ALA B C 1
ATOM 6881 O O . ALA B 1 333 ? 1.922 15.211 5.203 1 96.75 333 ALA B O 1
ATOM 6882 N N . TYR B 1 334 ? 0.489 15.672 3.531 1 96 334 TYR B N 1
ATOM 6883 C CA . TYR B 1 334 ? -0.611 16.047 4.414 1 96 334 TYR B CA 1
ATOM 6884 C C . TYR B 1 334 ? -0.95 14.906 5.371 1 96 334 TYR B C 1
ATOM 6886 O O . TYR B 1 334 ? -1.289 15.148 6.531 1 96 334 TYR B O 1
ATOM 6894 N N . ILE B 1 335 ? -0.818 13.703 4.926 1 97.25 335 ILE B N 1
ATOM 6895 C CA . ILE B 1 335 ? -1.243 12.523 5.668 1 97.25 335 ILE B CA 1
ATOM 6896 C C . ILE B 1 335 ? -0.454 12.422 6.973 1 97.25 335 ILE B C 1
ATOM 6898 O O . ILE B 1 335 ? -0.896 11.773 7.922 1 97.25 335 ILE B O 1
ATOM 6902 N N . CYS B 1 336 ? 0.675 13.07 7.027 1 97.5 336 CYS B N 1
ATOM 6903 C CA . CYS B 1 336 ? 1.509 13 8.219 1 97.5 336 CYS B CA 1
ATOM 6904 C C . CYS B 1 336 ? 0.909 13.82 9.352 1 97.5 336 CYS B C 1
ATOM 6906 O O . CYS B 1 336 ? 1.353 13.727 10.5 1 97.5 336 CYS B O 1
ATOM 6908 N N . GLY B 1 337 ? -0.15 14.508 9.047 1 96 337 GLY B N 1
ATOM 6909 C CA . GLY B 1 337 ? -0.937 15.086 10.125 1 96 337 GLY B CA 1
ATOM 6910 C C . GLY B 1 337 ? -1.646 14.047 10.969 1 96 337 GLY B C 1
ATOM 6911 O O . GLY B 1 337 ? -2.006 14.312 12.117 1 96 337 GLY B O 1
ATOM 6912 N N . GLU B 1 338 ? -1.856 12.922 10.406 1 95.5 338 GLU B N 1
ATOM 6913 C CA . GLU B 1 338 ? -2.357 11.781 11.156 1 95.5 338 GLU B CA 1
ATOM 6914 C C . GLU B 1 338 ? -1.278 11.203 12.07 1 95.5 338 GLU B C 1
ATOM 6916 O O . GLU B 1 338 ? -0.131 11.031 11.656 1 95.5 338 GLU B O 1
ATOM 6921 N N . GLU B 1 339 ? -1.579 10.938 13.281 1 95.94 339 GLU B N 1
ATOM 6922 C CA . GLU B 1 339 ? -0.589 10.688 14.328 1 95.94 339 GLU B CA 1
ATOM 6923 C C . GLU B 1 339 ? 0.301 9.5 13.969 1 95.94 339 GLU B C 1
ATOM 6925 O O . GLU B 1 339 ? 1.523 9.57 14.109 1 95.94 339 GLU B O 1
ATOM 6930 N N . SER B 1 340 ? -0.314 8.352 13.562 1 97.06 340 SER B N 1
ATOM 6931 C CA . SER B 1 340 ? 0.512 7.184 13.289 1 97.06 340 SER B CA 1
ATOM 6932 C C . SER B 1 340 ? 1.298 7.355 11.992 1 97.06 340 SER B C 1
ATOM 6934 O O . SER B 1 340 ? 2.408 6.836 11.859 1 97.06 340 SER B O 1
ATOM 6936 N N . ALA B 1 341 ? 0.771 8.055 11.039 1 97.94 341 ALA B N 1
ATOM 6937 C CA . ALA B 1 341 ? 1.513 8.383 9.828 1 97.94 341 ALA B CA 1
ATOM 6938 C C . ALA B 1 341 ? 2.727 9.25 10.148 1 97.94 341 ALA B C 1
ATOM 6940 O O . ALA B 1 341 ? 3.797 9.07 9.562 1 97.94 341 ALA B O 1
ATOM 6941 N N . MET B 1 342 ? 2.512 10.18 11.008 1 98.31 342 MET B N 1
ATOM 6942 C CA . MET B 1 342 ? 3.625 11.008 11.453 1 98.31 342 MET B CA 1
ATOM 6943 C C . MET B 1 342 ? 4.734 10.156 12.062 1 98.31 342 MET B C 1
ATOM 6945 O O . MET B 1 342 ? 5.914 10.375 11.781 1 98.31 342 MET B O 1
ATOM 6949 N N . ILE B 1 343 ? 4.355 9.234 12.875 1 98.5 343 ILE B N 1
ATOM 6950 C CA . ILE B 1 343 ? 5.316 8.352 13.531 1 98.5 343 ILE B CA 1
ATOM 6951 C C . ILE B 1 343 ? 6.102 7.574 12.477 1 98.5 343 ILE B C 1
ATOM 6953 O O . ILE B 1 343 ? 7.324 7.453 12.562 1 98.5 343 ILE B O 1
ATOM 6957 N N . GLU B 1 344 ? 5.348 7.121 11.453 1 98.31 344 GLU B N 1
ATOM 6958 C CA . GLU B 1 344 ? 6.023 6.438 10.359 1 98.31 344 GLU B CA 1
ATOM 6959 C C . GLU B 1 344 ? 7.035 7.355 9.68 1 98.31 344 GLU B C 1
ATOM 6961 O O . GLU B 1 344 ? 8.141 6.926 9.328 1 98.31 344 GLU B O 1
ATOM 6966 N N . SER B 1 345 ? 6.688 8.555 9.523 1 98.69 345 SER B N 1
ATOM 6967 C CA . SER B 1 345 ? 7.578 9.523 8.898 1 98.69 345 SER B CA 1
ATOM 6968 C C . SER B 1 345 ? 8.805 9.789 9.773 1 98.69 345 SER B C 1
ATOM 6970 O O . SER B 1 345 ? 9.93 9.828 9.273 1 98.69 345 SER B O 1
ATOM 6972 N N . ILE B 1 346 ? 8.586 9.953 11.016 1 98.75 346 ILE B N 1
ATOM 6973 C CA . ILE B 1 346 ? 9.68 10.188 11.953 1 98.75 346 ILE B CA 1
ATOM 6974 C C . ILE B 1 346 ? 10.656 9.008 11.914 1 98.75 346 ILE B C 1
ATOM 6976 O O . ILE B 1 346 ? 11.867 9.203 12.023 1 98.75 346 ILE B O 1
ATOM 6980 N N . GLU B 1 347 ? 10.141 7.855 11.703 1 98.44 347 GLU B N 1
ATOM 6981 C CA . GLU B 1 347 ? 10.953 6.645 11.672 1 98.44 347 GLU B CA 1
ATOM 6982 C C . GLU B 1 347 ? 11.609 6.457 10.305 1 98.44 347 GLU B C 1
ATOM 6984 O O . GLU B 1 347 ? 12.266 5.441 10.062 1 98.44 347 GLU B O 1
ATOM 6989 N N . GLY B 1 348 ? 11.43 7.414 9.367 1 98.12 348 GLY B N 1
ATOM 6990 C CA . GLY B 1 348 ? 12.117 7.402 8.086 1 98.12 348 GLY B CA 1
ATOM 6991 C C . GLY B 1 348 ? 11.383 6.605 7.023 1 98.12 348 GLY B C 1
ATOM 6992 O O . GLY B 1 348 ? 11.984 6.148 6.055 1 98.12 348 GLY B O 1
ATOM 6993 N N . LYS B 1 349 ? 10.094 6.395 7.211 1 97.56 349 LYS B N 1
ATOM 6994 C CA . LYS B 1 349 ? 9.289 5.586 6.305 1 97.56 349 LYS B CA 1
ATOM 6995 C C . LYS B 1 349 ? 8.266 6.445 5.57 1 97.56 349 LYS B C 1
ATOM 6997 O O . LYS B 1 349 ? 8.203 7.66 5.777 1 97.56 349 LYS B O 1
ATOM 7002 N N . ARG B 1 350 ? 7.531 5.828 4.574 1 96.75 350 ARG B N 1
ATOM 7003 C CA . ARG B 1 350 ? 6.344 6.477 4.027 1 96.75 350 ARG B CA 1
ATOM 7004 C C . ARG B 1 350 ? 5.328 6.781 5.125 1 96.75 350 ARG B C 1
ATOM 7006 O O . ARG B 1 350 ? 5.137 5.977 6.039 1 96.75 350 ARG B O 1
ATOM 7013 N N . GLY B 1 351 ? 4.762 7.953 5.082 1 97.75 351 GLY B N 1
ATOM 7014 C CA . GLY B 1 351 ? 3.789 8.352 6.086 1 97.75 351 GLY B CA 1
ATOM 7015 C C . GLY B 1 351 ? 2.453 7.652 5.938 1 97.75 351 GLY B C 1
ATOM 7016 O O . GLY B 1 351 ? 1.43 8.297 5.703 1 97.75 351 GLY B O 1
ATOM 7017 N N . MET B 1 352 ? 2.439 6.344 6.145 1 96.38 352 MET B N 1
ATOM 7018 C CA . MET B 1 352 ? 1.224 5.547 6.023 1 96.38 352 MET B CA 1
ATOM 7019 C C . MET B 1 352 ? 0.65 5.219 7.398 1 96.38 352 MET B C 1
ATOM 7021 O O . MET B 1 352 ? 1.328 4.617 8.234 1 96.38 352 MET B O 1
ATOM 7025 N N . PRO B 1 353 ? -0.6 5.555 7.602 1 96.38 353 PRO B N 1
ATOM 7026 C CA . PRO B 1 353 ? -1.21 5.312 8.914 1 96.38 353 PRO B CA 1
ATOM 7027 C C . PRO B 1 353 ? -1.221 3.834 9.297 1 96.38 353 PRO B C 1
ATOM 7029 O O . PRO B 1 353 ? -1.368 2.969 8.43 1 96.38 353 PRO B O 1
ATOM 7032 N N . ARG B 1 354 ? -1.137 3.592 10.57 1 93 354 ARG B N 1
ATOM 7033 C CA . ARG B 1 354 ? -1.164 2.236 11.117 1 93 354 ARG B CA 1
ATOM 7034 C C . ARG B 1 354 ? -2.592 1.804 11.43 1 93 354 ARG B C 1
ATOM 7036 O O . ARG B 1 354 ? -3.441 2.637 11.758 1 93 354 ARG B O 1
ATOM 7043 N N . LEU B 1 355 ? -2.787 0.486 11.312 1 85.75 355 LEU B N 1
ATOM 7044 C CA . LEU B 1 355 ? -4.047 -0.08 11.789 1 85.75 355 LEU B CA 1
ATOM 7045 C C . LEU B 1 355 ? -4.078 -0.124 13.312 1 85.75 355 LEU B C 1
ATOM 7047 O O . LEU B 1 355 ? -3.068 -0.427 13.953 1 85.75 355 LEU B O 1
ATOM 7051 N N . ARG B 1 356 ? -5.195 0.195 13.883 1 82 356 ARG B N 1
ATOM 7052 C CA . ARG B 1 356 ? -5.438 0.135 15.32 1 82 356 ARG B CA 1
ATOM 7053 C C . ARG B 1 356 ? -6.484 -0.922 15.656 1 82 356 ARG B C 1
ATOM 7055 O O . ARG B 1 356 ? -7.453 -1.103 14.914 1 82 356 ARG B O 1
ATOM 7062 N N . PRO B 1 357 ? -6.371 -1.755 16.734 1 82.19 357 PRO B N 1
ATOM 7063 C CA . PRO B 1 357 ? -5.227 -1.722 17.641 1 82.19 357 PRO B CA 1
ATOM 7064 C C . PRO B 1 357 ? -3.998 -2.43 17.078 1 82.19 357 PRO B C 1
ATOM 7066 O O . PRO B 1 357 ? -4.113 -3.201 16.109 1 82.19 357 PRO B O 1
ATOM 7069 N N . PRO B 1 358 ? -2.812 -2.166 17.812 1 88.38 358 PRO B N 1
ATOM 7070 C CA . PRO B 1 358 ? -2.57 -1.402 19.031 1 88.38 358 PRO B CA 1
ATOM 7071 C C . PRO B 1 358 ? -2.596 0.107 18.797 1 88.38 358 PRO B C 1
ATOM 7073 O O . PRO B 1 358 ? -2.463 0.563 17.656 1 88.38 358 PRO B O 1
ATOM 7076 N N . TYR B 1 359 ? -2.764 0.849 19.922 1 91.38 359 TYR B N 1
ATOM 7077 C CA . TYR B 1 359 ? -2.762 2.307 19.875 1 91.38 359 TYR B CA 1
ATOM 7078 C C . TYR B 1 359 ? -1.359 2.859 20.094 1 91.38 359 TYR B C 1
ATOM 7080 O O . TYR B 1 359 ? -0.511 2.197 20.688 1 91.38 359 TYR B O 1
ATOM 7088 N N . VAL B 1 360 ? -1.122 4.074 19.641 1 95.19 360 VAL B N 1
ATOM 7089 C CA . VAL B 1 360 ? 0.192 4.707 19.703 1 95.19 360 VAL B CA 1
ATOM 7090 C C . VAL B 1 360 ? 0.607 4.906 21.156 1 95.19 360 VAL B C 1
ATOM 7092 O O . VAL B 1 360 ? 1.8 4.945 21.469 1 95.19 360 VAL B O 1
ATOM 7095 N N . ALA B 1 361 ? -0.393 5.027 22.016 1 96.12 361 ALA B N 1
ATOM 7096 C CA . ALA B 1 361 ? -0.118 5.188 23.438 1 96.12 361 ALA B CA 1
ATOM 7097 C C . ALA B 1 361 ? 0.604 3.963 24 1 96.12 361 ALA B C 1
ATOM 7099 O O . ALA B 1 361 ? 1.326 4.062 25 1 96.12 361 ALA B O 1
ATOM 7100 N N . GLN B 1 362 ? 0.406 2.824 23.328 1 95.94 362 GLN B N 1
ATOM 7101 C CA . GLN B 1 362 ? 1.031 1.579 23.766 1 95.94 362 GLN B CA 1
ATOM 7102 C C . GLN B 1 362 ? 2.236 1.236 22.891 1 95.94 362 GLN B C 1
ATOM 7104 O O . GLN B 1 362 ? 3.281 0.827 23.391 1 95.94 362 GLN B O 1
ATOM 7109 N N . VAL B 1 363 ? 2.035 1.325 21.594 1 96.44 363 VAL B N 1
ATOM 7110 C CA . VAL B 1 363 ? 3.074 0.999 20.625 1 96.44 363 VAL B CA 1
ATOM 7111 C C . VAL B 1 363 ? 3.188 2.117 19.594 1 96.44 363 VAL B C 1
ATOM 7113 O O . VAL B 1 363 ? 2.58 2.047 18.516 1 96.44 363 VAL B O 1
ATOM 7116 N N . GLY B 1 364 ? 4.062 3.055 19.844 1 97.69 364 GLY B N 1
ATOM 7117 C CA . GLY B 1 364 ? 4.25 4.199 18.969 1 97.69 364 GLY B CA 1
ATOM 7118 C C . GLY B 1 364 ? 5.645 4.266 18.375 1 97.69 364 GLY B C 1
ATOM 7119 O O . GLY B 1 364 ? 6.09 3.32 17.719 1 97.69 364 GLY B O 1
ATOM 7120 N N . LEU B 1 365 ? 6.367 5.305 18.734 1 98.38 365 LEU B N 1
ATOM 7121 C CA . LEU B 1 365 ? 7.711 5.523 18.203 1 98.38 365 LEU B CA 1
ATOM 7122 C C . LEU B 1 365 ? 8.641 4.383 18.609 1 98.38 365 LEU B C 1
ATOM 7124 O O . LEU B 1 365 ? 8.766 4.055 19.781 1 98.38 365 LEU B O 1
ATOM 7128 N N . PHE B 1 366 ? 9.195 3.762 17.484 1 97.69 366 PHE B N 1
ATOM 7129 C CA . PHE B 1 366 ? 10.195 2.719 17.672 1 97.69 366 PHE B CA 1
ATOM 7130 C C . PHE B 1 366 ? 9.664 1.598 18.547 1 97.69 366 PHE B C 1
ATOM 7132 O O . PHE B 1 366 ? 10.414 1.006 19.328 1 97.69 366 PHE B O 1
ATOM 7139 N N . GLY B 1 367 ? 8.367 1.431 18.547 1 96.38 367 GLY B N 1
ATOM 7140 C CA . GLY B 1 367 ? 7.734 0.337 19.266 1 96.38 367 GLY B CA 1
ATOM 7141 C C . GLY B 1 367 ? 7.512 0.638 20.734 1 96.38 367 GLY B C 1
ATOM 7142 O O . GLY B 1 367 ? 7.16 -0.254 21.5 1 96.38 367 GLY B O 1
ATOM 7143 N N . ARG B 1 368 ? 7.609 1.92 21.141 1 98.12 368 ARG B N 1
ATOM 7144 C CA . ARG B 1 368 ? 7.492 2.305 22.547 1 98.12 368 ARG B CA 1
ATOM 7145 C C . ARG B 1 368 ? 6.219 3.105 22.797 1 98.12 368 ARG B C 1
ATOM 7147 O O . ARG B 1 368 ? 5.684 3.73 21.875 1 98.12 368 ARG B O 1
ATOM 7154 N N . PRO B 1 369 ? 5.75 3.027 24.047 1 98.31 369 PRO B N 1
ATOM 7155 C CA . PRO B 1 369 ? 4.637 3.924 24.375 1 98.31 369 PRO B CA 1
ATOM 7156 C C . PRO B 1 369 ? 4.945 5.383 24.047 1 98.31 369 PRO B C 1
ATOM 7158 O O . PRO B 1 369 ? 6.043 5.867 24.344 1 98.31 369 PRO B O 1
ATOM 7161 N N . THR B 1 370 ? 3.982 6.062 23.438 1 98.75 370 THR B N 1
ATOM 7162 C CA . THR B 1 370 ? 4.281 7.395 22.922 1 98.75 370 THR B CA 1
ATOM 7163 C C . THR B 1 370 ? 3.154 8.367 23.25 1 98.75 370 THR B C 1
ATOM 7165 O O . THR B 1 370 ? 1.987 8.086 22.969 1 98.75 370 THR B O 1
ATOM 7168 N N . LEU B 1 371 ? 3.521 9.453 23.906 1 98.75 371 LEU B N 1
ATOM 7169 C CA . LEU B 1 371 ? 2.613 10.578 24.141 1 98.75 371 LEU B CA 1
ATOM 7170 C C . LEU B 1 371 ? 2.598 11.523 22.938 1 98.75 371 LEU B C 1
ATOM 7172 O O . LEU B 1 371 ? 3.596 12.188 22.656 1 98.75 371 LEU B O 1
ATOM 7176 N N . GLU B 1 372 ? 1.468 11.578 22.266 1 98.12 372 GLU B N 1
ATOM 7177 C CA . GLU B 1 372 ? 1.362 12.406 21.062 1 98.12 372 GLU B CA 1
ATOM 7178 C C . GLU B 1 372 ? 0.534 13.664 21.344 1 98.12 372 GLU B C 1
ATOM 7180 O O . GLU B 1 372 ? -0.523 13.586 21.969 1 98.12 372 GLU B O 1
ATOM 7185 N N . HIS B 1 373 ? 1.027 14.82 20.906 1 98.19 373 HIS B N 1
ATOM 7186 C CA . HIS B 1 373 ? 0.266 16.062 21.031 1 98.19 373 HIS B CA 1
ATOM 7187 C C . HIS B 1 373 ? 0.449 16.938 19.797 1 98.19 373 HIS B C 1
ATOM 7189 O O . HIS B 1 373 ? 1.463 16.844 19.109 1 98.19 373 HIS B O 1
ATOM 7195 N N . ASN B 1 374 ? -0.548 17.688 19.641 1 97.56 374 ASN B N 1
ATOM 7196 C CA . ASN B 1 374 ? -0.422 18.828 18.75 1 97.56 374 ASN B CA 1
ATOM 7197 C C . ASN B 1 374 ? 0.226 20.016 19.438 1 97.56 374 ASN B C 1
ATOM 7199 O O . ASN B 1 374 ? 0.176 20.125 20.672 1 97.56 374 ASN B O 1
ATOM 7203 N N . PHE B 1 375 ? 0.706 20.922 18.672 1 98.12 375 PHE B N 1
ATOM 7204 C CA . PHE B 1 375 ? 1.39 22.125 19.141 1 98.12 375 PHE B CA 1
ATOM 7205 C C . PHE B 1 375 ? 0.488 22.938 20.062 1 98.12 375 PHE B C 1
ATOM 7207 O O . PHE B 1 375 ? 0.862 23.234 21.203 1 98.12 375 PHE B O 1
ATOM 7214 N N . GLU B 1 376 ? -0.687 23.312 19.656 1 98 376 GLU B N 1
ATOM 7215 C CA . GLU B 1 376 ? -1.557 24.219 20.391 1 98 376 GLU B CA 1
ATOM 7216 C C . GLU B 1 376 ? -1.941 23.641 21.75 1 98 376 GLU B C 1
ATOM 7218 O O . GLU B 1 376 ? -2.066 24.375 22.734 1 98 376 GLU B O 1
ATOM 7223 N N . THR B 1 377 ? -2.176 22.359 21.719 1 98.38 377 THR B N 1
ATOM 7224 C CA . THR B 1 377 ? -2.533 21.703 22.969 1 98.38 377 THR B CA 1
ATOM 7225 C C . THR B 1 377 ? -1.492 22 24.047 1 98.38 377 THR B C 1
ATOM 7227 O O . THR B 1 377 ? -1.841 22.391 25.172 1 98.38 377 THR B O 1
ATOM 7230 N N . LEU B 1 378 ? -0.258 21.906 23.703 1 98.69 378 LEU B N 1
ATOM 7231 C CA . LEU B 1 378 ? 0.83 22.094 24.656 1 98.69 378 LEU B CA 1
ATOM 7232 C C . LEU B 1 378 ? 1.029 23.578 24.953 1 98.69 378 LEU B C 1
ATOM 7234 O O . LEU B 1 378 ? 1.497 23.938 26.047 1 98.69 378 LEU B O 1
ATOM 7238 N N . TYR B 1 379 ? 0.615 24.391 23.984 1 98.19 379 TYR B N 1
ATOM 7239 C CA . TYR B 1 379 ? 0.713 25.844 24.125 1 98.19 379 TYR B CA 1
ATOM 7240 C C . TYR B 1 379 ? -0.122 26.328 25.297 1 98.19 379 TYR B C 1
ATOM 7242 O O . TYR B 1 379 ? 0.229 27.328 25.953 1 98.19 379 TYR B O 1
ATOM 7250 N N . TRP B 1 380 ? -1.16 25.625 25.672 1 97.88 380 TRP B N 1
ATOM 7251 C CA . TRP B 1 380 ? -2.107 26.062 26.688 1 97.88 380 TRP B CA 1
ATOM 7252 C C . TRP B 1 380 ? -1.712 25.531 28.062 1 97.88 380 TRP B C 1
ATOM 7254 O O . TRP B 1 380 ? -2.229 26 29.078 1 97.88 380 TRP B O 1
ATOM 7264 N N . VAL B 1 381 ? -0.801 24.641 28.156 1 98.44 381 VAL B N 1
ATOM 7265 C CA . VAL B 1 381 ? -0.496 23.906 29.391 1 98.44 381 VAL B CA 1
ATOM 7266 C C . VAL B 1 381 ? -0.068 24.875 30.484 1 98.44 381 VAL B C 1
ATOM 7268 O O . VAL B 1 381 ? -0.595 24.844 31.594 1 98.44 381 VAL B O 1
ATOM 7271 N N . ARG B 1 382 ? 0.809 25.781 30.172 1 97.56 382 ARG B N 1
ATOM 7272 C CA . ARG B 1 382 ? 1.338 26.703 31.172 1 97.56 382 ARG B CA 1
ATOM 7273 C C . ARG B 1 382 ? 0.225 27.562 31.766 1 97.56 382 ARG B C 1
ATOM 7275 O O . ARG B 1 382 ? 0.092 27.656 32.969 1 97.56 382 ARG B O 1
ATOM 7282 N N . AS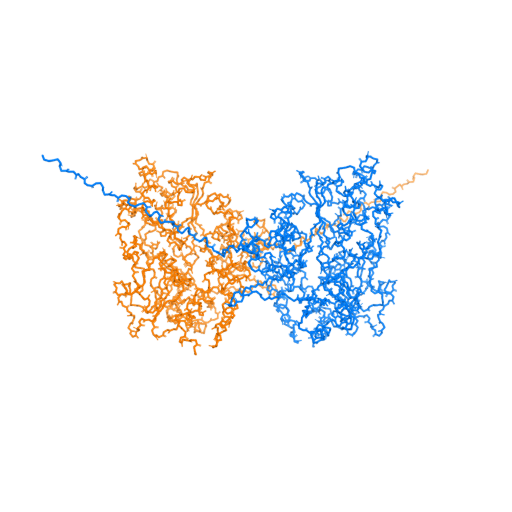P B 1 383 ? -0.636 28.141 30.891 1 97.06 383 ASP B N 1
ATOM 7283 C CA . ASP B 1 383 ? -1.694 29.031 31.344 1 97.06 383 ASP B CA 1
ATOM 7284 C C . ASP B 1 383 ? -2.709 28.281 32.219 1 97.06 383 ASP B C 1
ATOM 7286 O O . ASP B 1 383 ? -3.176 28.812 33.219 1 97.06 383 ASP B O 1
ATOM 7290 N N . ILE B 1 384 ? -3.016 27.109 31.781 1 98.19 384 ILE B N 1
ATOM 7291 C CA . ILE B 1 384 ? -4.008 26.328 32.5 1 98.19 384 ILE B CA 1
ATOM 7292 C C . ILE B 1 384 ? -3.482 26.016 33.906 1 98.19 384 ILE B C 1
ATOM 7294 O O . ILE B 1 384 ? -4.223 26.094 34.906 1 98.19 384 ILE B O 1
ATOM 7298 N N . ILE B 1 385 ? -2.217 25.672 34.031 1 97.88 385 ILE B N 1
ATOM 7299 C CA . ILE B 1 385 ? -1.639 25.328 35.312 1 97.88 385 ILE B CA 1
ATOM 7300 C C . ILE B 1 385 ? -1.514 26.594 36.156 1 97.88 385 ILE B C 1
ATOM 7302 O O . ILE B 1 385 ? -1.822 26.578 37.344 1 97.88 385 ILE B O 1
ATOM 7306 N N . GLU B 1 386 ? -1.102 27.672 35.594 1 96.81 386 GLU B N 1
ATOM 7307 C CA . GLU B 1 386 ? -0.879 28.922 36.312 1 96.81 386 GLU B CA 1
ATOM 7308 C C . GLU B 1 386 ? -2.197 29.531 36.781 1 96.81 386 GLU B C 1
ATOM 7310 O O . GLU B 1 386 ? -2.301 30.016 37.906 1 96.81 386 GLU B O 1
ATOM 7315 N N . LYS B 1 387 ? -3.223 29.5 35.906 1 97.25 387 LYS B N 1
ATOM 7316 C CA . LYS B 1 387 ? -4.461 30.219 36.188 1 97.25 387 LYS B CA 1
ATOM 7317 C C . LYS B 1 387 ? -5.531 29.281 36.719 1 97.25 387 LYS B C 1
ATOM 7319 O O . LYS B 1 387 ? -6.523 29.734 37.312 1 97.25 387 LYS B O 1
ATOM 7324 N N . GLY B 1 388 ? -5.277 28.031 36.531 1 96.56 388 GLY B N 1
ATOM 7325 C CA . GLY B 1 388 ? -6.199 27.047 37.062 1 96.56 388 GLY B CA 1
ATOM 7326 C C . GLY B 1 388 ? -7.141 26.484 36.031 1 96.56 388 GLY B C 1
ATOM 7327 O O . GLY B 1 388 ? -7.457 27.156 35.031 1 96.56 388 GLY B O 1
ATOM 7328 N N . ALA B 1 389 ? -7.605 25.281 36.312 1 97.38 389 ALA B N 1
ATOM 7329 C CA . ALA B 1 389 ? -8.508 24.547 35.406 1 97.38 389 ALA B CA 1
ATOM 7330 C C . ALA B 1 389 ? -9.805 25.328 35.188 1 97.38 389 ALA B C 1
ATOM 7332 O O . ALA B 1 389 ? -10.32 25.375 34.094 1 97.38 389 ALA B O 1
ATOM 7333 N N . GLU B 1 390 ? -10.32 25.875 36.219 1 97.06 390 GLU B N 1
ATOM 7334 C CA . GLU B 1 390 ? -11.602 26.578 36.156 1 97.06 390 GLU B CA 1
ATOM 7335 C C . GLU B 1 390 ? -11.508 27.812 35.281 1 97.06 390 GLU B C 1
ATOM 7337 O O . GLU B 1 390 ? -12.477 28.188 34.594 1 97.06 390 GLU B O 1
ATOM 7342 N N . TRP B 1 391 ? -10.438 28.438 35.375 1 97.19 391 TRP B N 1
ATOM 7343 C CA . TRP B 1 391 ? -10.234 29.609 34.5 1 97.19 391 TRP B CA 1
ATOM 7344 C C . TRP B 1 391 ? -10.453 29.25 33.031 1 97.19 391 TRP B C 1
ATOM 7346 O O . TRP B 1 391 ? -11.156 29.953 32.312 1 97.19 391 TRP B O 1
ATOM 7356 N N . PHE B 1 392 ? -9.852 28.188 32.594 1 96.44 392 PHE B N 1
ATOM 7357 C CA . PHE B 1 392 ? -9.977 27.766 31.203 1 96.44 392 PHE B CA 1
ATOM 7358 C C . PHE B 1 392 ? -11.398 27.312 30.891 1 96.44 392 PHE B C 1
ATOM 7360 O O . PHE B 1 392 ? -11.992 27.734 29.891 1 96.44 392 PHE B O 1
ATOM 7367 N N . ALA B 1 393 ? -11.992 26.531 31.75 1 94.88 393 ALA B N 1
ATOM 7368 C CA . ALA B 1 393 ? -13.297 25.906 31.531 1 94.88 393 ALA B CA 1
ATOM 7369 C C . ALA B 1 393 ? -14.406 26.953 31.5 1 94.88 393 ALA B C 1
ATOM 7371 O O . ALA B 1 393 ? -15.438 26.766 30.859 1 94.88 393 ALA B O 1
ATOM 7372 N N . SER B 1 394 ? -14.195 28.078 32.062 1 95.19 394 SER B N 1
ATOM 7373 C CA . SER B 1 394 ? -15.242 29.094 32.219 1 95.19 394 SER B CA 1
ATOM 7374 C C . SER B 1 394 ? -15.32 29.984 30.984 1 95.19 394 SER B C 1
ATOM 7376 O O . SER B 1 394 ? -16.25 30.781 30.859 1 95.19 394 SER B O 1
ATOM 7378 N N . GLN B 1 395 ? -14.453 29.859 30.047 1 94.62 395 GLN B N 1
ATOM 7379 C CA . GLN B 1 395 ? -14.336 30.797 28.922 1 94.62 395 GLN B CA 1
ATOM 7380 C C . GLN B 1 395 ? -15.273 30.406 27.781 1 94.62 395 GLN B C 1
ATOM 7382 O O . GLN B 1 395 ? -15.367 31.125 26.781 1 94.62 395 GLN B O 1
ATOM 7387 N N . GLY B 1 396 ? -16.062 29.391 27.812 1 95.12 396 GLY B N 1
ATOM 7388 C CA . GLY B 1 396 ? -16.875 28.875 26.719 1 95.12 396 GLY B CA 1
ATOM 7389 C C . GLY B 1 396 ? -18.172 29.656 26.531 1 95.12 396 GLY B C 1
ATOM 7390 O O . GLY B 1 396 ? -18.484 30.547 27.328 1 95.12 396 GLY B O 1
ATOM 7391 N N . ARG B 1 397 ? -18.781 29.438 25.453 1 96.62 397 ARG B N 1
ATOM 7392 C CA . ARG B 1 397 ? -20.094 30 25.094 1 96.62 397 ARG B CA 1
ATOM 7393 C C . ARG B 1 397 ? -21.047 28.906 24.609 1 96.62 397 ARG B C 1
ATOM 7395 O O . ARG B 1 397 ? -20.594 27.844 24.141 1 96.62 397 ARG B O 1
ATOM 7402 N N . ASN B 1 398 ? -22.359 29.188 24.766 1 96.62 398 ASN B N 1
ATOM 7403 C CA . ASN B 1 398 ? -23.406 28.281 24.281 1 96.62 398 ASN B CA 1
ATOM 7404 C C . ASN B 1 398 ? -23.25 26.891 24.859 1 96.62 398 ASN B C 1
ATOM 7406 O O . ASN B 1 398 ? -23.344 25.891 24.125 1 96.62 398 ASN B O 1
ATOM 7410 N N . GLY B 1 399 ? -22.875 26.844 26.141 1 94.31 399 GLY B N 1
ATOM 7411 C CA . GLY B 1 399 ? -22.828 25.594 26.875 1 94.31 399 GLY B CA 1
ATOM 7412 C C . GLY B 1 399 ? -21.516 24.859 26.688 1 94.31 399 GLY B C 1
ATOM 7413 O O . GLY B 1 399 ? -21.344 23.75 27.203 1 94.31 399 GLY B O 1
ATOM 7414 N N . ARG B 1 400 ? -20.641 25.453 25.984 1 95.75 400 ARG B N 1
ATOM 7415 C CA . ARG B 1 400 ? -19.344 24.812 25.766 1 95.75 400 ARG B CA 1
ATOM 7416 C C . ARG B 1 400 ? -18.281 25.391 26.703 1 95.75 400 ARG B C 1
ATOM 7418 O O . ARG B 1 400 ? -18.531 26.359 27.422 1 95.75 400 ARG B O 1
ATOM 7425 N N . LYS B 1 401 ? -17.156 24.75 26.75 1 94.69 401 LYS B N 1
ATOM 7426 C CA . LYS B 1 401 ? -16.125 25.109 27.719 1 94.69 401 LYS B CA 1
ATOM 7427 C C . LYS B 1 401 ? -14.789 25.375 27.047 1 94.69 401 LYS B C 1
ATOM 7429 O O . LYS B 1 401 ? -14.414 24.672 26.109 1 94.69 401 LYS B O 1
ATOM 7434 N N . GLY B 1 402 ? -14.117 26.453 27.578 1 95.75 402 GLY B N 1
ATOM 7435 C CA . GLY B 1 402 ? -12.742 26.719 27.156 1 95.75 402 GLY B CA 1
ATOM 7436 C C . GLY B 1 402 ? -12.641 27.672 26 1 95.75 402 GLY B C 1
ATOM 7437 O O . GLY B 1 402 ? -13.617 28.344 25.641 1 95.75 402 GLY B O 1
ATOM 7438 N N . LEU B 1 403 ? -11.414 27.797 25.453 1 96.38 403 LEU B N 1
ATOM 7439 C CA . LEU B 1 403 ? -11.07 28.688 24.344 1 96.38 403 LEU B CA 1
ATOM 7440 C C . LEU B 1 403 ? -10.641 27.875 23.125 1 96.38 403 LEU B C 1
ATOM 7442 O O . LEU B 1 403 ? -10.211 26.719 23.25 1 96.38 403 LEU B O 1
ATOM 7446 N N . ARG B 1 404 ? -10.859 28.5 22.031 1 96.38 404 ARG B N 1
ATOM 7447 C CA . ARG B 1 404 ? -10.398 27.922 20.781 1 96.38 404 ARG B CA 1
ATOM 7448 C C . ARG B 1 404 ? -9.703 28.969 19.922 1 96.38 404 ARG B C 1
ATOM 7450 O O . ARG B 1 404 ? -10.117 30.125 19.875 1 96.38 404 ARG B O 1
ATOM 7457 N N . SER B 1 405 ? -8.586 28.531 19.359 1 98 405 SER B N 1
ATOM 7458 C CA . SER B 1 405 ? -7.984 29.344 18.297 1 98 405 SER B CA 1
ATOM 7459 C C . SER B 1 405 ? -8.586 29.031 16.938 1 98 405 SER B C 1
ATOM 7461 O O . SER B 1 405 ? -8.273 27.984 16.344 1 98 405 SER B O 1
ATOM 7463 N N . PHE B 1 406 ? -9.398 29.906 16.453 1 98.56 406 PHE B N 1
ATOM 7464 C CA . PHE B 1 406 ? -10.023 29.719 15.148 1 98.56 406 PHE B CA 1
ATOM 7465 C C . PHE B 1 406 ? -9.156 30.281 14.031 1 98.56 406 PHE B C 1
ATOM 7467 O O . PHE B 1 406 ? -8.82 31.469 14.047 1 98.56 406 PHE B O 1
ATOM 7474 N N . SER B 1 407 ? -8.68 29.438 13.148 1 98.69 407 SER B N 1
ATOM 7475 C CA . SER B 1 407 ? -8.141 29.922 11.883 1 98.69 407 SER B CA 1
ATOM 7476 C C . SER B 1 407 ? -9.25 30.281 10.914 1 98.69 407 SER B C 1
ATOM 7478 O O . SER B 1 407 ? -9.93 29.406 10.375 1 98.69 407 SER B O 1
ATOM 7480 N N . VAL B 1 408 ? -9.461 31.562 10.688 1 98.81 408 VAL B N 1
ATOM 7481 C CA . VAL B 1 408 ? -10.562 32 9.836 1 98.81 408 VAL B CA 1
ATOM 7482 C C . VAL B 1 408 ? -10.016 32.562 8.531 1 98.81 408 VAL B C 1
ATOM 7484 O O . VAL B 1 408 ? -9.109 33.406 8.539 1 98.81 408 VAL B O 1
ATOM 7487 N N . SER B 1 409 ? -10.508 32.094 7.406 1 98.62 409 SER B N 1
ATOM 7488 C CA . SER B 1 409 ? -10.125 32.562 6.082 1 98.62 409 SER B CA 1
ATOM 7489 C C . SER B 1 409 ? -11.328 32.625 5.148 1 98.62 409 SER B C 1
ATOM 7491 O O . SER B 1 409 ? -12.445 32.312 5.547 1 98.62 409 SER B O 1
ATOM 7493 N N . GLY B 1 410 ? -11.133 33.062 3.926 1 98.19 410 GLY B N 1
ATOM 7494 C CA . GLY B 1 410 ? -12.203 33.219 2.957 1 98.19 410 GLY B CA 1
ATOM 7495 C C . GLY B 1 410 ? -12.711 34.656 2.863 1 98.19 410 GLY B C 1
ATOM 7496 O O . GLY B 1 410 ? -11.922 35.594 2.762 1 98.19 410 GLY B O 1
ATOM 7497 N N . ARG B 1 411 ? -14.102 34.781 2.824 1 98.44 411 ARG B N 1
ATOM 7498 C CA . ARG B 1 411 ? -14.734 36.031 2.43 1 98.44 411 ARG B CA 1
ATOM 7499 C C . ARG B 1 411 ? -15.094 36.875 3.652 1 98.44 411 ARG B C 1
ATOM 7501 O O . ARG B 1 411 ? -16.25 37.281 3.822 1 98.44 411 ARG B O 1
ATOM 7508 N N . VAL B 1 412 ? -14.086 37.219 4.457 1 98.62 412 VAL B N 1
ATOM 7509 C CA . VAL B 1 412 ? -14.289 38.062 5.625 1 98.62 412 VAL B CA 1
ATOM 7510 C C . VAL B 1 412 ? -13.32 39.25 5.582 1 98.62 412 VAL B C 1
ATOM 7512 O O . VAL B 1 412 ? -12.312 39.219 4.867 1 98.62 412 VAL B O 1
ATOM 7515 N N . LYS B 1 413 ? -13.547 40.219 6.371 1 98.38 413 LYS B N 1
ATOM 7516 C CA . LYS B 1 413 ? -12.75 41.438 6.367 1 98.38 413 LYS B CA 1
ATOM 7517 C C . LYS B 1 413 ? -11.422 41.219 7.098 1 98.38 413 LYS B C 1
ATOM 7519 O O . LYS B 1 413 ? -10.414 41.844 6.738 1 98.38 413 LYS B O 1
ATOM 7524 N N . ARG B 1 414 ? -11.469 40.469 8.117 1 98.38 414 ARG B N 1
ATOM 7525 C CA . ARG B 1 414 ? -10.266 40.25 8.922 1 98.38 414 ARG B CA 1
ATOM 7526 C C . ARG B 1 414 ? -9.969 38.75 9.094 1 98.38 414 ARG B C 1
ATOM 7528 O O . ARG B 1 414 ? -10.078 38.219 10.195 1 98.38 414 ARG B O 1
ATOM 7535 N N . PRO B 1 415 ? -9.516 38.125 8.016 1 98.38 415 PRO B N 1
ATOM 7536 C CA . PRO B 1 415 ? -9.039 36.75 8.195 1 98.38 415 PRO B CA 1
ATOM 7537 C C . PRO B 1 415 ? -7.852 36.656 9.148 1 98.38 415 PRO B C 1
ATOM 7539 O O . PRO B 1 415 ? -7.098 37.625 9.297 1 98.38 415 PRO B O 1
ATOM 7542 N N . GLY B 1 416 ? -7.664 35.562 9.836 1 98.44 416 GLY B N 1
ATOM 7543 C CA . GLY B 1 416 ? -6.59 35.406 10.797 1 98.44 416 GLY B CA 1
ATOM 7544 C C . GLY B 1 416 ? -6.926 34.438 11.906 1 98.44 416 GLY B C 1
ATOM 7545 O O . GLY B 1 416 ? -7.941 33.719 11.836 1 98.44 416 GLY B O 1
ATOM 7546 N N . VAL B 1 417 ? -5.996 34.312 12.789 1 98.62 417 VAL B N 1
ATOM 7547 C CA . VAL B 1 417 ? -6.246 33.5 13.969 1 98.62 417 VAL B CA 1
ATOM 7548 C C . VAL B 1 417 ? -6.969 34.312 15.031 1 98.62 417 VAL B C 1
ATOM 7550 O O . VAL B 1 417 ? -6.492 35.375 15.438 1 98.62 417 VAL B O 1
ATOM 7553 N N . HIS B 1 418 ? -8.125 33.875 15.398 1 98.69 418 HIS B N 1
ATOM 7554 C CA . HIS B 1 418 ? -8.914 34.562 16.422 1 98.69 418 HIS B CA 1
ATOM 7555 C C . HIS B 1 418 ? -9.125 33.656 17.641 1 98.69 418 HIS B C 1
ATOM 7557 O O . HIS B 1 418 ? -9.695 32.562 17.516 1 98.69 418 HIS B O 1
ATOM 7563 N N . LEU B 1 419 ? -8.609 34.094 18.734 1 98.25 419 LEU B N 1
ATOM 7564 C CA . LEU B 1 419 ? -8.891 33.406 20 1 98.25 419 LEU B CA 1
ATOM 7565 C C . LEU B 1 419 ? -10.297 33.75 20.5 1 98.25 419 LEU B C 1
ATOM 7567 O O . LEU B 1 419 ? -10.586 34.906 20.781 1 98.25 419 LEU B O 1
ATOM 7571 N N . ALA B 1 420 ? -11.18 32.812 20.516 1 98.31 420 ALA B N 1
ATOM 7572 C CA . ALA B 1 420 ? -12.578 33 20.875 1 98.31 420 ALA B CA 1
ATOM 7573 C C . ALA B 1 420 ? -13.086 31.859 21.766 1 98.31 420 ALA B C 1
ATOM 7575 O O . ALA B 1 420 ? -12.445 30.812 21.875 1 98.31 420 ALA B O 1
ATOM 7576 N N . PRO B 1 421 ? -14.211 32.125 22.469 1 97.94 421 PRO B N 1
ATOM 7577 C CA . PRO B 1 421 ? -14.781 31.062 23.297 1 97.94 421 PRO B CA 1
ATOM 7578 C C . PRO B 1 421 ? -15.211 29.844 22.469 1 97.94 421 PRO B C 1
ATOM 7580 O O . PRO B 1 421 ? -15.766 30 21.375 1 97.94 421 PRO B O 1
ATOM 7583 N N . ALA B 1 422 ? -14.867 28.672 23.062 1 97.44 422 ALA B N 1
ATOM 7584 C CA . ALA B 1 422 ? -15.438 27.469 22.453 1 97.44 422 ALA B CA 1
ATOM 7585 C C . ALA B 1 422 ? -16.969 27.547 22.422 1 97.44 422 ALA B C 1
ATOM 7587 O O . ALA B 1 422 ? -17.594 27.984 23.391 1 97.44 422 ALA B O 1
ATOM 7588 N N . GLY B 1 423 ? -17.547 27.156 21.312 1 97.88 423 GLY B N 1
ATOM 7589 C CA . GLY B 1 423 ? -19 27.156 21.203 1 97.88 423 GLY B CA 1
ATOM 7590 C C . GLY B 1 423 ? -19.547 28.406 20.547 1 97.88 423 GLY B C 1
ATOM 7591 O O . GLY B 1 423 ? -20.766 28.531 20.344 1 97.88 423 GLY B O 1
ATOM 7592 N N . ILE B 1 424 ? -18.703 29.312 20.25 1 98.44 424 ILE B N 1
ATOM 7593 C CA . ILE B 1 424 ? -19.156 30.469 19.484 1 98.44 424 ILE B CA 1
ATOM 7594 C C . ILE B 1 424 ? -19.766 30 18.156 1 98.44 424 ILE B C 1
ATOM 7596 O O . ILE B 1 424 ? -19.438 28.922 17.656 1 98.44 424 ILE B O 1
ATOM 7600 N N . THR B 1 425 ? -20.688 30.766 17.625 1 98.62 425 THR B N 1
ATOM 7601 C CA . THR B 1 425 ? -21.25 30.438 16.312 1 98.62 425 THR B CA 1
ATOM 7602 C C . THR B 1 425 ? -20.453 31.125 15.203 1 98.62 425 THR B C 1
ATOM 7604 O O . THR B 1 425 ? -19.703 32.062 15.461 1 98.62 425 THR B O 1
ATOM 7607 N N . VAL B 1 426 ? -20.656 30.641 13.984 1 98.75 426 VAL B N 1
ATOM 7608 C CA . VAL B 1 426 ? -19.906 31.234 12.883 1 98.75 426 VAL B CA 1
ATOM 7609 C C . VAL B 1 426 ? -20.375 32.656 12.648 1 98.75 426 VAL B C 1
ATOM 7611 O O . VAL B 1 426 ? -19.578 33.531 12.305 1 98.75 426 VAL B O 1
ATOM 7614 N N . ARG B 1 427 ? -21.656 32.938 12.836 1 98.62 427 ARG B N 1
ATOM 7615 C CA . ARG B 1 427 ? -22.156 34.312 12.695 1 98.62 427 ARG B CA 1
ATOM 7616 C C . ARG B 1 427 ? -21.516 35.25 13.711 1 98.62 427 ARG B C 1
ATOM 7618 O O . ARG B 1 427 ? -21.094 36.344 13.375 1 98.62 427 ARG B O 1
ATOM 7625 N N . GLU B 1 428 ? -21.453 34.781 14.953 1 98.56 428 GLU B N 1
ATOM 7626 C CA . GLU B 1 428 ? -20.766 35.562 15.992 1 98.56 428 GLU B CA 1
ATOM 7627 C C . GLU B 1 428 ? -19.297 35.75 15.656 1 98.56 428 GLU B C 1
ATOM 7629 O O . GLU B 1 428 ? -18.75 36.844 15.867 1 98.56 428 GLU B O 1
ATOM 7634 N N . LEU B 1 429 ? -18.672 34.719 15.148 1 98.69 429 LEU B N 1
ATOM 7635 C CA . LEU B 1 429 ? -17.266 34.781 14.781 1 98.69 429 LEU B CA 1
ATOM 7636 C C . LEU B 1 429 ? -17.031 35.812 13.688 1 98.69 429 LEU B C 1
ATOM 7638 O O . LEU B 1 429 ? -16.094 36.625 13.781 1 98.69 429 LEU B O 1
ATOM 7642 N N . ILE B 1 430 ? -17.891 35.812 12.664 1 98.81 430 ILE B N 1
ATOM 7643 C CA . ILE B 1 430 ? -17.797 36.75 11.555 1 98.81 430 ILE B CA 1
ATOM 7644 C C . ILE B 1 430 ? -18.016 38.188 12.07 1 98.81 430 ILE B C 1
ATOM 7646 O O . ILE B 1 430 ? -17.219 39.094 11.773 1 98.81 430 ILE B O 1
ATOM 7650 N N . ASP B 1 431 ? -18.969 38.406 12.945 1 98.38 431 ASP B N 1
ATOM 7651 C CA . ASP B 1 431 ? -19.391 39.719 13.359 1 98.38 431 ASP B CA 1
ATOM 7652 C C . ASP B 1 431 ? -18.469 40.312 14.422 1 98.38 431 ASP B C 1
ATOM 7654 O O . ASP B 1 431 ? -18.125 41.5 14.383 1 98.38 431 ASP B O 1
ATOM 7658 N N . GLU B 1 432 ? -18.062 39.469 15.344 1 98.44 432 GLU B N 1
ATOM 7659 C CA . GLU B 1 432 ? -17.359 39.969 16.516 1 98.44 432 GLU B CA 1
ATOM 7660 C C . GLU B 1 432 ? -15.844 39.969 16.297 1 98.44 432 GLU B C 1
ATOM 7662 O O . GLU B 1 432 ? -15.125 40.781 16.859 1 98.44 432 GLU B O 1
ATOM 7667 N N . TYR B 1 433 ? -15.383 39.031 15.508 1 98.56 433 TYR B N 1
ATOM 7668 C CA . TYR B 1 433 ? -13.938 38.844 15.461 1 98.56 433 TYR B CA 1
ATOM 7669 C C . TYR B 1 433 ? -13.391 39.156 14.07 1 98.56 433 TYR B C 1
ATOM 7671 O O . TYR B 1 433 ? -12.242 39.594 13.93 1 98.56 433 TYR B O 1
ATOM 7679 N N . CYS B 1 434 ? -14.227 39 13.016 1 98.62 434 CYS B N 1
ATOM 7680 C CA . CYS B 1 434 ? -13.695 39.094 11.664 1 98.62 434 CYS B CA 1
ATOM 7681 C C . CYS B 1 434 ? -14.086 40.406 11.016 1 98.62 434 CYS B C 1
ATOM 7683 O O . CYS B 1 434 ? -13.789 40.656 9.844 1 98.62 434 CYS B O 1
ATOM 7685 N N . GLY B 1 435 ? -14.797 41.219 11.703 1 98.19 435 GLY B N 1
ATOM 7686 C CA . GLY B 1 435 ? -15.164 42.531 11.18 1 98.19 435 GLY B CA 1
ATOM 7687 C C . GLY B 1 435 ? -16.266 42.438 10.133 1 98.19 435 GLY B C 1
ATOM 7688 O O . GLY B 1 435 ? -16.562 43.438 9.469 1 98.19 435 GLY B O 1
ATOM 7689 N N . GLY B 1 436 ? -16.844 41.344 9.977 1 98.38 436 GLY B N 1
ATOM 7690 C CA . GLY B 1 436 ? -17.891 41.156 8.984 1 98.38 436 GLY B CA 1
ATOM 7691 C C . GLY B 1 436 ? -17.406 40.531 7.695 1 98.38 436 GLY B C 1
ATOM 7692 O O . GLY B 1 436 ? -16.234 40.125 7.605 1 98.38 436 GLY B O 1
ATOM 7693 N N . MET B 1 437 ? -18.375 40.438 6.746 1 98.5 437 MET B N 1
ATOM 7694 C CA . MET B 1 437 ? -18.047 39.875 5.434 1 98.5 437 MET B CA 1
ATOM 7695 C C . MET B 1 437 ? -17.203 40.844 4.621 1 98.5 437 MET B C 1
ATOM 7697 O O . MET B 1 437 ? -17.234 42.062 4.867 1 98.5 437 MET B O 1
ATOM 7701 N N . LEU B 1 438 ? -16.422 40.375 3.738 1 97.5 438 LEU B N 1
ATOM 7702 C CA . LEU B 1 438 ? -15.719 41.219 2.773 1 97.5 438 LEU B CA 1
ATOM 7703 C C . LEU B 1 438 ? -16.703 42.094 2.02 1 97.5 438 LEU B C 1
ATOM 7705 O O . LEU B 1 438 ? -17.828 41.688 1.742 1 97.5 438 LEU B O 1
ATOM 7709 N N . ASP B 1 439 ? -16.219 43.281 1.645 1 97.25 439 ASP B N 1
ATOM 7710 C CA . ASP B 1 439 ? -17.109 44.219 0.95 1 97.25 439 ASP B CA 1
ATOM 7711 C C . ASP B 1 439 ? -17.672 43.594 -0.318 1 97.25 439 ASP B C 1
ATOM 7713 O O . ASP B 1 439 ? -16.953 43 -1.105 1 97.25 439 ASP B O 1
ATOM 7717 N N . GLY B 1 440 ? -18.953 43.719 -0.472 1 97.31 440 GLY B N 1
ATOM 7718 C CA . GLY B 1 440 ? -19.625 43.219 -1.657 1 97.31 440 GLY B CA 1
ATOM 7719 C C . GLY B 1 440 ? -19.984 41.75 -1.542 1 97.31 440 GLY B C 1
ATOM 7720 O O . GLY B 1 440 ? -20.594 41.188 -2.459 1 97.31 440 GLY B O 1
ATOM 7721 N N . HIS B 1 441 ? -19.688 41.156 -0.498 1 97.94 441 HIS B N 1
ATOM 7722 C CA . HIS B 1 441 ? -19.969 39.75 -0.287 1 97.94 441 HIS B CA 1
ATOM 7723 C C . HIS B 1 441 ? -21.031 39.531 0.783 1 97.94 441 HIS B C 1
ATOM 7725 O O . HIS B 1 441 ? -21.062 40.281 1.777 1 97.94 441 HIS B O 1
ATOM 7731 N N . ALA B 1 442 ? -21.875 38.531 0.554 1 98.56 442 ALA B N 1
ATOM 7732 C CA . ALA B 1 442 ? -22.844 38.125 1.551 1 98.56 442 ALA B CA 1
ATOM 7733 C C . ALA B 1 442 ? -22.594 36.688 2.006 1 98.56 442 ALA B C 1
ATOM 7735 O O . ALA B 1 442 ? -22.234 35.844 1.195 1 98.56 442 ALA B O 1
ATOM 7736 N N . PHE B 1 443 ? -22.828 36.469 3.297 1 98.62 443 PHE B N 1
ATOM 7737 C CA . PHE B 1 443 ? -22.578 35.188 3.893 1 98.62 443 PHE B CA 1
ATOM 7738 C C . PHE B 1 443 ? -23.438 34.094 3.23 1 98.62 443 PHE B C 1
ATOM 7740 O O . PHE B 1 443 ? -24.672 34.219 3.225 1 98.62 443 PHE B O 1
ATOM 7747 N N . TYR B 1 444 ? -22.812 33.031 2.654 1 98.69 444 TYR B N 1
ATOM 7748 C CA . TYR B 1 444 ? -23.516 32.031 1.87 1 98.69 444 TYR B CA 1
ATOM 7749 C C . TYR B 1 444 ? -23.359 30.656 2.504 1 98.69 444 TYR B C 1
ATOM 7751 O O . TYR B 1 444 ? -24.328 29.875 2.557 1 98.69 444 TYR B O 1
ATOM 7759 N N . GLY B 1 445 ? -22.172 30.344 2.924 1 98.75 445 GLY B N 1
ATOM 7760 C CA . GLY B 1 445 ? -21.828 29.078 3.549 1 98.75 445 GLY B CA 1
ATOM 7761 C C . GLY B 1 445 ? -20.453 29.078 4.199 1 98.75 445 GLY B C 1
ATOM 7762 O O . GLY B 1 445 ? -19.781 30.094 4.227 1 98.75 445 GLY B O 1
ATOM 7763 N N . TYR B 1 446 ? -20.109 27.922 4.785 1 98.81 446 TYR B N 1
ATOM 7764 C CA . TYR B 1 446 ? -18.812 27.875 5.461 1 98.81 446 TYR B CA 1
ATOM 7765 C C . TYR B 1 446 ? -18.359 26.438 5.691 1 98.81 446 TYR B C 1
ATOM 7767 O O . TYR B 1 446 ? -19.188 25.531 5.723 1 98.81 446 TYR B O 1
ATOM 7775 N N . LEU B 1 447 ? -17.094 26.219 5.688 1 98.75 447 LEU B N 1
ATOM 7776 C CA . LEU B 1 447 ? -16.469 25.016 6.219 1 98.75 447 LEU B CA 1
ATOM 7777 C C . LEU B 1 447 ? -16.172 25.156 7.707 1 98.75 447 LEU B C 1
ATOM 7779 O O . LEU B 1 447 ? -15.336 25.969 8.102 1 98.75 447 LEU B O 1
ATOM 7783 N N . PRO B 1 448 ? -16.719 24.391 8.555 1 98.06 448 PRO B N 1
ATOM 7784 C CA . PRO B 1 448 ? -16.562 24.594 9.992 1 98.06 448 PRO B CA 1
ATOM 7785 C C . PRO B 1 448 ? -15.266 23.984 10.539 1 98.06 448 PRO B C 1
ATOM 7787 O O . PRO B 1 448 ? -14.836 24.344 11.641 1 98.06 448 PRO B O 1
ATOM 7790 N N . GLY B 1 449 ? -14.711 23.094 9.852 1 96.5 449 GLY B N 1
ATOM 7791 C CA . GLY B 1 449 ? -13.531 22.391 10.344 1 96.5 449 GLY B CA 1
ATOM 7792 C C . GLY B 1 449 ? -12.539 22.062 9.242 1 96.5 449 GLY B C 1
ATOM 7793 O O . GLY B 1 449 ? -12.031 20.938 9.172 1 96.5 449 GLY B O 1
ATOM 7794 N N . GLY B 1 450 ? -12.281 23 8.367 1 95.38 450 GLY B N 1
ATOM 7795 C CA . GLY B 1 450 ? -11.328 22.781 7.293 1 95.38 450 GLY B CA 1
ATOM 7796 C C . GLY B 1 450 ? -11.867 21.891 6.191 1 95.38 450 GLY B C 1
ATOM 7797 O O . GLY B 1 450 ? -13.078 21.766 6.027 1 95.38 450 GLY B O 1
ATOM 7798 N N . ALA B 1 451 ? -10.961 21.312 5.449 1 94.75 451 ALA B N 1
ATOM 7799 C CA . ALA B 1 451 ? -11.32 20.516 4.277 1 94.75 451 ALA B CA 1
ATOM 7800 C C . ALA B 1 451 ? -12.148 19.297 4.672 1 94.75 451 ALA B C 1
ATOM 7802 O O . ALA B 1 451 ? -13.094 18.938 3.967 1 94.75 451 ALA B O 1
ATOM 7803 N N . SER B 1 452 ? -11.867 18.672 5.762 1 95.06 452 SER B N 1
ATOM 7804 C CA . SER B 1 452 ? -12.516 17.438 6.164 1 95.06 452 SER B CA 1
ATOM 7805 C C . SER B 1 452 ? -13.812 17.703 6.93 1 95.06 452 SER B C 1
ATOM 7807 O O . SER B 1 452 ? -14.625 16.797 7.117 1 95.06 452 SER B O 1
ATOM 7809 N N . GLY B 1 453 ? -14.023 18.938 7.352 1 96.5 453 GLY B N 1
ATOM 7810 C CA . GLY B 1 453 ? -15.086 19.25 8.289 1 96.5 453 GLY B CA 1
ATOM 7811 C C . GLY B 1 453 ? -16.453 19.344 7.629 1 96.5 453 GLY B C 1
ATOM 7812 O O . GLY B 1 453 ? -17.469 19.391 8.312 1 96.5 453 GLY B O 1
ATOM 7813 N N . GLY B 1 454 ? -16.5 19.375 6.27 1 97.69 454 GLY B N 1
ATOM 7814 C CA . GLY B 1 454 ? -17.766 19.5 5.562 1 97.69 454 GLY B CA 1
ATOM 7815 C C . GLY B 1 454 ? -18.078 20.938 5.172 1 97.69 454 GLY B C 1
ATOM 7816 O O . GLY B 1 454 ? -17.219 21.812 5.266 1 97.69 454 GLY B O 1
ATOM 7817 N N . ILE B 1 455 ? -19.328 21.125 4.613 1 98.75 455 ILE B N 1
ATOM 7818 C CA . ILE B 1 455 ? -19.797 22.438 4.188 1 98.75 455 ILE B CA 1
ATOM 7819 C C . ILE B 1 455 ? -21.234 22.656 4.691 1 98.75 455 ILE B C 1
ATOM 7821 O O . ILE B 1 455 ? -22.109 21.812 4.469 1 98.75 455 ILE B O 1
ATOM 7825 N N . LEU B 1 456 ? -21.438 23.734 5.352 1 98.81 456 LEU B N 1
ATOM 7826 C CA . LEU B 1 456 ? -22.766 24.094 5.852 1 98.81 456 LEU B CA 1
ATOM 7827 C C . LEU B 1 456 ? -23.234 25.406 5.254 1 98.81 456 LEU B C 1
ATOM 7829 O O . LEU B 1 456 ? -22.438 26.297 4.969 1 98.81 456 LEU B O 1
ATOM 7833 N N . PRO B 1 457 ? -24.531 25.562 5.07 1 98.75 457 PRO B N 1
ATOM 7834 C CA . PRO B 1 457 ? -25.078 26.812 4.547 1 98.75 457 PRO B CA 1
ATOM 7835 C C . PRO B 1 457 ? -25.188 27.906 5.609 1 98.75 457 PRO B C 1
ATOM 7837 O O . PRO B 1 457 ? -25.141 27.609 6.805 1 98.75 457 PRO B O 1
ATOM 7840 N N . ALA B 1 458 ? -25.359 29.141 5.168 1 98.56 458 ALA B N 1
ATOM 7841 C CA . ALA B 1 458 ? -25.484 30.297 6.047 1 98.56 458 ALA B CA 1
ATOM 7842 C C . ALA B 1 458 ? -26.688 30.125 6.988 1 98.56 458 ALA B C 1
ATOM 7844 O O . ALA B 1 458 ? -26.641 30.594 8.125 1 98.56 458 ALA B O 1
ATOM 7845 N N . SER B 1 459 ? -27.703 29.438 6.559 1 98.31 459 SER B N 1
ATOM 7846 C CA . SER B 1 459 ? -28.891 29.219 7.375 1 98.31 459 SER B CA 1
ATOM 7847 C C . SER B 1 459 ? -28.562 28.406 8.625 1 98.31 459 SER B C 1
ATOM 7849 O O . SER B 1 459 ? -29.312 28.422 9.602 1 98.31 459 SER B O 1
ATOM 7851 N N . MET B 1 460 ? -27.453 27.766 8.602 1 98.38 460 MET B N 1
ATOM 7852 C CA . MET B 1 460 ? -27 26.984 9.75 1 98.38 460 MET B CA 1
ATOM 7853 C C . MET B 1 460 ? -25.812 27.641 10.438 1 98.38 460 MET B C 1
ATOM 7855 O O . MET B 1 460 ? -24.922 26.969 10.938 1 98.38 460 MET B O 1
ATOM 7859 N N . GLY B 1 461 ? -25.797 28.906 10.414 1 98.38 461 GLY B N 1
ATOM 7860 C CA . GLY B 1 461 ? -24.703 29.688 10.945 1 98.38 461 GLY B CA 1
ATOM 7861 C C . GLY B 1 461 ? -24.781 29.922 12.438 1 98.38 461 GLY B C 1
ATOM 7862 O O . GLY B 1 461 ? -23.906 30.531 13.031 1 98.38 461 GLY B O 1
ATOM 7863 N N . ASN B 1 462 ? -25.781 29.375 13.094 1 98.06 462 ASN B N 1
ATOM 7864 C CA . ASN B 1 462 ? -25.969 29.578 14.531 1 98.06 462 ASN B CA 1
ATOM 7865 C C . ASN B 1 462 ? -25.641 28.312 15.32 1 98.06 462 ASN B C 1
ATOM 7867 O O . ASN B 1 462 ? -25.859 28.266 16.531 1 98.06 462 ASN B O 1
ATOM 7871 N N . ILE B 1 463 ? -25.078 27.328 14.672 1 98.06 463 ILE B N 1
ATOM 7872 C CA . ILE B 1 463 ? -24.641 26.109 15.344 1 98.06 463 ILE B CA 1
ATOM 7873 C C . ILE B 1 463 ? -23.344 26.375 16.109 1 98.06 463 ILE B C 1
ATOM 7875 O O . ILE B 1 463 ? -22.391 26.953 15.555 1 98.06 463 ILE B O 1
ATOM 7879 N N . PRO B 1 464 ? -23.312 26.016 17.406 1 98.19 464 PRO B N 1
ATOM 7880 C CA . PRO B 1 464 ? -22.062 26.203 18.141 1 98.19 464 PRO B CA 1
ATOM 7881 C C . PRO B 1 464 ? -20.875 25.484 17.484 1 98.19 464 PRO B C 1
ATOM 7883 O O . PRO B 1 464 ? -21.031 24.328 17.047 1 98.19 464 PRO B O 1
ATOM 7886 N N . LEU B 1 465 ? -19.75 26.156 17.391 1 98.31 465 LEU B N 1
ATOM 7887 C CA . LEU B 1 465 ? -18.531 25.562 16.844 1 98.31 465 LEU B CA 1
ATOM 7888 C C . LEU B 1 465 ? -17.703 24.922 17.938 1 98.31 465 LEU B C 1
ATOM 7890 O O . LEU B 1 465 ? -16.953 25.594 18.641 1 98.31 465 LEU B O 1
ATOM 7894 N N . ASP B 1 466 ? -17.781 23.656 18.062 1 97 466 ASP B N 1
ATOM 7895 C CA . ASP B 1 466 ? -17.016 22.891 19.031 1 97 466 ASP B CA 1
ATOM 7896 C C . ASP B 1 466 ? -17.047 21.406 18.719 1 97 466 ASP B C 1
ATOM 7898 O O . ASP B 1 466 ? -17.703 20.984 17.75 1 97 466 ASP B O 1
ATOM 7902 N N . PHE B 1 467 ? -16.266 20.641 19.516 1 95.25 467 PHE B N 1
ATOM 7903 C CA . PHE B 1 467 ? -16.328 19.188 19.422 1 95.25 467 PHE B CA 1
ATOM 7904 C C . PHE B 1 467 ? -17.719 18.688 19.719 1 95.25 467 PHE B C 1
ATOM 7906 O O . PHE B 1 467 ? -18.391 19.203 20.625 1 95.25 467 PHE B O 1
ATOM 7913 N N . ASP B 1 468 ? -18.266 17.75 18.922 1 92.69 468 ASP B N 1
ATOM 7914 C CA . ASP B 1 468 ? -19.469 16.953 19.141 1 92.69 468 ASP B CA 1
ATOM 7915 C C . ASP B 1 468 ? -20.719 17.766 18.828 1 92.69 468 ASP B C 1
ATOM 7917 O O . ASP B 1 468 ? -21.844 17.312 19.031 1 92.69 468 ASP B O 1
ATOM 7921 N N . THR B 1 469 ? -20.594 18.969 18.359 1 96.25 469 THR B N 1
ATOM 7922 C CA . THR B 1 469 ? -21.75 19.797 18.078 1 96.25 469 THR B CA 1
ATOM 7923 C C . THR B 1 469 ? -22.125 19.734 16.609 1 96.25 469 THR B C 1
ATOM 7925 O O . THR B 1 469 ? -23.281 20.016 16.234 1 96.25 469 THR B O 1
ATOM 7928 N N . LEU B 1 470 ? -21.297 19.312 15.789 1 97.44 470 LEU B N 1
ATOM 7929 C CA . LEU B 1 470 ? -21.484 19.438 14.352 1 97.44 470 LEU B CA 1
ATOM 7930 C C . LEU B 1 470 ? -21.766 18.078 13.719 1 97.44 470 LEU B C 1
ATOM 7932 O O . LEU B 1 470 ? -22.234 18 12.586 1 97.44 470 LEU B O 1
ATOM 7936 N N . GLN B 1 471 ? -21.531 16.938 14.453 1 93.56 471 GLN B N 1
ATOM 7937 C CA . GLN B 1 471 ? -21.641 15.57 13.961 1 93.56 471 GLN B CA 1
ATOM 7938 C C . GLN B 1 471 ? -23.047 15.273 13.445 1 93.56 471 GLN B C 1
ATOM 7940 O O . GLN B 1 471 ? -23.219 14.633 12.406 1 93.56 471 GLN B O 1
ATOM 7945 N N . PRO B 1 472 ? -24.094 15.797 14.102 1 95 472 PRO B N 1
ATOM 7946 C CA . PRO B 1 472 ? -25.453 15.523 13.609 1 95 472 PRO B CA 1
ATOM 7947 C C . PRO B 1 472 ? -25.688 16.078 12.203 1 95 472 PRO B C 1
ATOM 7949 O O . PRO B 1 472 ? -26.625 15.664 11.523 1 95 472 PRO B O 1
ATOM 7952 N N . TYR B 1 473 ? -24.859 16.969 11.859 1 96.69 473 TYR B N 1
ATOM 7953 C CA . TYR B 1 473 ? -25.047 17.641 10.578 1 96.69 473 TYR B CA 1
ATOM 7954 C C . TYR B 1 473 ? -24.062 17.125 9.547 1 96.69 473 TYR B C 1
ATOM 7956 O O . TYR B 1 473 ? -23.891 17.734 8.484 1 96.69 473 TYR B O 1
ATOM 7964 N N . GLY B 1 474 ? -23.312 16.062 9.844 1 94.62 474 GLY B N 1
ATOM 7965 C CA . GLY B 1 474 ? -22.359 15.477 8.922 1 94.62 474 GLY B CA 1
ATOM 7966 C C . GLY B 1 474 ? -21.047 16.234 8.852 1 94.62 474 GLY B C 1
ATOM 7967 O O . GLY B 1 474 ? -20.297 16.109 7.875 1 94.62 474 GLY B O 1
ATOM 7968 N N . CYS B 1 475 ? -20.781 17.031 9.922 1 97 475 CYS B N 1
ATOM 7969 C CA . CYS B 1 475 ? -19.594 17.891 9.961 1 97 475 CYS B CA 1
ATOM 7970 C C . CYS B 1 475 ? -18.844 17.703 11.266 1 97 475 CYS B C 1
ATOM 7972 O O . CYS B 1 475 ? -19.25 16.906 12.117 1 97 475 CYS B O 1
ATOM 7974 N N . PHE B 1 476 ? -17.656 18.281 11.344 1 95.44 476 PHE B N 1
ATOM 7975 C CA . PHE B 1 476 ? -16.938 18.344 12.609 1 95.44 476 PHE B CA 1
ATOM 7976 C C . PHE B 1 476 ? -15.992 19.547 12.625 1 95.44 476 PHE B C 1
ATOM 7978 O O . PHE B 1 476 ? -15.68 20.109 11.578 1 95.44 476 PHE B O 1
ATOM 7985 N N . ILE B 1 477 ? -15.547 19.891 13.766 1 96.31 477 ILE B N 1
ATOM 7986 C CA . ILE B 1 477 ? -14.82 21.141 13.953 1 96.31 477 ILE B CA 1
ATOM 7987 C C . ILE B 1 477 ? -13.336 20.938 13.633 1 96.31 477 ILE B C 1
ATOM 7989 O O . ILE B 1 477 ? -12.648 21.875 13.219 1 96.31 477 ILE B O 1
ATOM 7993 N N . GLY B 1 478 ? -12.789 19.688 13.812 1 94.38 478 GLY B N 1
ATOM 7994 C CA . GLY B 1 478 ? -11.383 19.406 13.578 1 94.38 478 GLY B CA 1
ATOM 7995 C C . GLY B 1 478 ? -10.453 20.375 14.305 1 94.38 478 GLY B C 1
ATOM 7996 O O . GLY B 1 478 ? -10.578 20.562 15.516 1 94.38 478 GLY B O 1
ATOM 7997 N N . SER B 1 479 ? -9.531 21.031 13.57 1 95.06 479 SER B N 1
ATOM 7998 C CA . SER B 1 479 ? -8.562 21.969 14.133 1 95.06 479 SER B CA 1
ATOM 7999 C C . SER B 1 479 ? -9.141 23.375 14.219 1 95.06 479 SER B C 1
ATOM 8001 O O . SER B 1 479 ? -8.406 24.344 14.422 1 95.06 479 SER B O 1
ATOM 8003 N N . ALA B 1 480 ? -10.414 23.5 14.039 1 97.44 480 ALA B N 1
ATOM 8004 C CA . ALA B 1 480 ? -11.133 24.766 14.125 1 97.44 480 ALA B CA 1
ATOM 8005 C C . ALA B 1 480 ? -10.711 25.719 13 1 97.44 480 ALA B C 1
ATOM 8007 O O . ALA B 1 480 ? -10.516 26.906 13.227 1 97.44 480 ALA B O 1
ATOM 8008 N N . ALA B 1 481 ? -10.492 25.141 11.852 1 98 481 ALA B N 1
ATOM 8009 C CA . ALA B 1 481 ? -10.266 25.922 10.633 1 98 481 ALA B CA 1
ATOM 8010 C C . ALA B 1 481 ? -11.578 26.25 9.945 1 98 481 ALA B C 1
ATOM 8012 O O . ALA B 1 481 ? -12.297 25.359 9.484 1 98 481 ALA B O 1
ATOM 8013 N N . VAL B 1 482 ? -11.906 27.531 9.922 1 98.69 482 VAL B N 1
ATOM 8014 C CA . VAL B 1 482 ? -13.188 27.969 9.375 1 98.69 482 VAL B CA 1
ATOM 8015 C C . VAL B 1 482 ? -12.953 28.766 8.086 1 98.69 482 VAL B C 1
ATOM 8017 O O . VAL B 1 482 ? -12.227 29.75 8.078 1 98.69 482 VAL B O 1
ATOM 8020 N N . VAL B 1 483 ? -13.5 28.266 7.008 1 98.75 483 VAL B N 1
ATOM 8021 C CA . VAL B 1 483 ? -13.406 28.969 5.73 1 98.75 483 VAL B CA 1
ATOM 8022 C C . VAL B 1 483 ? -14.781 29.516 5.34 1 98.75 483 VAL B C 1
ATOM 8024 O O . VAL B 1 483 ? -15.742 28.766 5.207 1 98.75 483 VAL B O 1
ATOM 8027 N N . ILE B 1 484 ? -14.875 30.812 5.148 1 98.88 484 ILE B N 1
ATOM 8028 C CA . ILE B 1 484 ? -16.156 31.484 4.898 1 98.88 484 ILE B CA 1
ATOM 8029 C C . ILE B 1 484 ? -16.359 31.656 3.396 1 98.88 484 ILE B C 1
ATOM 8031 O O . ILE B 1 484 ? -15.492 32.156 2.689 1 98.88 484 ILE B O 1
ATOM 8035 N N . LEU B 1 485 ? -17.5 31.234 2.918 1 98.81 485 LEU B N 1
ATOM 8036 C CA . LEU B 1 485 ? -17.922 31.391 1.531 1 98.81 485 LEU B CA 1
ATOM 8037 C C . LEU B 1 485 ? -18.969 32.5 1.404 1 98.81 485 LEU B C 1
ATOM 8039 O O . LEU B 1 485 ? -19.734 32.75 2.342 1 98.81 485 LEU B O 1
ATOM 8043 N N . SER B 1 486 ? -19.031 33.125 0.311 1 98.62 486 SER B N 1
ATOM 8044 C CA . SER B 1 486 ? -20 34.156 0.041 1 98.62 486 SER B CA 1
ATOM 8045 C C . SER B 1 486 ? -20.906 33.812 -1.127 1 98.62 486 SER B C 1
ATOM 8047 O O . SER B 1 486 ? -20.766 32.719 -1.714 1 98.62 486 SER B O 1
ATOM 8049 N N . ASP B 1 487 ? -21.797 34.719 -1.437 1 97.81 487 ASP B N 1
ATOM 8050 C CA . ASP B 1 487 ? -22.75 34.531 -2.527 1 97.81 487 ASP B CA 1
ATOM 8051 C C . ASP B 1 487 ? -22.062 34.594 -3.883 1 97.81 487 ASP B C 1
ATOM 8053 O O . ASP B 1 487 ? -22.672 34.312 -4.914 1 97.81 487 ASP B O 1
ATOM 8057 N N . GLN B 1 488 ? -20.781 34.875 -3.908 1 97.25 488 GLN B N 1
ATOM 8058 C CA . GLN B 1 488 ? -20.016 34.906 -5.152 1 97.25 488 GLN B CA 1
ATOM 8059 C C . GLN B 1 488 ? -19.281 33.562 -5.367 1 97.25 488 GLN B C 1
ATOM 8061 O O . GLN B 1 488 ? -18.625 33.375 -6.391 1 97.25 488 GLN B O 1
ATOM 8066 N N . ASP B 1 489 ? -19.438 32.688 -4.41 1 97.88 489 ASP B N 1
ATOM 8067 C CA . ASP B 1 489 ? -18.797 31.375 -4.461 1 97.88 489 ASP B CA 1
ATOM 8068 C C . ASP B 1 489 ? -19.828 30.266 -4.664 1 97.88 489 ASP B C 1
ATOM 8070 O O . ASP B 1 489 ? -21.031 30.547 -4.789 1 97.88 489 ASP B O 1
ATOM 8074 N N . SER B 1 490 ? -19.328 29.031 -4.836 1 97.19 490 SER B N 1
ATOM 8075 C CA . SER B 1 490 ? -20.188 27.875 -5 1 97.19 490 SER B CA 1
ATOM 8076 C C . SER B 1 490 ? -19.734 26.719 -4.121 1 97.19 490 SER B C 1
ATOM 8078 O O . SER B 1 490 ? -18.531 26.469 -3.986 1 97.19 490 SER B O 1
ATOM 8080 N N . ALA B 1 491 ? -20.734 26.094 -3.549 1 98.31 491 ALA B N 1
ATOM 8081 C CA . ALA B 1 491 ? -20.422 24.938 -2.713 1 98.31 491 ALA B CA 1
ATOM 8082 C C . ALA B 1 491 ? -19.906 23.781 -3.557 1 98.31 491 ALA B C 1
ATOM 8084 O O . ALA B 1 491 ? -19.062 23.016 -3.111 1 98.31 491 ALA B O 1
ATOM 8085 N N . THR B 1 492 ? -20.406 23.641 -4.77 1 98.31 492 THR B N 1
ATOM 8086 C CA . THR B 1 492 ? -19.969 22.578 -5.664 1 98.31 492 THR B CA 1
ATOM 8087 C C . THR B 1 492 ? -18.5 22.766 -6.043 1 98.31 492 THR B C 1
ATOM 8089 O O . THR B 1 492 ? -17.734 21.797 -6.078 1 98.31 492 THR B O 1
ATOM 8092 N N . GLN B 1 493 ? -18.141 23.984 -6.293 1 97.81 493 GLN B N 1
ATOM 8093 C CA . GLN B 1 493 ? -16.75 24.25 -6.633 1 97.81 493 GLN B CA 1
ATOM 8094 C C . GLN B 1 493 ? -15.844 24.016 -5.434 1 97.81 493 GLN B C 1
ATOM 8096 O O . GLN B 1 493 ? -14.719 23.516 -5.586 1 97.81 493 GLN B O 1
ATOM 8101 N N . ALA B 1 494 ? -16.328 24.422 -4.281 1 98.31 494 ALA B N 1
ATOM 8102 C CA . ALA B 1 494 ? -15.57 24.156 -3.068 1 98.31 494 ALA B CA 1
ATOM 8103 C C . ALA B 1 494 ? -15.352 22.656 -2.881 1 98.31 494 ALA B C 1
ATOM 8105 O O . ALA B 1 494 ? -14.234 22.219 -2.576 1 98.31 494 ALA B O 1
ATOM 8106 N N . ALA B 1 495 ? -16.359 21.891 -3.086 1 98.62 495 ALA B N 1
ATOM 8107 C CA . ALA B 1 495 ? -16.266 20.438 -2.943 1 98.62 495 ALA B CA 1
ATOM 8108 C C . ALA B 1 495 ? -15.281 19.859 -3.947 1 98.62 495 ALA B C 1
ATOM 8110 O O . ALA B 1 495 ? -14.547 18.922 -3.627 1 98.62 495 ALA B O 1
ATOM 8111 N N . ARG B 1 496 ? -15.312 20.344 -5.152 1 98.5 496 ARG B N 1
ATOM 8112 C CA . ARG B 1 496 ? -14.383 19.891 -6.172 1 98.5 496 ARG B CA 1
ATOM 8113 C C . ARG B 1 496 ? -12.938 20.156 -5.758 1 98.5 496 ARG B C 1
ATOM 8115 O O . ARG B 1 496 ? -12.07 19.297 -5.91 1 98.5 496 ARG B O 1
ATOM 8122 N N . ASN B 1 497 ? -12.703 21.344 -5.242 1 98.31 497 ASN B N 1
ATOM 8123 C CA . ASN B 1 497 ? -11.367 21.703 -4.762 1 98.31 497 ASN B CA 1
ATOM 8124 C C . ASN B 1 497 ? -10.922 20.781 -3.627 1 98.31 497 ASN B C 1
ATOM 8126 O O . ASN B 1 497 ? -9.789 20.281 -3.631 1 98.31 497 ASN B O 1
ATOM 8130 N N . LEU B 1 498 ? -11.812 20.578 -2.736 1 98.56 498 LEU B N 1
ATOM 8131 C CA . LEU B 1 498 ? -11.484 19.781 -1.557 1 98.56 498 LEU B CA 1
ATOM 8132 C C . LEU B 1 498 ? -11.258 18.312 -1.934 1 98.56 498 LEU B C 1
ATOM 8134 O O . LEU B 1 498 ? -10.352 17.672 -1.398 1 98.56 498 LEU B O 1
ATOM 8138 N N . MET B 1 499 ? -12.039 17.781 -2.822 1 98.56 499 MET B N 1
ATOM 8139 C CA . MET B 1 499 ? -11.852 16.406 -3.258 1 98.56 499 MET B CA 1
ATOM 8140 C C . MET B 1 499 ? -10.555 16.25 -4.039 1 98.56 499 MET B C 1
ATOM 8142 O O . MET B 1 499 ? -9.891 15.219 -3.953 1 98.56 499 MET B O 1
ATOM 8146 N N . HIS B 1 500 ? -10.25 17.266 -4.836 1 98.06 500 HIS B N 1
ATOM 8147 C CA . HIS B 1 500 ? -8.953 17.266 -5.5 1 98.06 500 HIS B CA 1
ATOM 8148 C C . HIS B 1 500 ? -7.816 17.188 -4.488 1 98.06 500 HIS B C 1
ATOM 8150 O O . HIS B 1 500 ? -6.852 16.453 -4.691 1 98.06 500 HIS B O 1
ATOM 8156 N N . PHE B 1 501 ? -7.953 17.922 -3.473 1 97.88 501 PHE B N 1
ATOM 8157 C CA . PHE B 1 501 ? -6.969 17.906 -2.395 1 97.88 501 PHE B CA 1
ATOM 8158 C C . PHE B 1 501 ? -6.852 16.5 -1.791 1 97.88 501 PHE B C 1
ATOM 8160 O O . PHE B 1 501 ? -5.742 15.992 -1.621 1 97.88 501 PHE B O 1
ATOM 8167 N N . PHE B 1 502 ? -7.969 15.859 -1.461 1 98.25 502 PHE B N 1
ATOM 8168 C CA . PHE B 1 502 ? -7.957 14.555 -0.813 1 98.25 502 PHE B CA 1
ATOM 8169 C C . PHE B 1 502 ? -7.371 13.492 -1.739 1 98.25 502 PHE B C 1
ATOM 8171 O O . PHE B 1 502 ? -6.625 12.625 -1.296 1 98.25 502 PHE B O 1
ATOM 8178 N N . LYS B 1 503 ? -7.742 13.555 -2.994 1 97.5 503 LYS B N 1
ATOM 8179 C CA . LYS B 1 503 ? -7.156 12.625 -3.959 1 97.5 503 LYS B CA 1
ATOM 8180 C C . LYS B 1 503 ? -5.641 12.781 -4.016 1 97.5 503 LYS B C 1
ATOM 8182 O O . LYS B 1 503 ? -4.91 11.789 -3.982 1 97.5 503 LYS B O 1
ATOM 8187 N N . HIS B 1 504 ? -5.242 14 -4.062 1 96.19 504 HIS B N 1
ATOM 8188 C CA . HIS B 1 504 ? -3.818 14.305 -4.172 1 96.19 504 HIS B CA 1
ATOM 8189 C C . HIS B 1 504 ? -3.061 13.852 -2.93 1 96.19 504 HIS B C 1
ATOM 8191 O O . HIS B 1 504 ? -1.937 13.352 -3.031 1 96.19 504 HIS B O 1
ATOM 8197 N N . GLU B 1 505 ? -3.635 14 -1.762 1 96.31 505 GLU B N 1
ATOM 8198 C CA . GLU B 1 505 ? -2.928 13.812 -0.5 1 96.31 505 GLU B CA 1
ATOM 8199 C C . GLU B 1 505 ? -3.172 12.414 0.068 1 96.31 505 GLU B C 1
ATOM 8201 O O . GLU B 1 505 ? -2.666 12.078 1.14 1 96.31 505 GLU B O 1
ATOM 8206 N N . SER B 1 506 ? -4.004 11.609 -0.661 1 95.69 506 SER B N 1
ATOM 8207 C CA . SER B 1 506 ? -4.141 10.211 -0.25 1 95.69 506 SER B CA 1
ATOM 8208 C C . SER B 1 506 ? -2.795 9.5 -0.259 1 95.69 506 SER B C 1
ATOM 8210 O O . SER B 1 506 ? -2.006 9.656 -1.191 1 95.69 506 SER B O 1
ATOM 8212 N N . CYS B 1 507 ? -2.566 8.742 0.821 1 95.38 507 CYS B N 1
ATOM 8213 C CA . CYS B 1 507 ? -1.292 8.031 0.88 1 95.38 507 CYS B CA 1
ATOM 8214 C C . CYS B 1 507 ? -1.308 6.805 -0.025 1 95.38 507 CYS B C 1
ATOM 8216 O O . CYS B 1 507 ? -0.257 6.234 -0.323 1 95.38 507 CYS B O 1
ATOM 8218 N N . GLY B 1 508 ? -2.514 6.402 -0.365 1 92.19 508 GLY B N 1
ATOM 8219 C CA . GLY B 1 508 ? -2.652 5.332 -1.342 1 92.19 508 GLY B CA 1
ATOM 8220 C C . GLY B 1 508 ? -2.627 3.949 -0.722 1 92.19 508 GLY B C 1
ATOM 8221 O O . GLY B 1 508 ? -2.736 2.945 -1.427 1 92.19 508 GLY B O 1
ATOM 8222 N N . GLN B 1 509 ? -2.574 3.842 0.543 1 91.12 509 GLN B N 1
ATOM 8223 C CA . GLN B 1 509 ? -2.439 2.557 1.222 1 91.12 509 GLN B CA 1
ATOM 8224 C C . GLN B 1 509 ? -3.697 1.71 1.054 1 91.12 509 GLN B C 1
ATOM 8226 O O . GLN B 1 509 ? -3.617 0.529 0.709 1 91.12 509 GLN B O 1
ATOM 8231 N N . CYS B 1 510 ? -4.832 2.221 1.36 1 91.19 510 CYS B N 1
ATOM 8232 C CA . CYS B 1 510 ? -6.074 1.459 1.267 1 91.19 510 CYS B CA 1
ATOM 8233 C C . CYS B 1 510 ? -6.805 1.765 -0.036 1 91.19 510 CYS B C 1
ATOM 8235 O O . CYS B 1 510 ? -6.832 2.914 -0.481 1 91.19 510 CYS B O 1
ATOM 8237 N N . THR B 1 511 ? -7.383 0.833 -0.604 1 88.38 511 THR B N 1
ATOM 8238 C CA . THR B 1 511 ? -8.023 0.935 -1.908 1 88.38 511 THR B CA 1
ATOM 8239 C C . THR B 1 511 ? -9.258 1.835 -1.836 1 88.38 511 THR B C 1
ATOM 8241 O O . THR B 1 511 ? -9.461 2.688 -2.703 1 88.38 511 THR B O 1
ATOM 8244 N N . PRO B 1 512 ? -10.086 1.636 -0.782 1 91.5 512 PRO B N 1
ATOM 8245 C CA . PRO B 1 512 ? -11.289 2.469 -0.738 1 91.5 512 PRO B CA 1
ATOM 8246 C C . PRO B 1 512 ? -10.977 3.963 -0.79 1 91.5 512 PRO B C 1
ATOM 8248 O O . PRO B 1 512 ? -11.664 4.719 -1.481 1 91.5 512 PRO B O 1
ATOM 8251 N N . CYS B 1 513 ? -9.953 4.383 -0.134 1 95.88 513 CYS B N 1
ATOM 8252 C CA . CYS B 1 513 ? -9.594 5.797 -0.119 1 95.88 513 CYS B CA 1
ATOM 8253 C C . CYS B 1 513 ? -8.945 6.211 -1.435 1 95.88 513 CYS B C 1
ATOM 8255 O O . CYS B 1 513 ? -9.352 7.199 -2.049 1 95.88 513 CYS B O 1
ATOM 8257 N N . ARG B 1 514 ? -7.961 5.445 -1.896 1 93.81 514 ARG B N 1
ATOM 8258 C CA . ARG B 1 514 ? -7.195 5.766 -3.098 1 93.81 514 ARG B CA 1
ATOM 8259 C C . ARG B 1 514 ? -8.102 5.812 -4.324 1 93.81 514 ARG B C 1
ATOM 8261 O O . ARG B 1 514 ? -8.117 6.805 -5.055 1 93.81 514 ARG B O 1
ATOM 8268 N N . THR B 1 515 ? -8.875 4.832 -4.559 1 92.06 515 THR B N 1
ATOM 8269 C CA . THR B 1 515 ? -9.758 4.754 -5.719 1 92.06 515 THR B CA 1
ATOM 8270 C C . THR B 1 515 ? -11.008 5.598 -5.5 1 92.06 515 THR B C 1
ATOM 8272 O O . THR B 1 515 ? -11.516 6.219 -6.438 1 92.06 515 THR B O 1
ATOM 8275 N N . GLY B 1 516 ? -11.492 5.578 -4.25 1 96.06 516 GLY B N 1
ATOM 8276 C CA . GLY B 1 516 ? -12.703 6.312 -3.934 1 96.06 516 GLY B CA 1
ATOM 8277 C C . GLY B 1 516 ? -12.586 7.805 -4.184 1 96.06 516 GLY B C 1
ATOM 8278 O O . GLY B 1 516 ? -13.477 8.422 -4.766 1 96.06 516 GLY B O 1
ATOM 8279 N N . THR B 1 517 ? -11.508 8.391 -3.752 1 98 517 THR B N 1
ATOM 8280 C CA . THR B 1 517 ? -11.32 9.828 -3.947 1 98 517 THR B CA 1
ATOM 8281 C C . THR B 1 517 ? -11.18 10.156 -5.43 1 98 517 THR B C 1
ATOM 8283 O O . THR B 1 517 ? -11.734 11.148 -5.91 1 98 517 THR B O 1
ATOM 8286 N N . ALA B 1 518 ? -10.477 9.352 -6.152 1 96.69 518 ALA B N 1
ATOM 8287 C CA . ALA B 1 518 ? -10.289 9.57 -7.586 1 96.69 518 ALA B CA 1
ATOM 8288 C C . ALA B 1 518 ? -11.617 9.477 -8.328 1 96.69 518 ALA B C 1
ATOM 8290 O O . ALA B 1 518 ? -11.945 10.352 -9.133 1 96.69 518 ALA B O 1
ATOM 8291 N N . LYS B 1 519 ? -12.375 8.477 -8.055 1 97 519 LYS B N 1
ATOM 8292 C CA . LYS B 1 519 ? -13.648 8.281 -8.734 1 97 519 LYS B CA 1
ATOM 8293 C C . LYS B 1 519 ? -14.648 9.367 -8.352 1 97 519 LYS B C 1
ATOM 8295 O O . LYS B 1 519 ? -15.406 9.844 -9.195 1 97 519 LYS B O 1
ATOM 8300 N N . THR B 1 520 ? -14.688 9.688 -7.102 1 98.5 520 THR B N 1
ATOM 8301 C CA . THR B 1 520 ? -15.578 10.75 -6.648 1 98.5 520 THR B CA 1
ATOM 8302 C C . THR B 1 520 ? -15.273 12.055 -7.375 1 98.5 520 THR B C 1
ATOM 8304 O O . THR B 1 520 ? -16.188 12.742 -7.836 1 98.5 520 THR B O 1
ATOM 8307 N N . LEU B 1 521 ? -14.008 12.398 -7.453 1 98.56 521 LEU B N 1
ATOM 8308 C CA . LEU B 1 521 ? -13.625 13.625 -8.141 1 98.56 521 LEU B CA 1
ATOM 8309 C C . LEU B 1 521 ? -14.086 13.602 -9.594 1 98.56 521 LEU B C 1
ATOM 8311 O O . LEU B 1 521 ? -14.602 14.602 -10.102 1 98.56 521 LEU B O 1
ATOM 8315 N N . ASP B 1 522 ? -13.938 12.5 -10.234 1 97.56 522 ASP B N 1
ATOM 8316 C CA . ASP B 1 522 ? -14.367 12.367 -11.617 1 97.56 522 ASP B CA 1
ATOM 8317 C C . ASP B 1 522 ? -15.867 12.586 -11.758 1 97.56 522 ASP B C 1
ATOM 8319 O O . ASP B 1 522 ? -16.328 13.234 -12.703 1 97.56 522 ASP B O 1
ATOM 8323 N N . LEU B 1 523 ? -16.594 12.055 -10.852 1 97.88 523 LEU B N 1
ATOM 8324 C CA . LEU B 1 523 ? -18.047 12.148 -10.898 1 97.88 523 LEU B CA 1
ATOM 8325 C C . LEU B 1 523 ? -18.5 13.586 -10.664 1 97.88 523 LEU B C 1
ATOM 8327 O O . LEU B 1 523 ? -19.422 14.07 -11.328 1 97.88 523 LEU B O 1
ATOM 8331 N N . ILE B 1 524 ? -17.844 14.289 -9.789 1 98.38 524 ILE B N 1
ATOM 8332 C CA . ILE B 1 524 ? -18.359 15.594 -9.406 1 98.38 524 ILE B CA 1
ATOM 8333 C C . ILE B 1 524 ? -17.797 16.672 -10.344 1 98.38 524 ILE B C 1
ATOM 8335 O O . ILE B 1 524 ? -18.219 17.828 -10.289 1 98.38 524 ILE B O 1
ATOM 8339 N N . ARG B 1 525 ? -16.844 16.344 -11.156 1 97.25 525 ARG B N 1
ATOM 8340 C CA . ARG B 1 525 ? -16.375 17.25 -12.195 1 97.25 525 ARG B CA 1
ATOM 8341 C C . ARG B 1 525 ? -17.391 17.344 -13.328 1 97.25 525 ARG B C 1
ATOM 8343 O O . ARG B 1 525 ? -17.344 18.297 -14.125 1 97.25 525 ARG B O 1
ATOM 8350 N N . GLN B 1 526 ? -18.312 16.406 -13.328 1 96.19 526 GLN B N 1
ATOM 8351 C CA . GLN B 1 526 ? -19.375 16.453 -14.328 1 96.19 526 GLN B CA 1
ATOM 8352 C C . GLN B 1 526 ? -20.422 17.484 -13.969 1 96.19 526 GLN B C 1
ATOM 8354 O O . GLN B 1 526 ? -20.594 17.828 -12.797 1 96.19 526 GLN B O 1
ATOM 8359 N N . PRO B 1 527 ? -21.125 17.969 -15.07 1 94.31 527 PRO B N 1
ATOM 8360 C CA . PRO B 1 527 ? -22.188 18.922 -14.773 1 94.31 527 PRO B CA 1
ATOM 8361 C C . PRO B 1 527 ? -23.312 18.297 -13.953 1 94.31 527 PRO B C 1
ATOM 8363 O O . PRO B 1 527 ? -23.859 18.953 -13.047 1 94.31 527 PRO B O 1
ATOM 8366 N N . LYS B 1 528 ? -23.594 17.031 -14.273 1 96.44 528 LYS B N 1
ATOM 8367 C CA . LYS B 1 528 ? -24.594 16.297 -13.5 1 96.44 528 LYS B CA 1
ATOM 8368 C C . LYS B 1 528 ? -23.938 15.227 -12.625 1 96.44 528 LYS B C 1
ATOM 8370 O O . LYS B 1 528 ? -23.219 14.359 -13.125 1 96.44 528 LYS B O 1
ATOM 8375 N N . TRP B 1 529 ? -24.297 15.375 -11.336 1 97.75 529 TRP B N 1
ATOM 8376 C CA . TRP B 1 529 ? -23.703 14.438 -10.383 1 97.75 529 TRP B CA 1
ATOM 8377 C C . TRP B 1 529 ? -24.484 13.125 -10.359 1 97.75 529 TRP B C 1
ATOM 8379 O O . TRP B 1 529 ? -25.719 13.125 -10.32 1 97.75 529 TRP B O 1
ATOM 8389 N N . ASP B 1 530 ? -23.828 11.977 -10.414 1 96.75 530 ASP B N 1
ATOM 8390 C CA . ASP B 1 530 ? -24.406 10.648 -10.227 1 96.75 530 ASP B CA 1
ATOM 8391 C C . ASP B 1 530 ? -24.594 10.336 -8.75 1 96.75 530 ASP B C 1
ATOM 8393 O O . ASP B 1 530 ? -23.75 9.688 -8.133 1 96.75 530 ASP B O 1
ATOM 8397 N N . LEU B 1 531 ? -25.781 10.727 -8.242 1 96.56 531 LEU B N 1
ATOM 8398 C CA . LEU B 1 531 ? -26.016 10.727 -6.805 1 96.56 531 LEU B CA 1
ATOM 8399 C C . LEU B 1 531 ? -25.938 9.305 -6.246 1 96.56 531 LEU B C 1
ATOM 8401 O O . LEU B 1 531 ? -25.328 9.078 -5.203 1 96.56 531 LEU B O 1
ATOM 8405 N N . PRO B 1 532 ? -26.484 8.266 -6.945 1 92.5 532 PRO B N 1
ATOM 8406 C CA . PRO B 1 532 ? -26.359 6.902 -6.418 1 92.5 532 PRO B CA 1
ATOM 8407 C C . PRO B 1 532 ? -24.922 6.426 -6.34 1 92.5 532 PRO B C 1
ATOM 8409 O O . PRO B 1 532 ? -24.516 5.809 -5.348 1 92.5 532 PRO B O 1
ATOM 8412 N N . ALA B 1 533 ? -24.141 6.738 -7.32 1 94.19 533 ALA B N 1
ATOM 8413 C CA . ALA B 1 533 ? -22.75 6.336 -7.336 1 94.19 533 ALA B CA 1
ATOM 8414 C C . ALA B 1 533 ? -21.969 7.027 -6.223 1 94.19 533 ALA B C 1
ATOM 8416 O O . ALA B 1 533 ? -21.094 6.418 -5.594 1 94.19 533 ALA B O 1
ATOM 8417 N N . LEU B 1 534 ? -22.297 8.266 -6.07 1 97.25 534 LEU B N 1
ATOM 8418 C CA . LEU B 1 534 ? -21.625 9.039 -5.031 1 97.25 534 LEU B CA 1
ATOM 8419 C C . LEU B 1 534 ? -21.969 8.5 -3.645 1 97.25 534 LEU B C 1
ATOM 8421 O O . LEU B 1 534 ? -21.109 8.484 -2.752 1 97.25 534 LEU B O 1
ATOM 8425 N N . ASP B 1 535 ? -23.172 8.078 -3.477 1 94.88 535 ASP B N 1
ATOM 8426 C CA . ASP B 1 535 ? -23.609 7.496 -2.207 1 94.88 535 ASP B CA 1
ATOM 8427 C C . ASP B 1 535 ? -22.844 6.199 -1.917 1 94.88 535 ASP B C 1
ATOM 8429 O O . ASP B 1 535 ? -22.422 5.965 -0.786 1 94.88 535 ASP B O 1
ATOM 8433 N N . ASP B 1 536 ? -22.672 5.445 -2.928 1 90.5 536 ASP B N 1
ATOM 8434 C CA . ASP B 1 536 ? -21.938 4.191 -2.797 1 90.5 536 ASP B CA 1
ATOM 8435 C C . ASP B 1 536 ? -20.484 4.441 -2.424 1 90.5 536 ASP B C 1
ATOM 8437 O O . ASP B 1 536 ? -19.938 3.779 -1.535 1 90.5 536 ASP B O 1
ATOM 8441 N N . LEU B 1 537 ? -19.922 5.312 -3.09 1 94.38 537 LEU B N 1
ATOM 8442 C CA . LEU B 1 537 ? -18.516 5.641 -2.848 1 94.38 537 LEU B CA 1
ATOM 8443 C C . LEU B 1 537 ? -18.328 6.199 -1.442 1 94.38 537 LEU B C 1
ATOM 8445 O O . LEU B 1 537 ? -17.359 5.855 -0.758 1 94.38 537 LEU B O 1
ATOM 8449 N N . SER B 1 538 ? -19.234 7.051 -1.014 1 96.06 538 SER B N 1
ATOM 8450 C CA . SER B 1 538 ? -19.188 7.629 0.326 1 96.06 538 SER B CA 1
ATOM 8451 C C . SER B 1 538 ? -19.234 6.547 1.397 1 96.06 538 SER B C 1
ATOM 8453 O O . SER B 1 538 ? -18.438 6.547 2.328 1 96.06 538 SER B O 1
ATOM 8455 N N . ALA B 1 539 ? -20.078 5.652 1.241 1 91.44 539 ALA B N 1
ATOM 8456 C CA . ALA B 1 539 ? -20.266 4.59 2.223 1 91.44 539 ALA B CA 1
ATOM 8457 C C . ALA B 1 539 ? -19.031 3.711 2.33 1 91.44 539 ALA B C 1
ATOM 8459 O O . ALA B 1 539 ? -18.594 3.375 3.432 1 91.44 539 ALA B O 1
ATOM 8460 N N . VAL B 1 540 ? -18.484 3.359 1.208 1 89.69 540 VAL B N 1
ATOM 8461 C CA . VAL B 1 540 ? -17.328 2.473 1.19 1 89.69 540 VAL B CA 1
ATOM 8462 C C . VAL B 1 540 ? -16.125 3.176 1.828 1 89.69 540 VAL B C 1
ATOM 8464 O O . VAL B 1 540 ? -15.398 2.574 2.619 1 89.69 540 VAL B O 1
ATOM 8467 N N . MET B 1 541 ? -15.898 4.383 1.507 1 94.25 541 MET B N 1
ATOM 8468 C CA . MET B 1 541 ? -14.773 5.129 2.059 1 94.25 541 MET B CA 1
ATOM 8469 C C . MET B 1 541 ? -14.914 5.285 3.57 1 94.25 541 MET B C 1
ATOM 8471 O O . MET B 1 541 ? -13.945 5.09 4.309 1 94.25 541 MET B O 1
ATOM 8475 N N . ARG B 1 542 ? -16.078 5.57 4.051 1 92.75 542 ARG B N 1
ATOM 8476 C CA . ARG B 1 542 ? -16.312 5.762 5.477 1 92.75 542 ARG B CA 1
ATOM 8477 C C . ARG B 1 542 ? -16.141 4.453 6.242 1 92.75 542 ARG B C 1
ATOM 8479 O O . ARG B 1 542 ? -15.555 4.438 7.328 1 92.75 542 ARG B O 1
ATOM 8486 N N . ASP B 1 543 ? -16.516 3.402 5.637 1 86.19 543 ASP B N 1
ATOM 8487 C CA . ASP B 1 543 ? -16.594 2.129 6.348 1 86.19 543 ASP B CA 1
ATOM 8488 C C . ASP B 1 543 ? -15.258 1.388 6.293 1 86.19 543 ASP B C 1
ATOM 8490 O O . ASP B 1 543 ? -14.938 0.617 7.199 1 86.19 543 ASP B O 1
ATOM 8494 N N . ALA B 1 544 ? -14.516 1.678 5.258 1 89 544 ALA B N 1
ATOM 8495 C CA . ALA B 1 544 ? -13.461 0.704 5.008 1 89 544 ALA B CA 1
ATOM 8496 C C . ALA B 1 544 ? -12.102 1.388 4.898 1 89 544 ALA B C 1
ATOM 8498 O O . ALA B 1 544 ? -11.078 0.726 4.691 1 89 544 ALA B O 1
ATOM 8499 N N . SER B 1 545 ? -12.016 2.672 5.043 1 93.25 545 SER B N 1
ATOM 8500 C CA . SER B 1 545 ? -10.719 3.34 5.031 1 93.25 545 SER B CA 1
ATOM 8501 C C . SER B 1 545 ? -9.992 3.162 6.359 1 93.25 545 SER B C 1
ATOM 8503 O O . SER B 1 545 ? -10.625 3.053 7.41 1 93.25 545 SER B O 1
ATOM 8505 N N . ILE B 1 546 ? -8.656 3.193 6.293 1 91.56 546 ILE B N 1
ATOM 8506 C CA . ILE B 1 546 ? -7.812 2.943 7.453 1 91.56 546 ILE B CA 1
ATOM 8507 C C . ILE B 1 546 ? -7.816 4.164 8.367 1 91.56 546 ILE B C 1
ATOM 8509 O O . ILE B 1 546 ? -7.836 4.031 9.594 1 91.56 546 ILE B O 1
ATOM 8513 N N . CYS B 1 547 ? -7.797 5.305 7.766 1 93.69 547 CYS B N 1
ATOM 8514 C CA . CYS B 1 547 ? -7.586 6.504 8.57 1 93.69 547 CYS B CA 1
ATOM 8515 C C . CYS B 1 547 ? -8.68 7.535 8.305 1 93.69 547 CYS B C 1
ATOM 8517 O O . CYS B 1 547 ? -9.57 7.305 7.484 1 93.69 547 CYS B O 1
ATOM 8519 N N . GLY B 1 548 ? -8.547 8.617 9.031 1 93.75 548 GLY B N 1
ATOM 8520 C CA . GLY B 1 548 ? -9.57 9.648 9 1 93.75 548 GLY B CA 1
ATOM 8521 C C . GLY B 1 548 ? -9.68 10.344 7.656 1 93.75 548 GLY B C 1
ATOM 8522 O O . GLY B 1 548 ? -10.758 10.812 7.277 1 93.75 548 GLY B O 1
ATOM 8523 N N . LEU B 1 549 ? -8.594 10.422 6.859 1 95.81 549 LEU B N 1
ATOM 8524 C CA . LEU B 1 549 ? -8.672 11.078 5.562 1 95.81 549 LEU B CA 1
ATOM 8525 C C . LEU B 1 549 ? -9.727 10.43 4.68 1 95.81 549 LEU B C 1
ATOM 8527 O O . LEU B 1 549 ? -10.648 11.102 4.203 1 95.81 549 LEU B O 1
ATOM 8531 N N . GLY B 1 550 ? -9.594 9.141 4.516 1 95.88 550 GLY B N 1
ATOM 8532 C CA . GLY B 1 550 ? -10.57 8.445 3.689 1 95.88 550 GLY B CA 1
ATOM 8533 C C . GLY B 1 550 ? -11.969 8.469 4.277 1 95.88 550 GLY B C 1
ATOM 8534 O O . GLY B 1 550 ? -12.953 8.547 3.543 1 95.88 550 GLY B O 1
ATOM 8535 N N . GLN B 1 551 ? -12.07 8.43 5.57 1 95.12 551 GLN B N 1
ATOM 8536 C CA . GLN B 1 551 ? -13.359 8.375 6.262 1 95.12 551 GLN B CA 1
ATOM 8537 C C . GLN B 1 551 ? -14.094 9.711 6.164 1 95.12 551 GLN B C 1
ATOM 8539 O O . GLN B 1 551 ? -15.32 9.742 6.137 1 95.12 551 GLN B O 1
ATOM 8544 N N . ALA B 1 552 ? -13.297 10.758 6.07 1 96.62 552 ALA B N 1
ATOM 8545 C CA . ALA B 1 552 ? -13.906 12.086 6.102 1 96.62 552 ALA B CA 1
ATOM 8546 C C . ALA B 1 552 ? -13.961 12.695 4.703 1 96.62 552 ALA B C 1
ATOM 8548 O O . ALA B 1 552 ? -14.68 13.672 4.469 1 96.62 552 ALA B O 1
ATOM 8549 N N . ALA B 1 553 ? -13.258 12.141 3.736 1 97.81 553 ALA B N 1
ATOM 8550 C CA . ALA B 1 553 ? -13.109 12.711 2.398 1 97.81 553 ALA B CA 1
ATOM 8551 C C . ALA B 1 553 ? -14.477 12.945 1.753 1 97.81 553 ALA B C 1
ATOM 8553 O O . ALA B 1 553 ? -14.672 13.914 1.022 1 97.81 553 ALA B O 1
ATOM 8554 N N . PRO B 1 554 ? -15.508 12.133 2.078 1 97.88 554 PRO B N 1
ATOM 8555 C CA . PRO B 1 554 ? -16.797 12.32 1.415 1 97.88 554 PRO B CA 1
ATOM 8556 C C . PRO B 1 554 ? -17.594 13.484 2.002 1 97.88 554 PRO B C 1
ATOM 8558 O O . PRO B 1 554 ? -18.609 13.906 1.419 1 97.88 554 PRO B O 1
ATOM 8561 N N . ASN B 1 555 ? -17.219 14.016 3.139 1 98.25 555 ASN B N 1
ATOM 8562 C CA . ASN B 1 555 ? -18.031 14.977 3.887 1 98.25 555 ASN B CA 1
ATOM 8563 C C . ASN B 1 555 ? -18.438 16.156 3.02 1 98.25 555 ASN B C 1
ATOM 8565 O O . ASN B 1 555 ? -19.625 16.516 2.961 1 98.25 555 ASN B O 1
ATOM 8569 N N . PRO B 1 556 ? -17.5 16.797 2.301 1 98.38 556 PRO B N 1
ATOM 8570 C CA . PRO B 1 556 ? -17.891 17.969 1.521 1 98.38 556 PRO B CA 1
ATOM 8571 C C . PRO B 1 556 ? -18.938 17.641 0.45 1 98.38 556 PRO B C 1
ATOM 8573 O O . PRO B 1 556 ? -19.891 18.391 0.262 1 98.38 556 PRO B O 1
ATOM 8576 N N . VAL B 1 557 ? -18.75 16.531 -0.183 1 98.62 557 VAL B N 1
ATOM 8577 C CA . VAL B 1 557 ? -19.641 16.125 -1.258 1 98.62 557 VAL B CA 1
ATOM 8578 C C . VAL B 1 557 ? -21.016 15.797 -0.681 1 98.62 557 VAL B C 1
ATOM 8580 O O . VAL B 1 557 ? -22.047 16.25 -1.201 1 98.62 557 VAL B O 1
ATOM 8583 N N . ASP B 1 558 ? -21.047 15.055 0.38 1 98.38 558 ASP B N 1
ATOM 8584 C CA . ASP B 1 558 ? -22.297 14.695 1.035 1 98.38 558 ASP B CA 1
ATOM 8585 C C . ASP B 1 558 ? -23.047 15.945 1.517 1 98.38 558 ASP B C 1
ATOM 8587 O O . ASP B 1 558 ? -24.266 16.016 1.436 1 98.38 558 ASP B O 1
ATOM 8591 N N . CYS B 1 559 ? -22.344 16.875 2.016 1 98.56 559 CYS B N 1
ATOM 8592 C CA . CYS B 1 559 ? -22.953 18.109 2.502 1 98.56 559 CYS B CA 1
ATOM 8593 C C . CYS B 1 559 ? -23.578 18.906 1.358 1 98.56 559 CYS B C 1
ATOM 8595 O O . CYS B 1 559 ? -24.656 19.469 1.511 1 98.56 559 CYS B O 1
ATOM 8597 N N . VAL B 1 560 ? -22.844 18.984 0.193 1 98.62 560 VAL B N 1
ATOM 8598 C CA . VAL B 1 560 ? -23.406 19.703 -0.954 1 98.62 560 VAL B CA 1
ATOM 8599 C C . VAL B 1 560 ? -24.734 19.062 -1.361 1 98.62 560 VAL B C 1
ATOM 8601 O O . VAL B 1 560 ? -25.719 19.766 -1.596 1 98.62 560 VAL B O 1
ATOM 8604 N N . ILE B 1 561 ? -24.719 17.75 -1.4 1 98.31 561 ILE B N 1
ATOM 8605 C CA . ILE B 1 561 ? -25.922 17.016 -1.806 1 98.31 561 ILE B CA 1
ATOM 8606 C C . ILE B 1 561 ? -27.047 17.281 -0.827 1 98.31 561 ILE B C 1
ATOM 8608 O O . ILE B 1 561 ? -28.203 17.5 -1.238 1 98.31 561 ILE B O 1
ATOM 8612 N N . LYS B 1 562 ? -26.781 17.359 0.378 1 98.12 562 LYS B N 1
ATOM 8613 C CA . LYS B 1 562 ? -27.797 17.484 1.421 1 98.12 562 LYS B CA 1
ATOM 8614 C C . LYS B 1 562 ? -28.25 18.922 1.592 1 98.12 562 LYS B C 1
ATOM 8616 O O . LYS B 1 562 ? -29.438 19.203 1.759 1 98.12 562 LYS B O 1
ATOM 8621 N N . TYR B 1 563 ? -27.328 19.891 1.525 1 98.5 563 TYR B N 1
ATOM 8622 C CA . TYR B 1 563 ? -27.641 21.234 2.004 1 98.5 563 TYR B CA 1
ATOM 8623 C C . TYR B 1 563 ? -27.656 22.234 0.854 1 98.5 563 TYR B C 1
ATOM 8625 O O . TYR B 1 563 ? -28.141 23.359 1.002 1 98.5 563 TYR B O 1
ATOM 8633 N N . PHE B 1 564 ? -27.109 21.859 -0.284 1 98.38 564 PHE B N 1
ATOM 8634 C CA . PHE B 1 564 ? -27.078 22.781 -1.424 1 98.38 564 PHE B CA 1
ATOM 8635 C C . PHE B 1 564 ? -27.625 22.109 -2.672 1 98.38 564 PHE B C 1
ATOM 8637 O O . PHE B 1 564 ? -27.016 22.156 -3.74 1 98.38 564 PHE B O 1
ATOM 8644 N N . PRO B 1 565 ? -28.734 21.469 -2.598 1 97.12 565 PRO B N 1
ATOM 8645 C CA . PRO B 1 565 ? -29.281 20.766 -3.756 1 97.12 565 PRO B CA 1
ATOM 8646 C C . PRO B 1 565 ? -29.578 21.688 -4.93 1 97.12 565 PRO B C 1
ATOM 8648 O O . PRO B 1 565 ? -29.578 21.25 -6.082 1 97.12 565 PRO B O 1
ATOM 8651 N N . HIS B 1 566 ? -29.781 22.953 -4.664 1 96.81 566 HIS B N 1
ATOM 8652 C CA . HIS B 1 566 ? -30.109 23.922 -5.699 1 96.81 566 HIS B CA 1
ATOM 8653 C C . HIS B 1 566 ? -28.953 24.094 -6.672 1 96.81 566 HIS B C 1
ATOM 8655 O O . HIS B 1 566 ? -29.156 24.531 -7.812 1 96.81 566 HIS B O 1
ATOM 8661 N N . GLU B 1 567 ? -27.719 23.766 -6.238 1 97.25 567 GLU B N 1
ATOM 8662 C CA . GLU B 1 567 ? -26.562 23.891 -7.121 1 97.25 567 GLU B CA 1
ATOM 8663 C C . GLU B 1 567 ? -26.422 22.672 -8.031 1 97.25 567 GLU B C 1
ATOM 8665 O O . GLU B 1 567 ? -25.625 22.688 -8.977 1 97.25 567 GLU B O 1
ATOM 8670 N N . LEU B 1 568 ? -27.156 21.625 -7.723 1 95.94 568 LEU B N 1
ATOM 8671 C CA . LEU B 1 568 ? -27.031 20.375 -8.477 1 95.94 568 LEU B CA 1
ATOM 8672 C C . LEU B 1 568 ? -28.141 20.266 -9.531 1 95.94 568 LEU B C 1
ATOM 8674 O O . LEU B 1 568 ? -28.141 19.328 -10.336 1 95.94 568 LEU B O 1
ATOM 8678 N N . ALA B 1 569 ? -29.125 21.047 -9.523 1 81.62 569 ALA B N 1
ATOM 8679 C CA . ALA B 1 569 ? -30.25 21.047 -10.461 1 81.62 569 ALA B CA 1
ATOM 8680 C C . ALA B 1 569 ? -29.812 21.578 -11.828 1 81.62 569 ALA B C 1
ATOM 8682 O O . ALA B 1 569 ? -28.891 22.391 -11.922 1 81.62 569 ALA B O 1
#

Secondary structure (DSSP, 8-state):
----------------------SSPPPPHHHHHHHHHHHTT----GGGHHHHHHHHHHHHSSEEHHHHHHHHHHHT--HHHHHHHHHHSTT--EE-B-TTSPBPPPPSEEEEEE-SHHHHHTTHHHHHHHHHHHH-SSEEEEEES--S-GGG-S-EEETTEEETT--HHHHHHHHHTT--S-PPPP---HHHHHHTTTTHHHHHHHHTSS-HHHHHHHHHHHT-B-TTTT--BHHHHHHHHHTSPSSEEEEEEE---STT--HHHHHHTT-HHHHHHHHHHHHHHHTEEEEEEEE-TT-HHHHHHHHHHHHHHHHS-SSSSPPEEEEEE--S-GGGGSHHHHHHHHTTS--PPPPSSSPTTTS-GGGS-EEEEEHHHHHTHHHHHHH-HHHHHTT-STT--SEEEEEEEESBSS-EEEEEETT--HHHIIIIIS-SBPTT--EEEEEBTBGGG--EEGGGTTS--STTTSGGGT---TTTEEEEEETTS-HHHHHHHHHHHHHHH----SHHHHHHHHHHHHHHTSSS--HHHHHHHHHHHHHH-SSHHHHHTTHHHHHHHHH-GGGT-/----------------------SSPPPPHHHHHHHHHHHTT----GGGHHHHHHHHHHHHSSEEHHHHHHHHHHHT--HHHHHHHHHHSTT--EE-B-TTSPBPPPPSEEEEEE-SHHHHHTTHHHHHHHHHHHH-SSEEEEEES--S-GGG-S-EEETTEEETT--HHHHHHHHHTT--S-PPPP---HHHHHHTTTTHHHHHHHHTSS-HHHHHHHHHHHT-B-TTTT--BHHHHHHHHHTSPSSEEEEEEE---STT--HHHHHHTT-HHHHHHHHHHHHHHHTEEEEEEEE-TT-HHHHHHHHHHHHHHHHS-SSSSPPEEEEEE--S-GGGGSHHHHHHHHTTS--PPPPSSSPTTTS-GGGS-EEEEEHHHHHTHHHHHHH-HHHHHTT-STT--SEEEEEEEESBSS-EEEEEETT-BHHHIIIIIS-SBPTT--EEEEEBTBGGG--EEGGGTTSB-STTTSGGGT---TTTEEEEEETTS-HHHHHHHHHHHHHHH----SHHHHHHHHHHHHHHTSSS--HHHHHHHHHHHHHH-SSHHHHHTTHHHHHHHHH-GGGT-

pLDDT: mean 93.4, std 13.64, range [22.45, 98.88]

Solvent-accessible surface area (backbone atoms only — not comparable to full-atom values): 58673 Å² total; per-residue (Å²): 138,82,79,76,80,77,75,80,79,82,79,76,85,73,77,79,72,79,68,80,77,68,94,63,83,76,70,42,69,68,33,33,53,52,48,49,61,47,49,58,84,59,78,79,47,66,43,42,41,53,58,48,49,45,35,40,26,69,73,63,58,30,40,42,50,53,40,48,41,20,48,13,60,71,54,72,46,48,49,33,61,49,49,50,36,46,68,62,25,67,68,48,49,74,41,58,60,46,99,87,64,45,67,77,80,55,67,82,39,48,35,35,36,22,56,21,65,40,10,41,77,56,45,24,62,63,44,65,67,47,42,43,75,73,62,36,86,54,38,42,71,42,81,30,66,52,66,46,46,39,55,33,36,15,30,31,24,36,58,48,12,73,38,64,56,47,43,70,64,58,50,49,51,35,59,74,68,63,48,36,66,42,75,69,67,87,50,48,46,73,66,59,36,43,74,72,54,46,60,49,67,50,40,30,43,74,73,55,78,36,53,52,69,57,53,46,48,39,40,45,65,26,64,46,39,34,49,69,30,84,50,52,51,44,26,57,51,46,54,57,36,44,72,42,68,79,69,24,33,32,39,36,47,49,34,62,41,55,39,45,31,38,46,56,59,59,45,47,52,39,42,44,54,53,29,53,43,17,47,49,42,52,32,61,63,42,56,38,56,35,37,39,39,38,34,36,45,72,44,44,33,53,49,55,49,49,53,51,52,51,49,48,40,69,75,56,50,86,50,88,82,67,53,53,74,43,83,41,72,42,44,56,53,48,44,32,51,40,68,53,3,29,44,30,36,62,53,30,44,56,40,52,67,64,73,66,81,71,49,43,46,60,48,33,61,95,67,23,19,23,47,74,43,30,51,60,42,26,41,45,43,52,55,35,66,75,65,28,22,64,59,42,33,65,44,27,30,89,90,36,59,15,72,37,62,30,12,33,22,52,49,40,60,45,43,35,70,43,81,41,40,18,16,41,22,56,52,53,44,34,57,73,70,15,73,25,55,23,90,96,46,45,82,39,27,32,19,56,12,19,59,56,10,12,49,44,45,44,92,60,31,76,52,44,49,34,85,88,58,30,51,92,75,60,27,36,24,46,47,31,5,28,35,38,36,26,69,88,56,54,65,67,58,49,30,51,50,43,32,50,48,47,41,68,44,45,78,56,82,45,59,42,29,42,52,35,33,48,51,49,42,58,40,60,71,38,88,66,63,56,61,69,59,51,52,52,43,38,50,46,10,46,56,41,26,79,47,65,64,31,40,29,54,40,22,27,54,54,24,32,60,72,71,40,47,79,78,62,108,135,80,75,72,75,72,70,78,74,80,79,73,85,72,76,78,72,77,66,81,74,67,92,62,82,77,68,40,70,66,34,34,54,52,48,49,61,49,50,60,84,58,77,80,48,66,42,42,40,53,57,49,50,46,34,39,27,70,73,63,59,30,40,41,49,53,41,47,42,19,48,14,60,71,55,72,46,48,49,32,61,49,50,51,37,46,70,64,25,66,71,48,49,75,43,59,61,45,99,86,64,46,68,76,80,55,66,81,38,48,34,34,35,22,56,22,64,39,11,40,77,54,45,23,62,62,46,65,68,47,41,46,75,73,62,35,88,52,38,42,72,43,81,30,66,53,67,45,45,38,54,32,37,15,31,30,24,37,60,48,10,73,37,66,56,46,42,70,64,58,50,48,49,33,58,74,67,64,50,36,65,42,75,70,68,85,51,48,45,73,68,60,36,42,74,74,56,46,58,48,68,49,39,30,43,73,72,57,78,37,53,52,67,58,52,46,48,39,40,46,64,26,62,47,39,34,50,65,32,84,50,51,50,44,26,57,50,46,55,56,36,46,71,41,69,80,68,24,33,31,40,35,48,48,33,62,43,55,39,46,31,36,46,56,58,58,44,48,53,37,40,45,54,52,28,52,42,17,47,50,43,54,32,61,61,43,56,37,54,35,37,38,39,37,35,38,47,72,43,46,33,53,49,54,50,49,54,52,52,49,51,49,40,67,76,58,50,88,52,88,84,68,52,52,75,43,83,42,74,41,45,55,55,49,42,32,52,40,69,52,3,30,45,29,36,61,52,30,43,56,42,51,66,63,73,66,80,69,48,44,44,60,48,32,60,95,65,22,18,23,48,74,42,29,52,60,44,25,41,44,42,52,56,35,68,75,65,29,22,62,58,42,33,66,45,27,29,90,89,36,58,14,72,36,62,30,11,34,24,49,48,38,60,44,45,33,71,44,81,41,40,18,16,41,23,57,52,54,45,33,57,74,68,15,73,25,54,22,91,96,47,45,83,39,28,32,19,55,11,19,60,56,10,12,48,45,46,44,93,61,30,74,51,44,49,33,85,86,58,30,52,91,75,59,27,35,23,46,48,30,4,28,35,38,36,26,69,88,56,52,65,66,58,50,29,50,50,45,31,49,47,48,42,69,43,46,79,56,81,44,61,42,28,42,52,36,33,48,52,50,43,59,41,60,71,37,88,65,62,55,61,70,60,50,52,52,43,37,52,45,10,47,58,40,25,81,48,66,64,31,40,27,54,42,21,27,54,54,25,34,62,71,71,41,49,79,77,62,107